Protein 3PDK (pdb70)

Structure (mmCIF, N/CA/C/O backbone):
data_3PDK
#
_entry.id   3PDK
#
_cell.length_a   86.064
_cell.length_b   86.064
_cell.length_c   266.844
_cell.angle_alpha   90.00
_cell.angle_beta   90.00
_cell.angle_gamma   120.00
#
_symmetry.space_group_name_H-M   'P 32 2 1'
#
loop_
_entity.id
_entity.type
_entity.pdbx_description
1 polymer 'Phosphoglucosamine mutase'
2 non-polymer 'PHOSPHATE ION'
3 water water
#
loop_
_atom_site.group_PDB
_atom_site.id
_atom_site.type_symbol
_atom_site.label_atom_id
_atom_site.label_alt_id
_atom_site.label_comp_id
_atom_site.label_asym_id
_atom_site.label_entity_id
_atom_site.label_seq_id
_atom_site.pdbx_PDB_ins_code
_atom_site.Cartn_x
_atom_site.Cartn_y
_atom_site.Cartn_z
_atom_site.occupancy
_atom_site.B_iso_or_equiv
_atom_site.auth_seq_id
_atom_site.auth_comp_id
_atom_site.auth_asym_id
_atom_site.auth_atom_id
_atom_site.pdbx_PDB_model_num
ATOM 1 N N . GLY A 1 23 ? 4.595 2.389 33.383 1.00 118.85 2 GLY A N 1
ATOM 2 C CA . GLY A 1 23 ? 5.324 1.091 33.469 1.00 113.54 2 GLY A CA 1
ATOM 3 C C . GLY A 1 23 ? 6.846 1.172 33.570 1.00 109.46 2 GLY A C 1
ATOM 4 O O . GLY A 1 23 ? 7.518 1.802 32.736 1.00 106.96 2 GLY A O 1
ATOM 5 N N . LYS A 1 24 ? 7.387 0.544 34.613 1.00 109.46 3 LYS A N 1
ATOM 6 C CA . LYS A 1 24 ? 8.800 0.214 34.689 1.00 104.94 3 LYS A CA 1
ATOM 7 C C . LYS A 1 24 ? 8.952 -1.097 33.871 1.00 100.32 3 LYS A C 1
ATOM 8 O O . LYS A 1 24 ? 7.948 -1.729 33.543 1.00 101.35 3 LYS A O 1
ATOM 10 N N . TYR A 1 25 ? 10.168 -1.502 33.501 1.00 95.94 4 TYR A N 1
ATOM 11 C CA . TYR A 1 25 ? 10.359 -2.726 32.704 1.00 91.70 4 TYR A CA 1
ATOM 12 C C . TYR A 1 25 ? 10.871 -3.900 33.535 1.00 91.65 4 TYR A C 1
ATOM 13 O O . TYR A 1 25 ? 10.498 -5.033 33.283 1.00 90.93 4 TYR A O 1
ATOM 22 N N . PHE A 1 26 ? 11.734 -3.648 34.517 1.00 93.12 5 PHE A N 1
ATOM 23 C CA . PHE A 1 26 ? 12.349 -4.745 35.254 1.00 92.92 5 PHE A CA 1
ATOM 24 C C . PHE A 1 26 ? 11.494 -5.043 36.426 1.00 98.06 5 PHE A C 1
ATOM 25 O O . PHE A 1 26 ? 11.382 -4.229 37.326 1.00 103.02 5 PHE A O 1
ATOM 33 N N . GLY A 1 27 ? 10.870 -6.207 36.439 1.00 98.43 6 GLY A N 1
ATOM 34 C CA . GLY A 1 27 ? 10.061 -6.591 37.586 1.00 102.94 6 GLY A CA 1
ATOM 35 C C . GLY A 1 27 ? 10.960 -7.208 38.625 1.00 104.88 6 GLY A C 1
ATOM 36 O O . GLY A 1 27 ? 12.170 -6.995 38.629 1.00 102.89 6 GLY A O 1
ATOM 37 N N . THR A 1 28 ? 10.370 -8.019 39.488 1.00 109.58 7 THR A N 1
ATOM 38 C CA . THR A 1 28 ? 11.080 -8.529 40.656 1.00 113.47 7 THR A CA 1
ATOM 39 C C . THR A 1 28 ? 12.233 -9.442 40.251 1.00 109.79 7 THR A C 1
ATOM 40 O O . THR A 1 28 ? 13.209 -9.562 41.013 1.00 112.36 7 THR A O 1
ATOM 44 N N . ASP A 1 29 ? 12.111 -10.096 39.087 1.00 103.87 8 ASP A N 1
ATOM 45 C CA . ASP A 1 29 ? 13.204 -10.909 38.572 1.00 100.04 8 ASP A CA 1
ATOM 46 C C . ASP A 1 29 ? 13.420 -10.834 37.059 1.00 93.06 8 ASP A C 1
ATOM 47 O O . ASP A 1 29 ? 13.457 -11.815 36.363 1.00 90.27 8 ASP A O 1
ATOM 52 N N . GLY A 1 30 ? 13.630 -9.629 36.578 1.00 90.42 9 GLY A N 1
ATOM 53 C CA . GLY A 1 30 ? 14.036 -9.417 35.195 1.00 84.62 9 GLY A CA 1
ATOM 54 C C . GLY A 1 30 ? 12.870 -8.829 34.452 1.00 82.92 9 GLY A C 1
ATOM 55 O O . GLY A 1 30 ? 11.916 -8.352 35.070 1.00 86.51 9 GLY A O 1
ATOM 56 N N . VAL A 1 31 ? 12.925 -8.841 33.132 1.00 78.20 10 VAL A N 1
ATOM 57 C CA . VAL A 1 31 ? 11.730 -8.473 32.407 1.00 77.14 10 VAL A CA 1
ATOM 58 C C . VAL A 1 31 ? 11.052 -9.727 31.913 1.00 76.32 10 VAL A C 1
ATOM 59 O O . VAL A 1 31 ? 11.663 -10.497 31.184 1.00 74.58 10 VAL A O 1
ATOM 63 N N . ARG A 1 32 ? 9.817 -9.933 32.365 1.00 78.20 11 ARG A N 1
ATOM 64 C CA . ARG A 1 32 ? 8.931 -10.975 31.877 1.00 78.70 11 ARG A CA 1
ATOM 65 C C . ARG A 1 32 ? 7.795 -10.412 31.003 1.00 78.56 11 ARG A C 1
ATOM 66 O O . ARG A 1 32 ? 7.674 -9.224 30.856 1.00 79.43 11 ARG A O 1
ATOM 74 N N . GLY A 1 33 ? 6.964 -11.258 30.417 1.00 78.94 12 GLY A N 1
ATOM 75 C CA . GLY A 1 33 ? 5.871 -10.793 29.559 1.00 79.60 12 GLY A CA 1
ATOM 76 C C . GLY A 1 33 ? 5.670 -11.715 28.380 1.00 77.58 12 GLY A C 1
ATOM 77 O O . GLY A 1 33 ? 6.506 -12.553 28.102 1.00 75.50 12 GLY A O 1
ATOM 78 N N . VAL A 1 34 ? 4.563 -11.599 27.669 1.00 79.62 13 VAL A N 1
ATOM 79 C CA . VAL A 1 34 ? 4.337 -12.605 26.633 1.00 78.52 13 VAL A CA 1
ATOM 80 C C . VAL A 1 34 ? 5.154 -12.420 25.367 1.00 75.00 13 VAL A C 1
ATOM 81 O O . VAL A 1 34 ? 5.216 -11.335 24.749 1.00 75.41 13 VAL A O 1
ATOM 85 N N . ALA A 1 35 ? 5.851 -13.473 25.000 1.00 72.83 14 ALA A N 1
ATOM 86 C CA . ALA A 1 35 ? 6.837 -13.288 23.966 1.00 69.73 14 ALA A CA 1
ATOM 87 C C . ALA A 1 35 ? 6.135 -12.822 22.678 1.00 70.10 14 ALA A C 1
ATOM 88 O O . ALA A 1 35 ? 5.085 -13.337 22.296 1.00 72.12 14 ALA A O 1
ATOM 90 N N . ASN A 1 36 ? 6.688 -11.778 22.075 1.00 69.44 15 ASN A N 1
ATOM 91 C CA . ASN A 1 36 ? 6.202 -11.207 20.809 1.00 70.14 15 ASN A CA 1
ATOM 92 C C . ASN A 1 36 ? 4.947 -10.377 20.938 1.00 73.80 15 ASN A C 1
ATOM 93 O O . ASN A 1 36 ? 4.454 -9.854 19.947 1.00 74.88 15 ASN A O 1
ATOM 98 N N . LYS A 1 37 ? 4.425 -10.255 22.155 1.00 76.61 16 LYS A N 1
ATOM 99 C CA . LYS A 1 37 ? 3.274 -9.384 22.394 1.00 81.36 16 LYS A CA 1
ATOM 100 C C . LYS A 1 37 ? 3.545 -8.304 23.442 1.00 82.89 16 LYS A C 1
ATOM 101 O O . LYS A 1 37 ? 3.085 -7.180 23.269 1.00 85.90 16 LYS A O 1
ATOM 107 N N . GLU A 1 38 ? 4.266 -8.615 24.523 1.00 81.80 17 GLU A N 1
ATOM 108 C CA . GLU A 1 38 ? 4.774 -7.535 25.403 1.00 82.83 17 GLU A CA 1
ATOM 109 C C . GLU A 1 38 ? 6.276 -7.536 25.328 1.00 78.73 17 GLU A C 1
ATOM 110 O O . GLU A 1 38 ? 6.899 -6.493 25.130 1.00 77.60 17 GLU A O 1
ATOM 116 N N . LEU A 1 39 ? 6.842 -8.725 25.545 1.00 76.54 18 LEU A N 1
ATOM 117 C CA . LEU A 1 39 ? 8.256 -8.961 25.368 1.00 73.15 18 LEU A CA 1
ATOM 118 C C . LEU A 1 39 ? 8.438 -9.202 23.899 1.00 71.67 18 LEU A C 1
ATOM 119 O O . LEU A 1 39 ? 8.358 -10.329 23.446 1.00 71.44 18 LEU A O 1
ATOM 124 N N . THR A 1 40 ? 8.643 -8.129 23.161 1.00 71.45 19 THR A N 1
ATOM 125 C CA . THR A 1 40 ? 8.890 -8.218 21.742 1.00 70.82 19 THR A CA 1
ATOM 126 C C . THR A 1 40 ? 10.387 -8.300 21.446 1.00 68.37 19 THR A C 1
ATOM 127 O O . THR A 1 40 ? 11.202 -7.798 22.231 1.00 68.12 19 THR A O 1
ATOM 131 N N . PRO A 1 41 ? 10.745 -8.915 20.306 1.00 67.39 20 PRO A N 1
ATOM 132 C CA . PRO A 1 41 ? 12.074 -8.860 19.722 1.00 65.96 20 PRO A CA 1
ATOM 133 C C . PRO A 1 41 ? 12.640 -7.433 19.740 1.00 65.99 20 PRO A C 1
ATOM 134 O O . PRO A 1 41 ? 13.786 -7.232 20.139 1.00 64.91 20 PRO A O 1
ATOM 138 N N . GLU A 1 42 ? 11.843 -6.457 19.316 1.00 67.29 21 GLU A N 1
ATOM 139 C CA . GLU A 1 42 ? 12.238 -5.051 19.413 1.00 68.28 21 GLU A CA 1
ATOM 140 C C . GLU A 1 42 ? 12.695 -4.722 20.808 1.00 68.42 21 GLU A C 1
ATOM 141 O O . GLU A 1 42 ? 13.839 -4.316 20.994 1.00 68.71 21 GLU A O 1
ATOM 147 N N . LEU A 1 43 ? 11.849 -4.938 21.809 1.00 69.49 22 LEU A N 1
ATOM 148 C CA . LEU A 1 43 ? 12.277 -4.672 23.192 1.00 69.47 22 LEU A CA 1
ATOM 149 C C . LEU A 1 43 ? 13.499 -5.532 23.560 1.00 67.04 22 LEU A C 1
ATOM 150 O O . LEU A 1 43 ? 14.384 -5.107 24.316 1.00 67.46 22 LEU A O 1
ATOM 155 N N . ALA A 1 44 ? 13.544 -6.763 23.072 1.00 65.04 23 ALA A N 1
ATOM 156 C CA . ALA A 1 44 ? 14.588 -7.650 23.577 1.00 63.81 23 ALA A CA 1
ATOM 157 C C . ALA A 1 44 ? 15.923 -7.130 23.109 1.00 62.81 23 ALA A C 1
ATOM 158 O O . ALA A 1 44 ? 16.893 -7.130 23.840 1.00 63.28 23 ALA A O 1
ATOM 160 N N . PHE A 1 45 ? 15.953 -6.657 21.880 1.00 62.81 24 PHE A N 1
ATOM 161 C CA . PHE A 1 45 ? 17.147 -6.040 21.328 1.00 62.82 24 PHE A CA 1
ATOM 162 C C . PHE A 1 45 ? 17.595 -4.908 22.205 1.00 63.55 24 PHE A C 1
ATOM 163 O O . PHE A 1 45 ? 18.752 -4.844 22.575 1.00 64.26 24 PHE A O 1
ATOM 171 N N . LYS A 1 46 ? 16.677 -4.009 22.525 1.00 64.32 25 LYS A N 1
ATOM 172 C CA . LYS A 1 46 ? 17.026 -2.827 23.327 1.00 66.09 25 LYS A CA 1
ATOM 173 C C . LYS A 1 46 ? 17.576 -3.198 24.688 1.00 66.26 25 LYS A C 1
ATOM 174 O O . LYS A 1 46 ? 18.491 -2.541 25.195 1.00 67.74 25 LYS A O 1
ATOM 180 N N . ILE A 1 47 ? 17.013 -4.237 25.301 1.00 66.01 26 ILE A N 1
ATOM 181 C CA . ILE A 1 47 ? 17.553 -4.678 26.568 1.00 66.11 26 ILE A CA 1
ATOM 182 C C . ILE A 1 47 ? 18.982 -5.131 26.312 1.00 65.26 26 ILE A C 1
ATOM 183 O O . ILE A 1 47 ? 19.861 -4.842 27.090 1.00 66.70 26 ILE A O 1
ATOM 188 N N . GLY A 1 48 ? 19.238 -5.781 25.194 1.00 63.84 27 GLY A N 1
ATOM 189 C CA . GLY A 1 48 ? 20.618 -6.214 24.928 1.00 65.10 27 GLY A CA 1
ATOM 190 C C . GLY A 1 48 ? 21.611 -5.051 24.793 1.00 65.83 27 GLY A C 1
ATOM 191 O O . GLY A 1 48 ? 22.718 -5.076 25.330 1.00 67.56 27 GLY A O 1
ATOM 192 N N . ARG A 1 49 ? 21.204 -4.032 24.064 1.00 64.45 28 ARG A N 1
ATOM 193 C CA . ARG A 1 49 ? 22.071 -2.957 23.771 1.00 65.19 28 ARG A CA 1
ATOM 194 C C . ARG A 1 49 ? 22.265 -2.070 25.035 1.00 66.69 28 ARG A C 1
ATOM 195 O O . ARG A 1 49 ? 23.397 -1.848 25.468 1.00 68.31 28 ARG A O 1
ATOM 203 N N . PHE A 1 50 ? 21.185 -1.586 25.638 1.00 65.83 29 PHE A N 1
ATOM 204 C CA . PHE A 1 50 ? 21.343 -0.771 26.797 1.00 68.05 29 PHE A CA 1
ATOM 205 C C . PHE A 1 50 ? 22.001 -1.552 27.912 1.00 68.92 29 PHE A C 1
ATOM 206 O O . PHE A 1 50 ? 22.890 -1.041 28.621 1.00 71.10 29 PHE A O 1
ATOM 214 N N . GLY A 1 51 ? 21.593 -2.814 28.026 1.00 67.39 30 GLY A N 1
ATOM 215 C CA . GLY A 1 51 ? 22.113 -3.722 29.008 1.00 67.85 30 GLY A CA 1
ATOM 216 C C . GLY A 1 51 ? 23.593 -3.864 28.850 1.00 69.17 30 GLY A C 1
ATOM 217 O O . GLY A 1 51 ? 24.342 -3.633 29.793 1.00 72.06 30 GLY A O 1
ATOM 218 N N . GLY A 1 52 ? 24.021 -4.220 27.641 1.00 68.49 31 GLY A N 1
ATOM 219 C CA . GLY A 1 52 ? 25.441 -4.378 27.322 1.00 69.20 31 GLY A CA 1
ATOM 220 C C . GLY A 1 52 ? 26.199 -3.100 27.598 1.00 70.75 31 GLY A C 1
ATOM 221 O O . GLY A 1 52 ? 27.271 -3.101 28.153 1.00 72.96 31 GLY A O 1
ATOM 222 N N . TYR A 1 53 ? 25.618 -1.984 27.233 1.00 70.47 32 TYR A N 1
ATOM 223 C CA . TYR A 1 53 ? 26.355 -0.756 27.323 1.00 72.98 32 TYR A CA 1
ATOM 224 C C . TYR A 1 53 ? 26.603 -0.391 28.779 1.00 75.63 32 TYR A C 1
ATOM 225 O O . TYR A 1 53 ? 27.669 0.164 29.124 1.00 78.07 32 TYR A O 1
ATOM 234 N N . VAL A 1 54 ? 25.618 -0.715 29.622 1.00 75.65 33 VAL A N 1
ATOM 235 C CA . VAL A 1 54 ? 25.662 -0.302 31.016 1.00 78.04 33 VAL A CA 1
ATOM 236 C C . VAL A 1 54 ? 26.727 -1.122 31.663 1.00 80.39 33 VAL A C 1
ATOM 237 O O . VAL A 1 54 ? 27.517 -0.596 32.447 1.00 83.44 33 VAL A O 1
ATOM 241 N N . LEU A 1 55 ? 26.787 -2.392 31.259 1.00 79.85 34 LEU A N 1
ATOM 242 C CA . LEU A 1 55 ? 27.549 -3.410 31.971 1.00 83.07 34 LEU A CA 1
ATOM 243 C C . LEU A 1 55 ? 28.951 -3.544 31.425 1.00 85.44 34 LEU A C 1
ATOM 244 O O . LEU A 1 55 ? 29.806 -4.235 31.991 1.00 88.94 34 LEU A O 1
ATOM 249 N N . THR A 1 56 ? 29.191 -2.798 30.365 1.00 85.19 35 THR A N 1
ATOM 250 C CA . THR A 1 56 ? 30.339 -2.955 29.521 1.00 87.65 35 THR A CA 1
ATOM 251 C C . THR A 1 56 ? 31.167 -1.717 29.557 1.00 89.91 35 THR A C 1
ATOM 252 O O . THR A 1 56 ? 32.388 -1.796 29.488 1.00 93.04 35 THR A O 1
ATOM 256 N N . LYS A 1 57 ? 30.464 -0.577 29.566 1.00 89.44 36 LYS A N 1
ATOM 257 C CA . LYS A 1 57 ? 30.962 0.704 30.077 1.00 91.70 36 LYS A CA 1
ATOM 258 C C . LYS A 1 57 ? 32.442 0.656 30.386 1.00 95.23 36 LYS A C 1
ATOM 259 O O . LYS A 1 57 ? 33.259 0.964 29.527 1.00 96.26 36 LYS A O 1
ATOM 265 N N . ASP A 1 58 ? 32.774 0.201 31.592 1.00 97.80 37 ASP A N 1
ATOM 266 C CA . ASP A 1 58 ? 34.092 0.425 32.166 1.00 102.69 37 ASP A CA 1
ATOM 267 C C . ASP A 1 58 ? 34.976 -0.794 32.107 1.00 104.21 37 ASP A C 1
ATOM 268 O O . ASP A 1 58 ? 35.694 -1.108 33.065 1.00 107.89 37 ASP A O 1
ATOM 273 N N . THR A 1 59 ? 34.900 -1.484 30.975 1.00 101.46 38 THR A N 1
ATOM 274 C CA . THR A 1 59 ? 35.866 -2.504 30.637 1.00 104.02 38 THR A CA 1
ATOM 275 C C . THR A 1 59 ? 36.379 -2.433 29.216 1.00 103.80 38 THR A C 1
ATOM 276 O O . THR A 1 59 ? 35.610 -2.412 28.244 1.00 99.56 38 THR A O 1
ATOM 280 N N . ASP A 1 60 ? 37.707 -2.381 29.136 1.00 108.75 39 ASP A N 1
ATOM 281 C CA . ASP A 1 60 ? 38.440 -2.792 27.950 1.00 110.94 39 ASP A CA 1
ATOM 282 C C . ASP A 1 60 ? 38.237 -4.306 27.783 1.00 111.01 39 ASP A C 1
ATOM 283 O O . ASP A 1 60 ? 38.479 -5.088 28.711 1.00 113.67 39 ASP A O 1
ATOM 285 N N . ARG A 1 61 ? 37.768 -4.704 26.604 1.00 108.56 40 ARG A N 1
ATOM 286 C CA . ARG A 1 61 ? 37.560 -6.130 26.228 1.00 108.74 40 ARG A CA 1
ATOM 287 C C . ARG A 1 61 ? 36.232 -6.737 26.763 1.00 104.12 40 ARG A C 1
ATOM 288 O O . ARG A 1 61 ? 36.217 -7.874 27.228 1.00 106.04 40 ARG A O 1
ATOM 290 N N . PRO A 1 62 ? 35.107 -5.993 26.650 1.00 98.87 41 PRO A N 1
ATOM 291 C CA . PRO A 1 62 ? 33.843 -6.378 27.329 1.00 94.97 41 PRO A CA 1
ATOM 292 C C . PRO A 1 62 ? 33.332 -7.737 26.910 1.00 93.79 41 PRO A C 1
ATOM 293 O O . PRO A 1 62 ? 33.424 -8.045 25.736 1.00 93.87 41 PRO A O 1
ATOM 297 N N . LYS A 1 63 ? 32.796 -8.540 27.842 1.00 74.53 42 LYS A N 1
ATOM 298 C CA . LYS A 1 63 ? 32.368 -9.913 27.513 1.00 72.52 42 LYS A CA 1
ATOM 299 C C . LYS A 1 63 ? 31.088 -10.422 28.176 1.00 69.45 42 LYS A C 1
ATOM 300 O O . LYS A 1 63 ? 31.008 -10.577 29.386 1.00 68.87 42 LYS A O 1
ATOM 306 N N . VAL A 1 64 ? 30.088 -10.739 27.366 1.00 67.23 43 VAL A N 1
ATOM 307 C CA . VAL A 1 64 ? 28.814 -11.207 27.915 1.00 64.62 43 VAL A CA 1
ATOM 308 C C . VAL A 1 64 ? 28.412 -12.619 27.461 1.00 63.30 43 VAL A C 1
ATOM 309 O O . VAL A 1 64 ? 28.450 -12.913 26.285 1.00 62.69 43 VAL A O 1
ATOM 313 N N . ILE A 1 65 ? 28.014 -13.478 28.400 1.00 62.73 44 ILE A N 1
ATOM 314 C CA . ILE A 1 65 ? 27.508 -14.837 28.060 1.00 62.26 44 ILE A CA 1
ATOM 315 C C . ILE A 1 65 ? 25.975 -14.918 28.127 1.00 60.71 44 ILE A C 1
ATOM 316 O O . ILE A 1 65 ? 25.392 -14.215 28.929 1.00 61.30 44 ILE A O 1
ATOM 321 N N . ILE A 1 66 ? 25.346 -15.734 27.274 1.00 60.13 45 ILE A N 1
ATOM 322 C CA . ILE A 1 66 ? 23.885 -15.830 27.176 1.00 59.21 45 ILE A CA 1
ATOM 323 C C . ILE A 1 66 ? 23.370 -17.260 27.014 1.00 60.04 45 ILE A C 1
ATOM 324 O O . ILE A 1 66 ? 23.821 -17.939 26.117 1.00 60.78 45 ILE A O 1
ATOM 329 N N . GLY A 1 67 ? 22.434 -17.702 27.874 1.00 59.28 46 GLY A N 1
ATOM 330 C CA . GLY A 1 67 ? 21.798 -18.992 27.738 1.00 59.56 46 GLY A CA 1
ATOM 331 C C . GLY A 1 67 ? 20.277 -18.918 27.843 1.00 60.81 46 GLY A C 1
ATOM 332 O O . GLY A 1 67 ? 19.719 -17.827 28.031 1.00 60.77 46 GLY A O 1
ATOM 333 N N . ARG A 1 68 ? 19.601 -20.070 27.762 1.00 60.80 47 ARG A N 1
ATOM 334 C CA . ARG A 1 68 ? 18.143 -20.066 27.796 1.00 61.83 47 ARG A CA 1
ATOM 335 C C . ARG A 1 68 ? 17.508 -21.432 28.074 1.00 62.82 47 ARG A C 1
ATOM 336 O O . ARG A 1 68 ? 18.154 -22.511 27.988 1.00 63.45 47 ARG A O 1
ATOM 344 N N . ASP A 1 69 ? 16.216 -21.403 28.347 1.00 62.23 48 ASP A N 1
ATOM 345 C CA . ASP A 1 69 ? 15.489 -22.651 28.464 1.00 62.75 48 ASP A CA 1
ATOM 346 C C . ASP A 1 69 ? 15.031 -23.089 27.085 1.00 63.49 48 ASP A C 1
ATOM 347 O O . ASP A 1 69 ? 15.533 -22.612 26.086 1.00 65.06 48 ASP A O 1
ATOM 352 N N . THR A 1 70 ? 14.073 -23.986 27.022 1.00 63.85 49 THR A N 1
ATOM 353 C CA . THR A 1 70 ? 13.799 -24.677 25.803 1.00 63.63 49 THR A CA 1
ATOM 354 C C . THR A 1 70 ? 12.671 -24.002 25.068 1.00 64.97 49 THR A C 1
ATOM 355 O O . THR A 1 70 ? 12.173 -24.550 24.068 1.00 66.57 49 THR A O 1
ATOM 359 N N . ARG A 1 71 ? 12.233 -22.843 25.547 1.00 63.95 50 ARG A N 1
ATOM 360 C CA . ARG A 1 71 ? 11.008 -22.243 25.025 1.00 65.62 50 ARG A CA 1
ATOM 361 C C . ARG A 1 71 ? 11.126 -21.947 23.550 1.00 66.89 50 ARG A C 1
ATOM 362 O O . ARG A 1 71 ? 12.169 -21.497 23.082 1.00 65.98 50 ARG A O 1
ATOM 370 N N . ILE A 1 72 ? 10.047 -22.173 22.806 1.00 70.28 51 ILE A N 1
ATOM 371 C CA . ILE A 1 72 ? 9.976 -21.746 21.391 1.00 72.56 51 ILE A CA 1
ATOM 372 C C . ILE A 1 72 ? 10.548 -20.319 21.112 1.00 71.75 51 ILE A C 1
ATOM 373 O O . ILE A 1 72 ? 11.365 -20.155 20.218 1.00 72.15 51 ILE A O 1
ATOM 378 N N . SER A 1 73 ? 10.119 -19.319 21.888 1.00 70.83 52 SER A N 1
ATOM 379 C CA . SER A 1 73 ? 10.461 -17.925 21.639 1.00 69.93 52 SER A CA 1
ATOM 380 C C . SER A 1 73 ? 11.890 -17.638 22.019 1.00 67.44 52 SER A C 1
ATOM 381 O O . SER A 1 73 ? 12.417 -16.555 21.743 1.00 67.37 52 SER A O 1
ATOM 384 N N . GLY A 1 74 ? 12.512 -18.605 22.666 1.00 65.90 53 GLY A N 1
ATOM 385 C CA . GLY A 1 74 ? 13.917 -18.527 22.965 1.00 64.24 53 GLY A CA 1
ATOM 386 C C . GLY A 1 74 ? 14.738 -18.039 21.775 1.00 65.23 53 GLY A C 1
ATOM 387 O O . GLY A 1 74 ? 15.530 -17.101 21.902 1.00 64.91 53 GLY A O 1
ATOM 388 N N . HIS A 1 75 ? 14.547 -18.630 20.603 1.00 66.09 54 HIS A N 1
ATOM 389 C CA . HIS A 1 75 ? 15.387 -18.248 19.505 1.00 66.64 54 HIS A CA 1
ATOM 390 C C . HIS A 1 75 ? 15.144 -16.853 19.010 1.00 67.06 54 HIS A C 1
ATOM 391 O O . HIS A 1 75 ? 16.089 -16.108 18.829 1.00 66.74 54 HIS A O 1
ATOM 398 N N . MET A 1 76 ? 13.891 -16.470 18.837 1.00 68.11 55 MET A N 1
ATOM 399 C CA . MET A 1 76 ? 13.599 -15.094 18.486 1.00 68.15 55 MET A CA 1
ATOM 400 C C . MET A 1 76 ? 14.279 -14.135 19.483 1.00 66.97 55 MET A C 1
ATOM 401 O O . MET A 1 76 ? 14.973 -13.223 19.072 1.00 66.86 55 MET A O 1
ATOM 406 N N . LEU A 1 77 ? 14.148 -14.345 20.789 1.00 65.49 56 LEU A N 1
ATOM 407 C CA . LEU A 1 77 ? 14.740 -13.361 21.669 1.00 64.33 56 LEU A CA 1
ATOM 408 C C . LEU A 1 77 ? 16.289 -13.443 21.745 1.00 64.33 56 LEU A C 1
ATOM 409 O O . LEU A 1 77 ? 16.979 -12.426 21.927 1.00 64.54 56 LEU A O 1
ATOM 414 N N . GLU A 1 78 ? 16.861 -14.627 21.590 1.00 64.54 57 GLU A N 1
ATOM 415 C CA . GLU A 1 78 ? 18.301 -14.714 21.614 1.00 64.32 57 GLU A CA 1
ATOM 416 C C . GLU A 1 78 ? 18.947 -13.970 20.463 1.00 65.72 57 GLU A C 1
ATOM 417 O O . GLU A 1 78 ? 20.069 -13.452 20.608 1.00 66.84 57 GLU A O 1
ATOM 423 N N . GLY A 1 79 ? 18.261 -13.915 19.321 1.00 66.78 58 GLY A N 1
ATOM 424 C CA . GLY A 1 79 ? 18.795 -13.247 18.124 1.00 67.31 58 GLY A CA 1
ATOM 425 C C . GLY A 1 79 ? 18.829 -11.751 18.317 1.00 67.71 58 GLY A C 1
ATOM 426 O O . GLY A 1 79 ? 19.734 -11.073 17.864 1.00 68.58 58 GLY A O 1
ATOM 427 N N . ALA A 1 80 ? 17.815 -11.232 18.988 1.00 67.56 59 ALA A N 1
ATOM 428 C CA . ALA A 1 80 ? 17.703 -9.804 19.217 1.00 67.86 59 ALA A CA 1
ATOM 429 C C . ALA A 1 80 ? 18.751 -9.368 20.213 1.00 66.15 59 ALA A C 1
ATOM 430 O O . ALA A 1 80 ? 19.448 -8.349 19.987 1.00 65.30 59 ALA A O 1
ATOM 432 N N . LEU A 1 81 ? 18.851 -10.155 21.297 1.00 64.78 60 LEU A N 1
ATOM 433 C CA . LEU A 1 81 ? 19.736 -9.853 22.422 1.00 63.71 60 LEU A CA 1
ATOM 434 C C . LEU A 1 81 ? 21.188 -9.920 21.999 1.00 63.92 60 LEU A C 1
ATOM 435 O O . LEU A 1 81 ? 21.971 -8.977 22.305 1.00 64.09 60 LEU A O 1
ATOM 440 N N . VAL A 1 82 ? 21.544 -10.983 21.260 1.00 63.19 61 VAL A N 1
ATOM 441 C CA . VAL A 1 82 ? 22.859 -11.003 20.635 1.00 63.46 61 VAL A CA 1
ATOM 442 C C . VAL A 1 82 ? 23.122 -9.755 19.744 1.00 65.41 61 VAL A C 1
ATOM 443 O O . VAL A 1 82 ? 24.161 -9.108 19.868 1.00 66.92 61 VAL A O 1
ATOM 447 N N . ALA A 1 83 ? 22.205 -9.418 18.853 1.00 65.46 62 ALA A N 1
ATOM 448 C CA . ALA A 1 83 ? 22.394 -8.284 18.006 1.00 66.04 62 ALA A CA 1
ATOM 449 C C . ALA A 1 83 ? 22.605 -7.007 18.843 1.00 66.28 62 ALA A C 1
ATOM 450 O O . ALA A 1 83 ? 23.553 -6.230 18.633 1.00 66.05 62 ALA A O 1
ATOM 452 N N . GLY A 1 84 ? 21.750 -6.811 19.841 1.00 65.90 63 GLY A N 1
ATOM 453 C CA . GLY A 1 84 ? 21.880 -5.622 20.676 1.00 65.58 63 GLY A CA 1
ATOM 454 C C . GLY A 1 84 ? 23.198 -5.607 21.425 1.00 64.75 63 GLY A C 1
ATOM 455 O O . GLY A 1 84 ? 23.868 -4.583 21.498 1.00 66.44 63 GLY A O 1
ATOM 456 N N . LEU A 1 85 ? 23.567 -6.736 22.003 1.00 62.94 64 LEU A N 1
ATOM 457 C CA . LEU A 1 85 ? 24.857 -6.795 22.680 1.00 62.58 64 LEU A CA 1
ATOM 458 C C . LEU A 1 85 ? 26.004 -6.436 21.737 1.00 64.59 64 LEU A C 1
ATOM 459 O O . LEU A 1 85 ? 26.842 -5.564 22.074 1.00 66.06 64 LEU A O 1
ATOM 464 N N . LEU A 1 86 ? 26.024 -7.078 20.560 1.00 65.11 65 LEU A N 1
ATOM 465 C CA . LEU A 1 86 ? 27.152 -6.963 19.633 1.00 66.78 65 LEU A CA 1
ATOM 466 C C . LEU A 1 86 ? 27.343 -5.502 19.241 1.00 67.86 65 LEU A C 1
ATOM 467 O O . LEU A 1 86 ? 28.476 -5.024 19.069 1.00 69.44 65 LEU A O 1
ATOM 472 N N . SER A 1 87 ? 26.220 -4.792 19.178 1.00 67.08 66 SER A N 1
ATOM 473 C CA . SER A 1 87 ? 26.158 -3.424 18.666 1.00 67.69 66 SER A CA 1
ATOM 474 C C . SER A 1 87 ? 26.864 -2.421 19.600 1.00 68.27 66 SER A C 1
ATOM 475 O O . SER A 1 87 ? 27.106 -1.258 19.251 1.00 69.32 66 SER A O 1
ATOM 478 N N . THR A 1 88 ? 27.187 -2.863 20.798 1.00 67.41 67 THR A N 1
ATOM 479 C CA . THR A 1 88 ? 27.821 -1.947 21.724 1.00 68.29 67 THR A CA 1
ATOM 480 C C . THR A 1 88 ? 29.307 -2.187 21.672 1.00 68.97 67 THR A C 1
ATOM 481 O O . THR A 1 88 ? 30.069 -1.432 22.205 1.00 70.09 67 THR A O 1
ATOM 485 N N . GLY A 1 89 ? 29.709 -3.276 21.052 1.00 69.20 68 GLY A N 1
ATOM 486 C CA . GLY A 1 89 ? 31.111 -3.641 21.025 1.00 70.48 68 GLY A CA 1
ATOM 487 C C . GLY A 1 89 ? 31.423 -4.849 21.881 1.00 69.87 68 GLY A C 1
ATOM 488 O O . GLY A 1 89 ? 32.570 -5.272 21.952 1.00 71.41 68 GLY A O 1
ATOM 489 N N . ALA A 1 90 ? 30.416 -5.431 22.520 1.00 67.71 69 ALA A N 1
ATOM 490 C CA . ALA A 1 90 ? 30.697 -6.491 23.466 1.00 67.40 69 ALA A CA 1
ATOM 491 C C . ALA A 1 90 ? 30.931 -7.830 22.758 1.00 67.95 69 ALA A C 1
ATOM 492 O O . ALA A 1 90 ? 30.459 -8.053 21.657 1.00 67.95 69 ALA A O 1
ATOM 494 N N . GLU A 1 91 ? 31.685 -8.708 23.396 1.00 69.32 70 GLU A N 1
ATOM 495 C CA . GLU A 1 91 ? 31.870 -10.049 22.921 1.00 70.65 70 GLU A CA 1
ATOM 496 C C . GLU A 1 91 ? 30.731 -10.884 23.481 1.00 68.48 70 GLU A C 1
ATOM 497 O O . GLU A 1 91 ? 30.429 -10.791 24.674 1.00 68.85 70 GLU A O 1
ATOM 503 N N . VAL A 1 92 ? 30.090 -11.700 22.649 1.00 67.65 71 VAL A N 1
ATOM 504 C CA . VAL A 1 92 ? 29.081 -12.641 23.141 1.00 65.10 71 VAL A CA 1
ATOM 505 C C . VAL A 1 92 ? 29.570 -14.060 23.029 1.00 66.61 71 VAL A C 1
ATOM 506 O O . VAL A 1 92 ? 30.195 -14.456 22.020 1.00 69.14 71 VAL A O 1
ATOM 510 N N . MET A 1 93 ? 29.276 -14.811 24.088 1.00 66.30 72 MET A N 1
ATOM 511 C CA . MET A 1 93 ? 29.392 -16.262 24.141 1.00 67.54 72 MET A CA 1
ATOM 512 C C . MET A 1 93 ? 28.031 -16.968 24.345 1.00 65.80 72 MET A C 1
ATOM 513 O O . MET A 1 93 ? 27.368 -16.829 25.370 1.00 63.44 72 MET A O 1
ATOM 518 N N . ARG A 1 94 ? 27.618 -17.713 23.332 1.00 66.95 73 ARG A N 1
ATOM 519 C CA . ARG A 1 94 ? 26.360 -18.411 23.360 1.00 65.95 73 ARG A CA 1
ATOM 520 C C . ARG A 1 94 ? 26.515 -19.675 24.164 1.00 66.52 73 ARG A C 1
ATOM 521 O O . ARG A 1 94 ? 27.491 -20.422 23.979 1.00 68.43 73 ARG A O 1
ATOM 529 N N . LEU A 1 95 ? 25.559 -19.912 25.069 1.00 65.12 74 LEU A N 1
ATOM 530 C CA . LEU A 1 95 ? 25.613 -21.023 26.003 1.00 63.53 74 LEU A CA 1
ATOM 531 C C . LEU A 1 95 ? 24.710 -22.142 25.638 1.00 63.15 74 LEU A C 1
ATOM 532 O O . LEU A 1 95 ? 24.956 -23.267 26.059 1.00 65.15 74 LEU A O 1
ATOM 537 N N . GLY A 1 96 ? 23.679 -21.878 24.854 1.00 61.32 75 GLY A N 1
ATOM 538 C CA . GLY A 1 96 ? 22.761 -22.944 24.480 1.00 59.97 75 GLY A CA 1
ATOM 539 C C . GLY A 1 96 ? 21.692 -23.038 25.539 1.00 58.44 75 GLY A C 1
ATOM 540 O O . GLY A 1 96 ? 21.466 -22.090 26.316 1.00 58.50 75 GLY A O 1
ATOM 541 N N . VAL A 1 97 ? 21.043 -24.174 25.611 1.00 57.88 76 VAL A N 1
ATOM 542 C CA . VAL A 1 97 ? 20.047 -24.373 26.621 1.00 58.17 76 VAL A CA 1
ATOM 543 C C . VAL A 1 97 ? 20.746 -24.854 27.882 1.00 58.88 76 VAL A C 1
ATOM 544 O O . VAL A 1 97 ? 21.422 -25.884 27.832 1.00 60.55 76 VAL A O 1
ATOM 548 N N . ILE A 1 98 ? 20.603 -24.108 28.987 1.00 58.13 77 ILE A N 1
ATOM 549 C CA . ILE A 1 98 ? 21.319 -24.355 30.245 1.00 58.52 77 ILE A CA 1
ATOM 550 C C . ILE A 1 98 ? 20.428 -23.838 31.360 1.00 59.10 77 ILE A C 1
ATOM 551 O O . ILE A 1 98 ? 19.556 -23.019 31.083 1.00 60.36 77 ILE A O 1
ATOM 556 N N . SER A 1 99 ? 20.612 -24.274 32.607 1.00 58.98 78 SER A N 1
ATOM 557 C CA . SER A 1 99 ? 19.762 -23.761 33.689 1.00 59.38 78 SER A CA 1
ATOM 558 C C . SER A 1 99 ? 20.127 -22.312 34.119 1.00 59.36 78 SER A C 1
ATOM 559 O O . SER A 1 99 ? 21.248 -21.850 33.878 1.00 58.68 78 SER A O 1
ATOM 562 N N . THR A 1 100 ? 19.243 -21.605 34.814 1.00 59.81 79 THR A N 1
ATOM 563 C CA . THR A 1 100 ? 19.654 -20.240 35.167 1.00 60.22 79 THR A CA 1
ATOM 564 C C . THR A 1 100 ? 20.922 -20.115 36.106 1.00 61.42 79 THR A C 1
ATOM 565 O O . THR A 1 100 ? 21.837 -19.316 35.825 1.00 60.31 79 THR A O 1
ATOM 569 N N . PRO A 1 101 ? 21.001 -20.960 37.167 1.00 63.21 80 PRO A N 1
ATOM 570 C CA . PRO A 1 101 ? 22.216 -21.228 37.986 1.00 63.24 80 PRO A CA 1
ATOM 571 C C . PRO A 1 101 ? 23.416 -21.488 37.096 1.00 62.50 80 PRO A C 1
ATOM 572 O O . PRO A 1 101 ? 24.485 -20.936 37.306 1.00 63.10 80 PRO A O 1
ATOM 576 N N . GLY A 1 102 ? 23.257 -22.330 36.091 1.00 60.81 81 GLY A N 1
ATOM 577 C CA . GLY A 1 102 ? 24.374 -22.469 35.151 1.00 60.31 81 GLY A CA 1
ATOM 578 C C . GLY A 1 102 ? 24.898 -21.137 34.625 1.00 59.26 81 GLY A C 1
ATOM 579 O O . GLY A 1 102 ? 26.078 -20.962 34.524 1.00 60.81 81 GLY A O 1
ATOM 580 N N . VAL A 1 103 ? 24.027 -20.194 34.284 1.00 57.50 82 VAL A N 1
ATOM 581 C CA . VAL A 1 103 ? 24.479 -18.972 33.688 1.00 56.95 82 VAL A CA 1
ATOM 582 C C . VAL A 1 103 ? 25.216 -18.225 34.796 1.00 58.87 82 VAL A C 1
ATOM 583 O O . VAL A 1 103 ? 26.316 -17.686 34.585 1.00 59.35 82 VAL A O 1
ATOM 587 N N . ALA A 1 104 ? 24.615 -18.218 35.991 1.00 59.42 83 ALA A N 1
ATOM 588 C CA . ALA A 1 104 ? 25.214 -17.560 37.163 1.00 60.62 83 ALA A CA 1
ATOM 589 C C . ALA A 1 104 ? 26.650 -18.068 37.395 1.00 62.81 83 ALA A C 1
ATOM 590 O O . ALA A 1 104 ? 27.630 -17.277 37.349 1.00 64.79 83 ALA A O 1
ATOM 592 N N . TYR A 1 105 ? 26.784 -19.383 37.559 1.00 62.78 84 TYR A N 1
ATOM 593 C CA . TYR A 1 105 ? 28.077 -20.005 37.756 1.00 64.43 84 TYR A CA 1
ATOM 594 C C . TYR A 1 105 ? 29.079 -19.579 36.694 1.00 65.45 84 TYR A C 1
ATOM 595 O O . TYR A 1 105 ? 30.138 -19.025 36.987 1.00 68.03 84 TYR A O 1
ATOM 604 N N . LEU A 1 106 ? 28.716 -19.826 35.453 1.00 63.97 85 LEU A N 1
ATOM 605 C CA . LEU A 1 106 ? 29.561 -19.530 34.340 1.00 64.07 85 LEU A CA 1
ATOM 606 C C . LEU A 1 106 ? 29.960 -18.060 34.257 1.00 65.28 85 LEU A C 1
ATOM 607 O O . LEU A 1 106 ? 31.070 -17.762 33.871 1.00 67.07 85 LEU A O 1
ATOM 612 N N . THR A 1 107 ? 29.090 -17.128 34.614 1.00 64.90 86 THR A N 1
ATOM 613 C CA . THR A 1 107 ? 29.485 -15.766 34.361 1.00 66.61 86 THR A CA 1
ATOM 614 C C . THR A 1 107 ? 30.599 -15.320 35.344 1.00 69.27 86 THR A C 1
ATOM 615 O O . THR A 1 107 ? 31.540 -14.578 34.978 1.00 70.02 86 THR A O 1
ATOM 619 N N . LYS A 1 108 ? 30.500 -15.810 36.579 1.00 70.31 87 LYS A N 1
ATOM 620 C CA . LYS A 1 108 ? 31.547 -15.593 37.558 1.00 72.39 87 LYS A CA 1
ATOM 621 C C . LYS A 1 108 ? 32.753 -16.389 37.163 1.00 74.78 87 LYS A C 1
ATOM 622 O O . LYS A 1 108 ? 33.812 -15.833 37.045 1.00 78.53 87 LYS A O 1
ATOM 628 N N . ALA A 1 109 ? 32.603 -17.672 36.894 1.00 74.47 88 ALA A N 1
ATOM 629 C CA . ALA A 1 109 ? 33.753 -18.481 36.520 1.00 76.93 88 ALA A CA 1
ATOM 630 C C . ALA A 1 109 ? 34.441 -18.082 35.224 1.00 78.31 88 ALA A C 1
ATOM 631 O O . ALA A 1 109 ? 35.632 -18.265 35.097 1.00 81.45 88 ALA A O 1
ATOM 633 N N . LEU A 1 110 ? 33.733 -17.569 34.240 1.00 76.58 89 LEU A N 1
ATOM 634 C CA . LEU A 1 110 ? 34.441 -17.254 33.032 1.00 78.48 89 LEU A CA 1
ATOM 635 C C . LEU A 1 110 ? 35.102 -15.880 33.096 1.00 81.33 89 LEU A C 1
ATOM 636 O O . LEU A 1 110 ? 35.898 -15.505 32.212 1.00 83.66 89 LEU A O 1
ATOM 641 N N . ASP A 1 111 ? 34.815 -15.125 34.144 1.00 82.07 90 ASP A N 1
ATOM 642 C CA . ASP A 1 111 ? 35.199 -13.707 34.136 1.00 84.26 90 ASP A CA 1
ATOM 643 C C . ASP A 1 111 ? 34.553 -12.933 32.970 1.00 82.01 90 ASP A C 1
ATOM 644 O O . ASP A 1 111 ? 35.185 -12.112 32.330 1.00 84.14 90 ASP A O 1
ATOM 649 N N . ALA A 1 112 ? 33.284 -13.217 32.698 1.00 79.05 91 ALA A N 1
ATOM 650 C CA . ALA A 1 112 ? 32.438 -12.345 31.880 1.00 76.09 91 ALA A CA 1
ATOM 651 C C . ALA A 1 112 ? 32.096 -11.097 32.700 1.00 75.34 91 ALA A C 1
ATOM 652 O O . ALA A 1 112 ? 32.140 -11.127 33.948 1.00 76.17 91 ALA A O 1
ATOM 654 N N . GLN A 1 113 ? 31.717 -10.011 32.040 1.00 73.79 92 GLN A N 1
ATOM 655 C CA . GLN A 1 113 ? 31.114 -8.926 32.807 1.00 73.28 92 GLN A CA 1
ATOM 656 C C . GLN A 1 113 ? 29.661 -9.142 33.185 1.00 70.77 92 GLN A C 1
ATOM 657 O O . GLN A 1 113 ? 29.240 -8.706 34.245 1.00 71.36 92 GLN A O 1
ATOM 663 N N . ALA A 1 114 ? 28.915 -9.852 32.352 1.00 67.73 93 ALA A N 1
ATOM 664 C CA . ALA A 1 114 ? 27.534 -10.091 32.628 1.00 65.90 93 ALA A CA 1
ATOM 665 C C . ALA A 1 114 ? 27.097 -11.397 31.973 1.00 65.18 93 ALA A C 1
ATOM 666 O O . ALA A 1 114 ? 27.724 -11.865 31.022 1.00 66.63 93 ALA A O 1
ATOM 668 N N . GLY A 1 115 ? 26.025 -11.990 32.468 1.00 63.92 94 GLY A N 1
ATOM 669 C CA . GLY A 1 115 ? 25.458 -13.133 31.818 1.00 62.89 94 GLY A CA 1
ATOM 670 C C . GLY A 1 115 ? 23.961 -12.933 31.754 1.00 62.45 94 GLY A C 1
ATOM 671 O O . GLY A 1 115 ? 23.376 -12.311 32.650 1.00 63.37 94 GLY A O 1
ATOM 672 N N . VAL A 1 116 ? 23.335 -13.473 30.714 1.00 61.02 95 VAL A N 1
ATOM 673 C CA . VAL A 1 116 ? 21.919 -13.267 30.453 1.00 60.29 95 VAL A CA 1
ATOM 674 C C . VAL A 1 116 ? 21.262 -14.639 30.322 1.00 60.97 95 VAL A C 1
ATOM 675 O O . VAL A 1 116 ? 21.827 -15.572 29.712 1.00 61.08 95 VAL A O 1
ATOM 679 N N . MET A 1 117 ? 20.052 -14.744 30.846 1.00 60.82 96 MET A N 1
ATOM 680 C CA . MET A 1 117 ? 19.334 -15.965 30.772 1.00 61.45 96 MET A CA 1
ATOM 681 C C . MET A 1 117 ? 17.969 -15.649 30.275 1.00 62.11 96 MET A C 1
ATOM 682 O O . MET A 1 117 ? 17.258 -14.858 30.896 1.00 64.91 96 MET A O 1
ATOM 687 N N . ILE A 1 118 ? 17.583 -16.278 29.186 1.00 61.61 97 ILE A N 1
ATOM 688 C CA . ILE A 1 118 ? 16.290 -16.045 28.606 1.00 61.80 97 ILE A CA 1
ATOM 689 C C . ILE A 1 118 ? 15.315 -17.081 29.128 1.00 62.83 97 ILE A C 1
ATOM 690 O O . ILE A 1 118 ? 15.354 -18.257 28.756 1.00 63.37 97 ILE A O 1
ATOM 695 N N . SER A 1 119 ? 14.401 -16.662 29.967 1.00 63.93 98 SER A N 1
ATOM 696 C CA . SER A 1 119 ? 13.444 -17.624 30.458 1.00 65.17 98 SER A CA 1
ATOM 697 C C . SER A 1 119 ? 12.406 -16.987 31.336 1.00 66.83 98 SER A C 1
ATOM 698 O O . SER A 1 119 ? 12.655 -15.916 31.883 1.00 67.22 98 SER A O 1
ATOM 701 N N . ALA A 1 120 ? 11.244 -17.643 31.468 1.00 68.60 99 ALA A N 1
ATOM 702 C CA . ALA A 1 120 ? 10.206 -17.251 32.458 1.00 69.93 99 ALA A CA 1
ATOM 703 C C . ALA A 1 120 ? 9.881 -18.425 33.381 1.00 70.70 99 ALA A C 1
ATOM 704 O O . ALA A 1 120 ? 8.748 -18.580 33.849 1.00 73.05 99 ALA A O 1
ATOM 706 N N . SER A 1 121 ? 10.884 -19.266 33.607 1.00 69.49 100 SER A N 1
ATOM 707 C CA . SER A 1 121 ? 10.918 -20.193 34.734 1.00 71.17 100 SER A CA 1
ATOM 708 C C . SER A 1 121 ? 9.733 -21.148 34.745 1.00 72.70 100 SER A C 1
ATOM 709 O O . SER A 1 121 ? 9.570 -21.902 33.812 1.00 73.67 100 SER A O 1
ATOM 712 N N . HIS A 1 122 ? 8.872 -21.107 35.743 1.00 74.31 101 HIS A N 1
ATOM 713 C CA . HIS A 1 122 ? 7.758 -22.057 35.741 1.00 76.50 101 HIS A CA 1
ATOM 714 C C . HIS A 1 122 ? 6.523 -21.622 34.945 1.00 78.34 101 HIS A C 1
ATOM 715 O O . HIS A 1 122 ? 5.584 -22.404 34.794 1.00 80.09 101 HIS A O 1
ATOM 722 N N . ASN A 1 123 ? 6.520 -20.397 34.432 1.00 77.99 102 ASN A N 1
ATOM 723 C CA . ASN A 1 123 ? 5.394 -19.921 33.652 1.00 79.46 102 ASN A CA 1
ATOM 724 C C . ASN A 1 123 ? 5.195 -20.691 32.368 1.00 79.53 102 ASN A C 1
ATOM 725 O O . ASN A 1 123 ? 6.139 -21.317 31.857 1.00 77.99 102 ASN A O 1
ATOM 730 N N . PRO A 1 124 ? 3.964 -20.648 31.827 1.00 81.62 103 PRO A N 1
ATOM 731 C CA . PRO A 1 124 ? 3.646 -21.363 30.589 1.00 81.92 103 PRO A CA 1
ATOM 732 C C . PRO A 1 124 ? 4.381 -20.799 29.341 1.00 80.03 103 PRO A C 1
ATOM 733 O O . PRO A 1 124 ? 4.818 -19.637 29.349 1.00 78.86 103 PRO A O 1
ATOM 737 N N . VAL A 1 125 ? 4.488 -21.620 28.283 1.00 79.55 104 VAL A N 1
ATOM 738 C CA . VAL A 1 125 ? 5.314 -21.308 27.090 1.00 77.45 104 VAL A CA 1
ATOM 739 C C . VAL A 1 125 ? 5.266 -19.889 26.505 1.00 77.46 104 VAL A C 1
ATOM 740 O O . VAL A 1 125 ? 6.268 -19.429 25.978 1.00 75.79 104 VAL A O 1
ATOM 744 N N . GLN A 1 126 ? 4.103 -19.244 26.518 1.00 79.18 105 GLN A N 1
ATOM 745 C CA . GLN A 1 126 ? 3.959 -18.006 25.806 1.00 79.92 105 GLN A CA 1
ATOM 746 C C . GLN A 1 126 ? 4.819 -16.972 26.430 1.00 77.87 105 GLN A C 1
ATOM 747 O O . GLN A 1 126 ? 5.104 -15.944 25.799 1.00 78.36 105 GLN A O 1
ATOM 753 N N . ASP A 1 127 ? 5.193 -17.195 27.685 1.00 76.14 106 ASP A N 1
ATOM 754 C CA . ASP A 1 127 ? 5.902 -16.170 28.418 1.00 74.48 106 ASP A CA 1
ATOM 755 C C . ASP A 1 127 ? 7.354 -16.328 28.155 1.00 71.38 106 ASP A C 1
ATOM 756 O O . ASP A 1 127 ? 7.850 -17.442 27.908 1.00 70.14 106 ASP A O 1
ATOM 761 N N . ASN A 1 128 ? 8.070 -15.228 28.218 1.00 69.82 107 ASN A N 1
ATOM 762 C CA . ASN A 1 128 ? 9.474 -15.386 28.367 1.00 67.18 107 ASN A CA 1
ATOM 763 C C . ASN A 1 128 ? 10.002 -14.296 29.287 1.00 66.69 107 ASN A C 1
ATOM 764 O O . ASN A 1 128 ? 9.210 -13.484 29.798 1.00 67.61 107 ASN A O 1
ATOM 769 N N . GLY A 1 129 ? 11.317 -14.308 29.546 1.00 64.61 108 GLY A N 1
ATOM 770 C CA . GLY A 1 129 ? 11.943 -13.248 30.327 1.00 64.18 108 GLY A CA 1
ATOM 771 C C . GLY A 1 129 ? 13.434 -13.154 30.166 1.00 62.39 108 GLY A C 1
ATOM 772 O O . GLY A 1 129 ? 14.085 -14.036 29.635 1.00 62.87 108 GLY A O 1
ATOM 773 N N . ILE A 1 130 ? 13.989 -12.072 30.640 1.00 62.24 109 ILE A N 1
ATOM 774 C CA . ILE A 1 130 ? 15.384 -11.804 30.439 1.00 61.18 109 ILE A CA 1
ATOM 775 C C . ILE A 1 130 ? 15.861 -11.355 31.766 1.00 61.46 109 ILE A C 1
ATOM 776 O O . ILE A 1 130 ? 15.314 -10.402 32.286 1.00 62.40 109 ILE A O 1
ATOM 781 N N . LYS A 1 131 ? 16.864 -12.055 32.292 1.00 61.41 110 LYS A N 1
ATOM 782 C CA . LYS A 1 131 ? 17.460 -11.809 33.610 1.00 62.62 110 LYS A CA 1
ATOM 783 C C . LYS A 1 131 ? 18.974 -11.672 33.383 1.00 62.99 110 LYS A C 1
ATOM 784 O O . LYS A 1 131 ? 19.568 -12.421 32.572 1.00 63.07 110 LYS A O 1
ATOM 786 N N . PHE A 1 132 ? 19.576 -10.683 34.041 1.00 64.03 111 PHE A N 1
ATOM 787 C CA . PHE A 1 132 ? 21.023 -10.453 34.021 1.00 64.03 111 PHE A CA 1
ATOM 788 C C . PHE A 1 132 ? 21.712 -10.857 35.342 1.00 65.85 111 PHE A C 1
ATOM 789 O O . PHE A 1 132 ? 21.191 -10.606 36.432 1.00 67.77 111 PHE A O 1
ATOM 797 N N . PHE A 1 133 ? 22.881 -11.485 35.257 1.00 66.00 112 PHE A N 1
ATOM 798 C CA . PHE A 1 133 ? 23.780 -11.566 36.388 1.00 66.49 112 PHE A CA 1
ATOM 799 C C . PHE A 1 133 ? 25.029 -10.757 36.032 1.00 67.39 112 PHE A C 1
ATOM 800 O O . PHE A 1 133 ? 25.556 -10.881 34.927 1.00 66.87 112 PHE A O 1
ATOM 808 N N . GLY A 1 134 ? 25.498 -9.926 36.956 1.00 68.55 113 GLY A N 1
ATOM 809 C CA . GLY A 1 134 ? 26.750 -9.209 36.734 1.00 69.46 113 GLY A CA 1
ATOM 810 C C . GLY A 1 134 ? 27.947 -10.097 37.055 1.00 70.32 113 GLY A C 1
ATOM 811 O O . GLY A 1 134 ? 27.807 -11.302 37.325 1.00 69.89 113 GLY A O 1
ATOM 812 N N . SER A 1 135 ? 29.124 -9.495 37.069 1.00 70.99 114 SER A N 1
ATOM 813 C CA . SER A 1 135 ? 30.326 -10.271 37.079 1.00 71.84 114 SER A CA 1
ATOM 814 C C . SER A 1 135 ? 30.574 -11.059 38.358 1.00 73.09 114 SER A C 1
ATOM 815 O O . SER A 1 135 ? 31.394 -11.962 38.352 1.00 74.84 114 SER A O 1
ATOM 818 N N . ASP A 1 136 ? 29.910 -10.743 39.461 1.00 72.94 115 ASP A N 1
ATOM 819 C CA . ASP A 1 136 ? 30.151 -11.501 40.679 1.00 73.80 115 ASP A CA 1
ATOM 820 C C . ASP A 1 136 ? 29.114 -12.605 40.778 1.00 71.64 115 ASP A C 1
ATOM 821 O O . ASP A 1 136 ? 28.972 -13.256 41.805 1.00 73.43 115 ASP A O 1
ATOM 826 N N . GLY A 1 137 ? 28.356 -12.795 39.723 1.00 68.72 116 GLY A N 1
ATOM 827 C CA . GLY A 1 137 ? 27.401 -13.860 39.713 1.00 67.72 116 GLY A CA 1
ATOM 828 C C . GLY A 1 137 ? 26.106 -13.506 40.392 1.00 68.02 116 GLY A C 1
ATOM 829 O O . GLY A 1 137 ? 25.220 -14.356 40.498 1.00 66.80 116 GLY A O 1
ATOM 830 N N . PHE A 1 138 ? 25.982 -12.244 40.814 1.00 70.05 117 PHE A N 1
ATOM 831 C CA . PHE A 1 138 ? 24.738 -11.745 41.408 1.00 70.86 117 PHE A CA 1
ATOM 832 C C . PHE A 1 138 ? 23.833 -10.951 40.474 1.00 70.68 117 PHE A C 1
ATOM 833 O O . PHE A 1 138 ? 24.124 -10.741 39.290 1.00 69.93 117 PHE A O 1
ATOM 841 N N . LYS A 1 139 ? 22.681 -10.580 41.006 1.00 72.58 118 LYS A N 1
ATOM 842 C CA . LYS A 1 139 ? 21.706 -9.776 40.280 1.00 73.25 118 LYS A CA 1
ATOM 843 C C . LYS A 1 139 ? 22.343 -8.429 40.155 1.00 74.90 118 LYS A C 1
ATOM 844 O O . LYS A 1 139 ? 23.260 -8.112 40.926 1.00 77.01 118 LYS A O 1
ATOM 846 N N . LEU A 1 140 ? 21.873 -7.631 39.203 1.00 74.82 119 LEU A N 1
ATOM 847 C CA . LEU A 1 140 ? 22.455 -6.306 38.974 1.00 75.99 119 LEU A CA 1
ATOM 848 C C . LEU A 1 140 ? 22.156 -5.368 40.137 1.00 78.52 119 LEU A C 1
ATOM 849 O O . LEU A 1 140 ? 21.119 -5.488 40.802 1.00 78.74 119 LEU A O 1
ATOM 854 N N . THR A 1 141 ? 23.046 -4.422 40.396 1.00 80.54 120 THR A N 1
ATOM 855 C CA . THR A 1 141 ? 22.657 -3.404 41.364 1.00 83.97 120 THR A CA 1
ATOM 856 C C . THR A 1 141 ? 21.463 -2.633 40.813 1.00 84.60 120 THR A C 1
ATOM 857 O O . THR A 1 141 ? 21.336 -2.400 39.566 1.00 82.58 120 THR A O 1
ATOM 861 N N . ASP A 1 142 ? 20.593 -2.270 41.760 1.00 86.78 121 ASP A N 1
ATOM 862 C CA . ASP A 1 142 ? 19.482 -1.355 41.526 1.00 87.98 121 ASP A CA 1
ATOM 863 C C . ASP A 1 142 ? 19.860 -0.203 40.656 1.00 87.59 121 ASP A C 1
ATOM 864 O O . ASP A 1 142 ? 19.183 0.118 39.701 1.00 86.24 121 ASP A O 1
ATOM 869 N N . GLU A 1 143 ? 20.993 0.374 40.973 1.00 88.54 122 GLU A N 1
ATOM 870 C CA . GLU A 1 143 ? 21.443 1.523 40.275 1.00 89.66 122 GLU A CA 1
ATOM 871 C C . GLU A 1 143 ? 21.755 1.168 38.795 1.00 86.62 122 GLU A C 1
ATOM 872 O O . GLU A 1 143 ? 21.549 1.977 37.912 1.00 86.38 122 GLU A O 1
ATOM 878 N N . GLN A 1 144 ? 22.179 -0.056 38.515 1.00 84.51 123 GLN A N 1
ATOM 879 C CA . GLN A 1 144 ? 22.469 -0.466 37.122 1.00 82.17 123 GLN A CA 1
ATOM 880 C C . GLN A 1 144 ? 21.214 -0.754 36.330 1.00 80.49 123 GLN A C 1
ATOM 881 O O . GLN A 1 144 ? 21.103 -0.387 35.169 1.00 79.58 123 GLN A O 1
ATOM 887 N N . GLU A 1 145 ? 20.315 -1.503 36.959 1.00 80.24 124 GLU A N 1
ATOM 888 C CA . GLU A 1 145 ? 18.977 -1.771 36.454 1.00 79.50 124 GLU A CA 1
ATOM 889 C C . GLU A 1 145 ? 18.324 -0.413 36.149 1.00 80.86 124 GLU A C 1
ATOM 890 O O . GLU A 1 145 ? 17.831 -0.166 35.069 1.00 80.73 124 GLU A O 1
ATOM 896 N N . ALA A 1 146 ? 18.380 0.490 37.107 1.00 82.69 125 ALA A N 1
ATOM 897 C CA . ALA A 1 146 ? 17.855 1.835 36.940 1.00 83.62 125 ALA A CA 1
ATOM 898 C C . ALA A 1 146 ? 18.443 2.522 35.710 1.00 82.59 125 ALA A C 1
ATOM 899 O O . ALA A 1 146 ? 17.721 3.100 34.905 1.00 82.93 125 ALA A O 1
ATOM 901 N N . GLU A 1 147 ? 19.753 2.433 35.546 1.00 81.59 126 GLU A N 1
ATOM 902 C CA . GLU A 1 147 ? 20.378 3.114 34.453 1.00 81.66 126 GLU A CA 1
ATOM 903 C C . GLU A 1 147 ? 19.910 2.523 33.125 1.00 79.66 126 GLU A C 1
ATOM 904 O O . GLU A 1 147 ? 19.753 3.255 32.122 1.00 79.67 126 GLU A O 1
ATOM 910 N N . ILE A 1 148 ? 19.671 1.205 33.122 1.00 77.83 127 ILE A N 1
ATOM 911 C CA . ILE A 1 148 ? 19.089 0.534 31.939 1.00 75.74 127 ILE A CA 1
ATOM 912 C C . ILE A 1 148 ? 17.691 1.092 31.635 1.00 77.52 127 ILE A C 1
ATOM 913 O O . ILE A 1 148 ? 17.416 1.528 30.517 1.00 78.42 127 ILE A O 1
ATOM 918 N N . GLU A 1 149 ? 16.827 1.094 32.641 1.00 78.55 128 GLU A N 1
ATOM 919 C CA . GLU A 1 149 ? 15.476 1.606 32.511 1.00 80.39 128 GLU A CA 1
ATOM 920 C C . GLU A 1 149 ? 15.425 3.051 31.979 1.00 81.22 128 GLU A C 1
ATOM 921 O O . GLU A 1 149 ? 14.601 3.376 31.135 1.00 82.13 128 GLU A O 1
ATOM 927 N N . ALA A 1 150 ? 16.325 3.909 32.430 1.00 81.06 129 ALA A N 1
ATOM 928 C CA . ALA A 1 150 ? 16.327 5.255 31.916 1.00 82.28 129 ALA A CA 1
ATOM 929 C C . ALA A 1 150 ? 16.716 5.218 30.430 1.00 81.16 129 ALA A C 1
ATOM 930 O O . ALA A 1 150 ? 16.222 6.009 29.630 1.00 82.88 129 ALA A O 1
ATOM 932 N N . LEU A 1 151 ? 17.578 4.283 30.032 1.00 78.73 130 LEU A N 1
ATOM 933 C CA . LEU A 1 151 ? 17.922 4.184 28.605 1.00 77.71 130 LEU A CA 1
ATOM 934 C C . LEU A 1 151 ? 16.713 3.778 27.778 1.00 78.09 130 LEU A C 1
ATOM 935 O O . LEU A 1 151 ? 16.492 4.308 26.703 1.00 79.04 130 LEU A O 1
ATOM 940 N N . LEU A 1 152 ? 15.942 2.838 28.307 1.00 77.77 131 LEU A N 1
ATOM 941 C CA . LEU A 1 152 ? 14.695 2.430 27.731 1.00 78.45 131 LEU A CA 1
ATOM 942 C C . LEU A 1 152 ? 13.680 3.545 27.753 1.00 82.29 131 LEU A C 1
ATOM 943 O O . LEU A 1 152 ? 12.650 3.462 27.097 1.00 84.06 131 LEU A O 1
ATOM 948 N N . ASP A 1 153 ? 13.961 4.598 28.499 1.00 84.47 132 ASP A N 1
ATOM 949 C CA . ASP A 1 153 ? 13.030 5.692 28.588 1.00 88.43 132 ASP A CA 1
ATOM 950 C C . ASP A 1 153 ? 13.267 6.791 27.544 1.00 90.00 132 ASP A C 1
ATOM 951 O O . ASP A 1 153 ? 12.351 7.498 27.190 1.00 92.53 132 ASP A O 1
ATOM 956 N N . LYS A 1 154 ? 14.497 6.954 27.071 1.00 89.04 133 LYS A N 1
ATOM 957 C CA . LYS A 1 154 ? 14.819 8.071 26.189 1.00 91.34 133 LYS A CA 1
ATOM 958 C C . LYS A 1 154 ? 14.111 7.893 24.844 1.00 92.43 133 LYS A C 1
ATOM 959 O O . LYS A 1 154 ? 13.746 6.781 24.508 1.00 91.29 133 LYS A O 1
ATOM 965 N N . GLU A 1 155 ? 13.880 8.980 24.101 1.00 95.52 134 GLU A N 1
ATOM 966 C CA . GLU A 1 155 ? 13.160 8.875 22.812 1.00 97.16 134 GLU A CA 1
ATOM 967 C C . GLU A 1 155 ? 14.103 8.310 21.742 1.00 94.98 134 GLU A C 1
ATOM 968 O O . GLU A 1 155 ? 13.752 7.379 21.011 1.00 94.19 134 GLU A O 1
ATOM 970 N N . VAL A 1 156 ? 15.311 8.868 21.704 1.00 94.28 135 VAL A N 1
ATOM 971 C CA . VAL A 1 156 ? 16.322 8.527 20.721 1.00 92.33 135 VAL A CA 1
ATOM 972 C C . VAL A 1 156 ? 17.452 7.764 21.440 1.00 89.02 135 VAL A C 1
ATOM 973 O O . VAL A 1 156 ? 17.776 8.061 22.596 1.00 88.83 135 VAL A O 1
ATOM 977 N N . ASP A 1 157 ? 18.008 6.759 20.757 1.00 86.49 136 ASP A N 1
ATOM 978 C CA . ASP A 1 157 ? 19.231 6.070 21.177 1.00 83.23 136 ASP A CA 1
ATOM 979 C C . ASP A 1 157 ? 20.409 6.945 20.688 1.00 83.38 136 ASP A C 1
ATOM 980 O O . ASP A 1 157 ? 20.537 7.219 19.507 1.00 83.92 136 ASP A O 1
ATOM 985 N N . GLU A 1 158 ? 21.232 7.395 21.624 1.00 82.84 137 GLU A N 1
ATOM 986 C CA . GLU A 1 158 ? 22.390 8.252 21.361 1.00 83.97 137 GLU A CA 1
ATOM 987 C C . GLU A 1 158 ? 23.706 7.666 21.908 1.00 81.88 137 GLU A C 1
ATOM 988 O O . GLU A 1 158 ? 24.715 8.368 22.016 1.00 82.84 137 GLU A O 1
ATOM 994 N N . LEU A 1 159 ? 23.672 6.387 22.281 1.00 79.12 138 LEU A N 1
ATOM 995 C CA . LEU A 1 159 ? 24.861 5.610 22.621 1.00 77.42 138 LEU A CA 1
ATOM 996 C C . LEU A 1 159 ? 25.803 5.306 21.419 1.00 77.42 138 LEU A C 1
ATOM 997 O O . LEU A 1 159 ? 25.405 5.347 20.248 1.00 77.48 138 LEU A O 1
ATOM 1002 N N . PRO A 1 160 ? 27.067 5.015 21.724 1.00 77.62 139 PRO A N 1
ATOM 1003 C CA . PRO A 1 160 ? 28.082 4.464 20.841 1.00 77.96 139 PRO A CA 1
ATOM 1004 C C . PRO A 1 160 ? 27.617 3.438 19.780 1.00 76.66 139 PRO A C 1
ATOM 1005 O O . PRO A 1 160 ? 26.753 2.576 20.011 1.00 73.70 139 PRO A O 1
ATOM 1009 N N . ARG A 1 161 ? 28.209 3.589 18.599 1.00 77.47 140 ARG A N 1
ATOM 1010 C CA . ARG A 1 161 ? 27.872 2.775 17.468 1.00 76.43 140 ARG A CA 1
ATOM 1011 C C . ARG A 1 161 ? 29.178 2.186 16.922 1.00 76.89 140 ARG A C 1
ATOM 1012 O O . ARG A 1 161 ? 29.547 2.451 15.770 1.00 79.33 140 ARG A O 1
ATOM 1020 N N . PRO A 1 162 ? 29.900 1.384 17.742 1.00 75.19 141 PRO A N 1
ATOM 1021 C CA . PRO A 1 162 ? 31.220 0.960 17.264 1.00 76.06 141 PRO A CA 1
ATOM 1022 C C . PRO A 1 162 ? 31.115 0.341 15.859 1.00 76.83 141 PRO A C 1
ATOM 1023 O O . PRO A 1 162 ? 30.121 -0.325 15.533 1.00 75.69 141 PRO A O 1
ATOM 1027 N N . THR A 1 163 ? 32.133 0.560 15.047 1.00 78.53 142 THR A N 1
ATOM 1028 C CA . THR A 1 163 ? 32.049 0.274 13.660 1.00 79.71 142 THR A CA 1
ATOM 1029 C C . THR A 1 163 ? 33.179 -0.616 13.203 1.00 81.72 142 THR A C 1
ATOM 1030 O O . THR A 1 163 ? 34.135 -0.878 13.942 1.00 81.68 142 THR A O 1
ATOM 1034 N N . GLY A 1 164 ? 33.055 -1.099 11.975 1.00 83.85 143 GLY A N 1
ATOM 1035 C CA . GLY A 1 164 ? 34.071 -1.960 11.376 1.00 86.94 143 GLY A CA 1
ATOM 1036 C C . GLY A 1 164 ? 34.606 -2.993 12.343 1.00 86.67 143 GLY A C 1
ATOM 1037 O O . GLY A 1 164 ? 33.832 -3.761 12.942 1.00 83.53 143 GLY A O 1
ATOM 1038 N N . THR A 1 165 ? 35.929 -2.978 12.504 1.00 89.48 144 THR A N 1
ATOM 1039 C CA . THR A 1 165 ? 36.644 -3.927 13.363 1.00 89.93 144 THR A CA 1
ATOM 1040 C C . THR A 1 165 ? 36.485 -3.684 14.862 1.00 87.64 144 THR A C 1
ATOM 1041 O O . THR A 1 165 ? 37.042 -4.413 15.659 1.00 87.25 144 THR A O 1
ATOM 1045 N N . ASN A 1 166 ? 35.754 -2.649 15.253 1.00 86.96 145 ASN A N 1
ATOM 1046 C CA . ASN A 1 166 ? 35.422 -2.465 16.677 1.00 85.70 145 ASN A CA 1
ATOM 1047 C C . ASN A 1 166 ? 34.106 -3.108 17.081 1.00 83.16 145 ASN A C 1
ATOM 1048 O O . ASN A 1 166 ? 33.643 -2.967 18.217 1.00 81.50 145 ASN A O 1
ATOM 1053 N N . LEU A 1 167 ? 33.505 -3.822 16.143 1.00 83.47 146 LEU A N 1
ATOM 1054 C CA . LEU A 1 167 ? 32.243 -4.466 16.407 1.00 81.53 146 LEU A CA 1
ATOM 1055 C C . LEU A 1 167 ? 32.484 -5.647 17.296 1.00 80.34 146 LEU A C 1
ATOM 1056 O O . LEU A 1 167 ? 33.549 -6.260 17.228 1.00 81.43 146 LEU A O 1
ATOM 1061 N N . GLY A 1 168 ? 31.486 -5.919 18.132 1.00 78.08 147 GLY A N 1
ATOM 1062 C CA . GLY A 1 168 ? 31.354 -7.176 18.849 1.00 78.25 147 GLY A CA 1
ATOM 1063 C C . GLY A 1 168 ? 31.462 -8.472 18.036 1.00 79.64 147 GLY A C 1
ATOM 1064 O O . GLY A 1 168 ? 30.962 -8.579 16.902 1.00 79.97 147 GLY A O 1
ATOM 1065 N N . GLN A 1 169 ? 32.152 -9.432 18.653 1.00 80.33 148 GLN A N 1
ATOM 1066 C CA . GLN A 1 169 ? 32.406 -10.772 18.162 1.00 81.95 148 GLN A CA 1
ATOM 1067 C C . GLN A 1 169 ? 31.523 -11.745 18.947 1.00 79.34 148 GLN A C 1
ATOM 1068 O O . GLN A 1 169 ? 31.295 -11.563 20.145 1.00 77.79 148 GLN A O 1
ATOM 1074 N N . VAL A 1 170 ? 31.049 -12.793 18.298 1.00 78.74 149 VAL A N 1
ATOM 1075 C CA . VAL A 1 170 ? 30.270 -13.811 19.005 1.00 76.37 149 VAL A CA 1
ATOM 1076 C C . VAL A 1 170 ? 30.897 -15.168 18.834 1.00 77.26 149 VAL A C 1
ATOM 1077 O O . VAL A 1 170 ? 31.593 -15.413 17.865 1.00 79.61 149 VAL A O 1
ATOM 1081 N N . SER A 1 171 ? 30.694 -16.047 19.792 1.00 75.54 150 SER A N 1
ATOM 1082 C CA . SER A 1 171 ? 31.148 -17.413 19.583 1.00 76.54 150 SER A CA 1
ATOM 1083 C C . SER A 1 171 ? 30.353 -18.328 20.468 1.00 74.58 150 SER A C 1
ATOM 1084 O O . SER A 1 171 ? 29.539 -17.870 21.321 1.00 71.83 150 SER A O 1
ATOM 1087 N N . ASP A 1 172 ? 30.584 -19.620 20.257 1.00 75.49 151 ASP A N 1
ATOM 1088 C CA . ASP A 1 172 ? 29.870 -20.608 21.007 1.00 74.61 151 ASP A CA 1
ATOM 1089 C C . ASP A 1 172 ? 30.713 -21.077 22.149 1.00 74.90 151 ASP A C 1
ATOM 1090 O O . ASP A 1 172 ? 31.903 -21.226 22.029 1.00 76.52 151 ASP A O 1
ATOM 1095 N N . TYR A 1 173 ? 30.079 -21.213 23.299 1.00 73.59 152 TYR A N 1
ATOM 1096 C CA . TYR A 1 173 ? 30.723 -21.796 24.447 1.00 74.40 152 TYR A CA 1
ATOM 1097 C C . TYR A 1 173 ? 29.856 -22.917 24.983 1.00 73.79 152 TYR A C 1
ATOM 1098 O O . TYR A 1 173 ? 29.305 -22.833 26.083 1.00 72.68 152 TYR A O 1
ATOM 1107 N N . PHE A 1 174 ? 29.712 -23.974 24.199 1.00 75.88 153 PHE A N 1
ATOM 1108 C CA . PHE A 1 174 ? 28.757 -25.013 24.576 1.00 74.95 153 PHE A CA 1
ATOM 1109 C C . PHE A 1 174 ? 29.334 -25.940 25.614 1.00 75.20 153 PHE A C 1
ATOM 1110 O O . PHE A 1 174 ? 28.601 -26.655 26.268 1.00 74.26 153 PHE A O 1
ATOM 1118 N N . GLU A 1 175 ? 30.655 -25.925 25.742 1.00 77.02 154 GLU A N 1
ATOM 1119 C CA . GLU A 1 175 ? 31.357 -26.535 26.871 1.00 78.32 154 GLU A CA 1
ATOM 1120 C C . GLU A 1 175 ? 30.802 -26.065 28.216 1.00 75.43 154 GLU A C 1
ATOM 1121 O O . GLU A 1 175 ? 30.922 -26.767 29.204 1.00 76.12 154 GLU A O 1
ATOM 1127 N N . GLY A 1 176 ? 30.187 -24.886 28.247 1.00 72.65 155 GLY A N 1
ATOM 1128 C CA . GLY A 1 176 ? 29.785 -24.250 29.493 1.00 70.34 155 GLY A CA 1
ATOM 1129 C C . GLY A 1 176 ? 28.943 -25.123 30.382 1.00 69.39 155 GLY A C 1
ATOM 1130 O O . GLY A 1 176 ? 29.229 -25.278 31.577 1.00 69.39 155 GLY A O 1
ATOM 1131 N N . GLY A 1 177 ? 27.918 -25.710 29.778 1.00 67.92 156 GLY A N 1
ATOM 1132 C CA . GLY A 1 177 ? 26.995 -26.553 30.482 1.00 68.17 156 GLY A CA 1
ATOM 1133 C C . GLY A 1 177 ? 27.694 -27.700 31.181 1.00 70.98 156 GLY A C 1
ATOM 1134 O O . GLY A 1 177 ? 27.387 -28.059 32.327 1.00 70.53 156 GLY A O 1
ATOM 1135 N N . GLN A 1 178 ? 28.662 -28.303 30.521 1.00 73.34 157 GLN A N 1
ATOM 1136 C CA . GLN A 1 178 ? 29.275 -29.421 31.217 1.00 75.42 157 GLN A CA 1
ATOM 1137 C C . GLN A 1 178 ? 30.338 -28.999 32.229 1.00 76.33 157 GLN A C 1
ATOM 1138 O O . GLN A 1 178 ? 30.602 -29.744 33.184 1.00 77.40 157 GLN A O 1
ATOM 1144 N N . LYS A 1 179 ? 30.936 -27.814 32.026 1.00 75.50 158 LYS A N 1
ATOM 1145 C CA . LYS A 1 179 ? 31.863 -27.266 33.017 1.00 76.25 158 LYS A CA 1
ATOM 1146 C C . LYS A 1 179 ? 31.032 -27.134 34.265 1.00 74.27 158 LYS A C 1
ATOM 1147 O O . LYS A 1 179 ? 31.405 -27.600 35.324 1.00 75.93 158 LYS A O 1
ATOM 1149 N N . TYR A 1 180 ? 29.858 -26.572 34.089 1.00 71.05 159 TYR A N 1
ATOM 1150 C CA . TYR A 1 180 ? 28.929 -26.381 35.155 1.00 70.00 159 TYR A CA 1
ATOM 1151 C C . TYR A 1 180 ? 28.576 -27.712 35.838 1.00 71.20 159 TYR A C 1
ATOM 1152 O O . TYR A 1 180 ? 28.533 -27.833 37.062 1.00 71.65 159 TYR A O 1
ATOM 1161 N N . LEU A 1 181 ? 28.348 -28.719 35.014 1.00 72.08 160 LEU A N 1
ATOM 1162 C CA . LEU A 1 181 ? 27.956 -30.015 35.473 1.00 72.84 160 LEU A CA 1
ATOM 1163 C C . LEU A 1 181 ? 29.068 -30.604 36.325 1.00 75.65 160 LEU A C 1
ATOM 1164 O O . LEU A 1 181 ? 28.832 -31.098 37.437 1.00 76.66 160 LEU A O 1
ATOM 1169 N N . GLN A 1 182 ? 30.289 -30.544 35.807 1.00 77.41 161 GLN A N 1
ATOM 1170 C CA . GLN A 1 182 ? 31.394 -31.116 36.515 1.00 80.44 161 GLN A CA 1
ATOM 1171 C C . GLN A 1 182 ? 31.492 -30.442 37.866 1.00 79.67 161 GLN A C 1
ATOM 1172 O O . GLN A 1 182 ? 31.733 -31.103 38.856 1.00 81.87 161 GLN A O 1
ATOM 1178 N N . TYR A 1 183 ? 31.276 -29.136 37.907 1.00 77.17 162 TYR A N 1
ATOM 1179 C CA . TYR A 1 183 ? 31.427 -28.379 39.123 1.00 77.14 162 TYR A CA 1
ATOM 1180 C C . TYR A 1 183 ? 30.411 -28.735 40.206 1.00 76.17 162 TYR A C 1
ATOM 1181 O O . TYR A 1 183 ? 30.777 -28.833 41.380 1.00 77.70 162 TYR A O 1
ATOM 1190 N N . ILE A 1 184 ? 29.140 -28.896 39.858 1.00 73.17 163 ILE A N 1
ATOM 1191 C CA . ILE A 1 184 ? 28.230 -29.244 40.918 1.00 73.11 163 ILE A CA 1
ATOM 1192 C C . ILE A 1 184 ? 28.387 -30.677 41.279 1.00 74.57 163 ILE A C 1
ATOM 1193 O O . ILE A 1 184 ? 28.278 -31.038 42.442 1.00 75.99 163 ILE A O 1
ATOM 1198 N N . LYS A 1 185 ? 28.680 -31.497 40.289 1.00 75.31 164 LYS A N 1
ATOM 1199 C CA . LYS A 1 185 ? 28.811 -32.930 40.531 1.00 77.50 164 LYS A CA 1
ATOM 1200 C C . LYS A 1 185 ? 29.780 -33.143 41.653 1.00 80.21 164 LYS A C 1
ATOM 1201 O O . LYS A 1 185 ? 29.471 -33.820 42.586 1.00 81.37 164 LYS A O 1
ATOM 1207 N N . GLN A 1 186 ? 30.929 -32.505 41.604 1.00 82.43 165 GLN A N 1
ATOM 1208 C CA . GLN A 1 186 ? 31.924 -32.751 42.630 1.00 86.91 165 GLN A CA 1
ATOM 1209 C C . GLN A 1 186 ? 31.603 -32.145 44.028 1.00 87.12 165 GLN A C 1
ATOM 1210 O O . GLN A 1 186 ? 32.424 -32.186 44.926 1.00 90.53 165 GLN A O 1
ATOM 1216 N N . THR A 1 187 ? 30.405 -31.626 44.245 1.00 84.76 166 THR A N 1
ATOM 1217 C CA . THR A 1 187 ? 30.054 -31.244 45.614 1.00 85.38 166 THR A CA 1
ATOM 1218 C C . THR A 1 187 ? 29.494 -32.434 46.383 1.00 86.99 166 THR A C 1
ATOM 1219 O O . THR A 1 187 ? 28.916 -32.269 47.441 1.00 88.33 166 THR A O 1
ATOM 1223 N N . VAL A 1 188 ? 29.668 -33.638 45.871 1.00 88.08 167 VAL A N 1
ATOM 1224 C CA . VAL A 1 188 ? 28.990 -34.792 46.432 1.00 89.09 167 VAL A CA 1
ATOM 1225 C C . VAL A 1 188 ? 29.991 -35.700 47.143 1.00 93.12 167 VAL A C 1
ATOM 1226 O O . VAL A 1 188 ? 31.176 -35.651 46.827 1.00 95.21 167 VAL A O 1
ATOM 1230 N N . GLU A 1 189 ? 29.529 -36.482 48.127 1.00 94.83 168 GLU A N 1
ATOM 1231 C CA . GLU A 1 189 ? 30.414 -37.332 48.936 1.00 99.11 168 GLU A CA 1
ATOM 1232 C C . GLU A 1 189 ? 30.818 -38.583 48.142 1.00 100.35 168 GLU A C 1
ATOM 1233 O O . GLU A 1 189 ? 31.746 -38.474 47.340 1.00 101.79 168 GLU A O 1
ATOM 1239 N N . GLU A 1 190 ? 30.161 -39.734 48.275 1.00 100.17 169 GLU A N 1
ATOM 1240 C CA . GLU A 1 190 ? 30.334 -40.697 47.193 1.00 100.15 169 GLU A CA 1
ATOM 1241 C C . GLU A 1 190 ? 29.155 -40.619 46.228 1.00 96.32 169 GLU A C 1
ATOM 1242 O O . GLU A 1 190 ? 28.288 -39.731 46.350 1.00 93.54 169 GLU A O 1
ATOM 1248 N N . ASP A 1 191 ? 29.136 -41.551 45.270 1.00 95.57 170 ASP A N 1
ATOM 1249 C CA . ASP A 1 191 ? 28.138 -41.571 44.214 1.00 91.87 170 ASP A CA 1
ATOM 1250 C C . ASP A 1 191 ? 26.785 -42.107 44.717 1.00 90.24 170 ASP A C 1
ATOM 1251 O O . ASP A 1 191 ? 26.628 -42.386 45.912 1.00 90.48 170 ASP A O 1
ATOM 1256 N N . PHE A 1 192 ? 25.825 -42.237 43.792 1.00 87.94 171 PHE A N 1
ATOM 1257 C CA . PHE A 1 192 ? 24.439 -42.585 44.125 1.00 86.79 171 PHE A CA 1
ATOM 1258 C C . PHE A 1 192 ? 24.046 -44.049 43.865 1.00 89.00 171 PHE A C 1
ATOM 1259 O O . PHE A 1 192 ? 22.851 -44.382 43.707 1.00 88.10 171 PHE A O 1
ATOM 1267 N N . SER A 1 193 ? 25.029 -44.935 43.839 1.00 91.53 172 SER A N 1
ATOM 1268 C CA . SER A 1 193 ? 24.701 -46.273 43.446 1.00 93.81 172 SER A CA 1
ATOM 1269 C C . SER A 1 193 ? 23.772 -46.900 44.480 1.00 94.42 172 SER A C 1
ATOM 1270 O O . SER A 1 193 ? 23.815 -46.559 45.666 1.00 94.68 172 SER A O 1
ATOM 1273 N N . GLY A 1 194 ? 22.918 -47.802 43.998 1.00 94.78 173 GLY A N 1
ATOM 1274 C CA . GLY A 1 194 ? 21.877 -48.426 44.813 1.00 95.23 173 GLY A CA 1
ATOM 1275 C C . GLY A 1 194 ? 20.562 -47.655 44.912 1.00 92.77 173 GLY A C 1
ATOM 1276 O O . GLY A 1 194 ? 19.557 -48.204 45.352 1.00 93.65 173 GLY A O 1
ATOM 1277 N N . LEU A 1 195 ? 20.554 -46.385 44.526 1.00 89.94 174 LEU A N 1
ATOM 1278 C CA . LEU A 1 195 ? 19.335 -45.625 44.580 1.00 87.97 174 LEU A CA 1
ATOM 1279 C C . LEU A 1 195 ? 18.626 -45.643 43.249 1.00 87.32 174 LEU A C 1
ATOM 1280 O O . LEU A 1 195 ? 19.285 -45.666 42.193 1.00 87.97 174 LEU A O 1
ATOM 1285 N N . HIS A 1 196 ? 17.293 -45.632 43.277 1.00 86.80 175 HIS A N 1
ATOM 1286 C CA . HIS A 1 196 ? 16.513 -45.376 42.063 1.00 85.63 175 HIS A CA 1
ATOM 1287 C C . HIS A 1 196 ? 15.939 -43.962 42.158 1.00 82.93 175 HIS A C 1
ATOM 1288 O O . HIS A 1 196 ? 15.195 -43.666 43.084 1.00 83.17 175 HIS A O 1
ATOM 1295 N N . ILE A 1 197 ? 16.274 -43.114 41.198 1.00 80.30 176 ILE A N 1
ATOM 1296 C CA . ILE A 1 197 ? 15.894 -41.712 41.227 1.00 78.59 176 ILE A CA 1
ATOM 1297 C C . ILE A 1 197 ? 15.010 -41.355 40.037 1.00 78.52 176 ILE A C 1
ATOM 1298 O O . ILE A 1 197 ? 15.421 -41.540 38.894 1.00 78.84 176 ILE A O 1
ATOM 1303 N N . ALA A 1 198 ? 13.796 -40.861 40.269 1.00 78.59 177 ALA A N 1
ATOM 1304 C CA . ALA A 1 198 ? 12.972 -40.479 39.119 1.00 78.24 177 A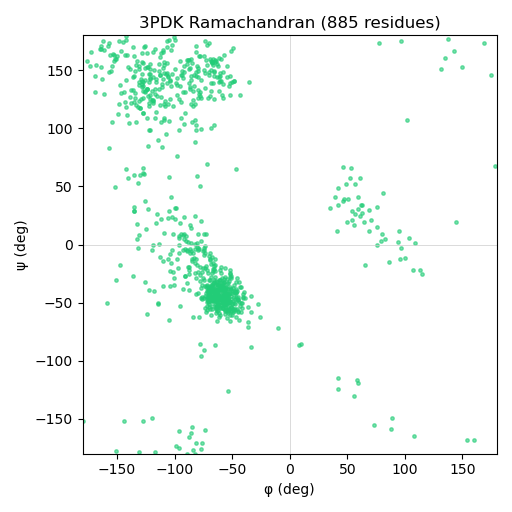LA A CA 1
ATOM 1305 C C . ALA A 1 198 ? 13.127 -38.997 38.950 1.00 76.94 177 ALA A C 1
ATOM 1306 O O . ALA A 1 198 ? 13.191 -38.277 39.963 1.00 77.45 177 ALA A O 1
ATOM 1308 N N . LEU A 1 199 ? 13.164 -38.514 37.705 1.00 75.76 178 LEU A N 1
ATOM 1309 C CA . LEU A 1 199 ? 13.272 -37.057 37.456 1.00 73.60 178 LEU A CA 1
ATOM 1310 C C . LEU A 1 199 ? 12.110 -36.514 36.632 1.00 73.80 178 LEU A C 1
ATOM 1311 O O . LEU A 1 199 ? 11.621 -37.195 35.686 1.00 75.79 178 LEU A O 1
ATOM 1316 N N . ASP A 1 200 ? 11.678 -35.299 36.962 1.00 71.90 179 ASP A N 1
ATOM 1317 C CA . ASP A 1 200 ? 10.789 -34.557 36.092 1.00 71.71 179 ASP A CA 1
ATOM 1318 C C . ASP A 1 200 ? 11.465 -33.215 35.799 1.00 70.06 179 ASP A C 1
ATOM 1319 O O . ASP A 1 200 ? 11.535 -32.353 36.674 1.00 70.34 179 ASP A O 1
ATOM 1324 N N . CYS A 1 201 ? 11.929 -33.037 34.567 1.00 68.58 180 CYS A N 1
ATOM 1325 C CA . CYS A 1 201 ? 12.681 -31.891 34.180 1.00 67.25 180 CYS A CA 1
ATOM 1326 C C . CYS A 1 201 ? 11.841 -30.788 33.539 1.00 67.03 180 CYS A C 1
ATOM 1327 O O . CYS A 1 201 ? 12.374 -29.881 32.879 1.00 66.14 180 CYS A O 1
ATOM 1330 N N . ALA A 1 202 ? 10.533 -30.844 33.755 1.00 67.77 181 ALA A N 1
ATOM 1331 C CA . ALA A 1 202 ? 9.613 -29.880 33.158 1.00 67.71 181 ALA A CA 1
ATOM 1332 C C . ALA A 1 202 ? 9.792 -29.670 31.649 1.00 67.38 181 ALA A C 1
ATOM 1333 O O . ALA A 1 202 ? 9.327 -28.655 31.127 1.00 67.51 181 ALA A O 1
ATOM 1335 N N . HIS A 1 203 ? 10.438 -30.585 30.936 1.00 66.36 182 HIS A N 1
ATOM 1336 C CA . HIS A 1 203 ? 10.720 -30.298 29.533 1.00 67.43 182 HIS A CA 1
ATOM 1337 C C . HIS A 1 203 ? 11.470 -28.946 29.376 1.00 65.81 182 HIS A C 1
ATOM 1338 O O . HIS A 1 203 ? 11.337 -28.260 28.360 1.00 66.00 182 HIS A O 1
ATOM 1345 N N . GLY A 1 204 ? 12.235 -28.553 30.373 1.00 63.47 183 GLY A N 1
ATOM 1346 C CA . GLY A 1 204 ? 12.875 -27.280 30.284 1.00 62.20 183 GLY A CA 1
ATOM 1347 C C . GLY A 1 204 ? 14.370 -27.430 30.335 1.00 61.32 183 GLY A C 1
ATOM 1348 O O . GLY A 1 204 ? 14.908 -28.435 29.926 1.00 60.58 183 GLY A O 1
ATOM 1349 N N . ALA A 1 205 ? 15.032 -26.418 30.877 1.00 60.63 184 ALA A N 1
ATOM 1350 C CA . ALA A 1 205 ? 16.465 -26.331 30.771 1.00 60.91 184 ALA A CA 1
ATOM 1351 C C . ALA A 1 205 ? 17.203 -27.584 31.274 1.00 62.08 184 ALA A C 1
ATOM 1352 O O . ALA A 1 205 ? 18.298 -27.899 30.786 1.00 61.79 184 ALA A O 1
ATOM 1354 N N . THR A 1 206 ? 16.629 -28.294 32.245 1.00 63.80 185 THR A N 1
ATOM 1355 C CA . THR A 1 206 ? 17.399 -29.405 32.847 1.00 66.04 185 THR A CA 1
ATOM 1356 C C . THR A 1 206 ? 17.138 -30.746 32.152 1.00 68.84 185 THR A C 1
ATOM 1357 O O . THR A 1 206 ? 17.633 -31.775 32.627 1.00 70.91 185 THR A O 1
ATOM 1361 N N . SER A 1 207 ? 16.426 -30.720 31.006 1.00 69.78 186 SER A N 1
ATOM 1362 C CA . SER A 1 207 ? 15.912 -31.919 30.302 1.00 71.52 186 SER A CA 1
ATOM 1363 C C . SER A 1 207 ? 16.949 -32.924 29.842 1.00 72.46 186 SER A C 1
ATOM 1364 O O . SER A 1 207 ? 16.631 -34.074 29.536 1.00 75.25 186 SER A O 1
ATOM 1367 N N . SER A 1 208 ? 18.179 -32.475 29.745 1.00 71.35 187 SER A N 1
ATOM 1368 C CA . SER A 1 208 ? 19.218 -33.289 29.252 1.00 71.87 187 SER A CA 1
ATOM 1369 C C . SER A 1 208 ? 20.356 -33.310 30.271 1.00 71.43 187 SER A C 1
ATOM 1370 O O . SER A 1 208 ? 21.022 -34.295 30.429 1.00 73.29 187 SER A O 1
ATOM 1373 N N . LEU A 1 209 ? 20.547 -32.215 30.985 1.00 70.29 188 LEU A N 1
ATOM 1374 C CA . LEU A 1 209 ? 21.568 -32.083 32.009 1.00 69.92 188 LEU A CA 1
ATOM 1375 C C . LEU A 1 209 ? 21.356 -32.912 33.256 1.00 70.32 188 LEU A C 1
ATOM 1376 O O . LEU A 1 209 ? 22.301 -33.507 33.804 1.00 71.85 188 LEU A O 1
ATOM 1381 N N . ALA A 1 210 ? 20.137 -32.890 33.763 1.00 68.87 189 ALA A N 1
ATOM 1382 C CA . ALA A 1 210 ? 19.869 -33.572 35.004 1.00 68.89 189 ALA A CA 1
ATOM 1383 C C . ALA A 1 210 ? 19.921 -35.111 34.835 1.00 70.67 189 ALA A C 1
ATOM 1384 O O . ALA A 1 210 ? 20.589 -35.795 35.617 1.00 71.92 189 ALA A O 1
ATOM 1386 N N . PRO A 1 211 ? 19.299 -35.662 33.771 1.00 71.18 190 PRO A N 1
ATOM 1387 C CA . PRO A 1 211 ? 19.476 -37.118 33.575 1.00 72.43 190 PRO A CA 1
ATOM 1388 C C . PRO A 1 211 ? 20.907 -37.497 33.373 1.00 73.21 190 PRO A C 1
ATOM 1389 O O . PRO A 1 211 ? 21.320 -38.516 33.927 1.00 74.55 190 PRO A O 1
ATOM 1393 N N . TYR A 1 212 ? 21.676 -36.692 32.644 1.00 72.61 191 TYR A N 1
ATOM 1394 C CA . TYR A 1 212 ? 23.123 -36.963 32.550 1.00 75.01 191 TYR A CA 1
ATOM 1395 C C . TYR A 1 212 ? 23.802 -37.052 33.918 1.00 75.17 191 TYR A C 1
ATOM 1396 O O . TYR A 1 212 ? 24.532 -38.021 34.230 1.00 77.21 191 TYR A O 1
ATOM 1405 N N . LEU A 1 213 ? 23.505 -36.055 34.737 1.00 72.67 192 LEU A N 1
ATOM 1406 C CA . LEU A 1 213 ? 24.224 -35.848 35.961 1.00 72.91 192 LEU A CA 1
ATOM 1407 C C . LEU A 1 213 ? 24.025 -36.951 36.953 1.00 74.17 192 LEU A C 1
ATOM 1408 O O . LEU A 1 213 ? 24.972 -37.421 37.543 1.00 76.38 192 LEU A O 1
ATOM 1413 N N . PHE A 1 214 ? 22.787 -37.376 37.107 1.00 73.47 193 PHE A N 1
ATOM 1414 C CA . PHE A 1 214 ? 22.442 -38.512 37.936 1.00 74.67 193 PHE A CA 1
ATOM 1415 C C . PHE A 1 214 ? 22.849 -39.902 37.447 1.00 77.42 193 PHE A C 1
ATOM 1416 O O . PHE A 1 214 ? 23.112 -40.822 38.228 1.00 79.61 193 PHE A O 1
ATOM 1424 N N . ALA A 1 215 ? 22.905 -40.067 36.138 1.00 78.60 194 ALA A N 1
ATOM 1425 C CA . ALA A 1 215 ? 23.403 -41.304 35.574 1.00 80.97 194 ALA A CA 1
ATOM 1426 C C . ALA A 1 215 ? 24.901 -41.354 35.829 1.00 82.59 194 ALA A C 1
ATOM 1427 O O . ALA A 1 215 ? 25.434 -42.375 36.242 1.00 84.57 194 ALA A O 1
ATOM 1429 N N . ASP A 1 216 ? 25.572 -40.229 35.611 1.00 81.75 195 ASP A N 1
ATOM 1430 C CA . ASP A 1 216 ? 26.991 -40.162 35.848 1.00 83.78 195 ASP A CA 1
ATOM 1431 C C . ASP A 1 216 ? 27.276 -40.534 37.274 1.00 84.64 195 ASP A C 1
ATOM 1432 O O . ASP A 1 216 ? 28.306 -41.126 37.573 1.00 87.49 195 ASP A O 1
ATOM 1437 N N . LEU A 1 217 ? 26.342 -40.199 38.154 1.00 82.24 196 LEU A N 1
ATOM 1438 C CA . LEU A 1 217 ? 26.480 -40.530 39.538 1.00 82.71 196 LEU A CA 1
ATOM 1439 C C . LEU A 1 217 ? 25.981 -41.904 39.928 1.00 84.69 196 LEU A C 1
ATOM 1440 O O . LEU A 1 217 ? 25.781 -42.190 41.115 1.00 85.95 196 LEU A O 1
ATOM 1445 N N . GLU A 1 218 ? 25.800 -42.777 38.942 1.00 85.98 197 GLU A N 1
ATOM 1446 C CA . GLU A 1 218 ? 25.601 -44.215 39.204 1.00 88.08 197 GLU A CA 1
ATOM 1447 C C . GLU A 1 218 ? 24.205 -44.592 39.730 1.00 86.99 197 GLU A C 1
ATOM 1448 O O . GLU A 1 218 ? 24.028 -45.682 40.221 1.00 89.02 197 GLU A O 1
ATOM 1454 N N . ALA A 1 219 ? 23.219 -43.700 39.626 1.00 84.27 198 ALA A N 1
ATOM 1455 C CA . ALA A 1 219 ? 21.845 -43.975 40.091 1.00 83.28 198 ALA A CA 1
ATOM 1456 C C . ALA A 1 219 ? 21.012 -44.672 39.022 1.00 83.53 198 ALA A C 1
ATOM 1457 O O . ALA A 1 219 ? 21.254 -44.467 37.844 1.00 83.24 198 ALA A O 1
ATOM 1459 N N . ASP A 1 220 ? 20.023 -45.478 39.394 1.00 84.44 199 ASP A N 1
ATOM 1460 C CA . ASP A 1 220 ? 19.057 -45.886 38.384 1.00 84.30 199 ASP A CA 1
ATOM 1461 C C . ASP A 1 220 ? 18.113 -44.727 38.153 1.00 81.30 199 ASP A C 1
ATOM 1462 O O . ASP A 1 220 ? 17.751 -44.056 39.118 1.00 80.13 199 ASP A O 1
ATOM 1467 N N . ILE A 1 221 ? 17.712 -44.499 36.898 1.00 79.91 200 ILE A N 1
ATOM 1468 C CA . ILE A 1 221 ? 16.755 -43.421 36.583 1.00 78.12 200 ILE A CA 1
ATOM 1469 C C . ILE A 1 221 ? 15.525 -43.823 35.734 1.00 79.58 200 ILE A C 1
ATOM 1470 O O . ILE A 1 221 ? 15.587 -44.688 34.855 1.00 81.39 200 ILE A O 1
ATOM 1475 N N . SER A 1 222 ? 14.416 -43.141 36.028 1.00 79.18 201 SER A N 1
ATOM 1476 C CA . SER A 1 222 ? 13.218 -43.088 35.208 1.00 79.39 201 SER A CA 1
ATOM 1477 C C . SER A 1 222 ? 13.003 -41.607 34.976 1.00 77.07 201 SER A C 1
ATOM 1478 O O . SER A 1 222 ? 13.126 -40.807 35.902 1.00 76.78 201 SER A O 1
ATOM 1481 N N . THR A 1 223 ? 12.728 -41.188 33.761 1.00 76.62 202 THR A N 1
ATOM 1482 C CA . THR A 1 223 ? 12.600 -39.753 33.558 1.00 75.13 202 THR A CA 1
ATOM 1483 C C . THR A 1 223 ? 11.239 -39.447 33.021 1.00 75.53 202 THR A C 1
ATOM 1484 O O . THR A 1 223 ? 10.646 -40.285 32.369 1.00 77.65 202 THR A O 1
ATOM 1488 N N . MET A 1 224 ? 10.730 -38.263 33.315 1.00 74.38 203 MET A N 1
ATOM 1489 C CA . MET A 1 224 ? 9.608 -37.721 32.561 1.00 75.17 203 MET A CA 1
ATOM 1490 C C . MET A 1 224 ? 9.929 -36.292 32.307 1.00 73.64 203 MET A C 1
ATOM 1491 O O . MET A 1 224 ? 10.880 -35.781 32.871 1.00 71.80 203 MET A O 1
ATOM 1496 N N . GLY A 1 225 ? 9.140 -35.651 31.459 1.00 74.73 204 GLY A N 1
ATOM 1497 C CA . GLY A 1 225 ? 9.356 -34.268 31.104 1.00 73.87 204 GLY A CA 1
ATOM 1498 C C . GLY A 1 225 ? 10.791 -33.963 30.720 1.00 73.68 204 GLY A C 1
ATOM 1499 O O . GLY A 1 225 ? 11.398 -33.025 31.268 1.00 73.92 204 GLY A O 1
ATOM 1500 N N . THR A 1 226 ? 11.345 -34.742 29.793 1.00 74.41 205 THR A N 1
ATOM 1501 C CA . THR A 1 226 ? 12.737 -34.599 29.362 1.00 73.16 205 THR A CA 1
ATOM 1502 C C . THR A 1 226 ? 12.739 -34.677 27.864 1.00 74.83 205 THR A C 1
ATOM 1503 O O . THR A 1 226 ? 13.709 -35.135 27.265 1.00 75.78 205 THR A O 1
ATOM 1507 N N . SER A 1 227 ? 11.629 -34.263 27.257 1.00 75.67 206 SER A N 1
ATOM 1508 C CA . SER A 1 227 ? 11.451 -34.332 25.818 1.00 75.86 206 SER A CA 1
ATOM 1509 C C . SER A 1 227 ? 10.974 -32.989 25.275 1.00 75.20 206 SER A C 1
ATOM 1510 O O . SER A 1 227 ? 9.929 -32.907 24.638 1.00 77.63 206 SER A O 1
ATOM 1513 N N . PRO A 1 228 ? 11.772 -31.937 25.475 1.00 72.55 207 PRO A N 1
ATOM 1514 C CA . PRO A 1 228 ? 11.323 -30.624 25.075 1.00 71.89 207 PRO A CA 1
ATOM 1515 C C . PRO A 1 228 ? 11.190 -30.553 23.574 1.00 73.39 207 PRO A C 1
ATOM 1516 O O . PRO A 1 228 ? 11.958 -31.206 22.868 1.00 73.95 207 PRO A O 1
ATOM 1520 N N . ASN A 1 229 ? 10.203 -29.804 23.091 1.00 74.59 208 ASN A N 1
ATOM 1521 C CA . ASN A 1 229 ? 10.037 -29.545 21.653 1.00 76.39 208 ASN A CA 1
ATOM 1522 C C . ASN A 1 229 ? 9.824 -28.051 21.360 1.00 76.57 208 ASN A C 1
ATOM 1523 O O . ASN A 1 229 ? 9.719 -27.648 20.223 1.00 78.27 208 ASN A O 1
ATOM 1528 N N . GLY A 1 230 ? 9.761 -27.243 22.407 1.00 75.68 209 GLY A N 1
ATOM 1529 C CA . GLY A 1 230 ? 9.621 -25.788 22.280 1.00 75.24 209 GLY A CA 1
ATOM 1530 C C . GLY A 1 230 ? 8.284 -25.285 22.806 1.00 76.26 209 GLY A C 1
ATOM 1531 O O . GLY A 1 230 ? 8.156 -24.106 23.166 1.00 75.37 209 GLY A O 1
ATOM 1532 N N . MET A 1 231 ? 7.307 -26.198 22.859 1.00 77.73 210 MET A N 1
ATOM 1533 C CA . MET A 1 231 ? 5.905 -25.851 23.022 1.00 79.55 210 MET A CA 1
ATOM 1534 C C . MET A 1 231 ? 5.401 -26.340 24.373 1.00 78.65 210 MET A C 1
ATOM 1535 O O . MET A 1 231 ? 4.330 -25.952 24.831 1.00 79.45 210 MET A O 1
ATOM 1540 N N . ASN A 1 232 ? 6.217 -27.154 25.034 1.00 76.53 211 ASN A N 1
ATOM 1541 C CA . ASN A 1 232 ? 5.737 -28.045 26.094 1.00 76.10 211 ASN A CA 1
ATOM 1542 C C . ASN A 1 232 ? 6.324 -27.827 27.459 1.00 73.33 211 ASN A C 1
ATOM 1543 O O . ASN A 1 232 ? 5.954 -28.520 28.418 1.00 73.38 211 ASN A O 1
ATOM 1548 N N . ILE A 1 233 ? 7.221 -26.849 27.548 1.00 70.33 212 ILE A N 1
ATOM 1549 C CA . ILE A 1 233 ? 7.831 -26.522 28.801 1.00 68.17 212 ILE A CA 1
ATOM 1550 C C . ILE A 1 233 ? 6.742 -26.382 29.873 1.00 69.93 212 ILE A C 1
ATOM 1551 O O . ILE A 1 233 ? 5.685 -25.865 29.607 1.00 71.33 212 ILE A O 1
ATOM 1556 N N . ASN A 1 234 ? 7.016 -26.870 31.077 1.00 70.54 213 ASN A N 1
ATOM 1557 C CA . ASN A 1 234 ? 6.144 -26.686 32.232 1.00 72.89 213 ASN A CA 1
ATOM 1558 C C . ASN A 1 234 ? 4.702 -27.128 32.019 1.00 76.80 213 ASN A C 1
ATOM 1559 O O . ASN A 1 234 ? 3.800 -26.691 32.734 1.00 79.56 213 ASN A O 1
ATOM 1564 N N . ASP A 1 235 ? 4.453 -27.986 31.046 1.00 77.93 214 ASP A N 1
ATOM 1565 C CA . ASP A 1 235 ? 3.076 -28.300 30.779 1.00 81.18 214 ASP A CA 1
ATOM 1566 C C . ASP A 1 235 ? 2.646 -29.571 31.480 1.00 82.36 214 ASP A C 1
ATOM 1567 O O . ASP A 1 235 ? 2.912 -30.669 30.974 1.00 82.21 214 ASP A O 1
ATOM 1572 N N . GLY A 1 236 ? 1.978 -29.400 32.630 1.00 83.66 215 GLY A N 1
ATOM 1573 C CA . GLY A 1 236 ? 1.510 -30.526 33.466 1.00 85.19 215 GLY A CA 1
ATOM 1574 C C . GLY A 1 236 ? 2.664 -31.366 34.001 1.00 83.15 215 GLY A C 1
ATOM 1575 O O . GLY A 1 236 ? 2.530 -32.566 34.240 1.00 83.73 215 GLY A O 1
ATOM 1576 N N . VAL A 1 237 ? 3.813 -30.713 34.147 1.00 80.42 216 VAL A N 1
ATOM 1577 C CA . VAL A 1 237 ? 5.074 -31.314 34.537 1.00 78.26 216 VAL A CA 1
ATOM 1578 C C . VAL A 1 237 ? 5.844 -30.196 35.285 1.00 77.27 216 VAL A C 1
ATOM 1579 O O . VAL A 1 237 ? 5.512 -28.989 35.131 1.00 78.01 216 VAL A O 1
ATOM 1583 N N . GLY A 1 238 ? 6.871 -30.575 36.058 1.00 75.56 217 GLY A N 1
ATOM 1584 C CA . GLY A 1 238 ? 7.732 -29.612 36.733 1.00 73.60 217 GLY A CA 1
ATOM 1585 C C . GLY A 1 238 ? 7.304 -29.395 38.169 1.00 75.72 217 GLY A C 1
ATOM 1586 O O . GLY A 1 238 ? 6.258 -29.916 38.619 1.00 78.20 217 GLY A O 1
ATOM 1587 N N . SER A 1 239 ? 8.097 -28.603 38.885 1.00 74.57 218 SER A N 1
ATOM 1588 C CA . SER A 1 239 ? 7.933 -28.400 40.328 1.00 75.09 218 SER A CA 1
ATOM 1589 C C . SER A 1 239 ? 6.570 -27.897 40.760 1.00 77.26 218 SER A C 1
ATOM 1590 O O . SER A 1 239 ? 6.146 -28.167 41.883 1.00 79.50 218 SER A O 1
ATOM 1593 N N . THR A 1 240 ? 5.874 -27.170 39.904 1.00 77.35 219 THR A N 1
ATOM 1594 C CA . THR A 1 240 ? 4.508 -26.796 40.280 1.00 80.33 219 THR A CA 1
ATOM 1595 C C . THR A 1 240 ? 3.410 -27.771 39.860 1.00 82.18 219 THR A C 1
ATOM 1596 O O . THR A 1 240 ? 2.237 -27.501 40.099 1.00 85.59 219 THR A O 1
ATOM 1600 N N . HIS A 1 241 ? 3.760 -28.899 39.247 1.00 80.99 220 HIS A N 1
ATOM 1601 C CA . HIS A 1 241 ? 2.762 -29.959 39.019 1.00 82.99 220 HIS A CA 1
ATOM 1602 C C . HIS A 1 241 ? 3.462 -31.290 39.227 1.00 81.60 220 HIS A C 1
ATOM 1603 O O . HIS A 1 241 ? 3.610 -32.069 38.301 1.00 81.51 220 HIS A O 1
ATOM 1610 N N . PRO A 1 242 ? 3.901 -31.553 40.473 1.00 81.52 221 PRO A N 1
ATOM 1611 C CA . PRO A 1 242 ? 4.721 -32.714 40.829 1.00 80.28 221 PRO A CA 1
ATOM 1612 C C . PRO A 1 242 ? 3.894 -34.009 40.988 1.00 82.76 221 PRO A C 1
ATOM 1613 O O . PRO A 1 242 ? 4.451 -35.092 41.219 1.00 82.51 221 PRO A O 1
ATOM 1617 N N . GLU A 1 243 ? 2.580 -33.903 40.883 1.00 85.15 222 GLU A N 1
ATOM 1618 C CA . GLU A 1 243 ? 1.739 -35.069 41.128 1.00 88.40 222 GLU A CA 1
ATOM 1619 C C . GLU A 1 243 ? 1.967 -36.172 40.111 1.00 87.15 222 GLU A C 1
ATOM 1620 O O . GLU A 1 243 ? 1.985 -37.337 40.481 1.00 88.37 222 GLU A O 1
ATOM 1626 N N . VAL A 1 244 ? 2.171 -35.822 38.846 1.00 85.81 223 VAL A N 1
ATOM 1627 C CA . VAL A 1 244 ? 2.454 -36.864 37.852 1.00 84.76 223 VAL A CA 1
ATOM 1628 C C . VAL A 1 244 ? 3.775 -37.548 38.223 1.00 83.20 223 VAL A C 1
ATOM 1629 O O . VAL A 1 244 ? 3.826 -38.761 38.288 1.00 84.94 223 VAL A O 1
ATOM 1633 N N . LEU A 1 245 ? 4.822 -36.787 38.528 1.00 80.55 224 LEU A N 1
ATOM 1634 C CA . LEU A 1 245 ? 6.022 -37.396 39.081 1.00 78.75 224 LEU A CA 1
ATOM 1635 C C . LEU A 1 245 ? 5.720 -38.309 40.300 1.00 80.59 224 LEU A C 1
ATOM 1636 O O . LEU A 1 245 ? 6.245 -39.401 40.421 1.00 80.47 224 LEU A O 1
ATOM 1641 N N . ALA A 1 246 ? 4.887 -37.858 41.214 1.00 82.33 225 ALA A N 1
ATOM 1642 C CA . ALA A 1 246 ? 4.590 -38.683 42.356 1.00 84.50 225 ALA A CA 1
ATOM 1643 C C . ALA A 1 246 ? 3.924 -40.002 41.930 1.00 87.33 225 ALA A C 1
ATOM 1644 O O . ALA A 1 246 ? 4.089 -41.034 42.606 1.00 88.51 225 ALA A O 1
ATOM 1646 N N . GLU A 1 247 ? 3.170 -39.971 40.827 1.00 88.40 226 GLU A N 1
ATOM 1647 C CA . GLU A 1 247 ? 2.592 -41.210 40.281 1.00 91.28 226 GLU A CA 1
ATOM 1648 C C . GLU A 1 247 ? 3.697 -42.115 39.762 1.00 89.56 226 GLU A C 1
ATOM 1649 O O . GLU A 1 247 ? 3.722 -43.308 40.096 1.00 91.47 226 GLU A O 1
ATOM 1655 N N . LEU A 1 248 ? 4.605 -41.545 38.973 1.00 86.04 227 LEU A N 1
ATOM 1656 C CA . LEU A 1 248 ? 5.770 -42.256 38.482 1.00 85.12 227 LEU A CA 1
ATOM 1657 C C . LEU A 1 248 ? 6.597 -42.894 39.601 1.00 86.09 227 LEU A C 1
ATOM 1658 O O . LEU A 1 248 ? 7.039 -44.045 39.452 1.00 87.61 227 LEU A O 1
ATOM 1663 N N . VAL A 1 249 ? 6.800 -42.161 40.710 1.00 85.84 228 VAL A N 1
ATOM 1664 C CA . VAL A 1 249 ? 7.674 -42.604 41.803 1.00 86.14 228 VAL A CA 1
ATOM 1665 C C . VAL A 1 249 ? 7.109 -43.889 42.395 1.00 90.01 228 VAL A C 1
ATOM 1666 O O . VAL A 1 249 ? 7.841 -44.871 42.637 1.00 90.74 228 VAL A O 1
ATOM 1670 N N . LYS A 1 250 ? 5.799 -43.869 42.619 1.00 92.37 229 LYS A N 1
ATOM 1671 C CA . LYS A 1 250 ? 5.114 -45.003 43.159 1.00 95.40 229 LYS A CA 1
ATOM 1672 C C . LYS A 1 250 ? 5.202 -46.178 42.180 1.00 97.02 229 LYS A C 1
ATOM 1673 O O . LYS A 1 250 ? 5.682 -47.247 42.557 1.00 98.24 229 LYS A O 1
ATOM 1679 N N . GLU A 1 251 ? 4.797 -45.976 40.928 1.00 97.40 230 GLU A N 1
ATOM 1680 C CA . GLU A 1 251 ? 4.866 -47.044 39.938 1.00 99.34 230 GLU A CA 1
ATOM 1681 C C . GLU A 1 251 ? 6.292 -47.563 39.682 1.00 97.81 230 GLU A C 1
ATOM 1682 O O . GLU A 1 251 ? 6.51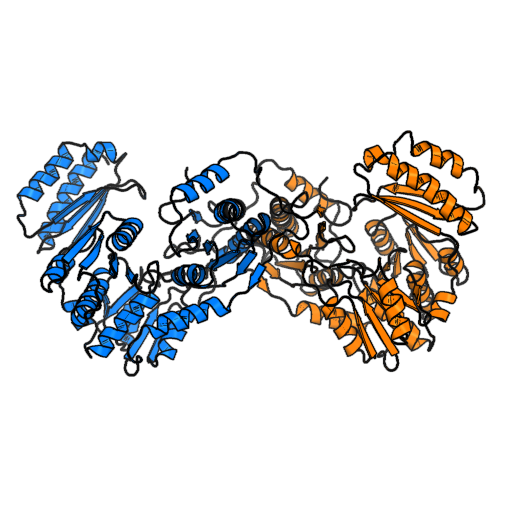2 -48.762 39.683 1.00 99.20 230 GLU A O 1
ATOM 1688 N N . LYS A 1 252 ? 7.264 -46.687 39.435 1.00 95.40 231 LYS A N 1
ATOM 1689 C CA . LYS A 1 252 ? 8.592 -47.210 39.058 1.00 94.48 231 LYS A CA 1
ATOM 1690 C C . LYS A 1 252 ? 9.269 -47.757 40.316 1.00 94.52 231 LYS A C 1
ATOM 1691 O O . LYS A 1 252 ? 10.325 -48.396 40.253 1.00 94.89 231 LYS A O 1
ATOM 1693 N N . GLY A 1 253 ? 8.602 -47.547 41.447 1.00 94.85 232 GLY A N 1
ATOM 1694 C CA . GLY A 1 253 ? 9.078 -48.002 42.760 1.00 95.33 232 GLY A CA 1
ATOM 1695 C C . GLY A 1 253 ? 10.406 -47.354 43.084 1.00 93.03 232 GLY A C 1
ATOM 1696 O O . GLY A 1 253 ? 11.391 -48.040 43.310 1.00 93.76 232 GLY A O 1
ATOM 1697 N N . ALA A 1 254 ? 10.432 -46.027 43.095 1.00 90.64 233 ALA A N 1
ATOM 1698 C CA . ALA A 1 254 ? 11.686 -45.301 43.172 1.00 88.50 233 ALA A CA 1
ATOM 1699 C C . ALA A 1 254 ? 11.909 -44.785 44.569 1.00 88.49 233 ALA A C 1
ATOM 1700 O O . ALA A 1 254 ? 11.025 -44.872 45.415 1.00 90.52 233 ALA A O 1
ATOM 1702 N N . ASP A 1 255 ? 13.094 -44.255 44.825 1.00 87.02 234 ASP A N 1
ATOM 1703 C CA . ASP A 1 255 ? 13.434 -43.831 46.174 1.00 87.17 234 ASP A CA 1
ATOM 1704 C C . ASP A 1 255 ? 13.076 -42.380 46.429 1.00 85.86 234 ASP A C 1
ATOM 1705 O O . ASP A 1 255 ? 12.819 -41.975 47.575 1.00 87.54 234 ASP A O 1
ATOM 1710 N N . ILE A 1 256 ? 13.073 -41.603 45.356 1.00 83.04 235 ILE A N 1
ATOM 1711 C CA . ILE A 1 256 ? 12.855 -40.190 45.419 1.00 80.83 235 ILE A CA 1
ATOM 1712 C C . ILE A 1 256 ? 12.507 -39.755 44.027 1.00 78.93 235 ILE A C 1
ATOM 1713 O O . ILE A 1 256 ? 13.037 -40.283 43.022 1.00 77.80 235 ILE A O 1
ATOM 1718 N N . GLY A 1 257 ? 11.586 -38.806 43.990 1.00 78.24 236 GLY A N 1
ATOM 1719 C CA . GLY A 1 257 ? 11.320 -38.043 42.807 1.00 76.90 236 GLY A CA 1
ATOM 1720 C C . GLY A 1 257 ? 11.867 -36.642 42.925 1.00 75.02 236 GLY A C 1
ATOM 1721 O O . GLY A 1 257 ? 11.813 -36.020 43.987 1.00 75.52 236 GLY A O 1
ATOM 1722 N N . LEU A 1 258 ? 12.348 -36.140 41.792 1.00 73.39 237 LEU A N 1
ATOM 1723 C CA . LEU A 1 258 ? 12.911 -34.810 41.675 1.00 71.23 237 LEU A CA 1
ATOM 1724 C C . LEU A 1 258 ? 12.261 -34.036 40.532 1.00 71.38 237 LEU A C 1
ATOM 1725 O O . LEU A 1 258 ? 12.449 -34.378 39.345 1.00 71.64 237 LEU A O 1
ATOM 1730 N N . ALA A 1 259 ? 11.517 -32.985 40.897 1.00 72.25 238 ALA A N 1
ATOM 1731 C CA . ALA A 1 259 ? 10.862 -32.054 39.960 1.00 71.71 238 ALA A CA 1
ATOM 1732 C C . ALA A 1 259 ? 11.514 -30.689 39.964 1.00 70.56 238 ALA A C 1
ATOM 1733 O O . ALA A 1 259 ? 11.357 -29.912 40.896 1.00 71.58 238 ALA A O 1
ATOM 1735 N N . PHE A 1 260 ? 12.240 -30.413 38.896 1.00 69.43 239 PHE A N 1
ATOM 1736 C CA . PHE A 1 260 ? 12.803 -29.117 38.593 1.00 67.95 239 PHE A CA 1
ATOM 1737 C C . PHE A 1 260 ? 11.795 -28.236 37.843 1.00 68.08 239 PHE A C 1
ATOM 1738 O O . PHE A 1 260 ? 10.853 -28.742 37.263 1.00 68.81 239 PHE A O 1
ATOM 1746 N N . ASP A 1 261 ? 11.979 -26.920 37.854 1.00 67.12 240 ASP A N 1
ATOM 1747 C CA . ASP A 1 261 ? 11.078 -26.093 37.092 1.00 67.60 240 ASP A CA 1
ATOM 1748 C C . ASP A 1 261 ? 11.706 -25.795 35.740 1.00 66.11 240 ASP A C 1
ATOM 1749 O O . ASP A 1 261 ? 12.757 -26.320 35.423 1.00 65.19 240 ASP A O 1
ATOM 1754 N N . GLY A 1 262 ? 11.063 -24.959 34.935 1.00 66.65 241 GLY A N 1
ATOM 1755 C CA . GLY A 1 262 ? 11.563 -24.610 33.578 1.00 65.14 241 GLY A CA 1
ATOM 1756 C C . GLY A 1 262 ? 13.038 -24.308 33.393 1.00 62.74 241 GLY A C 1
ATOM 1757 O O . GLY A 1 262 ? 13.635 -24.620 32.357 1.00 62.44 241 GLY A O 1
ATOM 1758 N N . ASP A 1 263 ? 13.643 -23.752 34.406 1.00 74.85 242 ASP A N 1
ATOM 1759 C CA . ASP A 1 263 ? 14.946 -23.198 34.242 1.00 74.79 242 ASP A CA 1
ATOM 1760 C C . ASP A 1 263 ? 15.897 -23.635 35.339 1.00 73.25 242 ASP A C 1
ATOM 1761 O O . ASP A 1 263 ? 17.042 -23.135 35.419 1.00 72.09 242 ASP A O 1
ATOM 1766 N N . GLY A 1 264 ? 15.397 -24.535 36.198 1.00 72.35 243 GLY A N 1
ATOM 1767 C CA . GLY A 1 264 ? 16.231 -25.315 37.071 1.00 70.68 243 GLY A CA 1
ATOM 1768 C C . GLY A 1 264 ? 16.773 -24.558 38.245 1.00 70.04 243 GLY A C 1
ATOM 1769 O O . GLY A 1 264 ? 17.863 -24.859 38.699 1.00 69.41 243 GLY A O 1
ATOM 1770 N N . ASP A 1 265 ? 16.018 -23.590 38.755 1.00 71.02 244 ASP A N 1
ATOM 1771 C CA . ASP A 1 265 ? 16.384 -22.946 40.030 1.00 71.10 244 ASP A CA 1
ATOM 1772 C C . ASP A 1 265 ? 15.584 -23.430 41.229 1.00 70.68 244 ASP A C 1
ATOM 1773 O O . ASP A 1 265 ? 16.044 -23.256 42.355 1.00 70.86 244 ASP A O 1
ATOM 1778 N N . ARG A 1 266 ? 14.386 -23.969 40.998 1.00 70.69 245 ARG A N 1
ATOM 1779 C CA . ARG A 1 266 ? 13.548 -24.574 42.040 1.00 70.84 245 ARG A CA 1
ATOM 1780 C C . ARG A 1 266 ? 13.687 -26.075 42.016 1.00 70.11 245 ARG A C 1
ATOM 1781 O O . ARG A 1 266 ? 13.883 -26.650 40.942 1.00 69.90 245 ARG A O 1
ATOM 1789 N N . LEU A 1 267 ? 13.512 -26.714 43.170 1.00 69.95 246 LEU A N 1
ATOM 1790 C CA . LEU A 1 267 ? 13.427 -28.193 43.262 1.00 69.96 246 LEU A CA 1
ATOM 1791 C C . LEU A 1 267 ? 12.282 -28.622 44.158 1.00 71.58 246 LEU A C 1
ATOM 1792 O O . LEU A 1 267 ? 12.185 -28.128 45.286 1.00 72.54 246 LEU A O 1
ATOM 1797 N N . ILE A 1 268 ? 11.435 -29.543 43.698 1.00 72.12 247 ILE A N 1
ATOM 1798 C CA . ILE A 1 268 ? 10.387 -30.066 44.561 1.00 73.13 247 ILE A CA 1
ATOM 1799 C C . ILE A 1 268 ? 10.521 -31.572 44.573 1.00 74.06 247 ILE A C 1
ATOM 1800 O O . ILE A 1 268 ? 10.674 -32.180 43.528 1.00 75.06 247 ILE A O 1
ATOM 1805 N N . ALA A 1 269 ? 10.489 -32.190 45.747 1.00 74.45 248 ALA A N 1
ATOM 1806 C CA . ALA A 1 269 ? 10.729 -33.624 45.817 1.00 74.38 248 ALA A CA 1
ATOM 1807 C C . ALA A 1 269 ? 9.506 -34.475 46.171 1.00 76.18 248 ALA A C 1
ATOM 1808 O O . ALA A 1 269 ? 8.439 -33.975 46.582 1.00 76.89 248 ALA A O 1
ATOM 1810 N N . VAL A 1 270 ? 9.675 -35.772 45.981 1.00 76.08 249 VAL A N 1
ATOM 1811 C CA . VAL A 1 270 ? 8.620 -36.684 46.210 1.00 78.24 249 VAL A CA 1
ATOM 1812 C C . VAL A 1 270 ? 9.314 -37.806 46.901 1.00 79.31 249 VAL A C 1
ATOM 1813 O O . VAL A 1 270 ? 10.255 -38.370 46.338 1.00 79.15 249 VAL A O 1
ATOM 1817 N N . ASP A 1 271 ? 8.866 -38.134 48.119 1.00 81.15 250 ASP A N 1
ATOM 1818 C CA . ASP A 1 271 ? 9.404 -39.277 48.877 1.00 81.65 250 ASP A CA 1
ATOM 1819 C C . ASP A 1 271 ? 8.977 -40.584 48.238 1.00 83.28 250 ASP A C 1
ATOM 1820 O O . ASP A 1 271 ? 8.150 -40.601 47.323 1.00 84.40 250 ASP A O 1
ATOM 1825 N N . GLU A 1 272 ? 9.511 -41.686 48.747 1.00 83.93 251 GLU A N 1
ATOM 1826 C CA . GLU A 1 272 ? 9.260 -42.997 48.153 1.00 84.90 251 GLU A CA 1
ATOM 1827 C C . GLU A 1 272 ? 7.817 -43.474 48.356 1.00 87.32 251 GLU A C 1
ATOM 1828 O O . GLU A 1 272 ? 7.409 -44.476 47.787 1.00 89.00 251 GLU A O 1
ATOM 1834 N N . LYS A 1 273 ? 7.050 -42.782 49.188 1.00 87.64 252 LYS A N 1
ATOM 1835 C CA . LYS A 1 273 ? 5.677 -43.188 49.438 1.00 89.76 252 LYS A CA 1
ATOM 1836 C C . LYS A 1 273 ? 4.738 -42.380 48.535 1.00 89.65 252 LYS A C 1
ATOM 1837 O O . LYS A 1 273 ? 3.538 -42.575 48.552 1.00 91.90 252 LYS A O 1
ATOM 1839 N N . GLY A 1 274 ? 5.300 -41.485 47.726 1.00 87.51 253 GLY A N 1
ATOM 1840 C CA . GLY A 1 274 ? 4.506 -40.633 46.829 1.00 87.67 253 GLY A CA 1
ATOM 1841 C C . GLY A 1 274 ? 4.183 -39.221 47.340 1.00 87.16 253 GLY A C 1
ATOM 1842 O O . GLY A 1 274 ? 3.565 -38.435 46.632 1.00 88.08 253 GLY A O 1
ATOM 1843 N N . ASN A 1 275 ? 4.566 -38.875 48.559 1.00 86.12 254 ASN A N 1
ATOM 1844 C CA . ASN A 1 275 ? 4.253 -37.531 49.071 1.00 85.92 254 ASN A CA 1
ATOM 1845 C C . ASN A 1 275 ? 5.201 -36.474 48.562 1.00 82.82 254 ASN A C 1
ATOM 1846 O O . ASN A 1 275 ? 6.406 -36.712 48.461 1.00 80.33 254 ASN A O 1
ATOM 1851 N N . ILE A 1 276 ? 4.642 -35.287 48.330 1.00 83.08 255 ILE A N 1
ATOM 1852 C CA . ILE A 1 276 ? 5.398 -34.096 47.942 1.00 80.37 255 ILE A CA 1
ATOM 1853 C C . ILE A 1 276 ? 6.194 -33.631 49.120 1.00 79.45 255 ILE A C 1
ATOM 1854 O O . ILE A 1 276 ? 5.650 -33.423 50.213 1.00 80.97 255 ILE A O 1
ATOM 1859 N N . VAL A 1 277 ? 7.488 -33.481 48.899 1.00 76.89 256 VAL A N 1
ATOM 1860 C CA . VAL A 1 277 ? 8.333 -32.920 49.901 1.00 75.89 256 VAL A CA 1
ATOM 1861 C C . VAL A 1 277 ? 8.732 -31.535 49.392 1.00 75.46 256 VAL A C 1
ATOM 1862 O O . VAL A 1 277 ? 9.489 -31.426 48.424 1.00 74.67 256 VAL A O 1
ATOM 1866 N N . ASP A 1 278 ? 8.211 -30.476 50.016 1.00 76.78 257 ASP A N 1
ATOM 1867 C CA . ASP A 1 278 ? 8.442 -29.079 49.556 1.00 75.86 257 ASP A CA 1
ATOM 1868 C C . ASP A 1 278 ? 9.730 -28.464 50.008 1.00 74.63 257 ASP A C 1
ATOM 1869 O O . ASP A 1 278 ? 10.495 -29.066 50.764 1.00 74.24 257 ASP A O 1
ATOM 1874 N N . GLY A 1 279 ? 9.911 -27.214 49.586 1.00 75.08 258 GLY A N 1
ATOM 1875 C CA . GLY A 1 279 ? 11.124 -26.443 49.837 1.00 74.63 258 GLY A CA 1
ATOM 1876 C C . GLY A 1 279 ? 11.466 -26.291 51.311 1.00 76.58 258 GLY A C 1
ATOM 1877 O O . GLY A 1 279 ? 12.665 -26.222 51.652 1.00 76.21 258 GLY A O 1
ATOM 1878 N N . ASP A 1 280 ? 10.448 -26.235 52.189 1.00 78.46 259 ASP A N 1
ATOM 1879 C CA . ASP A 1 280 ? 10.717 -26.169 53.645 1.00 80.63 259 ASP A CA 1
ATOM 1880 C C . ASP A 1 280 ? 11.341 -27.458 54.161 1.00 80.33 259 ASP A C 1
ATOM 1881 O O . ASP A 1 280 ? 12.343 -27.448 54.888 1.00 80.41 259 ASP A O 1
ATOM 1886 N N . GLN A 1 281 ? 10.719 -28.564 53.780 1.00 80.25 260 GLN A N 1
ATOM 1887 C CA . GLN A 1 281 ? 11.195 -29.872 54.143 1.00 80.32 260 GLN A CA 1
ATOM 1888 C C . GLN A 1 281 ? 12.610 -30.086 53.615 1.00 78.71 260 GLN A C 1
ATOM 1889 O O . GLN A 1 281 ? 13.497 -30.556 54.352 1.00 78.98 260 GLN A O 1
ATOM 1895 N N . ILE A 1 282 ? 12.842 -29.699 52.360 1.00 77.07 261 ILE A N 1
ATOM 1896 C CA . ILE A 1 282 ? 14.187 -29.851 51.785 1.00 75.62 261 ILE A CA 1
ATOM 1897 C C . ILE A 1 282 ? 15.194 -29.025 52.599 1.00 76.38 261 ILE A C 1
ATOM 1898 O O . ILE A 1 282 ? 16.166 -29.595 53.125 1.00 77.54 261 ILE A O 1
ATOM 1903 N N . MET A 1 283 ? 14.936 -27.726 52.764 1.00 75.51 262 MET A N 1
ATOM 1904 C CA . MET A 1 283 ? 15.840 -26.916 53.537 1.00 76.26 262 MET A CA 1
ATOM 1905 C C . MET A 1 283 ? 16.051 -27.557 54.927 1.00 77.96 262 MET A C 1
ATOM 1906 O O . MET A 1 283 ? 17.196 -27.645 55.443 1.00 78.72 262 MET A O 1
ATOM 1911 N N . PHE A 1 284 ? 14.966 -28.021 55.536 1.00 78.32 263 PHE A N 1
ATOM 1912 C CA . PHE A 1 284 ? 15.138 -28.618 56.827 1.00 79.63 263 PHE A CA 1
ATOM 1913 C C . PHE A 1 284 ? 16.092 -29.807 56.795 1.00 78.81 263 PHE A C 1
ATOM 1914 O O . PHE A 1 284 ? 16.956 -29.924 57.654 1.00 80.13 263 PHE A O 1
ATOM 1922 N N . ILE A 1 285 ? 15.932 -30.699 55.822 1.00 76.45 264 ILE A N 1
ATOM 1923 C CA . ILE A 1 285 ? 16.810 -31.857 55.768 1.00 75.88 264 ILE A CA 1
ATOM 1924 C C . ILE A 1 285 ? 18.282 -31.413 55.589 1.00 76.77 264 ILE A C 1
ATOM 1925 O O . ILE A 1 285 ? 19.183 -31.877 56.313 1.00 78.04 264 ILE A O 1
ATOM 1930 N N . CYS A 1 286 ? 18.513 -30.457 54.676 1.00 76.17 265 CYS A N 1
ATOM 1931 C CA . CYS A 1 286 ? 19.860 -29.907 54.447 1.00 76.24 265 CYS A CA 1
ATOM 1932 C C . CYS A 1 286 ? 20.537 -29.319 55.684 1.00 79.19 265 CYS A C 1
ATOM 1933 O O . CYS A 1 286 ? 21.695 -29.660 55.983 1.00 81.16 265 CYS A O 1
ATOM 1936 N N . ALA A 1 287 ? 19.816 -28.487 56.429 1.00 80.32 266 ALA A N 1
ATOM 1937 C CA . ALA A 1 287 ? 20.419 -27.837 57.594 1.00 82.98 266 ALA A CA 1
ATOM 1938 C C . ALA A 1 287 ? 20.693 -28.834 58.705 1.00 86.00 266 ALA A C 1
ATOM 1939 O O . ALA A 1 287 ? 21.707 -28.756 59.396 1.00 88.73 266 ALA A O 1
ATOM 1941 N N . LYS A 1 288 ? 19.781 -29.769 58.897 1.00 86.44 267 LYS A N 1
ATOM 1942 C CA . LYS A 1 288 ? 19.977 -30.768 59.929 1.00 89.18 267 LYS A CA 1
ATOM 1943 C C . LYS A 1 288 ? 21.337 -31.468 59.668 1.00 89.91 267 LYS A C 1
ATOM 1944 O O . LYS A 1 288 ? 22.256 -31.448 60.508 1.00 92.75 267 LYS A O 1
ATOM 1950 N N . TYR A 1 289 ? 21.478 -32.016 58.466 1.00 87.63 268 TYR A N 1
ATOM 1951 C CA . TYR A 1 289 ? 22.695 -32.709 58.073 1.00 87.93 268 TYR A CA 1
ATOM 1952 C C . TYR A 1 289 ? 23.925 -31.776 57.986 1.00 88.09 268 TYR A C 1
ATOM 1953 O O . TYR A 1 289 ? 25.018 -32.126 58.413 1.00 90.68 268 TYR A O 1
ATOM 1962 N N . MET A 1 290 ? 23.757 -30.584 57.451 1.00 85.34 269 MET A N 1
ATOM 1963 C CA . MET A 1 290 ? 24.871 -29.643 57.481 1.00 85.50 269 MET A CA 1
ATOM 1964 C C . MET A 1 290 ? 25.416 -29.266 58.882 1.00 88.50 269 MET A C 1
ATOM 1965 O O . MET A 1 290 ? 26.604 -28.977 59.016 1.00 89.61 269 MET A O 1
ATOM 1970 N N . LYS A 1 291 ? 24.568 -29.295 59.913 1.00 89.56 270 LYS A N 1
ATOM 1971 C CA . LYS A 1 291 ? 24.991 -28.859 61.237 1.00 93.24 270 LYS A CA 1
ATOM 1972 C C . LYS A 1 291 ? 25.723 -29.985 61.873 1.00 96.72 270 LYS A C 1
ATOM 1973 O O . LYS A 1 291 ? 26.749 -29.786 62.531 1.00 99.56 270 LYS A O 1
ATOM 1979 N N . GLU A 1 292 ? 25.150 -31.168 61.691 1.00 96.65 271 GLU A N 1
ATOM 1980 C CA . GLU A 1 292 ? 25.756 -32.388 62.138 1.00 99.76 271 GLU A CA 1
ATOM 1981 C C . GLU A 1 292 ? 27.144 -32.535 61.529 1.00 100.37 271 GLU A C 1
ATOM 1982 O O . GLU A 1 292 ? 28.083 -32.947 62.206 1.00 104.44 271 GLU A O 1
ATOM 1988 N N . THR A 1 293 ? 27.303 -32.168 60.272 1.00 96.88 272 THR A N 1
ATOM 1989 C CA . THR A 1 293 ? 28.620 -32.272 59.688 1.00 98.06 272 THR A CA 1
ATOM 1990 C C . THR A 1 293 ? 29.521 -31.005 59.835 1.00 99.68 272 THR A C 1
ATOM 1991 O O . THR A 1 293 ? 30.616 -30.953 59.278 1.00 101.13 272 THR A O 1
ATOM 1995 N N . GLY A 1 294 ? 29.087 -30.003 60.599 1.00 99.94 273 GLY A N 1
ATOM 1996 C CA . GLY A 1 294 ? 29.914 -28.822 60.835 1.00 101.60 273 GLY A CA 1
ATOM 1997 C C . GLY A 1 294 ? 30.072 -27.933 59.615 1.00 98.94 273 GLY A C 1
ATOM 1998 O O . GLY A 1 294 ? 30.995 -27.119 59.526 1.00 100.63 273 GLY A O 1
ATOM 1999 N N . GLN A 1 295 ? 29.147 -28.069 58.677 1.00 95.21 274 GLN A N 1
ATOM 2000 C CA . GLN A 1 295 ? 29.232 -27.359 57.423 1.00 92.41 274 GLN A CA 1
ATOM 2001 C C . GLN A 1 295 ? 28.305 -26.152 57.336 1.00 90.10 274 GLN A C 1
ATOM 2002 O O . GLN A 1 295 ? 28.482 -25.324 56.460 1.00 89.04 274 GLN A O 1
ATOM 2008 N N . LEU A 1 296 ? 27.321 -26.059 58.223 1.00 89.95 275 LEU A N 1
ATOM 2009 C CA . LEU A 1 296 ? 26.350 -24.978 58.197 1.00 87.93 275 LEU A CA 1
ATOM 2010 C C . LEU A 1 296 ? 26.883 -23.701 58.847 1.00 90.74 275 LEU A C 1
ATOM 2011 O O . LEU A 1 296 ? 26.826 -23.584 60.071 1.00 94.05 275 LEU A O 1
ATOM 2016 N N . LYS A 1 297 ? 27.377 -22.733 58.059 1.00 90.38 276 LYS A N 1
ATOM 2017 C CA . LYS A 1 297 ? 28.006 -21.503 58.634 1.00 93.15 276 LYS A CA 1
ATOM 2018 C C . LYS A 1 297 ? 27.149 -20.838 59.740 1.00 94.45 276 LYS A C 1
ATOM 2019 O O . LYS A 1 297 ? 25.919 -20.797 59.630 1.00 92.97 276 LYS A O 1
ATOM 2025 N N . HIS A 1 298 ? 27.789 -20.347 60.803 1.00 97.72 277 HIS A N 1
ATOM 2026 C CA . HIS A 1 298 ? 27.073 -19.798 61.967 1.00 99.74 277 HIS A CA 1
ATOM 2027 C C . HIS A 1 298 ? 25.778 -20.516 62.268 1.00 98.93 277 HIS A C 1
ATOM 2028 O O . HIS A 1 298 ? 24.845 -19.871 62.711 1.00 99.68 277 HIS A O 1
ATOM 2035 N N . ASN A 1 299 ? 25.693 -21.818 61.990 1.00 97.91 278 ASN A N 1
ATOM 2036 C CA . ASN A 1 299 ? 24.528 -22.652 62.376 1.00 97.34 278 ASN A CA 1
ATOM 2037 C C . ASN A 1 299 ? 23.111 -22.078 62.198 1.00 95.59 278 ASN A C 1
ATOM 2038 O O . ASN A 1 299 ? 22.219 -22.369 63.011 1.00 97.02 278 ASN A O 1
ATOM 2043 N N . THR A 1 300 ? 22.915 -21.262 61.156 1.00 92.49 279 THR A N 1
ATOM 2044 C CA . THR A 1 300 ? 21.624 -20.610 60.934 1.00 90.95 279 THR A CA 1
ATOM 2045 C C . THR A 1 300 ? 21.095 -20.852 59.515 1.00 87.29 279 THR A C 1
ATOM 2046 O O . THR A 1 300 ? 21.864 -21.128 58.571 1.00 84.36 279 THR A O 1
ATOM 2050 N N . VAL A 1 301 ? 19.775 -20.738 59.373 1.00 86.83 280 VAL A N 1
ATOM 2051 C CA . VAL A 1 301 ? 19.143 -20.915 58.063 1.00 84.26 280 VAL A CA 1
ATOM 2052 C C . VAL A 1 301 ? 18.241 -19.738 57.728 1.00 84.23 280 VAL A C 1
ATOM 2053 O O . VAL A 1 301 ? 17.448 -19.272 58.599 1.00 86.62 280 VAL A O 1
ATOM 2057 N N . VAL A 1 302 ? 18.343 -19.258 56.487 1.00 81.16 281 VAL A N 1
ATOM 2058 C CA . VAL A 1 302 ? 17.578 -18.078 56.130 1.00 81.31 281 VAL A CA 1
ATOM 2059 C C . VAL A 1 302 ? 16.373 -18.424 55.278 1.00 80.25 281 VAL A C 1
ATOM 2060 O O . VAL A 1 302 ? 16.496 -19.079 54.226 1.00 77.94 281 VAL A O 1
ATOM 2064 N N . SER A 1 303 ? 15.202 -17.992 55.746 1.00 81.65 282 SER A N 1
ATOM 2065 C CA . SER A 1 303 ? 13.952 -18.228 55.020 1.00 81.52 282 SER A CA 1
ATOM 2066 C C . SER A 1 303 ? 13.161 -16.946 55.023 1.00 82.83 282 SER A C 1
ATOM 2067 O O . SER A 1 303 ? 13.453 -16.063 55.816 1.00 84.55 282 SER A O 1
ATOM 2070 N N . THR A 1 304 ? 12.183 -16.823 54.123 1.00 82.35 283 THR A N 1
ATOM 2071 C CA . THR A 1 304 ? 11.275 -15.695 54.215 1.00 84.51 283 THR A CA 1
ATOM 2072 C C . THR A 1 304 ? 10.411 -15.978 55.414 1.00 86.91 283 THR A C 1
ATOM 2073 O O . THR A 1 304 ? 10.453 -17.061 55.995 1.00 86.66 283 THR A O 1
ATOM 2077 N N . VAL A 1 305 ? 9.625 -14.995 55.784 1.00 89.23 284 VAL A N 1
ATOM 2078 C CA . VAL A 1 305 ? 8.704 -15.147 56.884 1.00 91.91 284 VAL A CA 1
ATOM 2079 C C . VAL A 1 305 ? 7.576 -16.127 56.458 1.00 92.27 284 VAL A C 1
ATOM 2080 O O . VAL A 1 305 ? 6.764 -16.572 57.259 1.00 93.28 284 VAL A O 1
ATOM 2084 N N . MET A 1 306 ? 7.584 -16.494 55.179 1.00 90.98 285 MET A N 1
ATOM 2085 C CA . MET A 1 306 ? 6.467 -17.239 54.596 1.00 92.65 285 MET A CA 1
ATOM 2086 C C . MET A 1 306 ? 6.532 -18.733 54.772 1.00 90.70 285 MET A C 1
ATOM 2087 O O . MET A 1 306 ? 5.658 -19.443 54.305 1.00 90.92 285 MET A O 1
ATOM 2092 N N . SER A 1 307 ? 7.553 -19.235 55.437 1.00 89.30 286 SER A N 1
ATOM 2093 C CA . SER A 1 307 ? 7.637 -20.673 55.538 1.00 88.55 286 SER A CA 1
ATOM 2094 C C . SER A 1 307 ? 7.028 -21.152 56.844 1.00 91.17 286 SER A C 1
ATOM 2095 O O . SER A 1 307 ? 6.892 -20.379 57.807 1.00 93.91 286 SER A O 1
ATOM 2098 N N . ASN A 1 308 ? 6.638 -22.425 56.844 1.00 90.89 287 ASN A N 1
ATOM 2099 C CA . ASN A 1 308 ? 5.769 -23.007 57.859 1.00 93.30 287 ASN A CA 1
ATOM 2100 C C . ASN A 1 308 ? 6.341 -22.947 59.290 1.00 94.69 287 ASN A C 1
ATOM 2101 O O . ASN A 1 308 ? 7.555 -23.061 59.510 1.00 92.52 287 ASN A O 1
ATOM 2106 N N . LEU A 1 309 ? 5.458 -22.765 60.267 1.00 98.39 288 LEU A N 1
ATOM 2107 C CA . LEU A 1 309 ? 5.869 -22.732 61.672 1.00 100.43 288 LEU A CA 1
ATOM 2108 C C . LEU A 1 309 ? 6.606 -24.007 62.114 1.00 99.64 288 LEU A C 1
ATOM 2109 O O . LEU A 1 309 ? 7.663 -23.946 62.739 1.00 99.41 288 LEU A O 1
ATOM 2114 N N . GLY A 1 310 ? 6.054 -25.164 61.775 1.00 99.52 289 GLY A N 1
ATOM 2115 C CA . GLY A 1 310 ? 6.726 -26.432 62.056 1.00 99.15 289 GLY A CA 1
ATOM 2116 C C . GLY A 1 310 ? 8.164 -26.499 61.564 1.00 95.68 289 GLY A C 1
ATOM 2117 O O . GLY A 1 310 ? 8.966 -27.304 62.042 1.00 95.75 289 GLY A O 1
ATOM 2118 N N . PHE A 1 311 ? 8.486 -25.651 60.597 1.00 93.18 290 PHE A N 1
ATOM 2119 C CA . PHE A 1 311 ? 9.819 -25.627 60.038 1.00 89.89 290 PHE A CA 1
ATOM 2120 C C . PHE A 1 311 ? 10.632 -24.850 61.024 1.00 90.95 290 PHE A C 1
ATOM 2121 O O . PHE A 1 311 ? 11.726 -25.270 61.392 1.00 90.44 290 PHE A O 1
ATOM 2129 N N . TYR A 1 312 ? 10.048 -23.770 61.530 1.00 92.99 291 TYR A N 1
ATOM 2130 C CA . TYR A 1 312 ? 10.716 -22.972 62.570 1.00 95.03 291 TYR A CA 1
ATOM 2131 C C . TYR A 1 312 ? 10.958 -23.772 63.830 1.00 97.78 291 TYR A C 1
ATOM 2132 O O . TYR A 1 312 ? 12.095 -23.854 64.294 1.00 98.25 291 TYR A O 1
ATOM 2141 N N . LYS A 1 313 ? 9.919 -24.427 64.341 1.00 100.05 292 LYS A N 1
ATOM 2142 C CA . LYS A 1 313 ? 10.068 -25.181 65.578 1.00 102.83 292 LYS A CA 1
ATOM 2143 C C . LYS A 1 313 ? 11.044 -26.347 65.362 1.00 100.80 292 LYS A C 1
ATOM 2144 O O . LYS A 1 313 ? 11.954 -26.532 66.148 1.00 101.91 292 LYS A O 1
ATOM 2146 N N . ALA A 1 314 ? 10.903 -27.081 64.263 1.00 98.41 293 ALA A N 1
ATOM 2147 C CA . ALA A 1 314 ? 11.889 -28.137 63.900 1.00 97.07 293 ALA A CA 1
ATOM 2148 C C . ALA A 1 314 ? 13.324 -27.591 63.883 1.00 96.32 293 ALA A C 1
ATOM 2149 O O . ALA A 1 314 ? 14.264 -28.135 64.489 1.00 97.43 293 ALA A O 1
ATOM 2151 N N . LEU A 1 315 ? 13.478 -26.482 63.190 1.00 94.23 294 LEU A N 1
ATOM 2152 C CA . LEU A 1 315 ? 14.770 -25.897 63.073 1.00 93.47 294 LEU A CA 1
ATOM 2153 C C . LEU A 1 315 ? 15.380 -25.529 64.404 1.00 96.67 294 LEU A C 1
ATOM 2154 O O . LEU A 1 315 ? 16.587 -25.417 64.483 1.00 96.85 294 LEU A O 1
ATOM 2159 N N . GLU A 1 316 ? 14.564 -25.294 65.428 1.00 99.63 295 GLU A N 1
ATOM 2160 C CA . GLU A 1 316 ? 15.101 -24.898 66.743 1.00 103.41 295 GLU A CA 1
ATOM 2161 C C . GLU A 1 316 ? 15.336 -26.126 67.653 1.00 106.13 295 GLU A C 1
ATOM 2162 O O . GLU A 1 316 ? 16.329 -26.204 68.395 1.00 108.18 295 GLU A O 1
ATOM 2164 N N . ALA A 1 317 ? 14.413 -27.088 67.564 1.00 105.64 296 ALA A N 1
ATOM 2165 C CA . ALA A 1 317 ? 14.564 -28.381 68.186 1.00 106.99 296 ALA A CA 1
ATOM 2166 C C . ALA A 1 317 ? 15.962 -28.935 67.921 1.00 106.37 296 ALA A C 1
ATOM 2167 O O . ALA A 1 317 ? 16.569 -29.516 68.802 1.00 109.44 296 ALA A O 1
ATOM 2169 N N . ASN A 1 318 ? 16.486 -28.751 66.711 1.00 103.08 297 ASN A N 1
ATOM 2170 C CA . ASN A 1 318 ? 17.913 -28.942 66.487 1.00 102.74 297 ASN A CA 1
ATOM 2171 C C . ASN A 1 318 ? 18.485 -27.557 66.630 1.00 103.66 297 ASN A C 1
ATOM 2172 O O . ASN A 1 318 ? 18.003 -26.663 65.955 1.00 102.64 297 ASN A O 1
ATOM 2177 N N . GLY A 1 319 ? 19.437 -27.334 67.539 1.00 106.80 298 GLY A N 1
ATOM 2178 C CA . GLY A 1 319 ? 19.990 -25.988 67.769 1.00 108.03 298 GLY A CA 1
ATOM 2179 C C . GLY A 1 319 ? 20.368 -25.187 66.518 1.00 105.01 298 GLY A C 1
ATOM 2180 O O . GLY A 1 319 ? 21.540 -24.890 66.286 1.00 105.13 298 GLY A O 1
ATOM 2181 N N . ILE A 1 320 ? 19.379 -24.840 65.701 1.00 102.37 299 ILE A N 1
ATOM 2182 C CA . ILE A 1 320 ? 19.630 -24.150 64.450 1.00 99.99 299 ILE A CA 1
ATOM 2183 C C . ILE A 1 320 ? 18.850 -22.861 64.517 1.00 101.19 299 ILE A C 1
ATOM 2184 O O . ILE A 1 320 ? 17.620 -22.898 64.635 1.00 102.05 299 ILE A O 1
ATOM 2189 N N . THR A 1 321 ? 19.546 -21.722 64.441 1.00 101.79 300 THR A N 1
ATOM 2190 C CA . THR A 1 321 ? 18.865 -20.452 64.628 1.00 102.43 300 THR A CA 1
ATOM 2191 C C . THR A 1 321 ? 18.216 -20.012 63.320 1.00 99.27 300 THR A C 1
ATOM 2192 O O . THR A 1 321 ? 18.740 -20.265 62.225 1.00 96.44 300 THR A O 1
ATOM 2196 N N . SER A 1 322 ? 17.070 -19.353 63.439 1.00 100.16 301 SER A N 1
ATOM 2197 C CA . SER A 1 322 ? 16.315 -18.961 62.255 1.00 97.64 301 SER A CA 1
ATOM 2198 C C . SER A 1 322 ? 16.481 -17.468 61.929 1.00 97.52 301 SER A C 1
ATOM 2199 O O . SER A 1 322 ? 16.424 -16.622 62.826 1.00 101.34 301 SER A O 1
ATOM 2202 N N . ASP A 1 323 ? 16.676 -17.153 60.646 1.00 94.15 302 ASP A N 1
ATOM 2203 C CA . ASP A 1 323 ? 16.889 -15.792 60.183 1.00 92.92 302 ASP A CA 1
ATOM 2204 C C . ASP A 1 323 ? 15.790 -15.534 59.167 1.00 91.37 302 ASP A C 1
ATOM 2205 O O . ASP A 1 323 ? 15.902 -15.969 58.033 1.00 89.76 302 ASP A O 1
ATOM 2210 N N . LYS A 1 324 ? 14.716 -14.862 59.576 1.00 93.14 303 LYS A N 1
ATOM 2211 C CA . LYS A 1 324 ? 13.539 -14.661 58.718 1.00 92.63 303 LYS A CA 1
ATOM 2212 C C . LYS A 1 324 ? 13.505 -13.304 58.029 1.00 93.07 303 LYS A C 1
ATOM 2213 O O . LYS A 1 324 ? 13.824 -12.287 58.634 1.00 95.45 303 LYS A O 1
ATOM 2219 N N . THR A 1 325 ? 13.098 -13.289 56.762 1.00 91.24 304 THR A N 1
ATOM 2220 C CA . THR A 1 325 ? 13.158 -12.076 55.952 1.00 91.29 304 THR A CA 1
ATOM 2221 C C . THR A 1 325 ? 11.794 -11.793 55.373 1.00 92.08 304 THR A C 1
ATOM 2222 O O . THR A 1 325 ? 10.893 -12.630 55.449 1.00 92.08 304 THR A O 1
ATOM 2226 N N . ALA A 1 326 ? 11.661 -10.615 54.777 1.00 92.66 305 ALA A N 1
ATOM 2227 C CA . ALA A 1 326 ? 10.517 -10.299 53.955 1.00 93.69 305 ALA A CA 1
ATOM 2228 C C . ALA A 1 326 ? 10.414 -11.322 52.829 1.00 91.12 305 ALA A C 1
ATOM 2229 O O . ALA A 1 326 ? 11.378 -11.999 52.514 1.00 87.91 305 ALA A O 1
ATOM 2231 N N . VAL A 1 327 ? 9.250 -11.392 52.205 1.00 92.77 306 VAL A N 1
ATOM 2232 C CA . VAL A 1 327 ? 8.987 -12.311 51.121 1.00 91.42 306 VAL A CA 1
ATOM 2233 C C . VAL A 1 327 ? 9.479 -11.737 49.807 1.00 91.16 306 VAL A C 1
ATOM 2234 O O . VAL A 1 327 ? 9.222 -10.587 49.507 1.00 93.54 306 VAL A O 1
ATOM 2238 N N . GLY A 1 328 ? 10.128 -12.587 49.012 1.00 89.18 307 GLY A N 1
ATOM 2239 C CA . GLY A 1 328 ? 11.019 -12.226 47.906 1.00 88.43 307 GLY A CA 1
ATOM 2240 C C . GLY A 1 328 ? 12.224 -13.160 48.102 1.00 86.57 307 GLY A C 1
ATOM 2241 O O . GLY A 1 328 ? 12.433 -13.709 49.175 1.00 86.25 307 GLY A O 1
ATOM 2242 N N . ASP A 1 329 ? 13.032 -13.390 47.087 1.00 85.67 308 ASP A N 1
ATOM 2243 C CA . ASP A 1 329 ? 14.240 -14.172 47.338 1.00 83.79 308 ASP A CA 1
ATOM 2244 C C . ASP A 1 329 ? 15.479 -13.268 47.225 1.00 82.31 308 ASP A C 1
ATOM 2245 O O . ASP A 1 329 ? 16.583 -13.673 47.653 1.00 81.32 308 ASP A O 1
ATOM 2250 N N . ARG A 1 330 ? 15.274 -12.067 46.650 1.00 81.22 309 ARG A N 1
ATOM 2251 C CA . ARG A 1 330 ? 16.234 -10.991 46.748 1.00 79.72 309 ARG A CA 1
ATOM 2252 C C . ARG A 1 330 ? 16.537 -10.806 48.239 1.00 79.71 309 ARG A C 1
ATOM 2253 O O . ARG A 1 330 ? 17.701 -10.684 48.637 1.00 78.95 309 ARG A O 1
ATOM 2255 N N . TYR A 1 331 ? 15.491 -10.848 49.067 1.00 80.16 310 TYR A N 1
ATOM 2256 C CA . TYR A 1 331 ? 15.640 -10.718 50.525 1.00 80.57 310 TYR A CA 1
ATOM 2257 C C . TYR A 1 331 ? 16.421 -11.848 51.133 1.00 78.85 310 TYR A C 1
ATOM 2258 O O . TYR A 1 331 ? 17.369 -11.597 51.889 1.00 78.31 310 TYR A O 1
ATOM 2267 N N . VAL A 1 332 ? 16.016 -13.088 50.818 1.00 76.57 311 VAL A N 1
ATOM 2268 C CA . VAL A 1 332 ? 16.712 -14.203 51.407 1.00 75.59 311 VAL A CA 1
ATOM 2269 C C . VAL A 1 332 ? 18.185 -14.045 51.007 1.00 75.23 311 VAL A C 1
ATOM 2270 O O . VAL A 1 332 ? 19.093 -14.201 51.835 1.00 76.05 311 VAL A O 1
ATOM 2274 N N . MET A 1 333 ? 18.407 -13.701 49.744 1.00 74.43 312 MET A N 1
ATOM 2275 C CA . MET A 1 333 ? 19.735 -13.647 49.209 1.00 74.08 312 MET A CA 1
ATOM 2276 C C . MET A 1 333 ? 20.530 -12.521 49.855 1.00 75.80 312 MET A C 1
ATOM 2277 O O . MET A 1 333 ? 21.581 -12.769 50.435 1.00 76.39 312 MET A O 1
ATOM 2282 N N . GLU A 1 334 ? 20.033 -11.292 49.812 1.00 77.44 313 GLU A N 1
ATOM 2283 C CA . GLU A 1 334 ? 20.744 -10.210 50.509 1.00 79.97 313 GLU A CA 1
ATOM 2284 C C . GLU A 1 334 ? 21.028 -10.545 51.970 1.00 80.64 313 GLU A C 1
ATOM 2285 O O . GLU A 1 334 ? 22.022 -10.099 52.522 1.00 82.46 313 GLU A O 1
ATOM 2291 N N . GLU A 1 335 ? 20.164 -11.312 52.613 1.00 79.82 314 GLU A N 1
ATOM 2292 C CA . GLU A 1 335 ? 20.408 -11.583 54.002 1.00 81.41 314 GLU A CA 1
ATOM 2293 C C . GLU A 1 335 ? 21.574 -12.550 54.158 1.00 80.88 314 GLU A C 1
ATOM 2294 O O . GLU A 1 335 ? 22.425 -12.361 55.023 1.00 83.02 314 GLU A O 1
ATOM 2300 N N . MET A 1 336 ? 21.616 -13.568 53.306 1.00 78.49 315 MET A N 1
ATOM 2301 C CA . MET A 1 336 ? 22.717 -14.522 53.290 1.00 77.90 315 MET A CA 1
ATOM 2302 C C . MET A 1 336 ? 24.043 -13.809 53.091 1.00 78.92 315 MET A C 1
ATOM 2303 O O . MET A 1 336 ? 24.966 -14.021 53.863 1.00 80.43 315 MET A O 1
ATOM 2308 N N . LYS A 1 337 ? 24.125 -12.961 52.066 1.00 78.46 316 LYS A N 1
ATOM 2309 C CA . LYS A 1 337 ? 25.345 -12.187 51.802 1.00 79.99 316 LYS A CA 1
ATOM 2310 C C . LYS A 1 337 ? 25.869 -11.410 53.025 1.00 82.89 316 LYS A C 1
ATOM 2311 O O . LYS A 1 337 ? 27.030 -11.503 53.410 1.00 84.18 316 LYS A O 1
ATOM 2317 N N . ARG A 1 338 ? 24.998 -10.676 53.670 1.00 84.24 317 ARG A N 1
ATOM 2318 C CA . ARG A 1 338 ? 25.454 -9.847 54.713 1.00 87.77 317 ARG A CA 1
ATOM 2319 C C . ARG A 1 338 ? 25.779 -10.646 55.946 1.00 89.29 317 ARG A C 1
ATOM 2320 O O . ARG A 1 338 ? 26.633 -10.266 56.728 1.00 92.04 317 ARG A O 1
ATOM 2328 N N . GLY A 1 339 ? 25.099 -11.767 56.125 1.00 88.29 318 GLY A N 1
ATOM 2329 C CA . GLY A 1 339 ? 25.260 -12.547 57.339 1.00 89.24 318 GLY A CA 1
ATOM 2330 C C . GLY A 1 339 ? 26.430 -13.496 57.268 1.00 89.28 318 GLY A C 1
ATOM 2331 O O . GLY A 1 339 ? 26.859 -14.025 58.297 1.00 91.59 318 GLY A O 1
ATOM 2332 N N . GLY A 1 340 ? 26.967 -13.711 56.070 1.00 87.00 319 GLY A N 1
ATOM 2333 C CA . GLY A 1 340 ? 27.941 -14.799 55.877 1.00 87.81 319 GLY A CA 1
ATOM 2334 C C . GLY A 1 340 ? 27.373 -16.238 55.979 1.00 86.59 319 GLY A C 1
ATOM 2335 O O . GLY A 1 340 ? 28.095 -17.193 56.350 1.00 87.29 319 GLY A O 1
ATOM 2336 N N . TYR A 1 341 ? 26.089 -16.371 55.619 1.00 84.44 320 TYR A N 1
ATOM 2337 C CA . TYR A 1 341 ? 25.336 -17.616 55.647 1.00 83.40 320 TYR A CA 1
ATOM 2338 C C . TYR A 1 341 ? 25.459 -18.368 54.338 1.00 81.22 320 TYR A C 1
ATOM 2339 O O . TYR A 1 341 ? 26.032 -17.884 53.377 1.00 82.24 320 TYR A O 1
ATOM 2348 N N . ASN A 1 342 ? 24.816 -19.502 54.258 1.00 79.65 321 ASN A N 1
ATOM 2349 C CA . ASN A 1 342 ? 25.414 -20.650 53.676 1.00 77.92 321 ASN A CA 1
ATOM 2350 C C . ASN A 1 342 ? 24.299 -21.496 53.081 1.00 75.64 321 ASN A C 1
ATOM 2351 O O . ASN A 1 342 ? 24.479 -22.207 52.089 1.00 75.20 321 ASN A O 1
ATOM 2356 N N . LEU A 1 343 ? 23.137 -21.409 53.705 1.00 74.79 322 LEU A N 1
ATOM 2357 C CA . LEU A 1 343 ? 21.964 -22.098 53.273 1.00 73.59 322 LEU A CA 1
ATOM 2358 C C . LEU A 1 343 ? 20.783 -21.215 53.521 1.00 73.81 322 LEU A C 1
ATOM 2359 O O . LEU A 1 343 ? 20.658 -20.686 54.620 1.00 75.90 322 LEU A O 1
ATOM 2364 N N . GLY A 1 344 ? 19.922 -21.060 52.514 1.00 72.61 323 GLY A N 1
ATOM 2365 C CA . GLY A 1 344 ? 18.633 -20.377 52.665 1.00 73.68 323 GLY A CA 1
ATOM 2366 C C . GLY A 1 344 ? 17.656 -20.675 51.542 1.00 73.08 323 GLY A C 1
ATOM 2367 O O . GLY A 1 344 ? 18.005 -21.351 50.569 1.00 71.96 323 GLY A O 1
ATOM 2368 N N . GLY A 1 345 ? 16.435 -20.163 51.664 1.00 74.17 324 GLY A N 1
ATOM 2369 C CA . GLY A 1 345 ? 15.442 -20.308 50.604 1.00 73.91 324 GLY A CA 1
ATOM 2370 C C . GLY A 1 345 ? 13.953 -20.272 50.933 1.00 75.76 324 GLY A C 1
ATOM 2371 O O . GLY A 1 345 ? 13.519 -19.918 52.041 1.00 77.86 324 GLY A O 1
ATOM 2372 N N . GLU A 1 346 ? 13.153 -20.647 49.955 1.00 75.61 325 GLU A N 1
ATOM 2373 C CA . GLU A 1 346 ? 11.737 -20.586 50.145 1.00 78.17 325 GLU A CA 1
ATOM 2374 C C . GLU A 1 346 ? 11.021 -21.940 50.044 1.00 78.07 325 GLU A C 1
ATOM 2375 O O . GLU A 1 346 ? 11.565 -22.973 49.564 1.00 75.28 325 GLU A O 1
ATOM 2381 N N . GLN A 1 347 ? 9.785 -21.891 50.526 1.00 80.23 326 GLN A N 1
ATOM 2382 C CA . GLN A 1 347 ? 8.828 -22.985 50.495 1.00 81.89 326 GLN A CA 1
ATOM 2383 C C . GLN A 1 347 ? 8.678 -23.583 49.086 1.00 80.90 326 GLN A C 1
ATOM 2384 O O . GLN A 1 347 ? 8.371 -24.786 48.952 1.00 81.24 326 GLN A O 1
ATOM 2390 N N . SER A 1 348 ? 8.926 -22.766 48.052 1.00 79.69 327 SER A N 1
ATOM 2391 C CA . SER A 1 348 ? 8.759 -23.189 46.668 1.00 78.94 327 SER A CA 1
ATOM 2392 C C . SER A 1 348 ? 9.907 -24.044 46.053 1.00 76.99 327 SER A C 1
ATOM 2393 O O . SER A 1 348 ? 9.809 -24.477 44.915 1.00 77.03 327 SER A O 1
ATOM 2396 N N . GLY A 1 349 ? 10.993 -24.300 46.771 1.00 76.02 328 GLY A N 1
ATOM 2397 C CA . GLY A 1 349 ? 12.082 -25.132 46.194 1.00 73.67 328 GLY A CA 1
ATOM 2398 C C . GLY A 1 349 ? 13.260 -24.321 45.658 1.00 72.00 328 GLY A C 1
ATOM 2399 O O . GLY A 1 349 ? 14.308 -24.861 45.338 1.00 70.42 328 GLY A O 1
ATOM 2400 N N . HIS A 1 350 ? 13.067 -23.012 45.548 1.00 72.25 329 HIS A N 1
ATOM 2401 C CA . HIS A 1 350 ? 14.183 -22.091 45.368 1.00 71.54 329 HIS A CA 1
ATOM 2402 C C . HIS A 1 350 ? 15.099 -22.067 46.612 1.00 70.70 329 HIS A C 1
ATOM 2403 O O . HIS A 1 350 ? 14.748 -21.490 47.646 1.00 72.10 329 HIS A O 1
ATOM 2410 N N . ILE A 1 351 ? 16.243 -22.736 46.520 1.00 68.64 330 ILE A N 1
ATOM 2411 C CA . ILE A 1 351 ? 17.117 -22.917 47.672 1.00 68.07 330 ILE A CA 1
ATOM 2412 C C . ILE A 1 351 ? 18.557 -22.500 47.309 1.00 68.05 330 ILE A C 1
ATOM 2413 O O . ILE A 1 351 ? 19.011 -22.705 46.171 1.00 67.98 330 ILE A O 1
ATOM 2418 N N . ILE A 1 352 ? 19.269 -21.879 48.250 1.00 68.36 331 ILE A N 1
ATOM 2419 C CA . ILE A 1 352 ? 20.568 -21.308 47.924 1.00 67.73 331 ILE A CA 1
ATOM 2420 C C . ILE A 1 352 ? 21.620 -21.902 48.800 1.00 68.23 331 ILE A C 1
ATOM 2421 O O . ILE A 1 352 ? 21.559 -21.814 50.032 1.00 69.94 331 ILE A O 1
ATOM 2426 N N . LEU A 1 353 ? 22.585 -22.504 48.137 1.00 67.24 332 LEU A N 1
ATOM 2427 C CA . LEU A 1 353 ? 23.697 -23.118 48.769 1.00 67.89 332 LEU A CA 1
ATOM 2428 C C . LEU A 1 353 ? 24.844 -22.228 48.379 1.00 69.13 332 LEU A C 1
ATOM 2429 O O . LEU A 1 353 ? 25.562 -22.471 47.392 1.00 68.54 332 LEU A O 1
ATOM 2434 N N . LEU A 1 354 ? 24.996 -21.151 49.151 1.00 70.21 333 LEU A N 1
ATOM 2435 C CA . LEU A 1 354 ? 25.851 -20.046 48.729 1.00 70.21 333 LEU A CA 1
ATOM 2436 C C . LEU A 1 354 ? 27.327 -20.399 48.724 1.00 72.21 333 LEU A C 1
ATOM 2437 O O . LEU A 1 354 ? 28.138 -19.704 48.155 1.00 73.10 333 LEU A O 1
ATOM 2442 N N . ASP A 1 355 ? 27.692 -21.503 49.337 1.00 74.34 334 ASP A N 1
ATOM 2443 C CA . ASP A 1 355 ? 29.059 -21.901 49.228 1.00 76.91 334 ASP A CA 1
ATOM 2444 C C . ASP A 1 355 ? 29.478 -22.266 47.794 1.00 76.83 334 ASP A C 1
ATOM 2445 O O . ASP A 1 355 ? 30.657 -22.240 47.483 1.00 78.51 334 ASP A O 1
ATOM 2450 N N . TYR A 1 356 ? 28.510 -22.534 46.912 1.00 75.29 335 TYR A N 1
ATOM 2451 C CA . TYR A 1 356 ? 28.794 -23.150 45.600 1.00 75.52 335 TYR A CA 1
ATOM 2452 C C . TYR A 1 356 ? 28.274 -22.334 44.421 1.00 74.22 335 TYR A C 1
ATOM 2453 O O . TYR A 1 356 ? 29.044 -21.968 43.537 1.00 75.41 335 TYR A O 1
ATOM 2462 N N . ILE A 1 357 ? 26.957 -22.122 44.398 1.00 72.71 336 ILE A N 1
ATOM 2463 C CA . ILE A 1 357 ? 26.280 -21.299 43.419 1.00 72.33 336 ILE A CA 1
ATOM 2464 C C . ILE A 1 357 ? 25.639 -20.015 44.033 1.00 71.38 336 ILE A C 1
ATOM 2465 O O . ILE A 1 357 ? 25.251 -19.995 45.197 1.00 71.65 336 ILE A O 1
ATOM 2470 N N . THR A 1 358 ? 25.579 -18.950 43.235 1.00 70.80 337 THR A N 1
ATOM 2471 C CA . THR A 1 358 ? 25.228 -17.604 43.718 1.00 70.16 337 THR A CA 1
ATOM 2472 C C . THR A 1 358 ? 23.758 -17.272 43.431 1.00 69.64 337 THR A C 1
ATOM 2473 O O . THR A 1 358 ? 23.417 -16.129 43.193 1.00 70.23 337 THR A O 1
ATOM 2477 N N . THR A 1 359 ? 22.895 -18.283 43.432 1.00 68.67 338 THR A N 1
ATOM 2478 C CA . THR A 1 359 ? 21.513 -18.128 43.013 1.00 68.80 338 THR A CA 1
ATOM 2479 C C . THR A 1 359 ? 20.952 -19.453 43.368 1.00 67.89 338 THR A C 1
ATOM 2480 O O . THR A 1 359 ? 21.716 -20.355 43.636 1.00 68.76 338 THR A O 1
ATOM 2484 N N . GLY A 1 360 ? 19.651 -19.617 43.407 1.00 67.60 339 GLY A N 1
ATOM 2485 C CA . GLY A 1 360 ? 19.142 -20.947 43.698 1.00 67.35 339 GLY A CA 1
ATOM 2486 C C . GLY A 1 360 ? 19.366 -21.933 42.583 1.00 67.55 339 GLY A C 1
ATOM 2487 O O . GLY A 1 360 ? 19.332 -21.579 41.408 1.00 69.49 339 GLY A O 1
ATOM 2488 N N . ASP A 1 361 ? 19.548 -23.193 42.930 1.00 67.49 340 ASP A N 1
ATOM 2489 C CA . ASP A 1 361 ? 19.849 -24.218 41.924 1.00 67.34 340 ASP A CA 1
ATOM 2490 C C . ASP A 1 361 ? 19.131 -25.532 42.249 1.00 67.21 340 ASP A C 1
ATOM 2491 O O . ASP A 1 361 ? 19.457 -26.188 43.235 1.00 68.58 340 ASP A O 1
ATOM 2496 N N . GLY A 1 362 ? 18.154 -25.904 41.431 1.00 66.80 341 GLY A N 1
ATOM 2497 C CA . GLY A 1 362 ? 17.378 -27.068 41.679 1.00 66.78 341 GLY A CA 1
ATOM 2498 C C . GLY A 1 362 ? 18.265 -28.305 41.700 1.00 67.42 341 GLY A C 1
ATOM 2499 O O . GLY A 1 362 ? 18.160 -29.172 42.598 1.00 67.12 341 GLY A O 1
ATOM 2500 N N . MET A 1 363 ? 19.144 -28.402 40.702 1.00 67.67 342 MET A N 1
ATOM 2501 C CA . MET A 1 363 ? 19.923 -29.610 40.519 1.00 67.33 342 MET A CA 1
ATOM 2502 C C . MET A 1 363 ? 20.957 -29.685 41.595 1.00 68.13 342 MET A C 1
ATOM 2503 O O . MET A 1 363 ? 21.232 -30.793 42.092 1.00 68.65 342 MET A O 1
ATOM 2508 N N . LEU A 1 364 ? 21.508 -28.520 41.979 1.00 67.41 343 LEU A N 1
ATOM 2509 C CA . LEU A 1 364 ? 22.471 -28.521 43.064 1.00 68.11 343 LEU A CA 1
ATOM 2510 C C . LEU A 1 364 ? 21.788 -28.938 44.345 1.00 68.73 343 LEU A C 1
ATOM 2511 O O . LEU A 1 364 ? 22.291 -29.814 45.073 1.00 70.32 343 LEU A O 1
ATOM 2516 N N . SER A 1 365 ? 20.634 -28.342 44.635 1.00 68.29 344 SER A N 1
ATOM 2517 C CA . SER A 1 365 ? 19.990 -28.704 45.906 1.00 68.81 344 SER A CA 1
ATOM 2518 C C . SER A 1 365 ? 19.529 -30.192 45.857 1.00 68.14 344 SER A C 1
ATOM 2519 O O . SER A 1 365 ? 19.753 -30.929 46.789 1.00 68.94 344 SER A O 1
ATOM 2522 N N . ALA A 1 366 ? 18.964 -30.641 44.748 1.00 67.30 345 ALA A N 1
ATOM 2523 C CA . ALA A 1 366 ? 18.706 -32.079 44.572 1.00 67.86 345 ALA A CA 1
ATOM 2524 C C . ALA A 1 366 ? 19.952 -32.960 44.823 1.00 68.51 345 ALA A C 1
ATOM 2525 O O . ALA A 1 366 ? 19.846 -34.022 45.425 1.00 68.51 345 ALA A O 1
ATOM 2527 N N . LEU A 1 367 ? 21.137 -32.514 44.409 1.00 68.78 346 LEU A N 1
ATOM 2528 C CA . LEU A 1 367 ? 22.313 -33.326 44.695 1.00 70.26 346 LEU A CA 1
ATOM 2529 C C . LEU A 1 367 ? 22.483 -33.426 46.211 1.00 71.53 346 LEU A C 1
ATOM 2530 O O . LEU A 1 367 ? 22.473 -34.539 46.792 1.00 73.52 346 LEU A O 1
ATOM 2535 N N . GLN A 1 368 ? 22.600 -32.274 46.868 1.00 70.46 347 GLN A N 1
ATOM 2536 C CA . GLN A 1 368 ? 22.740 -32.307 48.300 1.00 71.46 347 GLN A CA 1
ATOM 2537 C C . GLN A 1 368 ? 21.670 -33.170 48.976 1.00 72.06 347 GLN A C 1
ATOM 2538 O O . GLN A 1 368 ? 22.007 -33.929 49.898 1.00 74.58 347 GLN A O 1
ATOM 2544 N N . LEU A 1 369 ? 20.420 -33.109 48.495 1.00 70.16 348 LEU A N 1
ATOM 2545 C CA . LEU A 1 369 ? 19.338 -33.964 49.022 1.00 70.78 348 LEU A CA 1
ATOM 2546 C C . LEU A 1 369 ? 19.661 -35.465 48.910 1.00 71.60 348 LEU A C 1
ATOM 2547 O O . LEU A 1 369 ? 19.642 -36.169 49.900 1.00 72.44 348 LEU A O 1
ATOM 2552 N N . VAL A 1 370 ? 19.985 -35.922 47.702 1.00 70.93 349 VAL A N 1
ATOM 2553 C CA . VAL A 1 370 ? 20.214 -37.324 47.483 1.00 72.16 349 VAL A CA 1
ATOM 2554 C C . VAL A 1 370 ? 21.470 -37.788 48.243 1.00 74.46 349 VAL A C 1
ATOM 2555 O O . VAL A 1 370 ? 21.524 -38.939 48.752 1.00 75.75 349 VAL A O 1
ATOM 2559 N N . ASN A 1 371 ? 22.458 -36.896 48.349 1.00 73.94 350 ASN A N 1
ATOM 2560 C CA . ASN A 1 371 ? 23.663 -37.209 49.126 1.00 76.33 350 ASN A CA 1
ATOM 2561 C C . ASN A 1 371 ? 23.328 -37.569 50.615 1.00 79.28 350 ASN A C 1
ATOM 2562 O O . ASN A 1 371 ? 23.910 -38.526 51.192 1.00 82.30 350 ASN A O 1
ATOM 2567 N N . ILE A 1 372 ? 22.367 -36.850 51.215 1.00 78.62 351 ILE A N 1
ATOM 2568 C CA . ILE A 1 372 ? 21.999 -37.068 52.609 1.00 79.98 351 ILE A CA 1
ATOM 2569 C C . ILE A 1 372 ? 21.279 -38.399 52.742 1.00 82.13 351 ILE A C 1
ATOM 2570 O O . ILE A 1 372 ? 21.583 -39.191 53.644 1.00 84.80 351 ILE A O 1
ATOM 2575 N N . MET A 1 373 ? 20.364 -38.693 51.821 1.00 81.69 352 MET A N 1
ATOM 2576 C CA . MET A 1 373 ? 19.740 -40.029 51.802 1.00 83.59 352 MET A CA 1
ATOM 2577 C C . MET A 1 373 ? 20.841 -41.055 51.757 1.00 85.53 352 MET A C 1
ATOM 2578 O O . MET A 1 373 ? 20.784 -42.065 52.442 1.00 88.27 352 MET A O 1
ATOM 2583 N N . LYS A 1 374 ? 21.865 -40.780 50.952 1.00 85.02 353 LYS A N 1
ATOM 2584 C CA . LYS A 1 374 ? 22.944 -41.748 50.785 1.00 86.92 353 LYS A CA 1
ATOM 2585 C C . LYS A 1 374 ? 23.851 -41.895 52.001 1.00 89.09 353 LYS A C 1
ATOM 2586 O O . LYS A 1 374 ? 24.110 -43.011 52.417 1.00 91.76 353 LYS A O 1
ATOM 2592 N N . MET A 1 375 ? 24.310 -40.779 52.560 1.00 87.87 354 MET A N 1
ATOM 2593 C CA . MET A 1 375 ? 25.230 -40.784 53.689 1.00 89.96 354 MET A CA 1
ATOM 2594 C C . MET A 1 375 ? 24.600 -41.233 54.988 1.00 91.61 354 MET A C 1
ATOM 2595 O O . MET A 1 375 ? 25.302 -41.705 55.886 1.00 95.18 354 MET A O 1
ATOM 2600 N N . THR A 1 376 ? 23.284 -41.094 55.105 1.00 89.91 355 THR A N 1
ATOM 2601 C CA . THR A 1 376 ? 22.590 -41.469 56.351 1.00 91.86 355 THR A CA 1
ATOM 2602 C C . THR A 1 376 ? 21.863 -42.787 56.202 1.00 92.78 355 THR A C 1
ATOM 2603 O O . THR A 1 376 ? 21.327 -43.304 57.168 1.00 94.77 355 THR A O 1
ATOM 2607 N N . LYS A 1 377 ? 21.810 -43.293 54.970 1.00 92.01 356 LYS A N 1
ATOM 2608 C CA . LYS A 1 377 ? 21.153 -44.574 54.621 1.00 93.50 356 LYS A CA 1
ATOM 2609 C C . LYS A 1 377 ? 19.668 -44.607 55.044 1.00 93.17 356 LYS A C 1
ATOM 2610 O O . LYS A 1 377 ? 19.117 -45.690 55.269 1.00 95.33 356 LYS A O 1
ATOM 2612 N N . LYS A 1 378 ? 19.038 -43.430 55.132 1.00 90.84 357 LYS A N 1
ATOM 2613 C CA . LYS A 1 378 ? 17.611 -43.282 55.519 1.00 91.31 357 LYS A CA 1
ATOM 2614 C C . LYS A 1 378 ? 16.722 -42.908 54.301 1.00 88.88 357 LYS A C 1
ATOM 2615 O O . LYS A 1 378 ? 17.209 -42.232 53.396 1.00 88.06 357 LYS A O 1
ATOM 2617 N N . PRO A 1 379 ? 15.434 -43.348 54.257 1.00 89.31 358 PRO A N 1
ATOM 2618 C CA . PRO A 1 379 ? 14.547 -42.998 53.119 1.00 87.32 358 PRO A CA 1
ATOM 2619 C C . PRO A 1 379 ? 13.944 -41.603 53.248 1.00 86.32 358 PRO A C 1
ATOM 2620 O O . PRO A 1 379 ? 13.663 -41.162 54.368 1.00 88.40 358 PRO A O 1
ATOM 2624 N N . LEU A 1 380 ? 13.706 -40.929 52.127 1.00 83.95 359 LEU A N 1
ATOM 2625 C CA . LEU A 1 380 ? 13.187 -39.543 52.143 1.00 82.14 359 LEU A CA 1
ATOM 2626 C C . LEU A 1 380 ? 12.029 -39.248 53.110 1.00 83.55 359 LEU A C 1
ATOM 2627 O O . LEU A 1 380 ? 12.053 -38.241 53.828 1.00 83.09 359 LEU A O 1
ATOM 2632 N N . SER A 1 381 ? 11.032 -40.134 53.143 1.00 85.61 360 SER A N 1
ATOM 2633 C CA . SER A 1 381 ? 9.876 -39.952 54.024 1.00 87.71 360 SER A CA 1
ATOM 2634 C C . SER A 1 381 ? 10.318 -39.784 55.460 1.00 88.95 360 SER A C 1
ATOM 2635 O O . SER A 1 381 ? 9.730 -39.019 56.228 1.00 90.21 360 SER A O 1
ATOM 2638 N N . GLU A 1 382 ? 11.365 -40.516 55.803 1.00 89.24 361 GLU A N 1
ATOM 2639 C CA . GLU A 1 382 ? 11.949 -40.472 57.122 1.00 91.02 361 GLU A CA 1
ATOM 2640 C C . GLU A 1 382 ? 12.657 -39.145 57.377 1.00 89.89 361 GLU A C 1
ATOM 2641 O O . GLU A 1 382 ? 12.355 -38.475 58.363 1.00 91.08 361 GLU A O 1
ATOM 2647 N N . LEU A 1 383 ? 13.583 -38.763 56.491 1.00 87.70 362 LEU A N 1
ATOM 2648 C CA . LEU A 1 383 ? 14.350 -37.532 56.671 1.00 87.24 362 LEU A CA 1
ATOM 2649 C C . LEU A 1 383 ? 13.423 -36.322 56.826 1.00 87.25 362 LEU A C 1
ATOM 2650 O O . LEU A 1 383 ? 13.617 -35.482 57.730 1.00 87.40 362 LEU A O 1
ATOM 2655 N N . ALA A 1 384 ? 12.419 -36.291 55.934 1.00 86.86 363 ALA A N 1
ATOM 2656 C CA . ALA A 1 384 ? 11.424 -35.231 55.819 1.00 87.24 363 ALA A CA 1
ATOM 2657 C C . ALA A 1 384 ? 10.503 -35.204 57.014 1.00 90.54 363 ALA A C 1
ATOM 2658 O O . ALA A 1 384 ? 10.091 -34.124 57.467 1.00 91.49 363 ALA A O 1
ATOM 2660 N N . GLY A 1 385 ? 10.174 -36.393 57.523 1.00 92.60 364 GLY A N 1
ATOM 2661 C CA . GLY A 1 385 ? 9.263 -36.523 58.641 1.00 95.27 364 GLY A CA 1
ATOM 2662 C C . GLY A 1 385 ? 9.897 -36.190 59.969 1.00 97.42 364 GLY A C 1
ATOM 2663 O O . GLY A 1 385 ? 9.233 -36.312 61.015 1.00 101.18 364 GLY A O 1
ATOM 2664 N N . GLU A 1 386 ? 11.164 -35.765 59.943 1.00 95.84 365 GLU A N 1
ATOM 2665 C CA . GLU A 1 386 ? 11.865 -35.281 61.156 1.00 97.62 365 GLU A CA 1
ATOM 2666 C C . GLU A 1 386 ? 11.595 -33.810 61.535 1.00 97.45 365 GLU A C 1
ATOM 2667 O O . GLU A 1 386 ? 12.157 -33.294 62.501 1.00 98.44 365 GLU A O 1
ATOM 2673 N N . MET A 1 387 ? 10.763 -33.147 60.736 1.00 95.83 366 MET A N 1
ATOM 2674 C CA . MET A 1 387 ? 10.002 -31.966 61.160 1.00 96.77 366 MET A CA 1
ATOM 2675 C C . MET A 1 387 ? 8.539 -32.288 60.902 1.00 97.89 366 MET A C 1
ATOM 2676 O O . MET A 1 387 ? 8.230 -33.236 60.189 1.00 97.52 366 MET A O 1
ATOM 2681 N N . THR A 1 388 ? 7.629 -31.523 61.477 1.00 99.83 367 THR A N 1
ATOM 2682 C CA . THR A 1 388 ? 6.226 -31.715 61.150 1.00 100.91 367 THR A CA 1
ATOM 2683 C C . THR A 1 388 ? 5.676 -30.325 60.853 1.00 100.64 367 THR A C 1
ATOM 2684 O O . THR A 1 388 ? 5.749 -29.421 61.694 1.00 101.71 367 THR A O 1
ATOM 2688 N N . LYS A 1 389 ? 5.202 -30.158 59.614 1.00 98.46 368 LYS A N 1
ATOM 2689 C CA . LYS A 1 389 ? 4.630 -28.894 59.151 1.00 97.89 368 LYS A CA 1
ATOM 2690 C C . LYS A 1 389 ? 3.299 -28.647 59.899 1.00 101.74 368 LYS A C 1
ATOM 2691 O O . LYS A 1 389 ? 2.545 -29.593 60.136 1.00 104.34 368 LYS A O 1
ATOM 2693 N N . PHE A 1 390 ? 3.042 -27.405 60.307 1.00 101.84 369 PHE A N 1
ATOM 2694 C CA . PHE A 1 390 ? 1.766 -27.001 60.854 1.00 104.68 369 PHE A CA 1
ATOM 2695 C C . PHE A 1 390 ? 0.636 -26.925 59.823 1.00 104.64 369 PHE A C 1
ATOM 2696 O O . PHE A 1 390 ? 0.883 -26.779 58.639 1.00 102.17 369 PHE A O 1
ATOM 2704 N N . PRO A 1 391 ? -0.617 -27.078 60.264 1.00 110.09 370 PRO A N 1
ATOM 2705 C CA . PRO A 1 391 ? -1.722 -26.891 59.341 1.00 108.08 370 PRO A CA 1
ATOM 2706 C C . PRO A 1 391 ? -1.820 -25.442 58.939 1.00 105.25 370 PRO A C 1
ATOM 2707 O O . PRO A 1 391 ? -1.795 -24.566 59.789 1.00 101.96 370 PRO A O 1
ATOM 2711 N N . GLN A 1 392 ? -1.937 -25.216 57.638 1.00 107.23 371 GLN A N 1
ATOM 2712 C CA . GLN A 1 392 ? -1.849 -23.882 57.049 1.00 106.18 371 GLN A CA 1
ATOM 2713 C C . GLN A 1 392 ? -3.138 -23.460 56.365 1.00 104.40 371 GLN A C 1
ATOM 2714 O O . GLN A 1 392 ? -4.043 -24.262 56.160 1.00 104.89 371 GLN A O 1
ATOM 2720 N N . LEU A 1 393 ? -3.221 -22.187 56.019 1.00 103.13 372 LEU A N 1
ATOM 2721 C CA . LEU A 1 393 ? -4.237 -21.719 55.086 1.00 103.15 372 LEU A CA 1
ATOM 2722 C C . LEU A 1 393 ? -3.923 -20.315 54.701 1.00 103.43 372 LEU A C 1
ATOM 2723 O O . LEU A 1 393 ? -3.676 -19.501 55.554 1.00 101.02 372 LEU A O 1
ATOM 2728 N N . LEU A 1 394 ? -3.939 -20.056 53.398 1.00 108.39 373 LEU A N 1
ATOM 2729 C CA . LEU A 1 394 ? -3.548 -18.786 52.792 1.00 110.38 373 LEU A CA 1
ATOM 2730 C C . LEU A 1 394 ? -4.596 -18.398 51.775 1.00 113.16 373 LEU A C 1
ATOM 2731 O O . LEU A 1 394 ? -4.831 -19.137 50.814 1.00 117.40 373 LEU A O 1
ATOM 2736 N N . VAL A 1 395 ? -5.227 -17.247 51.982 1.00 111.94 374 VAL A N 1
ATOM 2737 C CA . VAL A 1 395 ? -6.066 -16.653 50.937 1.00 116.29 374 VAL A CA 1
ATOM 2738 C C . VAL A 1 395 ? -5.573 -15.251 50.572 1.00 118.56 374 VAL A C 1
ATOM 2739 O O . VAL A 1 395 ? -5.403 -14.384 51.443 1.00 115.45 374 VAL A O 1
ATOM 2743 N N . ASN A 1 396 ? -5.320 -15.046 49.283 1.00 125.28 375 ASN A N 1
ATOM 2744 C CA . ASN A 1 396 ? -5.047 -13.716 48.738 1.00 128.51 375 ASN A CA 1
ATOM 2745 C C . ASN A 1 396 ? -6.410 -13.068 48.473 1.00 129.73 375 ASN A C 1
ATOM 2746 O O . ASN A 1 396 ? -7.241 -13.648 47.774 1.00 133.17 375 ASN A O 1
ATOM 2751 N N . VAL A 1 397 ? -6.673 -11.893 49.025 1.00 127.87 376 VAL A N 1
ATOM 2752 C CA . VAL A 1 397 ? -7.921 -11.214 48.660 1.00 130.72 376 VAL A CA 1
ATOM 2753 C C . VAL A 1 397 ? -7.637 -9.946 47.820 1.00 136.52 376 VAL A C 1
ATOM 2754 O O . VAL A 1 397 ? -6.714 -9.180 48.141 1.00 135.61 376 VAL A O 1
ATOM 2758 N N . ARG A 1 398 ? -8.412 -9.751 46.742 1.00 142.90 377 ARG A N 1
ATOM 2759 C CA . ARG A 1 398 ? -8.256 -8.582 45.856 1.00 149.73 377 ARG A CA 1
ATOM 2760 C C . ARG A 1 398 ? -8.661 -7.259 46.530 1.00 148.22 377 ARG A C 1
ATOM 2761 O O . ARG A 1 398 ? -9.848 -6.915 46.645 1.00 148.96 377 ARG A O 1
ATOM 2763 N N . VAL A 1 399 ? -7.639 -6.533 46.977 1.00 146.92 378 VAL A N 1
ATOM 2764 C CA . VAL A 1 399 ? -7.785 -5.221 47.593 1.00 146.34 378 VAL A CA 1
ATOM 2765 C C . VAL A 1 399 ? -8.116 -4.165 46.540 1.00 154.11 378 VAL A C 1
ATOM 2766 O O . VAL A 1 399 ? -8.601 -4.498 45.459 1.00 159.67 378 VAL A O 1
ATOM 2768 N N . THR A 1 400 ? -7.866 -2.897 46.871 1.00 155.12 379 THR A N 1
ATOM 2769 C CA . THR A 1 400 ? -8.053 -1.767 45.956 1.00 162.90 379 THR A CA 1
ATOM 2770 C C . THR A 1 400 ? -7.081 -0.637 46.335 1.00 163.34 379 THR A C 1
ATOM 2771 O O . THR A 1 400 ? -7.481 0.534 46.459 1.00 166.38 379 THR A O 1
ATOM 2775 N N . ASP A 1 401 ? -5.806 -1.004 46.492 1.00 160.82 380 ASP A N 1
ATOM 2776 C CA . ASP A 1 401 ? -4.754 -0.148 47.066 1.00 159.59 380 ASP A CA 1
ATOM 2777 C C . ASP A 1 401 ? -4.492 -0.561 48.530 1.00 151.22 380 ASP A C 1
ATOM 2778 O O . ASP A 1 401 ? -5.294 -0.321 49.429 1.00 147.75 380 ASP A O 1
ATOM 2783 N N . LYS A 1 402 ? -3.344 -1.200 48.713 1.00 148.48 381 LYS A N 1
ATOM 2784 C CA . LYS A 1 402 ? -2.900 -1.791 49.952 1.00 141.92 381 LYS A CA 1
ATOM 2785 C C . LYS A 1 402 ? -2.611 -0.772 51.064 1.00 140.87 381 LYS A C 1
ATOM 2786 O O . LYS A 1 402 ? -3.031 -0.962 52.206 1.00 136.57 381 LYS A O 1
ATOM 2788 N N . LYS A 1 403 ? -1.893 0.296 50.723 1.00 145.50 382 LYS A N 1
ATOM 2789 C CA . LYS A 1 403 ? -1.510 1.381 51.655 1.00 146.46 382 LYS A CA 1
ATOM 2790 C C . LYS A 1 403 ? -2.653 1.931 52.521 1.00 145.44 382 LYS A C 1
ATOM 2791 O O . LYS A 1 403 ? -2.430 2.337 53.670 1.00 144.45 382 LYS A O 1
ATOM 2793 N N . LEU A 1 404 ? -3.863 1.979 51.966 1.00 146.73 383 LEU A N 1
ATOM 2794 C CA . LEU A 1 404 ? -5.032 2.317 52.769 1.00 145.27 383 LEU A CA 1
ATOM 2795 C C . LEU A 1 404 ? -5.395 1.149 53.712 1.00 138.94 383 LEU A C 1
ATOM 2796 O O . LEU A 1 404 ? -5.556 1.382 54.907 1.00 137.08 383 LEU A O 1
ATOM 2798 N N . ALA A 1 405 ? -5.493 -0.088 53.190 1.00 136.18 384 ALA A N 1
ATOM 2799 C CA . ALA A 1 405 ? -5.914 -1.266 53.996 1.00 130.69 384 ALA A CA 1
ATOM 2800 C C . ALA A 1 405 ? -4.914 -1.597 55.121 1.00 126.94 384 ALA A C 1
ATOM 2801 O O . ALA A 1 405 ? -5.299 -1.936 56.243 1.00 122.84 384 ALA A O 1
ATOM 2803 N N . LEU A 1 406 ? -3.633 -1.449 54.783 1.00 128.53 385 LEU A N 1
ATOM 2804 C CA . LEU A 1 406 ? -2.518 -1.390 55.732 1.00 127.17 385 LEU A CA 1
ATOM 2805 C C . LEU A 1 406 ? -2.747 -0.354 56.844 1.00 127.93 385 LEU A C 1
ATOM 2806 O O . LEU A 1 406 ? -2.188 -0.477 57.927 1.00 126.91 385 LEU A O 1
ATOM 2808 N N . GLU A 1 407 ? -3.556 0.666 56.571 1.00 130.38 386 GLU A N 1
ATOM 2809 C CA . GLU A 1 407 ? -3.930 1.631 57.586 1.00 131.30 386 GLU A CA 1
ATOM 2810 C C . GLU A 1 407 ? -5.418 1.482 58.001 1.00 129.59 386 GLU A C 1
ATOM 2811 O O . GLU A 1 407 ? -5.938 2.334 58.723 1.00 132.18 386 GLU A O 1
ATOM 2813 N N . ASN A 1 408 ? -6.101 0.414 57.572 1.00 125.57 387 ASN A N 1
ATOM 2814 C CA . ASN A 1 408 ? -7.564 0.305 57.786 1.00 124.45 387 ASN A CA 1
ATOM 2815 C C . ASN A 1 408 ? -7.982 -0.263 59.127 1.00 121.00 387 ASN A C 1
ATOM 2816 O O . ASN A 1 408 ? -7.918 -1.469 59.346 1.00 116.52 387 ASN A O 1
ATOM 2818 N N . GLU A 1 409 ? -8.458 0.620 59.997 1.00 123.52 388 GLU A N 1
ATOM 2819 C CA . GLU A 1 409 ? -8.732 0.311 61.411 1.00 122.23 388 GLU A CA 1
ATOM 2820 C C . GLU A 1 409 ? -9.512 -0.993 61.707 1.00 118.18 388 GLU A C 1
ATOM 2821 O O . GLU A 1 409 ? -9.173 -1.706 62.652 1.00 115.44 388 GLU A O 1
ATOM 2823 N N . LYS A 1 410 ? -10.535 -1.309 60.908 1.00 118.32 389 LYS A N 1
ATOM 2824 C CA . LYS A 1 410 ? -11.378 -2.476 61.179 1.00 115.38 389 LYS A CA 1
ATOM 2825 C C . LYS A 1 410 ? -10.590 -3.789 60.919 1.00 112.27 389 LYS A C 1
ATOM 2826 O O . LYS A 1 410 ? -10.626 -4.705 61.753 1.00 109.84 389 LYS A O 1
ATOM 2828 N N . ILE A 1 411 ? -9.869 -3.867 59.783 1.00 113.48 390 ILE A N 1
ATOM 2829 C CA . ILE A 1 411 ? -8.946 -4.986 59.490 1.00 110.77 390 ILE A CA 1
ATOM 2830 C C . ILE A 1 411 ? -7.937 -5.098 60.625 1.00 109.66 390 ILE A C 1
ATOM 2831 O O . ILE A 1 411 ? -7.841 -6.154 61.245 1.00 107.18 390 ILE A O 1
ATOM 2836 N N . LYS A 1 412 ? -7.211 -4.002 60.891 1.00 112.45 391 LYS A N 1
ATOM 2837 C CA . LYS A 1 412 ? -6.135 -3.955 61.887 1.00 112.87 391 LYS A CA 1
ATOM 2838 C C . LYS A 1 412 ? -6.573 -4.578 63.237 1.00 111.76 391 LYS A C 1
ATOM 2839 O O . LYS A 1 412 ? -5.808 -5.333 63.867 1.00 111.17 391 LYS A O 1
ATOM 2841 N N . GLU A 1 413 ? -7.814 -4.310 63.644 1.00 111.71 392 GLU A N 1
ATOM 2842 C CA . GLU A 1 413 ? -8.374 -4.898 64.849 1.00 110.38 392 GLU A CA 1
ATOM 2843 C C . GLU A 1 413 ? -8.925 -6.332 64.689 1.00 105.84 392 GLU A C 1
ATOM 2844 O O . GLU A 1 413 ? -8.902 -7.071 65.659 1.00 104.82 392 GLU A O 1
ATOM 2850 N N . ILE A 1 414 ? -9.400 -6.738 63.507 1.00 103.49 393 ILE A N 1
ATOM 2851 C CA . ILE A 1 414 ? -9.850 -8.145 63.296 1.00 100.68 393 ILE A CA 1
ATOM 2852 C C . ILE A 1 414 ? -8.726 -9.152 63.518 1.00 98.65 393 ILE A C 1
ATOM 2853 O O . ILE A 1 414 ? -8.956 -10.253 63.987 1.00 96.39 393 ILE A O 1
ATOM 2855 N N . ILE A 1 415 ? -7.523 -8.724 63.144 1.00 100.26 394 ILE A N 1
ATOM 2856 C CA . ILE A 1 415 ? -6.230 -9.341 63.454 1.00 99.94 394 ILE A CA 1
ATOM 2857 C C . ILE A 1 415 ? -6.005 -9.376 64.960 1.00 100.60 394 ILE A C 1
ATOM 2858 O O . ILE A 1 415 ? -5.822 -10.443 65.520 1.00 100.06 394 ILE A O 1
ATOM 2863 N N . ARG A 1 416 ? -6.020 -8.208 65.600 1.00 103.12 395 ARG A N 1
ATOM 2864 C CA . ARG A 1 416 ? -5.830 -8.073 67.055 1.00 105.20 395 ARG A CA 1
ATOM 2865 C C . ARG A 1 416 ? -6.692 -9.083 67.843 1.00 103.88 395 ARG A C 1
ATOM 2866 O O . ARG A 1 416 ? -6.243 -9.664 68.845 1.00 104.93 395 ARG A O 1
ATOM 2868 N N . VAL A 1 417 ? -7.913 -9.315 67.360 1.00 101.83 396 VAL A N 1
ATOM 2869 C CA . VAL A 1 417 ? -8.859 -10.221 68.020 1.00 100.79 396 VAL A CA 1
ATOM 2870 C C . VAL A 1 417 ? -8.434 -11.682 67.908 1.00 98.15 396 VAL A C 1
ATOM 2871 O O . VAL A 1 417 ? -8.494 -12.420 68.924 1.00 98.60 396 VAL A O 1
ATOM 2875 N N . VAL A 1 418 ? -8.016 -12.104 66.702 1.00 95.39 397 VAL A N 1
ATOM 2876 C CA . VAL A 1 418 ? -7.525 -13.484 66.553 1.00 93.87 397 VAL A CA 1
ATOM 2877 C C . VAL A 1 418 ? -6.131 -13.632 67.181 1.00 95.23 397 VAL A C 1
ATOM 2878 O O . VAL A 1 418 ? -5.828 -14.650 67.825 1.00 95.45 397 VAL A O 1
ATOM 2882 N N . GLU A 1 419 ? -5.321 -12.585 67.058 1.00 96.44 398 GLU A N 1
ATOM 2883 C CA . GLU A 1 419 ? -4.046 -12.564 67.733 1.00 98.70 398 GLU A CA 1
ATOM 2884 C C . GLU A 1 419 ? -4.311 -12.858 69.189 1.00 100.72 398 GLU A C 1
ATOM 2885 O O . GLU A 1 419 ? -3.691 -13.761 69.732 1.00 102.15 398 GLU A O 1
ATOM 2887 N N . GLU A 1 420 ? -5.287 -12.176 69.797 1.00 101.56 399 GLU A N 1
ATOM 2888 C CA . GLU A 1 420 ? -5.636 -12.442 71.217 1.00 104.58 399 GLU A CA 1
ATOM 2889 C C . GLU A 1 420 ? -6.138 -13.842 71.455 1.00 102.71 399 GLU A C 1
ATOM 2890 O O . GLU A 1 420 ? -5.868 -14.416 72.511 1.00 105.97 399 GLU A O 1
ATOM 2892 N N . GLU A 1 421 ? -6.866 -14.404 70.496 1.00 98.79 400 GLU A N 1
ATOM 2893 C CA . GLU A 1 421 ? -7.351 -15.773 70.686 1.00 97.88 400 GLU A CA 1
ATOM 2894 C C . GLU A 1 421 ? -6.235 -16.804 70.840 1.00 99.99 400 GLU A C 1
ATOM 2895 O O . GLU A 1 421 ? -6.117 -17.390 71.902 1.00 102.75 400 GLU A O 1
ATOM 2901 N N . MET A 1 422 ? -5.389 -16.992 69.827 1.00 100.37 401 MET A N 1
ATOM 2902 C CA . MET A 1 422 ? -4.214 -17.870 69.992 1.00 104.08 401 MET A CA 1
ATOM 2903 C C . MET A 1 422 ? -3.206 -17.260 70.972 1.00 108.94 401 MET A C 1
ATOM 2904 O O . MET A 1 422 ? -3.226 -16.047 71.216 1.00 110.30 401 MET A O 1
ATOM 2909 N N . ASN A 1 423 ? -2.355 -18.093 71.569 1.00 112.51 402 ASN A N 1
ATOM 2910 C CA . ASN A 1 423 ? -1.256 -17.566 72.378 1.00 117.92 402 ASN A CA 1
ATOM 2911 C C . ASN A 1 423 ? -0.163 -17.076 71.427 1.00 118.32 402 ASN A C 1
ATOM 2912 O O . ASN A 1 423 ? -0.220 -15.925 71.021 1.00 117.73 402 ASN A O 1
ATOM 2914 N N . GLY A 1 424 ? 0.759 -17.916 70.949 1.00 119.82 403 GLY A N 1
ATOM 2915 C CA . GLY A 1 424 ? 0.747 -19.373 71.045 1.00 120.81 403 GLY A CA 1
ATOM 2916 C C . GLY A 1 424 ? 1.976 -20.008 70.386 1.00 123.23 403 GLY A C 1
ATOM 2917 O O . GLY A 1 424 ? 3.030 -19.360 70.287 1.00 125.93 403 GLY A O 1
ATOM 2918 N N . ASP A 1 425 ? 1.862 -21.248 69.880 1.00 122.73 404 ASP A N 1
ATOM 2919 C CA . ASP A 1 425 ? 0.590 -21.964 69.650 1.00 118.57 404 ASP A CA 1
ATOM 2920 C C . ASP A 1 425 ? -0.304 -21.209 68.602 1.00 112.82 404 ASP A C 1
ATOM 2921 O O . ASP A 1 425 ? -1.541 -21.195 68.726 1.00 110.01 404 ASP A O 1
ATOM 2926 N N . GLY A 1 426 ? 0.359 -20.577 67.613 1.00 110.86 405 GLY A N 1
ATOM 2927 C CA . GLY A 1 426 ? -0.258 -20.049 66.393 1.00 105.94 405 GLY A CA 1
ATOM 2928 C C . GLY A 1 426 ? 0.393 -18.808 65.764 1.00 105.70 405 GLY A C 1
ATOM 2929 O O . GLY A 1 426 ? 1.007 -18.013 66.456 1.00 108.24 405 GLY A O 1
ATOM 2930 N N . ARG A 1 427 ? 0.256 -18.618 64.454 1.00 102.94 406 ARG A N 1
ATOM 2931 C CA . ARG A 1 427 ? 0.700 -17.373 63.801 1.00 102.38 406 ARG A CA 1
ATOM 2932 C C . ARG A 1 427 ? -0.343 -16.885 62.792 1.00 98.87 406 ARG A C 1
ATOM 2933 O O . ARG A 1 427 ? -1.025 -17.671 62.145 1.00 97.80 406 ARG A O 1
ATOM 2941 N N . ILE A 1 428 ? -0.495 -15.581 62.689 1.00 97.35 407 ILE A N 1
ATOM 2942 C CA . ILE A 1 428 ? -1.336 -15.032 61.666 1.00 95.52 407 ILE A CA 1
ATOM 2943 C C . ILE A 1 428 ? -0.344 -14.212 60.834 1.00 97.70 407 ILE A C 1
ATOM 2944 O O . ILE A 1 428 ? 0.676 -13.789 61.353 1.00 99.75 407 ILE A O 1
ATOM 2946 N N . LEU A 1 429 ? -0.575 -14.060 59.538 1.00 97.98 408 LEU A N 1
ATOM 2947 C CA . LEU A 1 429 ? 0.325 -13.276 58.693 1.00 100.45 408 LEU A CA 1
ATOM 2948 C C . LEU A 1 429 ? -0.545 -12.696 57.621 1.00 100.45 408 LEU A C 1
ATOM 2949 O O . LEU A 1 429 ? -1.112 -13.433 56.808 1.00 100.46 408 LEU A O 1
ATOM 2954 N N . VAL A 1 430 ? -0.697 -11.379 57.655 1.00 101.04 409 VAL A N 1
ATOM 2955 C CA . VAL A 1 430 ? -1.472 -10.690 56.634 1.00 102.58 409 VAL A CA 1
ATOM 2956 C C . VAL A 1 430 ? -0.632 -9.565 56.048 1.00 106.34 409 VAL A C 1
ATOM 2957 O O . VAL A 1 430 ? -0.011 -8.806 56.790 1.00 106.96 409 VAL A O 1
ATOM 2961 N N . ARG A 1 431 ? -0.592 -9.472 54.718 1.00 109.86 410 ARG A N 1
ATOM 2962 C CA . ARG A 1 431 ? 0.242 -8.476 54.032 1.00 114.21 410 ARG A CA 1
ATOM 2963 C C . ARG A 1 431 ? 0.219 -8.645 52.490 1.00 119.22 410 ARG A C 1
ATOM 2964 O O . ARG A 1 431 ? 0.160 -9.794 52.003 1.00 119.92 410 ARG A O 1
ATOM 2972 N N . PRO A 1 432 ? 0.302 -7.517 51.724 1.00 123.21 411 PRO A N 1
ATOM 2973 C CA . PRO A 1 432 ? 0.211 -7.564 50.278 1.00 128.57 411 PRO A CA 1
ATOM 2974 C C . PRO A 1 432 ? 1.607 -7.577 49.670 1.00 133.07 411 PRO A C 1
ATOM 2975 O O . PRO A 1 432 ? 2.571 -7.886 50.353 1.00 131.62 411 PRO A O 1
ATOM 2979 N N . SER A 1 433 ? 1.699 -7.219 48.401 1.00 139.44 412 SER A N 1
ATOM 2980 C CA . SER A 1 433 ? 2.969 -6.912 47.777 1.00 145.27 412 SER A CA 1
ATOM 2981 C C . SER A 1 433 ? 2.812 -5.777 46.777 1.00 151.34 412 SER A C 1
ATOM 2982 O O . SER A 1 433 ? 1.931 -4.901 46.921 1.00 150.02 412 SER A O 1
ATOM 2985 N N . GLY A 1 434 ? 3.690 -5.797 45.774 1.00 158.15 413 GLY A N 1
ATOM 2986 C CA . GLY A 1 434 ? 3.612 -4.878 44.646 1.00 165.92 413 GLY A CA 1
ATOM 2987 C C . GLY A 1 434 ? 3.436 -5.680 43.378 1.00 172.62 413 GLY A C 1
ATOM 2988 O O . GLY A 1 434 ? 3.257 -5.111 42.300 1.00 179.74 413 GLY A O 1
ATOM 2989 N N . THR A 1 435 ? 3.481 -7.009 43.519 1.00 171.25 414 THR A N 1
ATOM 2990 C CA . THR A 1 435 ? 3.476 -7.933 42.371 1.00 178.28 414 THR A CA 1
ATOM 2991 C C . THR A 1 435 ? 2.074 -7.993 41.767 1.00 180.44 414 THR A C 1
ATOM 2992 O O . THR A 1 435 ? 1.743 -7.217 40.862 1.00 186.77 414 THR A O 1
ATOM 2994 N N . GLU A 1 436 ? 1.269 -8.932 42.256 1.00 175.80 415 GLU A N 1
ATOM 2995 C CA . GLU A 1 436 ? -0.170 -8.825 42.162 1.00 175.04 415 GLU A CA 1
ATOM 2996 C C . GLU A 1 436 ? -0.528 -7.903 43.341 1.00 167.86 415 GLU A C 1
ATOM 2997 O O . GLU A 1 436 ? 0.138 -7.973 44.382 1.00 162.29 415 GLU A O 1
ATOM 2999 N N . PRO A 1 437 ? -1.560 -7.035 43.189 1.00 168.71 416 PRO A N 1
ATOM 3000 C CA . PRO A 1 437 ? -1.803 -5.912 44.122 1.00 164.05 416 PRO A CA 1
ATOM 3001 C C . PRO A 1 437 ? -2.393 -6.283 45.485 1.00 155.80 416 PRO A C 1
ATOM 3002 O O . PRO A 1 437 ? -2.509 -5.407 46.358 1.00 152.74 416 PRO A O 1
ATOM 3006 N N . LEU A 1 438 ? -2.719 -7.573 45.655 1.00 152.87 417 LEU A N 1
ATOM 3007 C CA . LEU A 1 438 ? -3.669 -8.083 46.643 1.00 145.99 417 LEU A CA 1
ATOM 3008 C C . LEU A 1 438 ? -3.074 -8.343 48.051 1.00 138.93 417 LEU A C 1
ATOM 3009 O O . LEU A 1 438 ? -1.863 -8.538 48.171 1.00 139.11 417 LEU A O 1
ATOM 3011 N N . ILE A 1 439 ? -3.924 -8.333 49.094 1.00 133.15 418 ILE A N 1
ATOM 3012 C CA . ILE A 1 439 ? -3.511 -8.626 50.487 1.00 127.03 418 ILE A CA 1
ATOM 3013 C C . ILE A 1 439 ? -3.638 -10.123 50.852 1.00 123.72 418 ILE A C 1
ATOM 3014 O O . ILE A 1 439 ? -4.669 -10.763 50.601 1.00 123.43 418 ILE A O 1
ATOM 3016 N N . ARG A 1 440 ? -2.577 -10.670 51.441 1.00 121.35 419 ARG A N 1
ATOM 3017 C CA . ARG A 1 440 ? -2.447 -12.108 51.614 1.00 119.56 419 ARG A CA 1
ATOM 3018 C C . ARG A 1 440 ? -2.641 -12.540 53.075 1.00 114.37 419 ARG A C 1
ATOM 3019 O O . ARG A 1 440 ? -1.689 -12.524 53.858 1.00 113.15 419 ARG A O 1
ATOM 3027 N N . VAL A 1 441 ? -3.863 -12.939 53.431 1.00 111.80 420 VAL A N 1
ATOM 3028 C CA . VAL A 1 441 ? -4.138 -13.458 54.775 1.00 107.94 420 VAL A CA 1
ATOM 3029 C C . VAL A 1 441 ? -3.804 -14.959 54.877 1.00 107.44 420 VAL A C 1
ATOM 3030 O O . VAL A 1 441 ? -4.176 -15.768 54.014 1.00 109.21 420 VAL A O 1
ATOM 3032 N N . MET A 1 442 ? -3.081 -15.307 55.934 1.00 105.42 421 MET A N 1
ATOM 3033 C CA . MET A 1 442 ? -2.537 -16.638 56.099 1.00 106.11 421 MET A CA 1
ATOM 3034 C C . MET A 1 442 ? -2.526 -16.959 57.580 1.00 103.42 421 MET A C 1
ATOM 3035 O O . MET A 1 442 ? -2.048 -16.157 58.366 1.00 102.89 421 MET A O 1
ATOM 3040 N N . ALA A 1 443 ? -3.044 -18.122 57.969 1.00 102.51 422 ALA A N 1
ATOM 3041 C CA . ALA A 1 443 ? -2.975 -18.538 59.362 1.00 100.96 422 ALA A CA 1
ATOM 3042 C C . ALA A 1 443 ? -2.348 -19.902 59.515 1.00 103.01 422 ALA A C 1
ATOM 3043 O O . ALA A 1 443 ? -2.400 -20.745 58.617 1.00 105.04 422 ALA A O 1
ATOM 3045 N N . GLU A 1 444 ? -1.731 -20.102 60.667 1.00 103.50 423 GLU A N 1
ATOM 3046 C CA . GLU A 1 444 ? -1.259 -21.408 61.046 1.00 106.42 423 GLU A CA 1
ATOM 3047 C C . GLU A 1 444 ? -1.605 -21.693 62.527 1.00 105.72 423 GLU A C 1
ATOM 3048 O O . GLU A 1 444 ? -1.401 -20.833 63.403 1.00 105.61 423 GLU A O 1
ATOM 3054 N N . ALA A 1 445 ? -2.153 -22.884 62.789 1.00 105.58 424 ALA A N 1
ATOM 3055 C CA . ALA A 1 445 ? -2.472 -23.330 64.154 1.00 105.12 424 ALA A CA 1
ATOM 3056 C C . ALA A 1 445 ? -2.363 -24.854 64.190 1.00 107.22 424 ALA A C 1
ATOM 3057 O O . ALA A 1 445 ? -2.405 -25.501 63.137 1.00 108.88 424 ALA A O 1
ATOM 3059 N N . PRO A 1 446 ? -2.191 -25.445 65.388 1.00 108.34 425 PRO A N 1
ATOM 3060 C CA . PRO A 1 446 ? -2.084 -26.924 65.438 1.00 109.94 425 PRO A CA 1
ATOM 3061 C C . PRO A 1 446 ? -3.267 -27.682 64.815 1.00 107.30 425 PRO A C 1
ATOM 3062 O O . PRO A 1 446 ? -3.114 -28.859 64.454 1.00 109.59 425 PRO A O 1
ATOM 3066 N N . THR A 1 447 ? -4.415 -27.003 64.681 1.00 102.46 426 THR A N 1
ATOM 3067 C CA . THR A 1 447 ? -5.614 -27.599 64.083 1.00 100.36 426 THR A CA 1
ATOM 3068 C C . THR A 1 447 ? -5.986 -26.887 62.806 1.00 98.27 426 THR A C 1
ATOM 3069 O O . THR A 1 447 ? -5.918 -25.671 62.741 1.00 96.16 426 THR A O 1
ATOM 3073 N N . GLN A 1 448 ? -6.403 -27.656 61.806 1.00 99.46 427 GLN A N 1
ATOM 3074 C CA . GLN A 1 448 ? -6.886 -27.099 60.562 1.00 99.27 427 GLN A CA 1
ATOM 3075 C C . GLN A 1 448 ? -8.096 -26.203 60.788 1.00 96.44 427 GLN A C 1
ATOM 3076 O O . GLN A 1 448 ? -8.149 -25.088 60.257 1.00 95.73 427 GLN A O 1
ATOM 3082 N N . GLU A 1 449 ? -9.048 -26.688 61.586 1.00 95.29 428 GLU A N 1
ATOM 3083 C CA . GLU A 1 449 ? -10.313 -25.981 61.842 1.00 93.01 428 GLU A CA 1
ATOM 3084 C C . GLU A 1 449 ? -10.129 -24.560 62.339 1.00 90.81 428 GLU A C 1
ATOM 3085 O O . GLU A 1 449 ? -10.809 -23.631 61.854 1.00 89.73 428 GLU A O 1
ATOM 3091 N N . VAL A 1 450 ? -9.234 -24.417 63.317 1.00 90.35 429 VAL A N 1
ATOM 3092 C CA . VAL A 1 450 ? -8.973 -23.134 63.908 1.00 89.22 429 VAL A CA 1
ATOM 3093 C C . VAL A 1 450 ? -8.457 -22.218 62.816 1.00 89.75 429 VAL A C 1
ATOM 3094 O O . VAL A 1 450 ? -8.997 -21.145 62.582 1.00 88.54 429 VAL A O 1
ATOM 3098 N N . CYS A 1 451 ? -7.427 -22.668 62.128 1.00 91.54 430 CYS A N 1
ATOM 3099 C CA . CYS A 1 451 ? -6.761 -21.782 61.243 1.00 93.36 430 CYS A CA 1
ATOM 3100 C C . CYS A 1 451 ? -7.569 -21.487 59.964 1.00 94.51 430 CYS A C 1
ATOM 3101 O O . CYS A 1 451 ? -7.343 -20.466 59.304 1.00 95.60 430 CYS A O 1
ATOM 3104 N N . ASP A 1 452 ? -8.524 -22.353 59.627 1.00 95.47 431 ASP A N 1
ATOM 3105 C CA . ASP A 1 452 ? -9.462 -22.058 58.545 1.00 96.71 431 ASP A CA 1
ATOM 3106 C C . ASP A 1 452 ? -10.318 -20.947 59.075 1.00 94.70 431 ASP A C 1
ATOM 3107 O O . ASP A 1 452 ? -10.637 -19.999 58.368 1.00 95.97 431 ASP A O 1
ATOM 3112 N N . ALA A 1 453 ? -10.660 -21.057 60.357 1.00 92.28 432 ALA A N 1
ATOM 3113 C CA . ALA A 1 453 ? -11.627 -20.172 60.967 1.00 90.22 432 ALA A CA 1
ATOM 3114 C C . ALA A 1 453 ? -11.098 -18.761 61.171 1.00 89.81 432 ALA A C 1
ATOM 3115 O O . ALA A 1 453 ? -11.867 -17.803 61.096 1.00 90.31 432 ALA A O 1
ATOM 3117 N N . TYR A 1 454 ? -9.813 -18.617 61.475 1.00 89.70 433 TYR A N 1
ATOM 3118 C CA . TYR A 1 454 ? -9.262 -17.287 61.644 1.00 89.68 433 TYR A CA 1
ATOM 3119 C C . TYR A 1 454 ? -9.208 -16.654 60.273 1.00 91.61 433 TYR A C 1
ATOM 3120 O O . TYR A 1 454 ? -9.524 -15.474 60.088 1.00 91.65 433 TYR A O 1
ATOM 3129 N N . VAL A 1 455 ? -8.836 -17.462 59.294 1.00 93.28 434 VAL A N 1
ATOM 3130 C CA . VAL A 1 455 ? -8.762 -16.930 57.956 1.00 96.28 434 VAL A CA 1
ATOM 3131 C C . VAL A 1 455 ? -10.149 -16.484 57.445 1.00 96.83 434 VAL A C 1
ATOM 3132 O O . VAL A 1 455 ? -10.332 -15.299 57.146 1.00 97.71 434 VAL A O 1
ATOM 3136 N N . HIS A 1 456 ? -11.117 -17.412 57.387 1.00 96.41 435 HIS A N 1
ATOM 3137 C CA . HIS A 1 456 ? -12.442 -17.072 56.860 1.00 97.56 435 HIS A CA 1
ATOM 3138 C C . HIS A 1 456 ? -12.874 -15.748 57.508 1.00 96.00 435 HIS A C 1
ATOM 3139 O O . HIS A 1 456 ? -13.264 -14.813 56.800 1.00 98.31 435 HIS A O 1
ATOM 3146 N N . ARG A 1 457 ? -12.679 -15.625 58.818 1.00 92.03 436 ARG A N 1
ATOM 3147 C CA . ARG A 1 457 ? -12.894 -14.353 59.501 1.00 91.57 436 ARG A CA 1
ATOM 3148 C C . ARG A 1 457 ? -12.139 -13.125 58.953 1.00 93.56 436 ARG A C 1
ATOM 3149 O O . ARG A 1 457 ? -12.754 -12.136 58.523 1.00 95.67 436 ARG A O 1
ATOM 3157 N N . ILE A 1 458 ? -10.816 -13.170 59.009 1.00 93.42 437 ILE A N 1
ATOM 3158 C CA . ILE A 1 458 ? -9.994 -12.036 58.607 1.00 95.08 437 ILE A CA 1
ATOM 3159 C C . ILE A 1 458 ? -10.341 -11.700 57.159 1.00 98.80 437 ILE A C 1
ATOM 3160 O O . ILE A 1 458 ? -10.356 -10.528 56.766 1.00 101.14 437 ILE A O 1
ATOM 3165 N N . VAL A 1 459 ? -10.648 -12.743 56.377 1.00 99.82 438 VAL A N 1
ATOM 3166 C CA . VAL A 1 459 ? -11.073 -12.602 54.973 1.00 103.15 438 VAL A CA 1
ATOM 3167 C C . VAL A 1 459 ? -12.452 -11.925 54.770 1.00 105.34 438 VAL A C 1
ATOM 3168 O O . VAL A 1 459 ? -12.584 -11.086 53.871 1.00 109.47 438 VAL A O 1
ATOM 3172 N N . GLU A 1 460 ? -13.462 -12.269 55.586 1.00 102.87 439 GLU A N 1
ATOM 3173 C CA . GLU A 1 460 ? -14.753 -11.574 55.509 1.00 104.55 439 GLU A CA 1
ATOM 3174 C C . GLU A 1 460 ? -14.523 -10.081 55.676 1.00 106.08 439 GLU A C 1
ATOM 3175 O O . GLU A 1 460 ? -14.972 -9.311 54.824 1.00 111.07 439 GLU A O 1
ATOM 3177 N N . VAL A 1 461 ? -13.790 -9.677 56.717 1.00 103.18 440 VAL A N 1
ATOM 3178 C CA . VAL A 1 461 ? -13.502 -8.246 56.967 1.00 105.02 440 VAL A CA 1
ATOM 3179 C C . VAL A 1 461 ? -12.813 -7.538 55.775 1.00 109.19 440 VAL A C 1
ATOM 3180 O O . VAL A 1 461 ? -13.326 -6.510 55.244 1.00 113.36 440 VAL A O 1
ATOM 3184 N N . VAL A 1 462 ? -11.677 -8.077 55.339 1.00 108.01 441 VAL A N 1
ATOM 3185 C CA . VAL A 1 462 ? -11.013 -7.512 54.167 1.00 111.96 441 VAL A CA 1
ATOM 3186 C C . VAL A 1 462 ? -12.017 -7.354 53.029 1.00 116.48 441 VAL A C 1
ATOM 3187 O O . VAL A 1 462 ? -12.274 -6.236 52.612 1.00 120.52 441 VAL A O 1
ATOM 3191 N N . LYS A 1 463 ? -12.609 -8.463 52.576 1.00 116.59 442 LYS A N 1
ATOM 3192 C CA . LYS A 1 463 ? -13.589 -8.450 51.486 1.00 122.06 442 LYS A CA 1
ATOM 3193 C C . LYS A 1 463 ? -14.600 -7.282 51.574 1.00 125.60 442 LYS A C 1
ATOM 3194 O O . LYS A 1 463 ? -14.717 -6.480 50.626 1.00 131.04 442 LYS A O 1
ATOM 3196 N N . ALA A 1 464 ? -15.287 -7.165 52.715 1.00 123.00 443 ALA A N 1
ATOM 3197 C CA . ALA A 1 464 ? -16.372 -6.175 52.876 1.00 126.82 443 ALA A CA 1
ATOM 3198 C C . ALA A 1 464 ? -15.879 -4.714 52.970 1.00 129.61 443 ALA A C 1
ATOM 3199 O O . ALA A 1 464 ? -16.627 -3.769 52.697 1.00 134.29 443 ALA A O 1
ATOM 3201 N N . GLU A 1 465 ? -14.609 -4.567 53.343 1.00 127.28 444 GLU A N 1
ATOM 3202 C CA . GLU A 1 465 ? -13.958 -3.286 53.617 1.00 129.12 444 GLU A CA 1
ATOM 3203 C C . GLU A 1 465 ? -13.149 -2.721 52.426 1.00 133.57 444 GLU A C 1
ATOM 3204 O O . GLU A 1 465 ? -12.854 -1.531 52.377 1.00 136.64 444 GLU A O 1
ATOM 3210 N N . VAL A 1 466 ? -12.779 -3.571 51.473 1.00 134.50 445 VAL A N 1
ATOM 3211 C CA . VAL A 1 466 ? -11.886 -3.146 50.393 1.00 139.00 445 VAL A CA 1
ATOM 3212 C C . VAL A 1 466 ? -12.171 -3.860 49.045 1.00 143.67 445 VAL A C 1
ATOM 3213 O O . VAL A 1 466 ? -11.765 -3.375 47.985 1.00 149.31 445 VAL A O 1
ATOM 3217 N N . GLY A 1 467 ? -12.890 -4.989 49.095 1.00 141.77 446 GLY A N 1
ATOM 3218 C CA . GLY A 1 467 ? -13.272 -5.740 47.886 1.00 146.45 446 GLY A CA 1
ATOM 3219 C C . GLY A 1 467 ? -14.405 -5.118 47.082 1.00 153.33 446 GLY A C 1
ATOM 3220 O O . GLY A 1 467 ? -14.378 -5.124 45.851 1.00 159.96 446 GLY A O 1
ATOM 3221 N N . LYS B 1 24 ? 15.332 5.243 -1.630 1.00 135.37 3 LYS B N 1
ATOM 3222 C CA . LYS B 1 24 ? 15.534 5.193 -0.155 1.00 130.90 3 LYS B CA 1
ATOM 3223 C C . LYS B 1 24 ? 16.373 3.952 0.261 1.00 124.51 3 LYS B C 1
ATOM 3224 O O . LYS B 1 24 ? 17.461 3.741 -0.291 1.00 124.87 3 LYS B O 1
ATOM 3226 N N . TYR B 1 25 ? 15.884 3.144 1.205 1.00 119.38 4 TYR B N 1
ATOM 3227 C CA . TYR B 1 25 ? 16.636 1.972 1.709 1.00 113.63 4 TYR B CA 1
ATOM 3228 C C . TYR B 1 25 ? 17.177 1.029 0.624 1.00 113.60 4 TYR B C 1
ATOM 3229 O O . TYR B 1 25 ? 18.341 0.617 0.684 1.00 111.50 4 TYR B O 1
ATOM 3238 N N . PHE B 1 26 ? 16.337 0.668 -0.350 1.00 116.34 5 PHE B N 1
ATOM 3239 C CA . PHE B 1 26 ? 16.732 -0.338 -1.330 1.00 116.51 5 PHE B CA 1
ATOM 3240 C C . PHE B 1 26 ? 17.575 0.238 -2.415 1.00 120.64 5 PHE B C 1
ATOM 3241 O O . PHE B 1 26 ? 17.058 0.904 -3.295 1.00 126.33 5 PHE B O 1
ATOM 3249 N N . GLY B 1 27 ? 18.883 -0.015 -2.315 1.00 118.29 6 GLY B N 1
ATOM 3250 C CA . GLY B 1 27 ? 19.857 0.336 -3.347 1.00 121.80 6 GLY B CA 1
ATOM 3251 C C . GLY B 1 27 ? 19.454 -0.224 -4.692 1.00 126.32 6 GLY B C 1
ATOM 3252 O O . GLY B 1 27 ? 18.347 0.012 -5.171 1.00 130.07 6 GLY B O 1
ATOM 3253 N N . THR B 1 28 ? 20.350 -0.961 -5.321 1.00 126.65 7 THR B N 1
ATOM 3254 C CA . THR B 1 28 ? 20.010 -1.586 -6.591 1.00 131.59 7 THR B CA 1
ATOM 3255 C C . THR B 1 28 ? 20.443 -3.038 -6.534 1.00 128.34 7 THR B C 1
ATOM 3256 O O . THR B 1 28 ? 20.512 -3.740 -7.547 1.00 132.18 7 THR B O 1
ATOM 3260 N N . ASP B 1 29 ? 20.662 -3.483 -5.303 1.00 121.42 8 ASP B N 1
ATOM 3261 C CA . ASP B 1 29 ? 21.391 -4.690 -5.008 1.00 117.86 8 ASP B CA 1
ATOM 3262 C C . ASP B 1 29 ? 21.374 -4.700 -3.511 1.00 110.84 8 ASP B C 1
ATOM 3263 O O . ASP B 1 29 ? 22.413 -4.469 -2.895 1.00 108.47 8 ASP B O 1
ATOM 3268 N N . GLY B 1 30 ? 20.183 -4.889 -2.931 1.00 108.23 9 GLY B N 1
ATOM 3269 C CA . GLY B 1 30 ? 19.994 -5.073 -1.479 1.00 100.78 9 GLY B CA 1
ATOM 3270 C C . GLY B 1 30 ? 19.804 -3.796 -0.696 1.00 98.67 9 GLY B C 1
ATOM 3271 O O . GLY B 1 30 ? 19.250 -2.840 -1.181 1.00 102.72 9 GLY B O 1
ATOM 3272 N N . VAL B 1 31 ? 20.237 -3.767 0.542 1.00 93.48 10 VAL B N 1
ATOM 3273 C CA . VAL B 1 31 ? 20.396 -2.490 1.176 1.00 92.76 10 VAL B CA 1
ATOM 3274 C C . VAL B 1 31 ? 21.803 -2.552 1.725 1.00 90.79 10 VAL B C 1
ATOM 3275 O O . VAL B 1 31 ? 22.137 -3.506 2.409 1.00 87.91 10 VAL B O 1
ATOM 3279 N N . ARG B 1 32 ? 22.631 -1.571 1.354 1.00 93.33 11 ARG B N 1
ATOM 3280 C CA . ARG B 1 32 ? 24.042 -1.468 1.756 1.00 91.83 11 ARG B CA 1
ATOM 3281 C C . ARG B 1 32 ? 24.277 -0.330 2.737 1.00 91.10 11 ARG B C 1
ATOM 3282 O O . ARG B 1 32 ? 23.532 0.634 2.784 1.00 94.07 11 ARG B O 1
ATOM 3290 N N . GLY B 1 33 ? 25.344 -0.425 3.502 1.00 88.13 12 GLY B N 1
ATOM 3291 C CA . GLY B 1 33 ? 25.748 0.649 4.357 1.00 87.44 12 GLY B CA 1
ATOM 3292 C C . GLY B 1 33 ? 26.805 0.065 5.239 1.00 84.72 12 GLY B C 1
ATOM 3293 O O . GLY B 1 33 ? 27.073 -1.157 5.207 1.00 82.19 12 GLY B O 1
ATOM 3294 N N . VAL B 1 34 ? 27.410 0.938 6.028 1.00 85.53 13 VAL B N 1
ATOM 3295 C CA . VAL B 1 34 ? 28.397 0.533 6.988 1.00 83.18 13 VAL B CA 1
ATOM 3296 C C . VAL B 1 34 ? 27.629 -0.011 8.171 1.00 81.44 13 VAL B C 1
ATOM 3297 O O . VAL B 1 34 ? 26.722 0.649 8.725 1.00 82.74 13 VAL B O 1
ATOM 3301 N N . ALA B 1 35 ? 27.974 -1.236 8.547 1.00 78.82 14 ALA B N 1
ATOM 3302 C CA . ALA B 1 35 ? 27.253 -1.911 9.606 1.00 76.60 14 ALA B CA 1
ATOM 3303 C C . ALA B 1 35 ? 27.230 -1.078 10.847 1.00 77.76 14 ALA B C 1
ATOM 3304 O O . ALA B 1 35 ? 28.188 -0.368 11.162 1.00 78.67 14 ALA B O 1
ATOM 3306 N N . ASN B 1 36 ? 26.100 -1.169 11.536 1.00 77.64 15 ASN B N 1
ATOM 3307 C CA . ASN B 1 36 ? 25.884 -0.453 12.767 1.00 79.49 15 ASN B CA 1
ATOM 3308 C C . ASN B 1 36 ? 25.837 1.064 12.645 1.00 83.44 15 ASN B C 1
ATOM 3309 O O . ASN B 1 36 ? 25.338 1.686 13.544 1.00 86.39 15 ASN B O 1
ATOM 3314 N N . LYS B 1 37 ? 26.324 1.686 11.579 1.00 86.01 16 LYS B N 1
ATOM 3315 C CA . LYS B 1 37 ? 26.107 3.156 11.437 1.00 91.13 16 LYS B CA 1
ATOM 3316 C C . LYS B 1 37 ? 24.888 3.468 10.572 1.00 93.01 16 LYS B C 1
ATOM 3317 O O . LYS B 1 37 ? 24.020 4.202 11.005 1.00 96.22 16 LYS B O 1
ATOM 3319 N N . GLU B 1 38 ? 24.813 2.920 9.364 1.00 92.26 17 GLU B N 1
ATOM 3320 C CA . GLU B 1 38 ? 23.661 3.153 8.498 1.00 94.36 17 GLU B CA 1
ATOM 3321 C C . GLU B 1 38 ? 22.847 1.889 8.369 1.00 91.23 17 GLU B C 1
ATOM 3322 O O . GLU B 1 38 ? 21.632 1.936 8.259 1.00 92.48 17 GLU B O 1
ATOM 3328 N N . LEU B 1 39 ? 23.515 0.745 8.343 1.00 87.86 18 LEU B N 1
ATOM 3329 C CA . LEU B 1 39 ? 22.801 -0.507 8.342 1.00 84.51 18 LEU B CA 1
ATOM 3330 C C . LEU B 1 39 ? 22.798 -0.969 9.783 1.00 81.75 18 LEU B C 1
ATOM 3331 O O . LEU B 1 39 ? 23.578 -1.814 10.161 1.00 79.95 18 LEU B O 1
ATOM 3336 N N . THR B 1 40 ? 21.953 -0.350 10.596 1.00 82.69 19 THR B N 1
ATOM 3337 C CA . THR B 1 40 ? 21.754 -0.730 11.993 1.00 81.02 19 THR B CA 1
ATOM 3338 C C . THR B 1 40 ? 21.193 -2.162 12.148 1.00 78.26 19 THR B C 1
ATOM 3339 O O . THR B 1 40 ? 20.533 -2.680 11.249 1.00 77.41 19 THR B O 1
ATOM 3343 N N . PRO B 1 41 ? 21.454 -2.834 13.292 1.00 77.30 20 PRO B N 1
ATOM 3344 C CA . PRO B 1 41 ? 20.679 -4.064 13.475 1.00 74.78 20 PRO B CA 1
ATOM 3345 C C . PRO B 1 41 ? 19.189 -3.751 13.641 1.00 75.48 20 PRO B C 1
ATOM 3346 O O . PRO B 1 41 ? 18.386 -4.533 13.199 1.00 74.68 20 PRO B O 1
ATOM 3350 N N . GLU B 1 42 ? 18.821 -2.618 14.239 1.00 77.59 21 GLU B N 1
ATOM 3351 C CA . GLU B 1 42 ? 17.439 -2.192 14.179 1.00 79.63 21 GLU B CA 1
ATOM 3352 C C . GLU B 1 42 ? 16.851 -2.240 12.738 1.00 80.95 21 GLU B C 1
ATOM 3353 O O . GLU B 1 42 ? 15.870 -2.967 12.495 1.00 80.76 21 GLU B O 1
ATOM 3359 N N . LEU B 1 43 ? 17.462 -1.544 11.772 1.00 82.57 22 LEU B N 1
ATOM 3360 C CA . LEU B 1 43 ? 16.989 -1.581 10.378 1.00 83.65 22 LEU B CA 1
ATOM 3361 C C . LEU B 1 43 ? 16.839 -3.017 9.877 1.00 82.01 22 LEU B C 1
ATOM 3362 O O . LEU B 1 43 ? 15.872 -3.347 9.183 1.00 83.85 22 LEU B O 1
ATOM 3367 N N . ALA B 1 44 ? 17.811 -3.866 10.225 1.00 79.30 23 ALA B N 1
ATOM 3368 C CA . ALA B 1 44 ? 17.918 -5.211 9.710 1.00 76.67 23 ALA B CA 1
ATOM 3369 C C . ALA B 1 44 ? 16.807 -6.069 10.271 1.00 76.18 23 ALA B C 1
ATOM 3370 O O . ALA B 1 44 ? 16.243 -6.907 9.548 1.00 76.94 23 ALA B O 1
ATOM 3372 N N . PHE B 1 45 ? 16.503 -5.875 11.558 1.00 75.23 24 PHE B N 1
ATOM 3373 C CA . PHE B 1 45 ? 15.367 -6.532 12.170 1.00 74.49 24 PHE B CA 1
ATOM 3374 C C . PHE B 1 45 ? 14.139 -6.254 11.302 1.00 77.04 24 PHE B C 1
ATOM 3375 O O . PHE B 1 45 ? 13.574 -7.186 10.732 1.00 78.70 24 PHE B O 1
ATOM 3383 N N . LYS B 1 46 ? 13.771 -4.989 11.136 1.00 78.61 25 LYS B N 1
ATOM 3384 C CA . LYS B 1 46 ? 12.671 -4.603 10.244 1.00 80.79 25 LYS B CA 1
ATOM 3385 C C . LYS B 1 46 ? 12.678 -5.262 8.868 1.00 80.87 25 LYS B C 1
ATOM 3386 O O . LYS B 1 46 ? 11.668 -5.790 8.414 1.00 81.61 25 LYS B O 1
ATOM 3392 N N . ILE B 1 47 ? 13.829 -5.253 8.220 1.00 80.40 26 ILE B N 1
ATOM 3393 C CA . ILE B 1 47 ? 13.926 -5.830 6.897 1.00 81.69 26 ILE B CA 1
ATOM 3394 C C . ILE B 1 47 ? 13.602 -7.306 7.008 1.00 80.57 26 ILE B C 1
ATOM 3395 O O . ILE B 1 47 ? 12.932 -7.871 6.142 1.00 82.56 26 ILE B O 1
ATOM 3400 N N . GLY B 1 48 ? 14.032 -7.919 8.103 1.00 77.72 27 GLY B N 1
ATOM 3401 C CA . GLY B 1 48 ? 13.668 -9.308 8.387 1.00 76.61 27 GLY B CA 1
ATOM 3402 C C . GLY B 1 48 ? 12.188 -9.512 8.600 1.00 77.70 27 GLY B C 1
ATOM 3403 O O . GLY B 1 48 ? 11.587 -10.373 7.999 1.00 79.30 27 GLY B O 1
ATOM 3404 N N . ARG B 1 49 ? 11.574 -8.693 9.423 1.00 77.69 28 ARG B N 1
ATOM 3405 C CA . ARG B 1 49 ? 10.162 -8.876 9.697 1.00 79.32 28 ARG B CA 1
ATOM 3406 C C . ARG B 1 49 ? 9.319 -8.456 8.503 1.00 82.32 28 ARG B C 1
ATOM 3407 O O . ARG B 1 49 ? 8.571 -9.237 7.944 1.00 83.60 28 ARG B O 1
ATOM 3415 N N . PHE B 1 50 ? 9.460 -7.214 8.093 1.00 84.09 29 PHE B N 1
ATOM 3416 C CA . PHE B 1 50 ? 8.661 -6.729 6.984 1.00 87.89 29 PHE B CA 1
ATOM 3417 C C . PHE B 1 50 ? 8.827 -7.557 5.710 1.00 89.17 29 PHE B C 1
ATOM 3418 O O . PHE B 1 50 ? 7.842 -7.996 5.138 1.00 92.21 29 PHE B O 1
ATOM 3426 N N . GLY B 1 51 ? 10.063 -7.776 5.275 1.00 87.79 30 GLY B N 1
ATOM 3427 C CA . GLY B 1 51 ? 10.339 -8.654 4.136 1.00 89.65 30 GLY B CA 1
ATOM 3428 C C . GLY B 1 51 ? 9.725 -10.041 4.304 1.00 89.92 30 GLY B C 1
ATOM 3429 O O . GLY B 1 51 ? 8.896 -10.478 3.485 1.00 93.73 30 GLY B O 1
ATOM 3430 N N . GLY B 1 52 ? 10.121 -10.728 5.373 1.00 86.30 31 GLY B N 1
ATOM 3431 C CA . GLY B 1 52 ? 9.478 -11.972 5.795 1.00 86.13 31 GLY B CA 1
ATOM 3432 C C . GLY B 1 52 ? 7.992 -11.951 5.556 1.00 89.39 31 GLY B C 1
ATOM 3433 O O . GLY B 1 52 ? 7.486 -12.655 4.704 1.00 93.07 31 GLY B O 1
ATOM 3434 N N . TYR B 1 53 ? 7.297 -11.089 6.274 1.00 89.32 32 TYR B N 1
ATOM 3435 C CA . TYR B 1 53 ? 5.883 -10.867 6.031 1.00 92.59 32 TYR B CA 1
ATOM 3436 C C . TYR B 1 53 ? 5.490 -10.711 4.563 1.00 96.98 32 TYR B C 1
ATOM 3437 O O . TYR B 1 53 ? 4.632 -11.423 4.081 1.00 99.90 32 TYR B O 1
ATOM 3446 N N . VAL B 1 54 ? 6.080 -9.763 3.861 1.00 98.18 33 VAL B N 1
ATOM 3447 C CA . VAL B 1 54 ? 5.641 -9.532 2.497 1.00 104.10 33 VAL B CA 1
ATOM 3448 C C . VAL B 1 54 ? 5.815 -10.808 1.702 1.00 106.69 33 VAL B C 1
ATOM 3449 O O . VAL B 1 54 ? 4.985 -11.112 0.869 1.00 111.33 33 VAL B O 1
ATOM 3453 N N . LEU B 1 55 ? 6.872 -11.568 1.995 1.00 104.62 34 LEU B N 1
ATOM 3454 C CA . LEU B 1 55 ? 7.226 -12.777 1.215 1.00 107.72 34 LEU B CA 1
ATOM 3455 C C . LEU B 1 55 ? 6.499 -14.033 1.708 1.00 108.36 34 LEU B C 1
ATOM 3456 O O . LEU B 1 55 ? 6.626 -15.093 1.117 1.00 111.03 34 LEU B O 1
ATOM 3461 N N . THR B 1 56 ? 5.743 -13.887 2.790 1.00 106.71 35 THR B N 1
ATOM 3462 C CA . THR B 1 56 ? 5.205 -14.995 3.564 1.00 106.99 35 THR B CA 1
ATOM 3463 C C . THR B 1 56 ? 3.698 -15.051 3.489 1.00 110.24 35 THR B C 1
ATOM 3464 O O . THR B 1 56 ? 3.154 -16.108 3.220 1.00 113.60 35 THR B O 1
ATOM 3468 N N . LYS B 1 57 ? 3.043 -13.918 3.744 1.00 109.94 36 LYS B N 1
ATOM 3469 C CA . LYS B 1 57 ? 1.621 -13.736 3.488 1.00 113.94 36 LYS B CA 1
ATOM 3470 C C . LYS B 1 57 ? 1.005 -14.876 2.668 1.00 119.21 36 LYS B C 1
ATOM 3471 O O . LYS B 1 57 ? 0.283 -15.683 3.226 1.00 120.35 36 LYS B O 1
ATOM 3473 N N . ASP B 1 58 ? 1.306 -14.985 1.374 1.00 123.09 37 ASP B N 1
ATOM 3474 C CA . ASP B 1 58 ? 0.580 -15.938 0.515 1.00 128.94 37 ASP B CA 1
ATOM 3475 C C . ASP B 1 58 ? 1.061 -17.421 0.545 1.00 129.46 37 ASP B C 1
ATOM 3476 O O . ASP B 1 58 ? 0.837 -18.156 -0.427 1.00 134.71 37 ASP B O 1
ATOM 3478 N N . THR B 1 59 ? 1.713 -17.852 1.640 1.00 124.24 38 THR B N 1
ATOM 3479 C CA . THR B 1 59 ? 1.981 -19.305 1.891 1.00 125.42 38 THR B CA 1
ATOM 3480 C C . THR B 1 59 ? 1.806 -19.833 3.327 1.00 121.93 38 THR B C 1
ATOM 3481 O O . THR B 1 59 ? 2.001 -19.123 4.301 1.00 117.38 38 THR B O 1
ATOM 3485 N N . ASP B 1 60 ? 1.459 -21.115 3.423 1.00 125.62 39 ASP B N 1
ATOM 3486 C CA . ASP B 1 60 ? 1.295 -21.836 4.690 1.00 123.67 39 ASP B CA 1
ATOM 3487 C C . ASP B 1 60 ? 2.606 -22.545 5.043 1.00 121.41 39 ASP B C 1
ATOM 3488 O O . ASP B 1 60 ? 3.352 -22.967 4.157 1.00 123.56 39 ASP B O 1
ATOM 3490 N N . ARG B 1 61 ? 2.877 -22.693 6.332 1.00 117.43 40 ARG B N 1
ATOM 3491 C CA . ARG B 1 61 ? 4.132 -23.304 6.762 1.00 115.98 40 ARG B CA 1
ATOM 3492 C C . ARG B 1 61 ? 5.341 -22.595 6.088 1.00 113.52 40 ARG B C 1
ATOM 3493 O O . ARG B 1 61 ? 6.139 -23.247 5.400 1.00 116.42 40 ARG B O 1
ATOM 3495 N N . PRO B 1 62 ? 5.480 -21.269 6.282 1.00 108.83 41 PRO B N 1
ATOM 3496 C CA . PRO B 1 62 ? 6.418 -20.505 5.468 1.00 107.32 41 PRO B CA 1
ATOM 3497 C C . PRO B 1 62 ? 7.852 -20.654 5.935 1.00 103.93 41 PRO B C 1
ATOM 3498 O O . PRO B 1 62 ? 8.120 -20.821 7.122 1.00 100.75 41 PRO B O 1
ATOM 3502 N N . LYS B 1 63 ? 8.768 -20.564 4.985 1.00 86.51 42 LYS B N 1
ATOM 3503 C CA . LYS B 1 63 ? 10.148 -20.964 5.205 1.00 84.43 42 LYS B CA 1
ATOM 3504 C C . LYS B 1 63 ? 11.174 -20.061 4.481 1.00 81.62 42 LYS B C 1
ATOM 3505 O O . LYS B 1 63 ? 11.123 -19.899 3.254 1.00 82.65 42 LYS B O 1
ATOM 3511 N N . VAL B 1 64 ? 12.086 -19.476 5.259 1.00 78.32 43 VAL B N 1
ATOM 3512 C CA . VAL B 1 64 ? 13.133 -18.585 4.754 1.00 75.49 43 VAL B CA 1
ATOM 3513 C C . VAL B 1 64 ? 14.532 -19.064 5.146 1.00 73.42 43 VAL B C 1
ATOM 3514 O O . VAL B 1 64 ? 14.766 -19.377 6.304 1.00 72.55 43 VAL B O 1
ATOM 3518 N N . ILE B 1 65 ? 15.465 -19.076 4.200 1.00 72.36 44 ILE B N 1
ATOM 3519 C CA . ILE B 1 65 ? 16.837 -19.461 4.505 1.00 71.02 44 ILE B CA 1
ATOM 3520 C C . ILE B 1 65 ? 17.736 -18.250 4.430 1.00 69.92 44 ILE B C 1
ATOM 3521 O O . ILE B 1 65 ? 17.341 -17.211 3.936 1.00 70.40 44 ILE B O 1
ATOM 3526 N N . ILE B 1 66 ? 18.943 -18.369 4.960 1.00 69.92 45 ILE B N 1
ATOM 3527 C CA . ILE B 1 66 ? 19.720 -17.176 5.276 1.00 69.30 45 ILE B CA 1
ATOM 3528 C C . ILE B 1 66 ? 21.200 -17.532 5.430 1.00 69.52 45 ILE B C 1
ATOM 3529 O O . ILE B 1 66 ? 21.541 -18.482 6.173 1.00 70.86 45 ILE B O 1
ATOM 3534 N N . GLY B 1 67 ? 22.064 -16.783 4.737 1.00 67.78 46 GLY B N 1
ATOM 3535 C CA . GLY B 1 67 ? 23.453 -17.127 4.683 1.00 67.47 46 GLY B CA 1
ATOM 3536 C C . GLY B 1 67 ? 24.259 -15.872 4.742 1.00 68.15 46 GLY B C 1
ATOM 3537 O O . GLY B 1 67 ? 23.756 -14.752 4.504 1.00 68.09 46 GLY B O 1
ATOM 3538 N N . ARG B 1 68 ? 25.533 -16.017 5.043 1.00 68.38 47 ARG B N 1
ATOM 3539 C CA . ARG B 1 68 ? 26.300 -14.802 5.095 1.00 69.10 47 ARG B CA 1
ATOM 3540 C C . ARG B 1 68 ? 27.747 -15.013 4.636 1.00 69.68 47 ARG B C 1
ATOM 3541 O O . ARG B 1 68 ? 28.205 -16.179 4.511 1.00 70.02 47 ARG B O 1
ATOM 3549 N N . ASP B 1 69 ? 28.444 -13.893 4.393 1.00 68.56 48 ASP B N 1
ATOM 3550 C CA . ASP B 1 69 ? 29.880 -13.938 4.169 1.00 69.00 48 ASP B CA 1
ATOM 3551 C C . ASP B 1 69 ? 30.520 -13.843 5.511 1.00 69.63 48 ASP B C 1
ATOM 3552 O O . ASP B 1 69 ? 29.836 -13.953 6.545 1.00 70.30 48 ASP B O 1
ATOM 3557 N N . THR B 1 70 ? 31.817 -13.577 5.511 1.00 70.24 49 THR B N 1
ATOM 3558 C CA . THR B 1 70 ? 32.626 -13.752 6.724 1.00 70.76 49 THR B CA 1
ATOM 3559 C C . THR B 1 70 ? 32.833 -12.492 7.548 1.00 71.27 49 THR B C 1
ATOM 3560 O O . THR B 1 70 ? 33.565 -12.525 8.548 1.00 72.56 49 THR B O 1
ATOM 3564 N N . ARG B 1 71 ? 32.176 -11.392 7.159 1.00 70.68 50 ARG B N 1
ATOM 3565 C CA . ARG B 1 71 ? 32.346 -10.110 7.884 1.00 71.87 50 ARG B CA 1
ATOM 3566 C C . ARG B 1 71 ? 31.972 -10.277 9.345 1.00 72.34 50 ARG B C 1
ATOM 3567 O O . ARG B 1 71 ? 30.972 -10.915 9.676 1.00 72.14 50 ARG B O 1
ATOM 3575 N N . ILE B 1 72 ? 32.751 -9.685 10.230 1.00 74.19 51 ILE B N 1
ATOM 3576 C CA . ILE B 1 72 ? 32.374 -9.655 11.647 1.00 74.88 51 ILE B CA 1
ATOM 3577 C C . ILE B 1 72 ? 30.905 -9.243 11.897 1.00 73.60 51 ILE B C 1
ATOM 3578 O O . ILE B 1 72 ? 30.239 -9.877 12.703 1.00 73.63 51 ILE B O 1
ATOM 3583 N N . SER B 1 73 ? 30.405 -8.229 11.172 1.00 72.56 52 SER B N 1
ATOM 3584 C CA . SER B 1 73 ? 29.067 -7.673 11.411 1.00 71.09 52 SER B CA 1
ATOM 3585 C C . SER B 1 73 ? 27.957 -8.586 10.949 1.00 68.73 52 SER B C 1
ATOM 3586 O O . SER B 1 73 ? 26.802 -8.461 11.390 1.00 67.66 52 SER B O 1
ATOM 3589 N N . GLY B 1 74 ? 28.323 -9.522 10.085 1.00 67.62 53 GLY B N 1
ATOM 3590 C CA . GLY B 1 74 ? 27.443 -10.680 9.755 1.00 67.04 53 GLY B CA 1
ATOM 3591 C C . GLY B 1 74 ? 26.656 -11.325 10.918 1.00 66.66 53 GLY B C 1
ATOM 3592 O O . GLY B 1 74 ? 25.502 -11.657 10.783 1.00 65.77 53 GLY B O 1
ATOM 3593 N N . HIS B 1 75 ? 27.269 -11.484 12.075 1.00 67.57 54 HIS B N 1
ATOM 3594 C CA . HIS B 1 75 ? 26.574 -12.128 13.144 1.00 67.84 54 HIS B CA 1
ATOM 3595 C C . HIS B 1 75 ? 25.548 -11.224 13.746 1.00 68.06 54 HIS B C 1
ATOM 3596 O O . HIS B 1 75 ? 24.443 -11.657 13.958 1.00 69.17 54 HIS B O 1
ATOM 3603 N N . MET B 1 76 ? 25.888 -9.976 14.028 1.00 68.63 55 MET B N 1
ATOM 3604 C CA . MET B 1 76 ? 24.920 -9.063 14.595 1.00 68.22 55 MET B CA 1
ATOM 3605 C C . MET B 1 76 ? 23.759 -8.962 13.651 1.00 67.69 55 MET B C 1
ATOM 3606 O O . MET B 1 76 ? 22.601 -9.083 14.066 1.00 67.68 55 MET B O 1
ATOM 3611 N N . LEU B 1 77 ? 24.051 -8.815 12.364 1.00 67.37 56 LEU B N 1
ATOM 3612 C CA . LEU B 1 77 ? 22.975 -8.603 11.413 1.00 66.91 56 LEU B CA 1
ATOM 3613 C C . LEU B 1 77 ? 22.111 -9.864 11.276 1.00 67.16 56 LEU B C 1
ATOM 3614 O O . LEU B 1 77 ? 20.869 -9.778 11.160 1.00 68.21 56 LEU B O 1
ATOM 3619 N N . GLU B 1 78 ? 22.735 -11.037 11.345 1.00 66.73 57 GLU B N 1
ATOM 3620 C CA . GLU B 1 78 ? 21.985 -12.275 11.283 1.00 65.67 57 GLU B CA 1
ATOM 3621 C C . GLU B 1 78 ? 21.034 -12.362 12.450 1.00 66.05 57 GLU B C 1
ATOM 3622 O O . GLU B 1 78 ? 19.880 -12.766 12.280 1.00 65.95 57 GLU B O 1
ATOM 3628 N N . GLY B 1 79 ? 21.515 -11.977 13.631 1.00 66.60 58 GLY B N 1
ATOM 3629 C CA . GLY B 1 79 ? 20.738 -12.087 14.860 1.00 67.68 58 GLY B CA 1
ATOM 3630 C C . GLY B 1 79 ? 19.436 -11.325 14.691 1.00 68.89 58 GLY B C 1
ATOM 3631 O O . GLY B 1 79 ? 18.347 -11.870 14.934 1.00 68.77 58 GLY B O 1
ATOM 3632 N N . ALA B 1 80 ? 19.561 -10.068 14.229 1.00 69.77 59 ALA B N 1
ATOM 3633 C CA . ALA B 1 80 ? 18.411 -9.157 14.052 1.00 70.30 59 ALA B CA 1
ATOM 3634 C C . ALA B 1 80 ? 17.451 -9.627 12.973 1.00 69.79 59 ALA B C 1
ATOM 3635 O O . ALA B 1 80 ? 16.231 -9.540 13.148 1.00 70.14 59 ALA B O 1
ATOM 3637 N N . LEU B 1 81 ? 18.011 -10.149 11.877 1.00 69.40 60 LEU B N 1
ATOM 3638 C CA . LEU B 1 81 ? 17.215 -10.657 10.751 1.00 69.06 60 LEU B CA 1
ATOM 3639 C C . LEU B 1 81 ? 16.410 -11.843 11.139 1.00 68.18 60 LEU B C 1
ATOM 3640 O O . LEU B 1 81 ? 15.236 -11.904 10.843 1.00 68.57 60 LEU B O 1
ATOM 3645 N N . VAL B 1 82 ? 17.048 -12.772 11.837 1.00 67.10 61 VAL B N 1
ATOM 3646 C CA . VAL B 1 82 ? 16.386 -13.981 12.264 1.00 67.06 61 VAL B CA 1
ATOM 3647 C C . VAL B 1 82 ? 15.248 -13.667 13.240 1.00 68.32 61 VAL B C 1
ATOM 3648 O O . VAL B 1 82 ? 14.145 -14.222 13.099 1.00 69.52 61 VAL B O 1
ATOM 3652 N N . ALA B 1 83 ? 15.523 -12.793 14.217 1.00 68.20 62 ALA B N 1
ATOM 3653 C CA . ALA B 1 83 ? 14.484 -12.232 15.110 1.00 69.38 62 ALA B CA 1
ATOM 3654 C C . ALA B 1 83 ? 13.291 -11.738 14.295 1.00 69.84 62 ALA B C 1
ATOM 3655 O O . ALA B 1 83 ? 12.151 -12.155 14.491 1.00 70.99 62 ALA B O 1
ATOM 3657 N N . GLY B 1 84 ? 13.586 -10.857 13.361 1.00 69.71 63 GLY B N 1
ATOM 3658 C CA . GLY B 1 84 ? 12.575 -10.313 12.478 1.00 71.18 63 GLY B CA 1
ATOM 3659 C C . GLY B 1 84 ? 11.778 -11.379 11.761 1.00 71.33 63 GLY B C 1
ATOM 3660 O O . GLY B 1 84 ? 10.571 -11.396 11.914 1.00 74.15 63 GLY B O 1
ATOM 3661 N N . LEU B 1 85 ? 12.431 -12.270 11.015 1.00 68.92 64 LEU B N 1
ATOM 3662 C CA . LEU B 1 85 ? 11.724 -13.341 10.366 1.00 69.21 64 LEU B CA 1
ATOM 3663 C C . LEU B 1 85 ? 10.921 -14.232 11.319 1.00 70.36 64 LEU B C 1
ATOM 3664 O O . LEU B 1 85 ? 9.797 -14.602 11.018 1.00 72.31 64 LEU B O 1
ATOM 3669 N N . LEU B 1 86 ? 11.481 -14.592 12.465 1.00 69.59 65 LEU B N 1
ATOM 3670 C CA . LEU B 1 86 ? 10.788 -15.535 13.341 1.00 70.65 65 LEU B CA 1
ATOM 3671 C C . LEU B 1 86 ? 9.515 -14.929 13.858 1.00 71.85 65 LEU B C 1
ATOM 3672 O O . LEU B 1 86 ? 8.589 -15.654 14.246 1.00 72.95 65 LEU B O 1
ATOM 3677 N N . SER B 1 87 ? 9.466 -13.595 13.865 1.00 71.27 66 SER B N 1
ATOM 3678 C CA . SER B 1 87 ? 8.382 -12.911 14.555 1.00 71.82 66 SER B CA 1
ATOM 3679 C C . SER B 1 87 ? 7.093 -12.842 13.722 1.00 73.33 66 SER B C 1
ATOM 3680 O O . SER B 1 87 ? 6.040 -12.513 14.253 1.00 74.62 66 SER B O 1
ATOM 3683 N N . THR B 1 88 ? 7.208 -13.170 12.436 1.00 73.10 67 THR B N 1
ATOM 3684 C CA . THR B 1 88 ? 6.092 -13.264 11.506 1.00 75.73 67 THR B CA 1
ATOM 3685 C C . THR B 1 88 ? 5.542 -14.689 11.494 1.00 77.80 67 THR B C 1
ATOM 3686 O O . THR B 1 88 ? 4.549 -14.963 10.806 1.00 80.67 67 THR B O 1
ATOM 3690 N N . GLY B 1 89 ? 6.188 -15.600 12.230 1.00 76.84 68 GLY B N 1
ATOM 3691 C CA . GLY B 1 89 ? 5.823 -17.000 12.227 1.00 77.75 68 GLY B CA 1
ATOM 3692 C C . GLY B 1 89 ? 6.658 -17.821 11.260 1.00 77.86 68 GLY B C 1
ATOM 3693 O O . GLY B 1 89 ? 6.624 -19.036 11.314 1.00 79.62 68 GLY B O 1
ATOM 3694 N N . ALA B 1 90 ? 7.421 -17.196 10.368 1.00 76.43 69 ALA B N 1
ATOM 3695 C CA . ALA B 1 90 ? 8.227 -17.976 9.407 1.00 76.44 69 ALA B CA 1
ATOM 3696 C C . ALA B 1 90 ? 9.235 -18.961 10.053 1.00 75.53 69 ALA B C 1
ATOM 3697 O O . ALA B 1 90 ? 9.705 -18.719 11.122 1.00 75.23 69 ALA B O 1
ATOM 3699 N N . GLU B 1 91 ? 9.524 -20.081 9.407 1.00 77.26 70 GLU B N 1
ATOM 3700 C CA . GLU B 1 91 ? 10.582 -21.003 9.818 1.00 77.25 70 GLU B CA 1
ATOM 3701 C C . GLU B 1 91 ? 11.861 -20.473 9.192 1.00 75.07 70 GLU B C 1
ATOM 3702 O O . GLU B 1 91 ? 11.834 -19.919 8.081 1.00 74.40 70 GLU B O 1
ATOM 3708 N N . VAL B 1 92 ? 12.983 -20.615 9.884 1.00 73.36 71 VAL B N 1
ATOM 3709 C CA . VAL B 1 92 ? 14.232 -20.078 9.342 1.00 71.47 71 VAL B CA 1
ATOM 3710 C C . VAL B 1 92 ? 15.282 -21.173 9.250 1.00 72.41 71 VAL B C 1
ATOM 3711 O O . VAL B 1 92 ? 15.464 -21.929 10.172 1.00 74.30 71 VAL B O 1
ATOM 3715 N N . MET B 1 93 ? 15.973 -21.282 8.143 1.00 73.10 72 MET B N 1
ATOM 3716 C CA . MET B 1 93 ? 17.122 -22.162 8.113 1.00 75.34 72 MET B CA 1
ATOM 3717 C C . MET B 1 93 ? 18.444 -21.395 7.963 1.00 73.95 72 MET B C 1
ATOM 3718 O O . MET B 1 93 ? 18.673 -20.677 6.967 1.00 72.78 72 MET B O 1
ATOM 3723 N N . ARG B 1 94 ? 19.309 -21.567 8.965 1.00 73.98 73 ARG B N 1
ATOM 3724 C CA . ARG B 1 94 ? 20.581 -20.905 9.024 1.00 72.69 73 ARG B CA 1
ATOM 3725 C C . ARG B 1 94 ? 21.631 -21.671 8.204 1.00 73.07 73 ARG B C 1
ATOM 3726 O O . ARG B 1 94 ? 21.914 -22.830 8.479 1.00 75.95 73 ARG B O 1
ATOM 3734 N N . LEU B 1 95 ? 22.193 -21.039 7.180 1.00 71.88 74 LEU B N 1
ATOM 3735 C CA . LEU B 1 95 ? 23.232 -21.658 6.299 1.00 71.73 74 LEU B CA 1
ATOM 3736 C C . LEU B 1 95 ? 24.713 -21.495 6.754 1.00 70.88 74 LEU B C 1
ATOM 3737 O O . LEU B 1 95 ? 25.605 -22.215 6.323 1.00 71.62 74 LEU B O 1
ATOM 3742 N N . GLY B 1 96 ? 24.973 -20.530 7.622 1.00 69.75 75 GLY B N 1
ATOM 3743 C CA . GLY B 1 96 ? 26.339 -20.212 7.985 1.00 69.11 75 GLY B CA 1
ATOM 3744 C C . GLY B 1 96 ? 26.959 -19.500 6.814 1.00 67.74 75 GLY B C 1
ATOM 3745 O O . GLY B 1 96 ? 26.249 -18.895 5.996 1.00 66.42 75 GLY B O 1
ATOM 3746 N N . VAL B 1 97 ? 28.280 -19.579 6.725 1.00 68.06 76 VAL B N 1
ATOM 3747 C CA . VAL B 1 97 ? 29.006 -18.844 5.709 1.00 67.38 76 VAL B CA 1
ATOM 3748 C C . VAL B 1 97 ? 28.863 -19.609 4.436 1.00 67.68 76 VAL B C 1
ATOM 3749 O O . VAL B 1 97 ? 29.078 -20.813 4.447 1.00 69.74 76 VAL B O 1
ATOM 3753 N N . ILE B 1 98 ? 28.461 -18.922 3.370 1.00 66.30 77 ILE B N 1
ATOM 3754 C CA . ILE B 1 98 ? 28.115 -19.521 2.095 1.00 67.32 77 ILE B CA 1
ATOM 3755 C C . ILE B 1 98 ? 28.111 -18.402 1.042 1.00 67.67 77 ILE B C 1
ATOM 3756 O O . ILE B 1 98 ? 27.856 -17.228 1.366 1.00 67.89 77 ILE B O 1
ATOM 3761 N N . SER B 1 99 ? 28.374 -18.714 -0.215 1.00 68.25 78 SER B N 1
ATOM 3762 C CA . SER B 1 99 ? 28.451 -17.618 -1.176 1.00 68.56 78 SER B CA 1
ATOM 3763 C C . SER B 1 99 ? 27.051 -17.204 -1.554 1.00 68.32 78 SER B C 1
ATOM 3764 O O . SER B 1 99 ? 26.091 -17.995 -1.351 1.00 68.00 78 SER B O 1
ATOM 3767 N N . THR B 1 100 ? 26.929 -15.995 -2.131 1.00 67.55 79 THR B N 1
ATOM 3768 C CA . THR B 1 100 ? 25.605 -15.552 -2.453 1.00 67.50 79 THR B CA 1
ATOM 3769 C C . THR B 1 100 ? 24.927 -16.417 -3.519 1.00 68.57 79 THR B C 1
ATOM 3770 O O . THR B 1 100 ? 23.849 -16.916 -3.284 1.00 69.17 79 THR B O 1
ATOM 3774 N N . PRO B 1 101 ? 25.570 -16.664 -4.666 1.00 69.53 80 PRO B N 1
ATOM 3775 C CA . PRO B 1 101 ? 24.897 -17.632 -5.550 1.00 70.44 80 PRO B CA 1
ATOM 3776 C C . PRO B 1 101 ? 24.387 -18.925 -4.835 1.00 70.94 80 PRO B C 1
ATOM 3777 O O . PRO B 1 101 ? 23.333 -19.489 -5.201 1.00 71.79 80 PRO B O 1
ATOM 3781 N N . GLY B 1 102 ? 25.098 -19.364 -3.797 1.00 69.99 81 GLY B N 1
ATOM 3782 C CA . GLY B 1 102 ? 24.665 -20.538 -3.027 1.00 70.20 81 GLY B CA 1
ATOM 3783 C C . GLY B 1 102 ? 23.322 -20.269 -2.354 1.00 69.78 81 GLY B C 1
ATOM 3784 O O . GLY B 1 102 ? 22.403 -21.115 -2.349 1.00 70.24 81 GLY B O 1
ATOM 3785 N N . VAL B 1 103 ? 23.186 -19.064 -1.806 1.00 68.11 82 VAL B N 1
ATOM 3786 C CA . VAL B 1 103 ? 21.908 -18.718 -1.199 1.00 67.51 82 VAL B CA 1
ATOM 3787 C C . VAL B 1 103 ? 20.837 -18.820 -2.255 1.00 69.76 82 VAL B C 1
ATOM 3788 O O . VAL B 1 103 ? 19.835 -19.510 -2.041 1.00 72.53 82 VAL B O 1
ATOM 3792 N N . ALA B 1 104 ? 21.081 -18.224 -3.415 1.00 69.81 83 ALA B N 1
ATOM 3793 C CA . ALA B 1 104 ? 20.142 -18.325 -4.520 1.00 72.32 83 ALA B CA 1
ATOM 3794 C C . ALA B 1 104 ? 19.882 -19.746 -5.035 1.00 74.85 83 ALA B C 1
ATOM 3795 O O . ALA B 1 104 ? 18.758 -20.037 -5.481 1.00 77.13 83 ALA B O 1
ATOM 3797 N N . TYR B 1 105 ? 20.891 -20.622 -5.014 1.00 74.70 84 TYR B N 1
ATOM 3798 C CA . TYR B 1 105 ? 20.655 -21.965 -5.550 1.00 77.23 84 TYR B CA 1
ATOM 3799 C C . TYR B 1 105 ? 19.716 -22.755 -4.639 1.00 78.48 84 TYR B C 1
ATOM 3800 O O . TYR B 1 105 ? 18.814 -23.452 -5.106 1.00 80.73 84 TYR B O 1
ATOM 3809 N N . LEU B 1 106 ? 19.929 -22.585 -3.339 1.00 76.75 85 LEU B N 1
ATOM 3810 C CA . LEU B 1 106 ? 19.269 -23.343 -2.333 1.00 77.06 85 LEU B CA 1
ATOM 3811 C C . LEU B 1 106 ? 17.893 -22.844 -2.157 1.00 78.64 85 LEU B C 1
ATOM 3812 O O . LEU B 1 106 ? 16.988 -23.643 -1.932 1.00 81.42 85 LEU B O 1
ATOM 3817 N N . THR B 1 107 ? 17.691 -21.537 -2.255 1.00 77.82 86 THR B N 1
ATOM 3818 C CA . THR B 1 107 ? 16.318 -21.087 -2.135 1.00 79.88 86 THR B CA 1
ATOM 3819 C C . THR B 1 107 ? 15.419 -21.487 -3.309 1.00 83.70 86 THR B C 1
ATOM 3820 O O . THR B 1 107 ? 14.237 -21.728 -3.076 1.00 87.12 86 THR B O 1
ATOM 3824 N N . LYS B 1 108 ? 15.949 -21.624 -4.532 1.00 84.44 87 LYS B N 1
ATOM 3825 C CA . LYS B 1 108 ? 15.191 -22.355 -5.565 1.00 88.40 87 LYS B CA 1
ATOM 3826 C C . LYS B 1 108 ? 15.015 -23.821 -5.148 1.00 90.12 87 LYS B C 1
ATOM 3827 O O . LYS B 1 108 ? 13.887 -24.280 -5.039 1.00 92.59 87 LYS B O 1
ATOM 3829 N N . ALA B 1 109 ? 16.131 -24.506 -4.856 1.00 89.18 88 ALA B N 1
ATOM 3830 C CA . ALA B 1 109 ? 16.174 -25.969 -4.604 1.00 91.29 88 ALA B CA 1
ATOM 3831 C C . ALA B 1 109 ? 15.401 -26.465 -3.365 1.00 92.78 88 ALA B C 1
ATOM 3832 O O . ALA B 1 109 ? 14.547 -27.339 -3.484 1.00 96.08 88 ALA B O 1
ATOM 3834 N N . LEU B 1 110 ? 15.662 -25.914 -2.187 1.00 90.53 89 LEU B N 1
ATOM 3835 C CA . LEU B 1 110 ? 14.933 -26.372 -1.004 1.00 91.77 89 LEU B CA 1
ATOM 3836 C C . LEU B 1 110 ? 13.497 -25.898 -0.921 1.00 93.99 89 LEU B C 1
ATOM 3837 O O . LEU B 1 110 ? 12.858 -26.100 0.131 1.00 95.06 89 LEU B O 1
ATOM 3842 N N . ASP B 1 111 ? 12.969 -25.276 -1.982 1.00 95.50 90 ASP B N 1
ATOM 3843 C CA . ASP B 1 111 ? 11.554 -24.844 -1.955 1.00 97.89 90 ASP B CA 1
ATOM 3844 C C . ASP B 1 111 ? 11.294 -24.137 -0.599 1.00 95.57 90 ASP B C 1
ATOM 3845 O O . ASP B 1 111 ? 10.597 -24.650 0.290 1.00 96.86 90 ASP B O 1
ATOM 3847 N N . ALA B 1 112 ? 11.952 -22.988 -0.444 1.00 92.28 91 ALA B N 1
ATOM 3848 C CA . ALA B 1 112 ? 11.615 -21.996 0.544 1.00 89.61 91 ALA B CA 1
ATOM 3849 C C . ALA B 1 112 ? 10.977 -20.849 -0.226 1.00 89.53 91 ALA B C 1
ATOM 3850 O O . ALA B 1 112 ? 11.033 -20.826 -1.446 1.00 90.62 91 ALA B O 1
ATOM 3852 N N . GLN B 1 113 ? 10.381 -19.888 0.462 1.00 88.46 92 GLN B N 1
ATOM 3853 C CA . GLN B 1 113 ? 9.749 -18.795 -0.262 1.00 89.16 92 GLN B CA 1
ATOM 3854 C C . GLN B 1 113 ? 10.741 -17.663 -0.563 1.00 86.45 92 GLN B C 1
ATOM 3855 O O . GLN B 1 113 ? 10.524 -16.897 -1.533 1.00 87.48 92 GLN B O 1
ATOM 3861 N N . ALA B 1 114 ? 11.829 -17.606 0.233 1.00 82.25 93 ALA B N 1
ATOM 3862 C CA . ALA B 1 114 ? 12.867 -16.583 0.122 1.00 79.36 93 ALA B CA 1
ATOM 3863 C C . ALA B 1 114 ? 14.231 -17.044 0.649 1.00 77.53 93 ALA B C 1
ATOM 3864 O O . ALA B 1 114 ? 14.329 -17.934 1.497 1.00 77.56 93 ALA B O 1
ATOM 3866 N N . GLY B 1 115 ? 15.291 -16.450 0.124 1.00 76.18 94 GLY B N 1
ATOM 3867 C CA . GLY B 1 115 ? 16.611 -16.655 0.670 1.00 74.88 94 GLY B CA 1
ATOM 3868 C C . GLY B 1 115 ? 17.167 -15.280 0.900 1.00 74.59 94 GLY B C 1
ATOM 3869 O O . GLY B 1 115 ? 16.971 -14.370 0.064 1.00 76.81 94 GLY B O 1
ATOM 3870 N N . VAL B 1 116 ? 17.832 -15.090 2.035 1.00 73.15 95 VAL B N 1
ATOM 3871 C CA . VAL B 1 116 ? 18.483 -13.814 2.342 1.00 71.35 95 VAL B CA 1
ATOM 3872 C C . VAL B 1 116 ? 19.994 -14.014 2.345 1.00 70.62 95 VAL B C 1
ATOM 3873 O O . VAL B 1 116 ? 20.494 -15.065 2.764 1.00 70.35 95 VAL B O 1
ATOM 3877 N N . MET B 1 117 ? 20.733 -13.006 1.911 1.00 70.24 96 MET B N 1
ATOM 3878 C CA . MET B 1 117 ? 22.166 -13.096 2.020 1.00 69.89 96 MET B CA 1
ATOM 3879 C C . MET B 1 117 ? 22.709 -11.843 2.635 1.00 70.21 96 MET B C 1
ATOM 3880 O O . MET B 1 117 ? 22.288 -10.732 2.296 1.00 71.61 96 MET B O 1
ATOM 3885 N N . ILE B 1 118 ? 23.653 -12.019 3.553 1.00 70.34 97 ILE B N 1
ATOM 3886 C CA . ILE B 1 118 ? 24.173 -10.908 4.353 1.00 69.44 97 ILE B CA 1
ATOM 3887 C C . ILE B 1 118 ? 25.589 -10.710 3.909 1.00 70.05 97 ILE B C 1
ATOM 3888 O O . ILE B 1 118 ? 26.482 -11.488 4.232 1.00 70.58 97 ILE B O 1
ATOM 3893 N N . SER B 1 119 ? 25.794 -9.657 3.150 1.00 71.62 98 SER B N 1
ATOM 3894 C CA . SER B 1 119 ? 27.072 -9.453 2.500 1.00 72.54 98 SER B CA 1
ATOM 3895 C C . SER B 1 119 ? 27.155 -8.112 1.808 1.00 73.29 98 SER B C 1
ATOM 3896 O O . SER B 1 119 ? 26.135 -7.592 1.369 1.00 73.61 98 SER B O 1
ATOM 3899 N N . ALA B 1 120 ? 28.373 -7.585 1.666 1.00 73.86 99 ALA B N 1
ATOM 3900 C CA . ALA B 1 120 ? 28.585 -6.403 0.842 1.00 75.48 99 ALA B CA 1
ATOM 3901 C C . ALA B 1 120 ? 29.670 -6.691 -0.185 1.00 76.46 99 ALA B C 1
ATOM 3902 O O . ALA B 1 120 ? 30.518 -5.835 -0.467 1.00 77.55 99 ALA B O 1
ATOM 3904 N N . SER B 1 121 ? 29.666 -7.915 -0.707 1.00 76.37 100 SER B N 1
ATOM 3905 C CA . SER B 1 121 ? 30.441 -8.267 -1.898 1.00 78.37 100 SER B CA 1
ATOM 3906 C C . SER B 1 121 ? 31.970 -8.051 -1.781 1.00 79.29 100 SER B C 1
ATOM 3907 O O . SER B 1 121 ? 32.620 -8.638 -0.923 1.00 80.37 100 SER B O 1
ATOM 3910 N N . HIS B 1 122 ? 32.531 -7.194 -2.621 1.00 80.09 101 HIS B N 1
ATOM 3911 C CA . HIS B 1 122 ? 33.945 -6.856 -2.562 1.00 81.01 101 HIS B CA 1
ATOM 3912 C C . HIS B 1 122 ? 34.283 -5.666 -1.623 1.00 81.90 101 HIS B C 1
ATOM 3913 O O . HIS B 1 122 ? 35.431 -5.253 -1.532 1.00 83.04 101 HIS B O 1
ATOM 3920 N N . ASN B 1 123 ? 33.292 -5.105 -0.943 1.00 81.35 102 ASN B N 1
ATOM 3921 C CA . ASN B 1 123 ? 33.498 -3.925 -0.106 1.00 81.95 102 ASN B CA 1
ATOM 3922 C C . ASN B 1 123 ? 34.378 -4.194 1.092 1.00 81.69 102 ASN B C 1
ATOM 3923 O O . ASN B 1 123 ? 34.439 -5.314 1.600 1.00 80.79 102 ASN B O 1
ATOM 3928 N N . PRO B 1 124 ? 35.035 -3.151 1.600 1.00 83.15 103 PRO B N 1
ATOM 3929 C CA . PRO B 1 124 ? 35.796 -3.303 2.857 1.00 82.92 103 PRO B CA 1
ATOM 3930 C C . PRO B 1 124 ? 34.903 -3.695 4.053 1.00 80.84 103 PRO B C 1
ATOM 3931 O O . PRO B 1 124 ? 33.694 -3.467 3.984 1.00 79.93 103 PRO B O 1
ATOM 3935 N N . VAL B 1 125 ? 35.511 -4.236 5.127 1.00 80.45 104 VAL B N 1
ATOM 3936 C CA . VAL B 1 125 ? 34.823 -4.715 6.362 1.00 78.59 104 VAL B CA 1
ATOM 3937 C C . VAL B 1 125 ? 33.670 -3.931 6.984 1.00 78.14 104 VAL B C 1
ATOM 3938 O O . VAL B 1 125 ? 32.668 -4.540 7.300 1.00 77.15 104 VAL B O 1
ATOM 3942 N N . GLN B 1 126 ? 33.817 -2.632 7.219 1.00 78.99 105 GLN B N 1
ATOM 3943 C CA . GLN B 1 126 ? 32.755 -1.829 7.828 1.00 79.92 105 GLN B CA 1
ATOM 3944 C C . GLN B 1 126 ? 31.361 -2.066 7.220 1.00 77.79 105 GLN B C 1
ATOM 3945 O O . GLN B 1 126 ? 30.329 -1.851 7.882 1.00 76.64 105 GLN B O 1
ATOM 3951 N N . ASP B 1 127 ? 31.366 -2.432 5.933 1.00 76.72 106 ASP B N 1
ATOM 3952 C CA . ASP B 1 127 ? 30.194 -2.425 5.082 1.00 75.67 106 ASP B CA 1
ATOM 3953 C C . ASP B 1 127 ? 29.595 -3.798 5.165 1.00 73.57 106 ASP B C 1
ATOM 3954 O O . ASP B 1 127 ? 30.328 -4.812 5.210 1.00 72.96 106 ASP B O 1
ATOM 3959 N N . ASN B 1 128 ? 28.272 -3.842 5.153 1.00 72.43 107 ASN B N 1
ATOM 3960 C CA . ASN B 1 128 ? 27.562 -5.079 4.954 1.00 70.21 107 ASN B CA 1
ATOM 3961 C C . ASN B 1 128 ? 26.329 -4.730 4.160 1.00 70.43 107 ASN B C 1
ATOM 3962 O O . ASN B 1 128 ? 26.057 -3.537 3.891 1.00 72.18 107 ASN B O 1
ATOM 3967 N N . GLY B 1 129 ? 25.586 -5.752 3.762 1.00 68.68 108 GLY B N 1
ATOM 3968 C CA . GLY B 1 129 ? 24.426 -5.526 2.921 1.00 69.13 108 GLY B CA 1
ATOM 3969 C C . GLY B 1 129 ? 23.459 -6.656 3.080 1.00 68.26 108 GLY B C 1
ATOM 3970 O O . GLY B 1 129 ? 23.841 -7.725 3.586 1.00 67.83 108 GLY B O 1
ATOM 3971 N N . ILE B 1 130 ? 22.217 -6.446 2.656 1.00 68.42 109 ILE B N 1
ATOM 3972 C CA . ILE B 1 130 ? 21.225 -7.510 2.756 1.00 67.90 109 ILE B CA 1
ATOM 3973 C C . ILE B 1 130 ? 20.544 -7.664 1.412 1.00 68.99 109 ILE B C 1
ATOM 3974 O O . ILE B 1 130 ? 19.934 -6.729 0.952 1.00 70.32 109 ILE B O 1
ATOM 3979 N N . LYS B 1 131 ? 20.675 -8.816 0.772 1.00 68.81 110 LYS B N 1
ATOM 3980 C CA . LYS B 1 131 ? 20.032 -9.033 -0.530 1.00 70.75 110 LYS B CA 1
ATOM 3981 C C . LYS B 1 131 ? 18.996 -10.161 -0.372 1.00 71.46 110 LYS B C 1
ATOM 3982 O O . LYS B 1 131 ? 19.232 -11.087 0.417 1.00 71.90 110 LYS B O 1
ATOM 3984 N N . PHE B 1 132 ? 17.841 -10.059 -1.044 1.00 73.02 111 PHE B N 1
ATOM 3985 C CA . PHE B 1 132 ? 16.810 -11.113 -1.012 1.00 74.10 111 PHE B CA 1
ATOM 3986 C C . PHE B 1 132 ? 16.706 -11.909 -2.310 1.00 76.15 111 PHE B C 1
ATOM 3987 O O . PHE B 1 132 ? 16.859 -11.354 -3.431 1.00 77.02 111 PHE B O 1
ATOM 3995 N N . PHE B 1 133 ? 16.371 -13.192 -2.178 1.00 76.08 112 PHE B N 1
ATOM 3996 C CA . PHE B 1 133 ? 16.002 -13.964 -3.362 1.00 78.04 112 PHE B CA 1
ATOM 3997 C C . PHE B 1 133 ? 14.623 -14.555 -3.248 1.00 79.46 112 PHE B C 1
ATOM 3998 O O . PHE B 1 133 ? 14.254 -15.013 -2.195 1.00 79.26 112 PHE B O 1
ATOM 4006 N N . GLY B 1 134 ? 13.866 -14.538 -4.327 1.00 81.91 113 GLY B N 1
ATOM 4007 C CA . GLY B 1 134 ? 12.509 -15.125 -4.317 1.00 85.22 113 GLY B CA 1
ATOM 4008 C C . GLY B 1 134 ? 12.425 -16.632 -4.560 1.00 86.27 113 GLY B C 1
ATOM 4009 O O . GLY B 1 134 ? 13.451 -17.322 -4.700 1.00 85.34 113 GLY B O 1
ATOM 4010 N N . SER B 1 135 ? 11.209 -17.162 -4.616 1.00 88.78 114 SER B N 1
ATOM 4011 C CA . SER B 1 135 ? 11.037 -18.631 -4.718 1.00 89.96 114 SER B CA 1
ATOM 4012 C C . SER B 1 135 ? 11.833 -19.182 -5.896 1.00 90.34 114 SER B C 1
ATOM 4013 O O . SER B 1 135 ? 12.442 -20.253 -5.795 1.00 89.96 114 SER B O 1
ATOM 4016 N N . ASP B 1 136 ? 11.834 -18.413 -6.989 1.00 91.15 115 ASP B N 1
ATOM 4017 C CA . ASP B 1 136 ? 12.504 -18.753 -8.240 1.00 91.39 115 ASP B CA 1
ATOM 4018 C C . ASP B 1 136 ? 13.994 -18.461 -8.243 1.00 88.25 115 ASP B C 1
ATOM 4019 O O . ASP B 1 136 ? 14.651 -18.659 -9.238 1.00 88.90 115 ASP B O 1
ATOM 4024 N N . GLY B 1 137 ? 14.526 -17.968 -7.136 1.00 85.52 116 GLY B N 1
ATOM 4025 C CA . GLY B 1 137 ? 15.963 -17.765 -7.030 1.00 83.46 116 GLY B CA 1
ATOM 4026 C C . GLY B 1 137 ? 16.437 -16.492 -7.710 1.00 83.88 116 GLY B C 1
ATOM 4027 O O . GLY B 1 137 ? 17.639 -16.289 -7.857 1.00 81.95 116 GLY B O 1
ATOM 4028 N N . PHE B 1 138 ? 15.482 -15.653 -8.133 1.00 86.41 117 PHE B N 1
ATOM 4029 C CA . PHE B 1 138 ? 15.752 -14.313 -8.645 1.00 87.10 117 PHE B CA 1
ATOM 4030 C C . PHE B 1 138 ? 15.415 -13.257 -7.607 1.00 87.11 117 PHE B C 1
ATOM 4031 O O . PHE B 1 138 ? 14.783 -13.542 -6.577 1.00 86.47 117 PHE B O 1
ATOM 4039 N N . LYS B 1 139 ? 15.868 -12.033 -7.885 1.00 88.42 118 LYS B N 1
ATOM 4040 C CA . LYS B 1 139 ? 15.781 -10.940 -6.921 1.00 88.33 118 LYS B CA 1
ATOM 4041 C C . LYS B 1 139 ? 14.353 -10.468 -7.033 1.00 91.44 118 LYS B C 1
ATOM 4042 O O . LYS B 1 139 ? 13.732 -10.649 -8.060 1.00 94.20 118 LYS B O 1
ATOM 4044 N N . LEU B 1 140 ? 13.823 -9.913 -5.957 1.00 91.85 119 LEU B N 1
ATOM 4045 C CA . LEU B 1 140 ? 12.384 -9.718 -5.843 1.00 95.00 119 LEU B CA 1
ATOM 4046 C C . LEU B 1 140 ? 11.854 -8.732 -6.867 1.00 98.59 119 LEU B C 1
ATOM 4047 O O . LEU B 1 140 ? 12.607 -7.900 -7.395 1.00 98.92 119 LEU B O 1
ATOM 4052 N N . THR B 1 141 ? 10.555 -8.819 -7.134 1.00 101.93 120 THR B N 1
ATOM 4053 C CA . THR B 1 141 ? 9.910 -7.886 -8.054 1.00 106.35 120 THR B CA 1
ATOM 4054 C C . THR B 1 141 ? 10.062 -6.464 -7.502 1.00 106.50 120 THR B C 1
ATOM 4055 O O . THR B 1 141 ? 10.118 -6.261 -6.266 1.00 104.22 120 THR B O 1
ATOM 4059 N N . ASP B 1 142 ? 10.164 -5.492 -8.406 1.00 109.25 121 ASP B N 1
ATOM 4060 C CA . ASP B 1 142 ? 10.092 -4.079 -8.023 1.00 110.69 121 ASP B CA 1
ATOM 4061 C C . ASP B 1 142 ? 8.823 -3.852 -7.185 1.00 112.29 121 ASP B C 1
ATOM 4062 O O . ASP B 1 142 ? 8.848 -3.072 -6.222 1.00 111.86 121 ASP B O 1
ATOM 4067 N N . GLU B 1 143 ? 7.743 -4.558 -7.541 1.00 114.14 122 GLU B N 1
ATOM 4068 C CA . GLU B 1 143 ? 6.492 -4.589 -6.757 1.00 115.68 122 GLU B CA 1
ATOM 4069 C C . GLU B 1 143 ? 6.624 -5.175 -5.327 1.00 111.80 122 GLU B C 1
ATOM 4070 O O . GLU B 1 143 ? 6.000 -4.677 -4.374 1.00 112.27 122 GLU B O 1
ATOM 4076 N N . GLN B 1 144 ? 7.427 -6.225 -5.171 1.00 108.32 123 GLN B N 1
ATOM 4077 C CA . GLN B 1 144 ? 7.709 -6.783 -3.833 1.00 104.40 123 GLN B CA 1
ATOM 4078 C C . GLN B 1 144 ? 8.609 -5.832 -3.013 1.00 101.92 123 GLN B C 1
ATOM 4079 O O . GLN B 1 144 ? 8.306 -5.524 -1.828 1.00 100.49 123 GLN B O 1
ATOM 4085 N N . GLU B 1 145 ? 9.692 -5.383 -3.669 1.00 100.59 124 GLU B N 1
ATOM 4086 C CA . GLU B 1 145 ? 10.651 -4.442 -3.112 1.00 98.74 124 GLU B CA 1
ATOM 4087 C C . GLU B 1 145 ? 9.953 -3.139 -2.695 1.00 100.91 124 GLU B C 1
ATOM 4088 O O . GLU B 1 145 ? 10.156 -2.633 -1.589 1.00 99.71 124 GLU B O 1
ATOM 4094 N N . ALA B 1 146 ? 9.102 -2.615 -3.563 1.00 104.13 125 ALA B N 1
ATOM 4095 C CA . ALA B 1 146 ? 8.304 -1.445 -3.211 1.00 106.84 125 ALA B CA 1
ATOM 4096 C C . ALA B 1 146 ? 7.434 -1.642 -1.948 1.00 105.99 125 ALA B C 1
ATOM 4097 O O . ALA B 1 146 ? 7.149 -0.684 -1.238 1.00 107.30 125 ALA B O 1
ATOM 4099 N N . GLU B 1 147 ? 7.003 -2.861 -1.661 1.00 104.04 126 GLU B N 1
ATOM 4100 C CA . GLU B 1 147 ? 6.043 -3.012 -0.589 1.00 104.25 126 GLU B CA 1
ATOM 4101 C C . GLU B 1 147 ? 6.679 -3.202 0.765 1.00 100.46 126 GLU B C 1
ATOM 4102 O O . GLU B 1 147 ? 6.107 -2.809 1.793 1.00 100.64 126 GLU B O 1
ATOM 4108 N N . ILE B 1 148 ? 7.830 -3.872 0.772 1.00 97.13 127 ILE B N 1
ATOM 4109 C CA . ILE B 1 148 ? 8.684 -3.897 1.945 1.00 93.46 127 ILE B CA 1
ATOM 4110 C C . ILE B 1 148 ? 8.984 -2.436 2.273 1.00 95.20 127 ILE B C 1
ATOM 4111 O O . ILE B 1 148 ? 8.721 -1.986 3.405 1.00 95.83 127 ILE B O 1
ATOM 4116 N N . GLU B 1 149 ? 9.489 -1.699 1.272 1.00 96.73 128 GLU B N 1
ATOM 4117 C CA . GLU B 1 149 ? 9.746 -0.234 1.369 1.00 98.48 128 GLU B CA 1
ATOM 4118 C C . GLU B 1 149 ? 8.572 0.529 1.952 1.00 100.12 128 GLU B C 1
ATOM 4119 O O . GLU B 1 149 ? 8.749 1.414 2.788 1.00 100.18 128 GLU B O 1
ATOM 4125 N N . ALA B 1 150 ? 7.377 0.151 1.510 1.00 101.53 129 ALA B N 1
ATOM 4126 C CA . ALA B 1 150 ? 6.162 0.836 1.904 1.00 104.69 129 ALA B CA 1
ATOM 4127 C C . ALA B 1 150 ? 5.776 0.465 3.333 1.00 102.59 129 ALA B C 1
ATOM 4128 O O . ALA B 1 150 ? 5.050 1.196 3.991 1.00 104.95 129 ALA B O 1
ATOM 4130 N N . LEU B 1 151 ? 6.288 -0.655 3.822 1.00 98.60 130 LEU B N 1
ATOM 4131 C CA . LEU B 1 151 ? 6.068 -1.012 5.202 1.00 96.73 130 LEU B CA 1
ATOM 4132 C C . LEU B 1 151 ? 7.135 -0.379 6.058 1.00 94.97 130 LEU B C 1
ATOM 4133 O O . LEU B 1 151 ? 6.870 0.081 7.167 1.00 95.22 130 LEU B O 1
ATOM 4138 N N . LEU B 1 152 ? 8.347 -0.370 5.529 1.00 93.27 131 LEU B N 1
ATOM 4139 C CA . LEU B 1 152 ? 9.447 0.309 6.144 1.00 92.69 131 LEU B CA 1
ATOM 4140 C C . LEU B 1 152 ? 9.160 1.761 6.498 1.00 96.62 131 LEU B C 1
ATOM 4141 O O . LEU B 1 152 ? 9.756 2.291 7.439 1.00 96.70 131 LEU B O 1
ATOM 4146 N N . ASP B 1 153 ? 8.265 2.409 5.758 1.00 100.37 132 ASP B N 1
ATOM 4147 C CA . ASP B 1 153 ? 7.877 3.771 6.081 1.00 104.34 132 ASP B CA 1
ATOM 4148 C C . ASP B 1 153 ? 6.739 3.866 7.061 1.00 105.71 132 ASP B C 1
ATOM 4149 O O . ASP B 1 153 ? 6.590 4.892 7.716 1.00 108.29 132 ASP B O 1
ATOM 4154 N N . LYS B 1 154 ? 5.895 2.846 7.138 1.00 104.63 133 LYS B N 1
ATOM 4155 C CA . LYS B 1 154 ? 4.680 2.998 7.934 1.00 106.92 133 LYS B CA 1
ATOM 4156 C C . LYS B 1 154 ? 4.965 3.446 9.390 1.00 106.51 133 LYS B C 1
ATOM 4157 O O . LYS B 1 154 ? 6.059 3.226 9.933 1.00 103.69 133 LYS B O 1
ATOM 4163 N N . GLU B 1 155 ? 3.981 4.107 9.997 1.00 110.01 134 GLU B N 1
ATOM 4164 C CA . GLU B 1 155 ? 4.160 4.763 11.296 1.00 110.58 134 GLU B CA 1
ATOM 4165 C C . GLU B 1 155 ? 4.445 3.737 12.417 1.00 107.05 134 GLU B C 1
ATOM 4166 O O . GLU B 1 155 ? 5.618 3.470 12.707 1.00 104.36 134 GLU B O 1
ATOM 4168 N N . VAL B 1 156 ? 3.393 3.174 13.028 1.00 107.20 135 VAL B N 1
ATOM 4169 C CA . VAL B 1 156 ? 3.515 1.953 13.856 1.00 103.94 135 VAL B CA 1
ATOM 4170 C C . VAL B 1 156 ? 3.366 0.709 12.957 1.00 101.90 135 VAL B C 1
ATOM 4171 O O . VAL B 1 156 ? 2.836 0.822 11.842 1.00 103.44 135 VAL B O 1
ATOM 4173 N N . ASP B 1 157 ? 3.861 -0.455 13.407 1.00 98.32 136 ASP B N 1
ATOM 4174 C CA . ASP B 1 157 ? 3.596 -1.682 12.651 1.00 96.77 136 ASP B CA 1
ATOM 4175 C C . ASP B 1 157 ? 2.435 -2.421 13.252 1.00 97.20 136 ASP B C 1
ATOM 4176 O O . ASP B 1 157 ? 2.346 -2.616 14.459 1.00 96.48 136 ASP B O 1
ATOM 4181 N N . GLU B 1 158 ? 1.484 -2.753 12.401 1.00 98.90 137 GLU B N 1
ATOM 4182 C CA . GLU B 1 158 ? 0.327 -3.481 12.861 1.00 99.57 137 GLU B CA 1
ATOM 4183 C C . GLU B 1 158 ? 0.396 -4.816 12.164 1.00 97.53 137 GLU B C 1
ATOM 4184 O O . GLU B 1 158 ? -0.612 -5.462 11.947 1.00 99.21 137 GLU B O 1
ATOM 4190 N N . LEU B 1 159 ? 1.603 -5.231 11.807 1.00 94.14 138 LEU B N 1
ATOM 4191 C CA . LEU B 1 159 ? 1.766 -6.578 11.301 1.00 92.27 138 LEU B CA 1
ATOM 4192 C C . LEU B 1 159 ? 1.383 -7.609 12.393 1.00 91.13 138 LEU B C 1
ATOM 4193 O O . LEU B 1 159 ? 1.410 -7.298 13.593 1.00 90.34 138 LEU B O 1
ATOM 4198 N N . PRO B 1 160 ? 0.990 -8.826 11.974 1.00 91.09 139 PRO B N 1
ATOM 4199 C CA . PRO B 1 160 ? 0.606 -9.856 12.925 1.00 90.52 139 PRO B CA 1
ATOM 4200 C C . PRO B 1 160 ? 1.780 -10.189 13.824 1.00 87.21 139 PRO B C 1
ATOM 4201 O O . PRO B 1 160 ? 2.936 -10.169 13.372 1.00 85.27 139 PRO B O 1
ATOM 4205 N N . ARG B 1 161 ? 1.489 -10.481 15.088 1.00 85.93 140 ARG B N 1
ATOM 4206 C CA . ARG B 1 161 ? 2.508 -10.949 15.995 1.00 82.63 140 ARG B CA 1
ATOM 4207 C C . ARG B 1 161 ? 2.033 -12.316 16.533 1.00 82.84 140 ARG B C 1
ATOM 4208 O O . ARG B 1 161 ? 1.377 -12.394 17.581 1.00 84.62 140 ARG B O 1
ATOM 4216 N N . PRO B 1 162 ? 2.301 -13.401 15.786 1.00 81.66 141 PRO B N 1
ATOM 4217 C CA . PRO B 1 162 ? 2.025 -14.722 16.321 1.00 81.77 141 PRO B CA 1
ATOM 4218 C C . PRO B 1 162 ? 2.668 -14.895 17.694 1.00 80.80 141 PRO B C 1
ATOM 4219 O O . PRO B 1 162 ? 3.816 -14.452 17.924 1.00 77.96 141 PRO B O 1
ATOM 4223 N N . THR B 1 163 ? 1.933 -15.525 18.606 1.00 82.14 142 THR B N 1
ATOM 4224 C CA . THR B 1 163 ? 2.486 -15.860 19.921 1.00 81.68 142 THR B CA 1
ATOM 4225 C C . THR B 1 163 ? 2.532 -17.384 20.168 1.00 83.16 142 THR B C 1
ATOM 4226 O O . THR B 1 163 ? 2.190 -18.170 19.277 1.00 84.07 142 THR B O 1
ATOM 4230 N N . GLY B 1 164 ? 2.997 -17.786 21.357 1.00 83.79 143 GLY B N 1
ATOM 4231 C CA . GLY B 1 164 ? 3.063 -19.200 21.749 1.00 85.88 143 GLY B CA 1
ATOM 4232 C C . GLY B 1 164 ? 3.543 -20.171 20.682 1.00 86.07 143 GLY B C 1
ATOM 4233 O O . GLY B 1 164 ? 4.668 -20.098 20.249 1.00 84.14 143 GLY B O 1
ATOM 4234 N N . THR B 1 165 ? 2.681 -21.074 20.250 1.00 88.93 144 THR B N 1
ATOM 4235 C CA . THR B 1 165 ? 3.111 -22.140 19.377 1.00 90.61 144 THR B CA 1
ATOM 4236 C C . THR B 1 165 ? 3.082 -21.759 17.912 1.00 90.46 144 THR B C 1
ATOM 4237 O O . THR B 1 165 ? 3.585 -22.517 17.084 1.00 91.43 144 THR B O 1
ATOM 4241 N N . ASN B 1 166 ? 2.547 -20.582 17.581 1.00 90.48 145 ASN B N 1
ATOM 4242 C CA . ASN B 1 166 ? 2.609 -20.076 16.166 1.00 91.01 145 ASN B CA 1
ATOM 4243 C C . ASN B 1 166 ? 3.914 -19.391 15.770 1.00 88.38 145 ASN B C 1
ATOM 4244 O O . ASN B 1 166 ? 4.078 -18.956 14.620 1.00 88.21 145 ASN B O 1
ATOM 4249 N N . LEU B 1 167 ? 4.821 -19.245 16.722 1.00 87.31 146 LEU B N 1
ATOM 4250 C CA . LEU B 1 167 ? 6.105 -18.628 16.444 1.00 85.29 146 LEU B CA 1
ATOM 4251 C C . LEU B 1 167 ? 6.934 -19.556 15.590 1.00 85.11 146 LEU B C 1
ATOM 4252 O O . LEU B 1 167 ? 6.837 -20.793 15.743 1.00 85.88 146 LEU B O 1
ATOM 4257 N N . GLY B 1 168 ? 7.736 -18.947 14.705 1.00 83.73 147 GLY B N 1
ATOM 4258 C CA . GLY B 1 168 ? 8.708 -19.670 13.871 1.00 83.85 147 GLY B CA 1
ATOM 4259 C C . GLY B 1 168 ? 9.789 -20.404 14.674 1.00 84.07 147 GLY B C 1
ATOM 4260 O O . GLY B 1 168 ? 10.295 -19.888 15.708 1.00 82.78 147 GLY B O 1
ATOM 4261 N N . GLN B 1 169 ? 10.114 -21.617 14.211 1.00 85.29 148 GLN B N 1
ATOM 4262 C CA . GLN B 1 169 ? 11.246 -22.402 14.722 1.00 85.24 148 GLN B CA 1
ATOM 4263 C C . GLN B 1 169 ? 12.451 -22.064 13.846 1.00 83.30 148 GLN B C 1
ATOM 4264 O O . GLN B 1 169 ? 12.294 -21.744 12.658 1.00 83.22 148 GLN B O 1
ATOM 4266 N N . VAL B 1 170 ? 13.641 -22.093 14.440 1.00 82.02 149 VAL B N 1
ATOM 4267 C CA . VAL B 1 170 ? 14.873 -21.975 13.694 1.00 80.37 149 VAL B CA 1
ATOM 4268 C C . VAL B 1 170 ? 15.641 -23.283 13.791 1.00 82.25 149 VAL B C 1
ATOM 4269 O O . VAL B 1 170 ? 15.453 -24.059 14.726 1.00 83.98 149 VAL B O 1
ATOM 4273 N N . SER B 1 171 ? 16.487 -23.533 12.798 1.00 82.44 150 SER B N 1
ATOM 4274 C CA . SER B 1 171 ? 17.365 -24.708 12.758 1.00 84.17 150 SER B CA 1
ATOM 4275 C C . SER B 1 171 ? 18.542 -24.403 11.832 1.00 83.38 150 SER B C 1
ATOM 4276 O O . SER B 1 171 ? 18.524 -23.394 11.103 1.00 81.65 150 SER B O 1
ATOM 4279 N N . ASP B 1 172 ? 19.539 -25.292 11.834 1.00 84.87 151 ASP B N 1
ATOM 4280 C CA . ASP B 1 172 ? 20.696 -25.151 10.961 1.00 84.49 151 ASP B CA 1
ATOM 4281 C C . ASP B 1 172 ? 20.664 -26.082 9.791 1.00 86.29 151 ASP B C 1
ATOM 4282 O O . ASP B 1 172 ? 20.296 -27.272 9.904 1.00 89.22 151 ASP B O 1
ATOM 4287 N N . TYR B 1 173 ? 21.101 -25.541 8.667 1.00 85.03 152 TYR B N 1
ATOM 4288 C CA . TYR B 1 173 ? 21.237 -26.336 7.479 1.00 86.38 152 TYR B CA 1
ATOM 4289 C C . TYR B 1 173 ? 22.643 -26.191 6.919 1.00 86.36 152 TYR B C 1
ATOM 4290 O O . TYR B 1 173 ? 22.840 -25.736 5.774 1.00 85.66 152 TYR B O 1
ATOM 4299 N N . PHE B 1 174 ? 23.632 -26.591 7.727 1.00 87.73 153 PHE B N 1
ATOM 4300 C CA . PHE B 1 174 ? 25.014 -26.248 7.383 1.00 87.33 153 PHE B CA 1
ATOM 4301 C C . PHE B 1 174 ? 25.631 -27.178 6.333 1.00 89.08 153 PHE B C 1
ATOM 4302 O O . PHE B 1 174 ? 26.775 -26.937 5.918 1.00 89.29 153 PHE B O 1
ATOM 4310 N N . GLU B 1 175 ? 24.892 -28.202 5.885 1.00 90.14 154 GLU B N 1
ATOM 4311 C CA . GLU B 1 175 ? 25.334 -28.997 4.728 1.00 91.65 154 GLU B CA 1
ATOM 4312 C C . GLU B 1 175 ? 24.979 -28.333 3.364 1.00 89.73 154 GLU B C 1
ATOM 4313 O O . GLU B 1 175 ? 25.557 -28.678 2.324 1.00 89.95 154 GLU B O 1
ATOM 4319 N N . GLY B 1 176 ? 24.071 -27.346 3.400 1.00 87.62 155 GLY B N 1
ATOM 4320 C CA . GLY B 1 176 ? 23.669 -26.561 2.217 1.00 85.41 155 GLY B CA 1
ATOM 4321 C C . GLY B 1 176 ? 24.799 -26.225 1.256 1.00 84.52 155 GLY B C 1
ATOM 4322 O O . GLY B 1 176 ? 24.656 -26.358 0.026 1.00 85.13 155 GLY B O 1
ATOM 4323 N N . GLY B 1 177 ? 25.923 -25.770 1.812 1.00 83.20 156 GLY B N 1
ATOM 4324 C CA . GLY B 1 177 ? 27.142 -25.575 1.026 1.00 82.40 156 GLY B CA 1
ATOM 4325 C C . GLY B 1 177 ? 27.524 -26.783 0.162 1.00 84.71 156 GLY B C 1
ATOM 4326 O O . GLY B 1 177 ? 27.811 -26.626 -1.039 1.00 84.76 156 GLY B O 1
ATOM 4327 N N . GLN B 1 178 ? 27.529 -27.988 0.748 1.00 86.70 157 GLN B N 1
ATOM 4328 C CA . GLN B 1 178 ? 27.937 -29.168 -0.006 1.00 89.11 157 GLN B CA 1
ATOM 4329 C C . GLN B 1 178 ? 26.947 -29.452 -1.102 1.00 89.37 157 GLN B C 1
ATOM 4330 O O . GLN B 1 178 ? 27.352 -29.912 -2.184 1.00 90.40 157 GLN B O 1
ATOM 4336 N N . LYS B 1 179 ? 25.662 -29.193 -0.829 1.00 87.92 158 LYS B N 1
ATOM 4337 C CA . LYS B 1 179 ? 24.634 -29.467 -1.829 1.00 89.28 158 LYS B CA 1
ATOM 4338 C C . LYS B 1 179 ? 24.926 -28.511 -2.997 1.00 87.77 158 LYS B C 1
ATOM 4339 O O . LYS B 1 179 ? 25.030 -28.929 -4.177 1.00 89.11 158 LYS B O 1
ATOM 4341 N N . TYR B 1 180 ? 25.142 -27.238 -2.659 1.00 84.64 159 TYR B N 1
ATOM 4342 C CA . TYR B 1 180 ? 25.516 -26.274 -3.673 1.00 82.92 159 TYR B CA 1
ATOM 4343 C C . TYR B 1 180 ? 26.758 -26.724 -4.462 1.00 83.68 159 TYR B C 1
ATOM 4344 O O . TYR B 1 180 ? 26.760 -26.711 -5.687 1.00 83.72 159 TYR B O 1
ATOM 4353 N N . LEU B 1 181 ? 27.808 -27.140 -3.767 1.00 84.22 160 LEU B N 1
ATOM 4354 C CA . LEU B 1 181 ? 29.000 -27.620 -4.474 1.00 85.55 160 LEU B CA 1
ATOM 4355 C C . LEU B 1 181 ? 28.729 -28.809 -5.368 1.00 88.85 160 LEU B C 1
ATOM 4356 O O . LEU B 1 181 ? 29.350 -28.897 -6.432 1.00 90.39 160 LEU B O 1
ATOM 4361 N N . GLN B 1 182 ? 27.830 -29.717 -4.957 1.00 90.45 161 GLN B N 1
ATOM 4362 C CA . GLN B 1 182 ? 27.509 -30.906 -5.768 1.00 93.60 161 GLN B CA 1
ATOM 4363 C C . GLN B 1 182 ? 26.950 -30.524 -7.109 1.00 92.84 161 GLN B C 1
ATOM 4364 O O . GLN B 1 182 ? 27.289 -31.091 -8.133 1.00 95.02 161 GLN B O 1
ATOM 4370 N N . TYR B 1 183 ? 26.081 -29.537 -7.067 1.00 90.12 162 TYR B N 1
ATOM 4371 C CA . TYR B 1 183 ? 25.400 -29.049 -8.216 1.00 89.70 162 TYR B CA 1
ATOM 4372 C C . TYR B 1 183 ? 26.349 -28.433 -9.228 1.00 88.65 162 TYR B C 1
ATOM 4373 O O . TYR B 1 183 ? 26.379 -28.815 -10.403 1.00 90.38 162 TYR B O 1
ATOM 4382 N N . ILE B 1 184 ? 27.123 -27.469 -8.747 1.00 85.75 163 ILE B N 1
ATOM 4383 C CA . ILE B 1 184 ? 27.965 -26.656 -9.588 1.00 84.69 163 ILE B CA 1
ATOM 4384 C C . ILE B 1 184 ? 29.058 -27.534 -10.157 1.00 86.78 163 ILE B C 1
ATOM 4385 O O . ILE B 1 184 ? 29.537 -27.303 -11.248 1.00 87.57 163 ILE B O 1
ATOM 4390 N N . LYS B 1 185 ? 29.356 -28.618 -9.452 1.00 88.77 164 LYS B N 1
ATOM 4391 C CA . LYS B 1 185 ? 30.357 -29.597 -9.889 1.00 90.53 164 LYS B CA 1
ATOM 4392 C C . LYS B 1 185 ? 30.017 -30.191 -11.233 1.00 93.06 164 LYS B C 1
ATOM 4393 O O . LYS B 1 185 ? 30.815 -30.131 -12.139 1.00 93.49 164 LYS B O 1
ATOM 4399 N N . GLN B 1 186 ? 28.830 -30.753 -11.375 1.00 95.51 165 GLN B N 1
ATOM 4400 C CA . GLN B 1 186 ? 28.551 -31.585 -12.539 1.00 99.88 165 GLN B CA 1
ATOM 4401 C C . GLN B 1 186 ? 28.340 -30.803 -13.836 1.00 99.56 165 GLN B C 1
ATOM 4402 O O . GLN B 1 186 ? 28.215 -31.394 -14.918 1.00 103.56 165 GLN B O 1
ATOM 4408 N N . THR B 1 187 ? 28.367 -29.480 -13.727 1.00 96.01 166 THR B N 1
ATOM 4409 C CA . THR B 1 187 ? 28.203 -28.593 -14.861 1.00 95.32 166 THR B CA 1
ATOM 4410 C C . THR B 1 187 ? 29.481 -28.511 -15.705 1.00 96.01 166 THR B C 1
ATOM 4411 O O . THR B 1 187 ? 29.671 -27.556 -16.454 1.00 95.29 166 THR B O 1
ATOM 4415 N N . VAL B 1 188 ? 30.359 -29.494 -15.571 1.00 97.37 167 VAL B N 1
ATOM 4416 C CA . VAL B 1 188 ? 31.644 -29.446 -16.223 1.00 97.82 167 VAL B CA 1
ATOM 4417 C C . VAL B 1 188 ? 31.782 -30.707 -17.071 1.00 102.51 167 VAL B C 1
ATOM 4418 O O . VAL B 1 188 ? 31.143 -31.719 -16.756 1.00 105.22 167 VAL B O 1
ATOM 4422 N N . GLU B 1 189 ? 32.581 -30.628 -18.147 1.00 103.63 168 GLU B N 1
ATOM 4423 C CA . GLU B 1 189 ? 32.736 -31.707 -19.122 1.00 108.37 168 GLU B CA 1
ATOM 4424 C C . GLU B 1 189 ? 33.548 -32.922 -18.597 1.00 110.73 168 GLU B C 1
ATOM 4425 O O . GLU B 1 189 ? 33.141 -34.084 -18.773 1.00 114.37 168 GLU B O 1
ATOM 4427 N N . GLU B 1 190 ? 34.688 -32.643 -17.962 1.00 108.70 169 GLU B N 1
ATOM 4428 C CA . GLU B 1 190 ? 35.565 -33.679 -17.397 1.00 110.41 169 GLU B CA 1
ATOM 4429 C C . GLU B 1 190 ? 36.348 -33.091 -16.219 1.00 107.09 169 GLU B C 1
ATOM 4430 O O . GLU B 1 190 ? 36.434 -31.867 -16.066 1.00 103.45 169 GLU B O 1
ATOM 4432 N N . ASP B 1 191 ? 36.920 -33.960 -15.393 1.00 107.93 170 ASP B N 1
ATOM 4433 C CA . ASP B 1 191 ? 37.796 -33.522 -14.318 1.00 105.35 170 ASP B CA 1
ATOM 4434 C C . ASP B 1 191 ? 38.901 -32.555 -14.807 1.00 103.11 170 ASP B C 1
ATOM 4435 O O . ASP B 1 191 ? 39.166 -32.444 -16.022 1.00 103.77 170 ASP B O 1
ATOM 4440 N N . PHE B 1 192 ? 39.548 -31.905 -13.836 1.00 100.20 171 PHE B N 1
ATOM 4441 C CA . PHE B 1 192 ? 40.667 -30.982 -14.035 1.00 98.63 171 PHE B CA 1
ATOM 4442 C C . PHE B 1 192 ? 42.114 -31.524 -13.811 1.00 100.91 171 PHE B C 1
ATOM 4443 O O . PHE B 1 192 ? 42.995 -30.750 -13.406 1.00 99.72 171 PHE B O 1
ATOM 4451 N N . SER B 1 193 ? 42.393 -32.802 -14.064 1.00 104.37 172 SER B N 1
ATOM 4452 C CA . SER B 1 193 ? 43.672 -33.344 -13.599 1.00 106.68 172 SER B CA 1
ATOM 4453 C C . SER B 1 193 ? 44.866 -32.873 -14.430 1.00 106.73 172 SER B C 1
ATOM 4454 O O . SER B 1 193 ? 44.730 -32.562 -15.611 1.00 106.45 172 SER B O 1
ATOM 4457 N N . GLY B 1 194 ? 46.027 -32.787 -13.791 1.00 107.09 173 GLY B N 1
ATOM 4458 C CA . GLY B 1 194 ? 47.220 -32.288 -14.453 1.00 107.39 173 GLY B CA 1
ATOM 4459 C C . GLY B 1 194 ? 47.270 -30.773 -14.552 1.00 103.96 173 GLY B C 1
ATOM 4460 O O . GLY B 1 194 ? 48.197 -30.219 -15.147 1.00 103.70 173 GLY B O 1
ATOM 4461 N N . LEU B 1 195 ? 46.266 -30.103 -13.983 1.00 101.42 174 LEU B N 1
ATOM 4462 C CA . LEU B 1 195 ? 46.252 -28.641 -13.872 1.00 98.43 174 LEU B CA 1
ATOM 4463 C C . LEU B 1 195 ? 46.583 -28.207 -12.461 1.00 97.55 174 LEU B C 1
ATOM 4464 O O . LEU B 1 195 ? 46.168 -28.842 -11.499 1.00 98.64 174 LEU B O 1
ATOM 4469 N N . HIS B 1 196 ? 47.341 -27.131 -12.332 1.00 96.64 175 HIS B N 1
ATOM 4470 C CA . HIS B 1 196 ? 47.639 -26.561 -11.024 1.00 96.05 175 HIS B CA 1
ATOM 4471 C C . HIS B 1 196 ? 46.869 -25.259 -10.911 1.00 92.46 175 HIS B C 1
ATOM 4472 O O . HIS B 1 196 ? 47.031 -24.361 -11.738 1.00 91.68 175 HIS B O 1
ATOM 4479 N N . ILE B 1 197 ? 46.041 -25.153 -9.881 1.00 90.76 176 ILE B N 1
ATOM 4480 C CA . ILE B 1 197 ? 45.119 -24.025 -9.737 1.00 87.49 176 ILE B CA 1
ATOM 4481 C C . ILE B 1 197 ? 45.437 -23.265 -8.462 1.00 86.86 176 ILE B C 1
ATOM 4482 O O . ILE B 1 197 ? 45.476 -23.849 -7.403 1.00 87.64 176 ILE B O 1
ATOM 4487 N N . ALA B 1 198 ? 45.698 -21.966 -8.575 1.00 86.36 177 ALA B N 1
ATOM 4488 C CA . ALA B 1 198 ? 45.825 -21.103 -7.399 1.00 85.93 177 ALA B CA 1
ATOM 4489 C C . ALA B 1 198 ? 44.496 -20.414 -7.099 1.00 83.98 177 ALA B C 1
ATOM 4490 O O . ALA B 1 198 ? 43.837 -19.908 -8.010 1.00 83.30 177 ALA B O 1
ATOM 4492 N N . LEU B 1 199 ? 44.111 -20.371 -5.823 1.00 84.03 178 LEU B N 1
ATOM 4493 C CA . LEU B 1 199 ? 42.876 -19.685 -5.392 1.00 81.52 178 LEU B CA 1
ATOM 4494 C C . LEU B 1 199 ? 43.156 -18.597 -4.394 1.00 80.94 178 LEU B C 1
ATOM 4495 O O . LEU B 1 199 ? 44.007 -18.750 -3.524 1.00 82.25 178 LEU B O 1
ATOM 4500 N N . ASP B 1 200 ? 42.405 -17.510 -4.522 1.00 79.49 179 ASP B N 1
ATOM 4501 C CA . ASP B 1 200 ? 42.372 -16.427 -3.540 1.00 79.31 179 ASP B CA 1
ATOM 4502 C C . ASP B 1 200 ? 40.901 -16.227 -3.207 1.00 76.93 179 ASP B C 1
ATOM 4503 O O . ASP B 1 200 ? 40.115 -15.797 -4.051 1.00 76.15 179 ASP B O 1
ATOM 4508 N N . CYS B 1 201 ? 40.540 -16.535 -1.965 1.00 77.04 180 CYS B N 1
ATOM 4509 C CA . CYS B 1 201 ? 39.128 -16.656 -1.572 1.00 75.39 180 CYS B CA 1
ATOM 4510 C C . CYS B 1 201 ? 38.648 -15.443 -0.839 1.00 73.41 180 CYS B C 1
ATOM 4511 O O . CYS B 1 201 ? 37.528 -15.373 -0.335 1.00 71.76 180 CYS B O 1
ATOM 4514 N N . ALA B 1 202 ? 39.525 -14.462 -0.861 1.00 74.26 181 ALA B N 1
ATOM 4515 C CA . ALA B 1 202 ? 39.243 -13.111 -0.416 1.00 74.15 181 ALA B CA 1
ATOM 4516 C C . ALA B 1 202 ? 38.945 -13.084 1.078 1.00 73.74 181 ALA B C 1
ATOM 4517 O O . ALA B 1 202 ? 38.425 -12.106 1.593 1.00 73.81 181 ALA B O 1
ATOM 4519 N N . HIS B 1 203 ? 39.369 -14.145 1.762 1.00 74.32 182 HIS B N 1
ATOM 4520 C CA . HIS B 1 203 ? 39.055 -14.370 3.142 1.00 74.56 182 HIS B CA 1
ATOM 4521 C C . HIS B 1 203 ? 37.551 -14.230 3.341 1.00 72.96 182 HIS B C 1
ATOM 4522 O O . HIS B 1 203 ? 37.118 -13.655 4.337 1.00 72.73 182 HIS B O 1
ATOM 4529 N N . GLY B 1 204 ? 36.776 -14.725 2.374 1.00 71.36 183 GLY B N 1
ATOM 4530 C CA . GLY B 1 204 ? 35.354 -14.449 2.284 1.00 70.14 183 GLY B CA 1
ATOM 4531 C C . GLY B 1 204 ? 34.528 -15.715 2.177 1.00 70.39 183 GLY B C 1
ATOM 4532 O O . GLY B 1 204 ? 34.935 -16.777 2.643 1.00 71.61 183 GLY B O 1
ATOM 4533 N N . ALA B 1 205 ? 33.372 -15.628 1.538 1.00 69.42 184 ALA B N 1
ATOM 4534 C CA . ALA B 1 205 ? 32.419 -16.729 1.609 1.00 69.92 184 ALA B CA 1
ATOM 4535 C C . ALA B 1 205 ? 32.870 -18.041 0.937 1.00 71.88 184 ALA B C 1
ATOM 4536 O O . ALA B 1 205 ? 32.369 -19.109 1.292 1.00 73.65 184 ALA B O 1
ATOM 4538 N N . THR B 1 206 ? 33.804 -17.983 -0.010 1.00 72.92 185 THR B N 1
ATOM 4539 C CA . THR B 1 206 ? 34.211 -19.180 -0.764 1.00 74.65 185 THR B CA 1
ATOM 4540 C C . THR B 1 206 ? 35.359 -19.951 -0.089 1.00 76.37 185 THR B C 1
ATOM 4541 O O . THR B 1 206 ? 35.740 -21.042 -0.543 1.00 76.85 185 THR B O 1
ATOM 4545 N N . SER B 1 207 ? 35.885 -19.368 1.000 1.00 76.83 186 SER B N 1
ATOM 4546 C CA . SER B 1 207 ? 37.068 -19.871 1.711 1.00 78.82 186 SER B CA 1
ATOM 4547 C C . SER B 1 207 ? 37.124 -21.345 1.868 1.00 80.28 186 SER B C 1
ATOM 4548 O O . SER B 1 207 ? 38.166 -21.922 1.669 1.00 82.76 186 SER B O 1
ATOM 4551 N N . SER B 1 208 ? 36.034 -21.980 2.248 1.00 79.88 187 SER B N 1
ATOM 4552 C CA . SER B 1 208 ? 36.124 -23.418 2.354 1.00 82.23 187 SER B CA 1
ATOM 4553 C C . SER B 1 208 ? 35.517 -24.094 1.154 1.00 81.68 187 SER B C 1
ATOM 4554 O O . SER B 1 208 ? 36.021 -25.151 0.702 1.00 84.35 187 SER B O 1
ATOM 4557 N N . LEU B 1 209 ? 34.454 -23.490 0.632 1.00 78.91 188 LEU B N 1
ATOM 4558 C CA . LEU B 1 209 ? 33.851 -23.957 -0.602 1.00 78.50 188 LEU B CA 1
ATOM 4559 C C . LEU B 1 209 ? 34.834 -24.187 -1.744 1.00 79.34 188 LEU B C 1
ATOM 4560 O O . LEU B 1 209 ? 34.913 -25.308 -2.273 1.00 81.52 188 LEU B O 1
ATOM 4565 N N . ALA B 1 210 ? 35.580 -23.142 -2.129 1.00 77.96 189 ALA B N 1
ATOM 4566 C CA . ALA B 1 210 ? 36.330 -23.189 -3.402 1.00 77.78 189 ALA B CA 1
ATOM 4567 C C . ALA B 1 210 ? 37.357 -24.306 -3.364 1.00 80.10 189 ALA B C 1
ATOM 4568 O O . ALA B 1 210 ? 37.336 -25.173 -4.245 1.00 81.67 189 ALA B O 1
ATOM 4570 N N . PRO B 1 211 ? 38.190 -24.350 -2.301 1.00 80.63 190 PRO B N 1
ATOM 4571 C CA . PRO B 1 211 ? 39.289 -25.304 -2.210 1.00 83.04 190 PRO B CA 1
ATOM 4572 C C . PRO B 1 211 ? 38.821 -26.734 -2.236 1.00 85.27 190 PRO B C 1
ATOM 4573 O O . PRO B 1 211 ? 39.548 -27.599 -2.714 1.00 87.68 190 PRO B O 1
ATOM 4577 N N . TYR B 1 212 ? 37.624 -26.989 -1.717 1.00 85.37 191 TYR B N 1
ATOM 4578 C CA . TYR B 1 212 ? 37.093 -28.334 -1.756 1.00 88.24 191 TYR B CA 1
ATOM 4579 C C . TYR B 1 212 ? 36.746 -28.569 -3.192 1.00 87.58 191 TYR B C 1
ATOM 4580 O O . TYR B 1 212 ? 37.175 -29.551 -3.810 1.00 89.95 191 TYR B O 1
ATOM 4589 N N . LEU B 1 213 ? 35.973 -27.634 -3.715 1.00 84.82 192 LEU B N 1
ATOM 4590 C CA . LEU B 1 213 ? 35.390 -27.784 -5.017 1.00 85.27 192 LEU B CA 1
ATOM 4591 C C . LEU B 1 213 ? 36.442 -28.208 -6.031 1.00 87.39 192 LEU B C 1
ATOM 4592 O O . LEU B 1 213 ? 36.299 -29.264 -6.669 1.00 90.56 192 LEU B O 1
ATOM 4597 N N . PHE B 1 214 ? 37.516 -27.434 -6.160 1.00 86.21 193 PHE B N 1
ATOM 4598 C CA . PHE B 1 214 ? 38.487 -27.761 -7.197 1.00 88.01 193 PHE B CA 1
ATOM 4599 C C . PHE B 1 214 ? 39.291 -29.009 -6.874 1.00 91.37 193 PHE B C 1
ATOM 4600 O O . PHE B 1 214 ? 39.538 -29.859 -7.745 1.00 94.10 193 PHE B O 1
ATOM 4608 N N . ALA B 1 215 ? 39.668 -29.137 -5.610 1.00 92.06 194 ALA B N 1
ATOM 4609 C CA . ALA B 1 215 ? 40.378 -30.317 -5.142 1.00 94.73 194 ALA B CA 1
ATOM 4610 C C . ALA B 1 215 ? 39.583 -31.567 -5.516 1.00 96.87 194 ALA B C 1
ATOM 4611 O O . ALA B 1 215 ? 40.151 -32.500 -6.112 1.00 99.97 194 ALA B O 1
ATOM 4613 N N . ASP B 1 216 ? 38.279 -31.557 -5.209 1.00 95.03 195 ASP B N 1
ATOM 4614 C CA . ASP B 1 216 ? 37.376 -32.655 -5.552 1.00 97.24 195 ASP B CA 1
ATOM 4615 C C . ASP B 1 216 ? 37.267 -32.939 -7.075 1.00 98.39 195 ASP B C 1
ATOM 4616 O O . ASP B 1 216 ? 36.889 -34.036 -7.486 1.00 101.34 195 ASP B O 1
ATOM 4621 N N . LEU B 1 217 ? 37.601 -31.954 -7.908 1.00 96.34 196 LEU B N 1
ATOM 4622 C CA . LEU B 1 217 ? 37.733 -32.176 -9.350 1.00 97.26 196 LEU B CA 1
ATOM 4623 C C . LEU B 1 217 ? 39.165 -32.542 -9.730 1.00 99.51 196 LEU B C 1
ATOM 4624 O O . LEU B 1 217 ? 39.573 -32.388 -10.884 1.00 99.91 196 LEU B O 1
ATOM 4629 N N . GLU B 1 218 ? 39.915 -33.068 -8.761 1.00 101.39 197 GLU B N 1
ATOM 4630 C CA . GLU B 1 218 ? 41.278 -33.601 -9.013 1.00 104.08 197 GLU B CA 1
ATOM 4631 C C . GLU B 1 218 ? 42.177 -32.569 -9.721 1.00 101.82 197 GLU B C 1
ATOM 4632 O O . GLU B 1 218 ? 42.556 -32.744 -10.876 1.00 102.79 197 GLU B O 1
ATOM 4634 N N . ALA B 1 219 ? 42.481 -31.479 -9.013 1.00 98.90 198 ALA B N 1
ATOM 4635 C CA . ALA B 1 219 ? 43.420 -30.488 -9.507 1.00 97.04 198 ALA B CA 1
ATOM 4636 C C . ALA B 1 219 ? 44.424 -30.175 -8.421 1.00 97.09 198 ALA B C 1
ATOM 4637 O O . ALA B 1 219 ? 44.128 -30.334 -7.242 1.00 96.55 198 ALA B O 1
ATOM 4639 N N . ASP B 1 220 ? 45.619 -29.753 -8.821 1.00 97.76 199 ASP B N 1
ATOM 4640 C CA . ASP B 1 220 ? 46.587 -29.281 -7.853 1.00 98.73 199 ASP B CA 1
ATOM 4641 C C . ASP B 1 220 ? 46.195 -27.922 -7.339 1.00 95.16 199 ASP B C 1
ATOM 4642 O O . ASP B 1 220 ? 45.811 -27.055 -8.103 1.00 93.31 199 ASP B O 1
ATOM 4647 N N . ILE B 1 221 ? 46.283 -27.743 -6.032 1.00 95.07 200 ILE B N 1
ATOM 4648 C CA . ILE B 1 221 ? 45.656 -26.603 -5.359 1.00 91.88 200 ILE B CA 1
ATOM 4649 C C . ILE B 1 221 ? 46.675 -25.875 -4.491 1.00 92.28 200 ILE B C 1
ATOM 4650 O O . ILE B 1 221 ? 47.353 -26.506 -3.666 1.00 95.17 200 ILE B O 1
ATOM 4655 N N . SER B 1 222 ? 46.805 -24.569 -4.713 1.00 89.94 201 SER B N 1
ATOM 4656 C CA . SER B 1 222 ? 47.481 -23.646 -3.784 1.00 90.30 201 SER B CA 1
ATOM 4657 C C . SER B 1 222 ? 46.492 -22.536 -3.376 1.00 87.82 201 SER B C 1
ATOM 4658 O O . SER B 1 222 ? 45.621 -22.113 -4.163 1.00 85.39 201 SER B O 1
ATOM 4661 N N . THR B 1 223 ? 46.591 -22.046 -2.149 1.00 88.55 202 THR B N 1
ATOM 4662 C CA . THR B 1 223 ? 45.538 -21.131 -1.701 1.00 85.72 202 THR B CA 1
ATOM 4663 C C . THR B 1 223 ? 46.115 -19.920 -1.067 1.00 85.44 202 THR B C 1
ATOM 4664 O O . THR B 1 223 ? 47.247 -19.925 -0.620 1.00 87.14 202 THR B O 1
ATOM 4668 N N . MET B 1 224 ? 45.313 -18.873 -1.061 1.00 83.86 203 MET B N 1
ATOM 4669 C CA . MET B 1 224 ? 45.546 -17.703 -0.228 1.00 84.75 203 MET B CA 1
ATOM 4670 C C . MET B 1 224 ? 44.190 -17.075 0.017 1.00 82.56 203 MET B C 1
ATOM 4671 O O . MET B 1 224 ? 43.210 -17.386 -0.670 1.00 81.12 203 MET B O 1
ATOM 4676 N N . GLY B 1 225 ? 44.118 -16.207 1.006 1.00 83.19 204 GLY B N 1
ATOM 4677 C CA . GLY B 1 225 ? 42.837 -15.629 1.398 1.00 81.78 204 GLY B CA 1
ATOM 4678 C C . GLY B 1 225 ? 41.778 -16.651 1.781 1.00 80.87 204 GLY B C 1
ATOM 4679 O O . GLY B 1 225 ? 40.672 -16.626 1.230 1.00 78.44 204 GLY B O 1
ATOM 4680 N N . THR B 1 226 ? 42.146 -17.558 2.698 1.00 82.72 205 THR B N 1
ATOM 4681 C CA . THR B 1 226 ? 41.267 -18.650 3.156 1.00 82.37 205 THR B CA 1
ATOM 4682 C C . THR B 1 226 ? 41.342 -18.760 4.677 1.00 84.19 205 THR B C 1
ATOM 4683 O O . THR B 1 226 ? 41.215 -19.847 5.266 1.00 86.34 205 THR B O 1
ATOM 4687 N N . SER B 1 227 ? 41.540 -17.628 5.323 1.00 84.14 206 SER B N 1
ATOM 4688 C CA . SER B 1 227 ? 41.606 -17.632 6.746 1.00 85.27 206 SER B CA 1
ATOM 4689 C C . SER B 1 227 ? 40.787 -16.470 7.323 1.00 84.01 206 SER B C 1
ATOM 4690 O O . SER B 1 227 ? 41.324 -15.623 8.051 1.00 85.96 206 SER B O 1
ATOM 4693 N N . PRO B 1 228 ? 39.466 -16.438 7.034 1.00 81.29 207 PRO B N 1
ATOM 4694 C CA . PRO B 1 228 ? 38.676 -15.317 7.582 1.00 80.21 207 PRO B CA 1
ATOM 4695 C C . PRO B 1 228 ? 38.815 -15.338 9.081 1.00 81.82 207 PRO B C 1
ATOM 4696 O O . PRO B 1 228 ? 38.626 -16.396 9.682 1.00 82.90 207 PRO B O 1
ATOM 4700 N N . ASN B 1 229 ? 39.222 -14.212 9.665 1.00 82.91 208 ASN B N 1
ATOM 4701 C CA . ASN B 1 229 ? 39.164 -14.020 11.123 1.00 83.65 208 ASN B CA 1
ATOM 4702 C C . ASN B 1 229 ? 37.963 -13.136 11.461 1.00 82.36 208 ASN B C 1
ATOM 4703 O O . ASN B 1 229 ? 37.646 -12.925 12.622 1.00 83.58 208 ASN B O 1
ATOM 4708 N N . GLY B 1 230 ? 37.290 -12.643 10.424 1.00 80.44 209 GLY B N 1
ATOM 4709 C CA . GLY B 1 230 ? 36.099 -11.837 10.581 1.00 79.20 209 GLY B CA 1
ATOM 4710 C C . GLY B 1 230 ? 36.381 -10.384 10.256 1.00 80.51 209 GLY B C 1
ATOM 4711 O O . GLY B 1 230 ? 35.472 -9.619 9.894 1.00 79.69 209 GLY B O 1
ATOM 4712 N N . MET B 1 231 ? 37.654 -10.014 10.342 1.00 82.52 210 MET B N 1
ATOM 4713 C CA . MET B 1 231 ? 38.091 -8.639 10.142 1.00 83.39 210 MET B CA 1
ATOM 4714 C C . MET B 1 231 ? 38.786 -8.445 8.811 1.00 82.53 210 MET B C 1
ATOM 4715 O O . MET B 1 231 ? 39.031 -7.301 8.396 1.00 83.08 210 MET B O 1
ATOM 4720 N N . ASN B 1 232 ? 39.131 -9.549 8.148 1.00 81.24 211 ASN B N 1
ATOM 4721 C CA . ASN B 1 232 ? 40.060 -9.492 7.019 1.00 81.43 211 ASN B CA 1
ATOM 4722 C C . ASN B 1 232 ? 39.494 -9.790 5.658 1.00 79.17 211 ASN B C 1
ATOM 4723 O O . ASN B 1 232 ? 40.263 -10.141 4.769 1.00 80.97 211 ASN B O 1
ATOM 4728 N N . ILE B 1 233 ? 38.184 -9.656 5.461 1.00 77.14 212 ILE B N 1
ATOM 4729 C CA . ILE B 1 233 ? 37.567 -9.890 4.103 1.00 74.55 212 ILE B CA 1
ATOM 4730 C C . ILE B 1 233 ? 38.034 -8.845 3.091 1.00 75.38 212 ILE B C 1
ATOM 4731 O O . ILE B 1 233 ? 38.284 -7.708 3.460 1.00 76.16 212 ILE B O 1
ATOM 4736 N N . ASN B 1 234 ? 38.134 -9.235 1.821 1.00 75.81 213 ASN B N 1
ATOM 4737 C CA . ASN B 1 234 ? 38.655 -8.345 0.760 1.00 77.56 213 ASN B CA 1
ATOM 4738 C C . ASN B 1 234 ? 39.881 -7.477 1.110 1.00 80.47 213 ASN B C 1
ATOM 4739 O O . ASN B 1 234 ? 40.227 -6.602 0.336 1.00 83.17 213 ASN B O 1
ATOM 4744 N N . ASP B 1 235 ? 40.564 -7.696 2.225 1.00 81.57 214 ASP B N 1
ATOM 4745 C CA . ASP B 1 235 ? 41.589 -6.745 2.589 1.00 84.46 214 ASP B CA 1
ATOM 4746 C C . ASP B 1 235 ? 42.986 -7.102 2.065 1.00 86.36 214 ASP B C 1
ATOM 4747 O O . ASP B 1 235 ? 43.659 -7.978 2.613 1.00 87.47 214 ASP B O 1
ATOM 4752 N N . GLY B 1 236 ? 43.429 -6.406 1.019 1.00 86.95 215 GLY B N 1
ATOM 4753 C CA . GLY B 1 236 ? 44.649 -6.778 0.325 1.00 88.25 215 GLY B CA 1
ATOM 4754 C C . GLY B 1 236 ? 44.557 -8.088 -0.461 1.00 87.18 215 GLY B C 1
ATOM 4755 O O . GLY B 1 236 ? 45.584 -8.600 -0.941 1.00 88.98 215 GLY B O 1
ATOM 4756 N N . VAL B 1 237 ? 43.343 -8.629 -0.637 1.00 84.34 216 VAL B N 1
ATOM 4757 C CA . VAL B 1 237 ? 43.140 -9.944 -1.294 1.00 82.21 216 VAL B CA 1
ATOM 4758 C C . VAL B 1 237 ? 41.808 -9.995 -2.060 1.00 80.05 216 VAL B C 1
ATOM 4759 O O . VAL B 1 237 ? 41.011 -9.057 -1.995 1.00 80.59 216 VAL B O 1
ATOM 4763 N N . GLY B 1 238 ? 41.550 -11.078 -2.780 1.00 78.11 217 GLY B N 1
ATOM 4764 C CA . GLY B 1 238 ? 40.310 -11.174 -3.532 1.00 75.77 217 GLY B CA 1
ATOM 4765 C C . GLY B 1 238 ? 40.278 -10.383 -4.813 1.00 76.01 217 GLY B C 1
ATOM 4766 O O . GLY B 1 238 ? 41.179 -9.612 -5.074 1.00 78.33 217 GLY B O 1
ATOM 4767 N N . SER B 1 239 ? 39.223 -10.543 -5.600 1.00 74.53 218 SER B N 1
ATOM 4768 C CA . SER B 1 239 ? 39.253 -10.112 -6.986 1.00 75.47 218 SER B CA 1
ATOM 4769 C C . SER B 1 239 ? 39.625 -8.670 -7.283 1.00 77.15 218 SER B C 1
ATOM 4770 O O . SER B 1 239 ? 40.231 -8.417 -8.317 1.00 78.85 218 SER B O 1
ATOM 4773 N N . THR B 1 240 ? 39.273 -7.712 -6.441 1.00 77.13 219 THR B N 1
ATOM 4774 C CA . THR B 1 240 ? 39.710 -6.335 -6.762 1.00 79.35 219 THR B CA 1
ATOM 4775 C C . THR B 1 240 ? 41.180 -6.073 -6.402 1.00 80.50 219 THR B C 1
ATOM 4776 O O . THR B 1 240 ? 41.690 -4.989 -6.626 1.00 82.15 219 THR B O 1
ATOM 4780 N N . HIS B 1 241 ? 41.839 -7.049 -5.790 1.00 80.06 220 HIS B N 1
ATOM 4781 C CA . HIS B 1 241 ? 43.250 -6.912 -5.427 1.00 81.80 220 HIS B CA 1
ATOM 4782 C C . HIS B 1 241 ? 44.062 -8.142 -5.876 1.00 81.45 220 HIS B C 1
ATOM 4783 O O . HIS B 1 241 ? 44.778 -8.721 -5.074 1.00 82.88 220 HIS B O 1
ATOM 4790 N N . PRO B 1 242 ? 43.980 -8.529 -7.163 1.00 80.51 221 PRO B N 1
ATOM 4791 C CA . PRO B 1 242 ? 44.488 -9.857 -7.537 1.00 80.17 221 PRO B CA 1
ATOM 4792 C C . PRO B 1 242 ? 46.021 -10.012 -7.567 1.00 82.59 221 PRO B C 1
ATOM 4793 O O . PRO B 1 242 ? 46.506 -11.112 -7.734 1.00 82.62 221 PRO B O 1
ATOM 4797 N N . GLU B 1 243 ? 46.771 -8.931 -7.399 1.00 84.97 222 GLU B N 1
ATOM 4798 C CA . GLU B 1 243 ? 48.236 -8.991 -7.516 1.00 88.01 222 GLU B CA 1
ATOM 4799 C C . GLU B 1 243 ? 48.942 -9.970 -6.587 1.00 87.98 222 GLU B C 1
ATOM 4800 O O . GLU B 1 243 ? 49.758 -10.757 -7.048 1.00 89.09 222 GLU B O 1
ATOM 4806 N N . VAL B 1 244 ? 48.683 -9.919 -5.285 1.00 87.09 223 VAL B N 1
ATOM 4807 C CA . VAL B 1 244 ? 49.353 -10.904 -4.428 1.00 87.48 223 VAL B CA 1
ATOM 4808 C C . VAL B 1 244 ? 49.128 -12.309 -5.035 1.00 86.75 223 VAL B C 1
ATOM 4809 O O . VAL B 1 244 ? 50.056 -13.144 -5.069 1.00 88.84 223 VAL B O 1
ATOM 4813 N N . LEU B 1 245 ? 47.925 -12.539 -5.569 1.00 83.86 224 LEU B N 1
ATOM 4814 C CA . LEU B 1 245 ? 47.634 -13.798 -6.245 1.00 82.46 224 LEU B CA 1
ATOM 4815 C C . LEU B 1 245 ? 48.497 -13.948 -7.483 1.00 83.39 224 LEU B C 1
ATOM 4816 O O . LEU B 1 245 ? 49.052 -15.007 -7.734 1.00 84.22 224 LEU B O 1
ATOM 4821 N N . ALA B 1 246 ? 48.625 -12.873 -8.240 1.00 84.23 225 ALA B N 1
ATOM 4822 C CA . ALA B 1 246 ? 49.400 -12.895 -9.468 1.00 85.82 225 ALA B CA 1
ATOM 4823 C C . ALA B 1 246 ? 50.802 -13.407 -9.146 1.00 89.10 225 ALA B C 1
ATOM 4824 O O . ALA B 1 246 ? 51.305 -14.309 -9.798 1.00 90.42 225 ALA B O 1
ATOM 4826 N N . GLU B 1 247 ? 51.414 -12.854 -8.107 1.00 91.70 226 GLU B N 1
ATOM 4827 C CA . GLU B 1 247 ? 52.716 -13.317 -7.605 1.00 95.23 226 GLU B CA 1
ATOM 4828 C C . GLU B 1 247 ? 52.727 -14.817 -7.231 1.00 94.81 226 GLU B C 1
ATOM 4829 O O . GLU B 1 247 ? 53.610 -15.561 -7.655 1.00 96.10 226 GLU B O 1
ATOM 4835 N N . LEU B 1 248 ? 51.732 -15.237 -6.443 1.00 93.01 227 LEU B N 1
ATOM 4836 C CA . LEU B 1 248 ? 51.529 -16.642 -6.067 1.00 92.82 227 LEU B CA 1
ATOM 4837 C C . LEU B 1 248 ? 51.551 -17.564 -7.290 1.00 92.81 227 LEU B C 1
ATOM 4838 O O . LEU B 1 248 ? 52.332 -18.512 -7.325 1.00 95.14 227 LEU B O 1
ATOM 4843 N N . VAL B 1 249 ? 50.705 -17.282 -8.285 1.00 90.60 228 VAL B N 1
ATOM 4844 C CA . VAL B 1 249 ? 50.667 -18.078 -9.503 1.00 90.53 228 VAL B CA 1
ATOM 4845 C C . VAL B 1 249 ? 52.063 -18.271 -10.092 1.00 93.89 228 VAL B C 1
ATOM 4846 O O . VAL B 1 249 ? 52.452 -19.394 -10.360 1.00 95.47 228 VAL B O 1
ATOM 4850 N N . LYS B 1 250 ? 52.799 -17.170 -10.275 1.00 95.63 229 LYS B N 1
ATOM 4851 C CA . LYS B 1 250 ? 54.171 -17.171 -10.804 1.00 98.87 229 LYS B CA 1
ATOM 4852 C C . LYS B 1 250 ? 55.107 -17.876 -9.864 1.00 101.85 229 LYS B C 1
ATOM 4853 O O . LYS B 1 250 ? 56.006 -18.567 -10.298 1.00 104.21 229 LYS B O 1
ATOM 4859 N N . GLU B 1 251 ? 54.906 -17.693 -8.569 1.00 102.46 230 GLU B N 1
ATOM 4860 C CA . GLU B 1 251 ? 55.830 -18.247 -7.598 1.00 106.26 230 GLU B CA 1
ATOM 4861 C C . GLU B 1 251 ? 55.719 -19.750 -7.545 1.00 106.55 230 GLU B C 1
ATOM 4862 O O . GLU B 1 251 ? 56.720 -20.434 -7.438 1.00 109.78 230 GLU B O 1
ATOM 4868 N N . LYS B 1 252 ? 54.489 -20.250 -7.595 1.00 103.84 231 LYS B N 1
ATOM 4869 C CA . LYS B 1 252 ? 54.229 -21.666 -7.439 1.00 104.24 231 LYS B CA 1
ATOM 4870 C C . LYS B 1 252 ? 53.915 -22.223 -8.819 1.00 103.25 231 LYS B C 1
ATOM 4871 O O . LYS B 1 252 ? 53.185 -23.195 -8.970 1.00 103.42 231 LYS B O 1
ATOM 4877 N N . GLY B 1 253 ? 54.494 -21.592 -9.828 1.00 103.20 232 GLY B N 1
ATOM 4878 C CA . GLY B 1 253 ? 54.347 -22.014 -11.221 1.00 102.49 232 GLY B CA 1
ATOM 4879 C C . GLY B 1 253 ? 52.963 -22.494 -11.637 1.00 99.87 232 GLY B C 1
ATOM 4880 O O . GLY B 1 253 ? 52.853 -23.438 -12.391 1.00 101.05 232 GLY B O 1
ATOM 4881 N N . ALA B 1 254 ? 51.902 -21.832 -11.185 1.00 96.89 233 ALA B N 1
ATOM 4882 C CA . ALA B 1 254 ? 50.533 -22.268 -11.478 1.00 94.32 233 ALA B CA 1
ATOM 4883 C C . ALA B 1 254 ? 50.031 -22.176 -12.951 1.00 93.24 233 ALA B C 1
ATOM 4884 O O . ALA B 1 254 ? 50.547 -21.415 -13.772 1.00 93.46 233 ALA B O 1
ATOM 4886 N N . ASP B 1 255 ? 49.025 -22.979 -13.279 1.00 92.36 234 ASP B N 1
ATOM 4887 C CA . ASP B 1 255 ? 48.416 -22.935 -14.604 1.00 91.60 234 ASP B CA 1
ATOM 4888 C C . ASP B 1 255 ? 47.443 -21.802 -14.741 1.00 88.94 234 ASP B C 1
ATOM 4889 O O . ASP B 1 255 ? 47.152 -21.389 -15.855 1.00 88.98 234 ASP B O 1
ATOM 4894 N N . ILE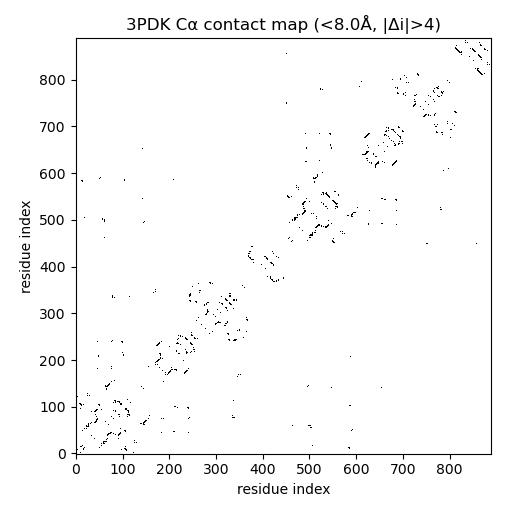 B 1 256 ? 46.915 -21.354 -13.598 1.00 86.93 235 ILE B N 1
ATOM 4895 C CA . ILE B 1 256 ? 45.855 -20.353 -13.504 1.00 84.47 235 ILE B CA 1
ATOM 4896 C C . ILE B 1 256 ? 45.696 -19.887 -12.070 1.00 83.29 235 ILE B C 1
ATOM 4897 O O . ILE B 1 256 ? 45.876 -20.657 -11.130 1.00 84.52 235 ILE B O 1
ATOM 4902 N N . GLY B 1 257 ? 45.384 -18.613 -11.904 1.00 82.09 236 GLY B N 1
ATOM 4903 C CA . GLY B 1 257 ? 44.943 -18.094 -10.614 1.00 81.18 236 GLY B CA 1
ATOM 4904 C C . GLY B 1 257 ? 43.486 -17.670 -10.678 1.00 79.24 236 GLY B C 1
ATOM 4905 O O . GLY B 1 257 ? 43.003 -17.188 -11.705 1.00 79.23 236 GLY B O 1
ATOM 4906 N N . LEU B 1 258 ? 42.783 -17.856 -9.579 1.00 78.29 237 LEU B N 1
ATOM 4907 C CA . LEU B 1 258 ? 41.372 -17.509 -9.505 1.00 76.83 237 LEU B CA 1
ATOM 4908 C C . LEU B 1 258 ? 41.113 -16.736 -8.224 1.00 76.56 237 LEU B C 1
ATOM 4909 O O . LEU B 1 258 ? 41.124 -17.354 -7.136 1.00 77.52 237 LEU B O 1
ATOM 4914 N N . ALA B 1 259 ? 40.919 -15.413 -8.330 1.00 75.94 238 ALA B N 1
ATOM 4915 C CA . ALA B 1 259 ? 40.574 -14.578 -7.165 1.00 75.36 238 ALA B CA 1
ATOM 4916 C C . ALA B 1 259 ? 39.073 -14.410 -7.149 1.00 74.46 238 ALA B C 1
ATOM 4917 O O . ALA B 1 259 ? 38.502 -13.979 -8.176 1.00 75.09 238 ALA B O 1
ATOM 4919 N N . PHE B 1 260 ? 38.411 -14.751 -6.040 1.00 73.23 239 PHE B N 1
ATOM 4920 C CA . PHE B 1 260 ? 36.962 -14.479 -5.959 1.00 72.51 239 PHE B CA 1
ATOM 4921 C C . PHE B 1 260 ? 36.762 -13.234 -5.151 1.00 72.76 239 PHE B C 1
ATOM 4922 O O . PHE B 1 260 ? 37.750 -12.691 -4.719 1.00 74.97 239 PHE B O 1
ATOM 4930 N N . ASP B 1 261 ? 35.534 -12.750 -4.947 1.00 71.98 240 ASP B N 1
ATOM 4931 C CA . ASP B 1 261 ? 35.342 -11.579 -4.073 1.00 71.21 240 ASP B CA 1
ATOM 4932 C C . ASP B 1 261 ? 34.775 -12.048 -2.760 1.00 70.63 240 ASP B C 1
ATOM 4933 O O . ASP B 1 261 ? 34.497 -13.226 -2.612 1.00 70.75 240 ASP B O 1
ATOM 4938 N N . GLY B 1 262 ? 34.611 -11.129 -1.806 1.00 70.62 241 GLY B N 1
ATOM 4939 C CA . GLY B 1 262 ? 34.087 -11.430 -0.488 1.00 68.71 241 GLY B CA 1
ATOM 4940 C C . GLY B 1 262 ? 32.935 -12.395 -0.439 1.00 67.89 241 GLY B C 1
ATOM 4941 O O . GLY B 1 262 ? 32.908 -13.285 0.400 1.00 67.70 241 GLY B O 1
ATOM 4942 N N . ASP B 1 263 ? 31.983 -12.262 -1.347 1.00 68.16 242 ASP B N 1
ATOM 4943 C CA . ASP B 1 263 ? 30.864 -13.194 -1.349 1.00 68.87 242 ASP B CA 1
ATOM 4944 C C . ASP B 1 263 ? 30.757 -14.049 -2.585 1.00 69.14 242 ASP B C 1
ATOM 4945 O O . ASP B 1 263 ? 29.699 -14.629 -2.854 1.00 69.59 242 ASP B O 1
ATOM 4950 N N . GLY B 1 264 ? 31.851 -14.141 -3.329 1.00 76.02 243 GLY B N 1
ATOM 4951 C CA . GLY B 1 264 ? 31.949 -15.069 -4.448 1.00 74.52 243 GLY B CA 1
ATOM 4952 C C . GLY B 1 264 ? 30.945 -14.809 -5.540 1.00 74.19 243 GLY B C 1
ATOM 4953 O O . GLY B 1 264 ? 30.457 -15.747 -6.171 1.00 74.15 243 GLY B O 1
ATOM 4954 N N . ASP B 1 265 ? 30.593 -13.556 -5.780 1.00 74.37 244 ASP B N 1
ATOM 4955 C CA . ASP B 1 265 ? 29.755 -13.355 -6.925 1.00 75.29 244 ASP B CA 1
ATOM 4956 C C . ASP B 1 265 ? 30.603 -12.964 -8.115 1.00 74.65 244 ASP B C 1
ATOM 4957 O O . ASP B 1 265 ? 30.097 -12.900 -9.222 1.00 75.54 244 ASP B O 1
ATOM 4962 N N . ARG B 1 266 ? 31.892 -12.722 -7.881 1.00 73.76 245 ARG B N 1
ATOM 4963 C CA . ARG B 1 266 ? 32.799 -12.254 -8.901 1.00 72.32 245 ARG B CA 1
ATOM 4964 C C . ARG B 1 266 ? 33.943 -13.197 -9.080 1.00 72.38 245 ARG B C 1
ATOM 4965 O O . ARG B 1 266 ? 34.451 -13.761 -8.110 1.00 72.85 245 ARG B O 1
ATOM 4973 N N . LEU B 1 267 ? 34.418 -13.288 -10.317 1.00 71.83 246 LEU B N 1
ATOM 4974 C CA . LEU B 1 267 ? 35.711 -13.884 -10.563 1.00 71.89 246 LEU B CA 1
ATOM 4975 C C . LEU B 1 267 ? 36.626 -12.992 -11.387 1.00 72.50 246 LEU B C 1
ATOM 4976 O O . LEU B 1 267 ? 36.211 -12.331 -12.372 1.00 72.71 246 LEU B O 1
ATOM 4981 N N . ILE B 1 268 ? 37.889 -12.986 -10.981 1.00 72.58 247 ILE B N 1
ATOM 4982 C CA . ILE B 1 268 ? 38.926 -12.406 -11.807 1.00 72.78 247 ILE B CA 1
ATOM 4983 C C . ILE B 1 268 ? 40.132 -13.321 -11.755 1.00 73.74 247 ILE B C 1
ATOM 4984 O O . ILE B 1 268 ? 40.505 -13.780 -10.672 1.00 73.96 247 ILE B O 1
ATOM 4989 N N . ALA B 1 269 ? 40.707 -13.615 -12.934 1.00 74.58 248 ALA B N 1
ATOM 4990 C CA . ALA B 1 269 ? 41.763 -14.635 -13.069 1.00 75.16 248 ALA B CA 1
ATOM 4991 C C . ALA B 1 269 ? 43.148 -14.100 -13.443 1.00 76.16 248 ALA B C 1
ATOM 4992 O O . ALA B 1 269 ? 43.280 -12.978 -13.928 1.00 75.78 248 ALA B O 1
ATOM 4994 N N . VAL B 1 270 ? 44.155 -14.944 -13.191 1.00 77.41 249 VAL B N 1
ATOM 4995 C CA . VAL B 1 270 ? 45.553 -14.761 -13.623 1.00 79.12 249 VAL B CA 1
ATOM 4996 C C . VAL B 1 270 ? 46.077 -15.899 -14.576 1.00 80.86 249 VAL B C 1
ATOM 4997 O O . VAL B 1 270 ? 46.027 -17.095 -14.245 1.00 80.43 249 VAL B O 1
ATOM 5001 N N . ASP B 1 271 ? 46.574 -15.529 -15.758 1.00 81.99 250 ASP B N 1
ATOM 5002 C CA . ASP B 1 271 ? 47.134 -16.541 -16.630 1.00 83.56 250 ASP B CA 1
ATOM 5003 C C . ASP B 1 271 ? 48.489 -16.998 -16.077 1.00 85.34 250 ASP B C 1
ATOM 5004 O O . ASP B 1 271 ? 48.977 -16.467 -15.050 1.00 86.08 250 ASP B O 1
ATOM 5009 N N . GLU B 1 272 ? 49.064 -18.002 -16.731 1.00 86.13 251 GLU B N 1
ATOM 5010 C CA . GLU B 1 272 ? 50.227 -18.684 -16.231 1.00 87.36 251 GLU B CA 1
ATOM 5011 C C . GLU B 1 272 ? 51.424 -17.743 -16.217 1.00 88.51 251 GLU B C 1
ATOM 5012 O O . GLU B 1 272 ? 52.385 -17.992 -15.515 1.00 89.94 251 GLU B O 1
ATOM 5018 N N . LYS B 1 273 ? 51.377 -16.674 -17.006 1.00 88.15 252 LYS B N 1
ATOM 5019 C CA . LYS B 1 273 ? 52.501 -15.733 -17.053 1.00 89.41 252 LYS B CA 1
ATOM 5020 C C . LYS B 1 273 ? 52.315 -14.639 -15.986 1.00 87.55 252 LYS B C 1
ATOM 5021 O O . LYS B 1 273 ? 53.208 -13.839 -15.766 1.00 88.19 252 LYS B O 1
ATOM 5023 N N . GLY B 1 274 ? 51.172 -14.660 -15.291 1.00 85.00 253 GLY B N 1
ATOM 5024 C CA . GLY B 1 274 ? 50.886 -13.706 -14.215 1.00 83.37 253 GLY B CA 1
ATOM 5025 C C . GLY B 1 274 ? 50.087 -12.464 -14.606 1.00 82.28 253 GLY B C 1
ATOM 5026 O O . GLY B 1 274 ? 49.995 -11.530 -13.840 1.00 82.23 253 GLY B O 1
ATOM 5027 N N . ASN B 1 275 ? 49.509 -12.435 -15.799 1.00 82.29 254 ASN B N 1
ATOM 5028 C CA . ASN B 1 275 ? 48.690 -11.304 -16.242 1.00 81.31 254 ASN B CA 1
ATOM 5029 C C . ASN B 1 275 ? 47.275 -11.446 -15.779 1.00 79.82 254 ASN B C 1
ATOM 5030 O O . ASN B 1 275 ? 46.691 -12.560 -15.819 1.00 79.17 254 ASN B O 1
ATOM 5035 N N . ILE B 1 276 ? 46.695 -10.316 -15.393 1.00 78.67 255 ILE B N 1
ATOM 5036 C CA . ILE B 1 276 ? 45.303 -10.319 -14.981 1.00 76.44 255 ILE B CA 1
ATOM 5037 C C . ILE B 1 276 ? 44.357 -10.639 -16.172 1.00 75.71 255 ILE B C 1
ATOM 5038 O O . ILE B 1 276 ? 44.583 -10.186 -17.275 1.00 76.50 255 ILE B O 1
ATOM 5043 N N . VAL B 1 277 ? 43.325 -11.452 -15.949 1.00 74.88 256 VAL B N 1
ATOM 5044 C CA . VAL B 1 277 ? 42.318 -11.743 -16.963 1.00 74.11 256 VAL B CA 1
ATOM 5045 C C . VAL B 1 277 ? 40.996 -11.325 -16.378 1.00 73.07 256 VAL B C 1
ATOM 5046 O O . VAL B 1 277 ? 40.437 -12.045 -15.596 1.00 73.16 256 VAL B O 1
ATOM 5050 N N . ASP B 1 278 ? 40.524 -10.136 -16.741 1.00 73.46 257 ASP B N 1
ATOM 5051 C CA . ASP B 1 278 ? 39.273 -9.533 -16.222 1.00 71.88 257 ASP B CA 1
ATOM 5052 C C . ASP B 1 278 ? 37.953 -10.104 -16.785 1.00 71.11 257 ASP B C 1
ATOM 5053 O O . ASP B 1 278 ? 37.942 -11.102 -17.518 1.00 70.28 257 ASP B O 1
ATOM 5058 N N . GLY B 1 279 ? 36.854 -9.431 -16.458 1.00 70.20 258 GLY B N 1
ATOM 5059 C CA . GLY B 1 279 ? 35.536 -9.950 -16.747 1.00 70.45 258 GLY B CA 1
ATOM 5060 C C . GLY B 1 279 ? 35.235 -10.006 -18.217 1.00 71.87 258 GLY B C 1
ATOM 5061 O O . GLY B 1 279 ? 34.564 -10.936 -18.688 1.00 71.22 258 GLY B O 1
ATOM 5062 N N . ASP B 1 280 ? 35.716 -8.990 -18.935 1.00 73.18 259 ASP B N 1
ATOM 5063 C CA . ASP B 1 280 ? 35.593 -8.939 -20.374 1.00 75.00 259 ASP B CA 1
ATOM 5064 C C . ASP B 1 280 ? 36.313 -10.159 -20.974 1.00 76.72 259 ASP B C 1
ATOM 5065 O O . ASP B 1 280 ? 35.764 -10.876 -21.842 1.00 77.26 259 ASP B O 1
ATOM 5070 N N . GLN B 1 281 ? 37.532 -10.420 -20.492 1.00 77.47 260 GLN B N 1
ATOM 5071 C CA . GLN B 1 281 ? 38.345 -11.526 -21.039 1.00 78.64 260 GLN B CA 1
ATOM 5072 C C . GLN B 1 281 ? 37.724 -12.903 -20.774 1.00 78.11 260 GLN B C 1
ATOM 5073 O O . GLN B 1 281 ? 37.677 -13.734 -21.656 1.00 79.98 260 GLN B O 1
ATOM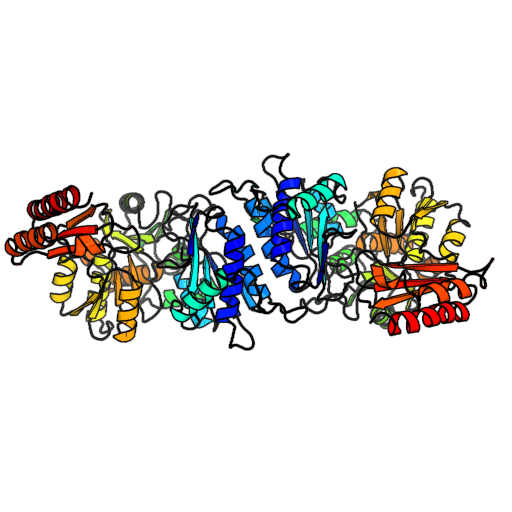 5079 N N . ILE B 1 282 ? 37.215 -13.116 -19.574 1.00 76.76 261 ILE B N 1
ATOM 5080 C CA . ILE B 1 282 ? 36.461 -14.322 -19.211 1.00 75.97 261 ILE B CA 1
ATOM 5081 C C . ILE B 1 282 ? 35.197 -14.512 -20.113 1.00 76.83 261 ILE B C 1
ATOM 5082 O O . ILE B 1 282 ? 34.998 -15.589 -20.726 1.00 76.99 261 ILE B O 1
ATOM 5087 N N . MET B 1 283 ? 34.365 -13.464 -20.215 1.00 76.39 262 MET B N 1
ATOM 5088 C CA . MET B 1 283 ? 33.115 -13.548 -21.005 1.00 76.41 262 MET B CA 1
ATOM 5089 C C . MET B 1 283 ? 33.399 -13.963 -22.427 1.00 77.82 262 MET B C 1
ATOM 5090 O O . MET B 1 283 ? 32.625 -14.728 -23.027 1.00 79.04 262 MET B O 1
ATOM 5095 N N . PHE B 1 284 ? 34.510 -13.464 -22.962 1.00 77.75 263 PHE B N 1
ATOM 5096 C CA . PHE B 1 284 ? 34.945 -13.846 -24.302 1.00 79.45 263 PHE B CA 1
ATOM 5097 C C . PHE B 1 284 ? 35.413 -15.313 -24.352 1.00 80.55 263 PHE B C 1
ATOM 5098 O O . PHE B 1 284 ? 34.893 -16.099 -25.136 1.00 82.08 263 PHE B O 1
ATOM 5106 N N . ILE B 1 285 ? 36.378 -15.686 -23.506 1.00 79.76 264 ILE B N 1
ATOM 5107 C CA . ILE B 1 285 ? 36.899 -17.047 -23.509 1.00 79.40 264 ILE B CA 1
ATOM 5108 C C . ILE B 1 285 ? 35.713 -17.993 -23.499 1.00 80.30 264 ILE B C 1
ATOM 5109 O O . ILE B 1 285 ? 35.620 -18.836 -24.378 1.00 83.88 264 ILE B O 1
ATOM 5114 N N . CYS B 1 286 ? 34.770 -17.790 -22.583 1.00 79.40 265 CYS B N 1
ATOM 5115 C CA . CYS B 1 286 ? 33.512 -18.557 -22.533 1.00 80.53 265 CYS B CA 1
ATOM 5116 C C . CYS B 1 286 ? 32.638 -18.343 -23.736 1.00 82.24 265 CYS B C 1
ATOM 5117 O O . CYS B 1 286 ? 32.146 -19.314 -24.309 1.00 84.71 265 CYS B O 1
ATOM 5120 N N . ALA B 1 287 ? 32.425 -17.087 -24.128 1.00 81.68 266 ALA B N 1
ATOM 5121 C CA . ALA B 1 287 ? 31.570 -16.820 -25.293 1.00 83.14 266 ALA B CA 1
ATOM 5122 C C . ALA B 1 287 ? 31.989 -17.595 -26.547 1.00 86.06 266 ALA B C 1
ATOM 5123 O O . ALA B 1 287 ? 31.147 -18.257 -27.163 1.00 88.89 266 ALA B O 1
ATOM 5125 N N . LYS B 1 288 ? 33.277 -17.539 -26.896 1.00 86.50 267 LYS B N 1
ATOM 5126 C CA . LYS B 1 288 ? 33.825 -18.180 -28.093 1.00 89.38 267 LYS B CA 1
ATOM 5127 C C . LYS B 1 288 ? 33.636 -19.705 -28.047 1.00 91.52 267 LYS B C 1
ATOM 5128 O O . LYS B 1 288 ? 33.268 -20.336 -29.044 1.00 93.81 267 LYS B O 1
ATOM 5134 N N . TYR B 1 289 ? 33.900 -20.282 -26.875 1.00 90.12 268 TYR B N 1
ATOM 5135 C CA . TYR B 1 289 ? 33.814 -21.716 -26.700 1.00 91.46 268 TYR B CA 1
ATOM 5136 C C . TYR B 1 289 ? 32.376 -22.174 -26.712 1.00 91.74 268 TYR B C 1
ATOM 5137 O O . TYR B 1 289 ? 32.052 -23.173 -27.355 1.00 94.65 268 TYR B O 1
ATOM 5146 N N . MET B 1 290 ? 31.515 -21.465 -25.991 1.00 88.46 269 MET B N 1
ATOM 5147 C CA . MET B 1 290 ? 30.110 -21.795 -26.042 1.00 89.03 269 MET B CA 1
ATOM 5148 C C . MET B 1 290 ? 29.635 -21.792 -27.475 1.00 91.61 269 MET B C 1
ATOM 5149 O O . MET B 1 290 ? 29.020 -22.743 -27.922 1.00 93.49 269 MET B O 1
ATOM 5154 N N . LYS B 1 291 ? 29.974 -20.739 -28.211 1.00 91.82 270 LYS B N 1
ATOM 5155 C CA . LYS B 1 291 ? 29.613 -20.653 -29.619 1.00 94.65 270 LYS B CA 1
ATOM 5156 C C . LYS B 1 291 ? 30.186 -21.808 -30.442 1.00 98.11 270 LYS B C 1
ATOM 5157 O O . LYS B 1 291 ? 29.461 -22.428 -31.246 1.00 101.60 270 LYS B O 1
ATOM 5163 N N . GLU B 1 292 ? 31.471 -22.109 -30.231 1.00 97.91 271 GLU B N 1
ATOM 5164 C CA . GLU B 1 292 ? 32.130 -23.243 -30.899 1.00 101.21 271 GLU B CA 1
ATOM 5165 C C . GLU B 1 292 ? 31.381 -24.552 -30.706 1.00 102.52 271 GLU B C 1
ATOM 5166 O O . GLU B 1 292 ? 31.375 -25.390 -31.565 1.00 105.82 271 GLU B O 1
ATOM 5172 N N . THR B 1 293 ? 30.751 -24.703 -29.552 1.00 100.60 272 THR B N 1
ATOM 5173 C CA . THR B 1 293 ? 30.057 -25.926 -29.180 1.00 102.04 272 THR B CA 1
ATOM 5174 C C . THR B 1 293 ? 28.532 -25.763 -29.268 1.00 102.23 272 THR B C 1
ATOM 5175 O O . THR B 1 293 ? 27.781 -26.490 -28.638 1.00 102.41 272 THR B O 1
ATOM 5179 N N . GLY B 1 294 ? 28.105 -24.793 -30.076 1.00 102.70 273 GLY B N 1
ATOM 5180 C CA . GLY B 1 294 ? 26.698 -24.524 -30.360 1.00 103.92 273 GLY B CA 1
ATOM 5181 C C . GLY B 1 294 ? 25.785 -24.463 -29.161 1.00 101.99 273 GLY B C 1
ATOM 5182 O O . GLY B 1 294 ? 24.658 -24.930 -29.202 1.00 103.91 273 GLY B O 1
ATOM 5183 N N . GLN B 1 295 ? 26.263 -23.880 -28.083 1.00 99.04 274 GLN B N 1
ATOM 5184 C CA . GLN B 1 295 ? 25.478 -23.859 -26.858 1.00 98.03 274 GLN B CA 1
ATOM 5185 C C . GLN B 1 295 ? 25.466 -22.497 -26.180 1.00 93.99 274 GLN B C 1
ATOM 5186 O O . GLN B 1 295 ? 25.320 -22.418 -24.978 1.00 92.24 274 GLN B O 1
ATOM 5192 N N . LEU B 1 296 ? 25.606 -21.435 -26.968 1.00 93.23 275 LEU B N 1
ATOM 5193 C CA . LEU B 1 296 ? 25.549 -20.067 -26.494 1.00 89.82 275 LEU B CA 1
ATOM 5194 C C . LEU B 1 296 ? 24.345 -19.433 -27.189 1.00 91.00 275 LEU B C 1
ATOM 5195 O O . LEU B 1 296 ? 24.384 -19.191 -28.387 1.00 92.87 275 LEU B O 1
ATOM 5200 N N . LYS B 1 297 ? 23.273 -19.178 -26.437 1.00 90.62 276 LYS B N 1
ATOM 5201 C CA . LYS B 1 297 ? 21.963 -18.824 -27.009 1.00 92.25 276 LYS B CA 1
ATOM 5202 C C . LYS B 1 297 ? 21.977 -17.590 -27.872 1.00 91.91 276 LYS B C 1
ATOM 5203 O O . LYS B 1 297 ? 22.480 -16.562 -27.448 1.00 90.21 276 LYS B O 1
ATOM 5209 N N . HIS B 1 298 ? 21.431 -17.718 -29.087 1.00 94.49 277 HIS B N 1
ATOM 5210 C CA . HIS B 1 298 ? 21.285 -16.622 -30.029 1.00 95.16 277 HIS B CA 1
ATOM 5211 C C . HIS B 1 298 ? 22.638 -15.963 -30.312 1.00 94.59 277 HIS B C 1
ATOM 5212 O O . HIS B 1 298 ? 22.705 -14.840 -30.832 1.00 95.00 277 HIS B O 1
ATOM 5219 N N . ASN B 1 299 ? 23.724 -16.656 -29.974 1.00 93.98 278 ASN B N 1
ATOM 5220 C CA . ASN B 1 299 ? 25.063 -16.150 -30.236 1.00 92.88 278 ASN B CA 1
ATOM 5221 C C . ASN B 1 299 ? 25.245 -14.688 -29.826 1.00 90.89 278 ASN B C 1
ATOM 5222 O O . ASN B 1 299 ? 25.935 -13.896 -30.496 1.00 90.83 278 ASN B O 1
ATOM 5227 N N . THR B 1 300 ? 24.612 -14.338 -28.720 1.00 88.50 279 THR B N 1
ATOM 5228 C CA . THR B 1 300 ? 24.830 -13.040 -28.169 1.00 87.11 279 THR B CA 1
ATOM 5229 C C . THR B 1 300 ? 25.364 -13.135 -26.717 1.00 84.91 279 THR B C 1
ATOM 5230 O O . THR B 1 300 ? 25.149 -14.120 -26.037 1.00 84.45 279 THR B O 1
ATOM 5234 N N . VAL B 1 301 ? 26.070 -12.101 -26.269 1.00 83.72 280 VAL B N 1
ATOM 5235 C CA . VAL B 1 301 ? 26.574 -11.994 -24.900 1.00 81.30 280 VAL B CA 1
ATOM 5236 C C . VAL B 1 301 ? 26.017 -10.705 -24.358 1.00 80.11 280 VAL B C 1
ATOM 5237 O O . VAL B 1 301 ? 26.182 -9.671 -25.001 1.00 81.00 280 VAL B O 1
ATOM 5241 N N . VAL B 1 302 ? 25.366 -10.724 -23.204 1.00 78.20 281 VAL B N 1
ATOM 5242 C CA . VAL B 1 302 ? 24.915 -9.454 -22.673 1.00 77.63 281 VAL B CA 1
ATOM 5243 C C . VAL B 1 302 ? 26.052 -8.815 -21.848 1.00 76.41 281 VAL B C 1
ATOM 5244 O O . VAL B 1 302 ? 26.724 -9.511 -21.119 1.00 76.16 281 VAL B O 1
ATOM 5248 N N . SER B 1 303 ? 26.307 -7.518 -22.002 1.00 76.39 282 SER B N 1
ATOM 5249 C CA . SER B 1 303 ? 27.253 -6.813 -21.134 1.00 75.79 282 SER B CA 1
ATOM 5250 C C . SER B 1 303 ? 26.772 -5.404 -20.849 1.00 75.82 282 SER B C 1
ATOM 5251 O O . SER B 1 303 ? 25.894 -4.872 -21.538 1.00 76.65 282 SER B O 1
ATOM 5254 N N . THR B 1 304 ? 27.325 -4.780 -19.827 1.00 74.97 283 THR B N 1
ATOM 5255 C CA . THR B 1 304 ? 27.073 -3.353 -19.725 1.00 76.05 283 THR B CA 1
ATOM 5256 C C . THR B 1 304 ? 28.006 -2.553 -20.651 1.00 77.33 283 THR B C 1
ATOM 5257 O O . THR B 1 304 ? 29.024 -3.040 -21.198 1.00 77.06 283 THR B O 1
ATOM 5261 N N . VAL B 1 305 ? 27.688 -1.279 -20.739 1.00 78.22 284 VAL B N 1
ATOM 5262 C CA . VAL B 1 305 ? 28.249 -0.466 -21.742 1.00 79.02 284 VAL B CA 1
ATOM 5263 C C . VAL B 1 305 ? 29.652 -0.073 -21.264 1.00 79.94 284 VAL B C 1
ATOM 5264 O O . VAL B 1 305 ? 30.360 0.716 -21.895 1.00 82.03 284 VAL B O 1
ATOM 5268 N N . MET B 1 306 ? 30.066 -0.709 -20.170 1.00 79.16 285 MET B N 1
ATOM 5269 C CA . MET B 1 306 ? 31.332 -0.454 -19.491 1.00 79.29 285 MET B CA 1
ATOM 5270 C C . MET B 1 306 ? 32.486 -1.266 -20.053 1.00 78.47 285 MET B C 1
ATOM 5271 O O . MET B 1 306 ? 33.629 -0.921 -19.799 1.00 78.90 285 MET B O 1
ATOM 5276 N N . SER B 1 307 ? 32.197 -2.360 -20.780 1.00 77.53 286 SER B N 1
ATOM 5277 C CA . SER B 1 307 ? 33.248 -3.219 -21.357 1.00 76.97 286 SER B CA 1
ATOM 5278 C C . SER B 1 307 ? 34.096 -2.514 -22.423 1.00 78.70 286 SER B C 1
ATOM 5279 O O . SER B 1 307 ? 33.660 -1.511 -23.008 1.00 80.00 286 SER B O 1
ATOM 5282 N N . ASN B 1 308 ? 35.311 -2.992 -22.664 1.00 78.01 287 ASN B N 1
ATOM 5283 C CA . ASN B 1 308 ? 36.129 -2.189 -23.507 1.00 80.21 287 ASN B CA 1
ATOM 5284 C C . ASN B 1 308 ? 35.991 -2.483 -25.012 1.00 81.78 287 ASN B C 1
ATOM 5285 O O . ASN B 1 308 ? 35.504 -3.553 -25.415 1.00 81.61 287 ASN B O 1
ATOM 5290 N N . LEU B 1 309 ? 36.371 -1.519 -25.843 1.00 83.30 288 LEU B N 1
ATOM 5291 C CA . LEU B 1 309 ? 36.286 -1.718 -27.274 1.00 84.83 288 LEU B CA 1
ATOM 5292 C C . LEU B 1 309 ? 36.831 -3.049 -27.692 1.00 84.90 288 LEU B C 1
ATOM 5293 O O . LEU B 1 309 ? 36.127 -3.790 -28.346 1.00 85.95 288 LEU B O 1
ATOM 5298 N N . GLY B 1 310 ? 38.076 -3.352 -27.338 1.00 85.03 289 GLY B N 1
ATOM 5299 C CA . GLY B 1 310 ? 38.707 -4.600 -27.776 1.00 85.18 289 GLY B CA 1
ATOM 5300 C C . GLY B 1 310 ? 37.834 -5.824 -27.546 1.00 83.84 289 GLY B C 1
ATOM 5301 O O . GLY B 1 310 ? 37.811 -6.724 -28.384 1.00 85.18 289 GLY B O 1
ATOM 5302 N N . PHE B 1 311 ? 37.100 -5.832 -26.420 1.00 81.95 290 PHE B N 1
ATOM 5303 C CA . PHE B 1 311 ? 36.127 -6.864 -26.072 1.00 79.96 290 PHE B CA 1
ATOM 5304 C C . PHE B 1 311 ? 35.095 -6.999 -27.185 1.00 81.25 290 PHE B C 1
ATOM 5305 O O . PHE B 1 311 ? 34.949 -8.039 -27.815 1.00 82.10 290 PHE B O 1
ATOM 5313 N N . TYR B 1 312 ? 34.404 -5.910 -27.451 1.00 81.71 291 TYR B N 1
ATOM 5314 C CA . TYR B 1 312 ? 33.346 -5.898 -28.434 1.00 82.93 291 TYR B CA 1
ATOM 5315 C C . TYR B 1 312 ? 33.837 -6.323 -29.785 1.00 85.23 291 TYR B C 1
ATOM 5316 O O . TYR B 1 312 ? 33.223 -7.160 -30.465 1.00 86.88 291 TYR B O 1
ATOM 5325 N N . LYS B 1 313 ? 34.965 -5.741 -30.153 1.00 85.96 292 LYS B N 1
ATOM 5326 C CA . LYS B 1 313 ? 35.590 -5.957 -31.446 1.00 88.27 292 LYS B CA 1
ATOM 5327 C C . LYS B 1 313 ? 36.029 -7.426 -31.654 1.00 89.64 292 LYS B C 1
ATOM 5328 O O . LYS B 1 313 ? 35.973 -7.924 -32.791 1.00 92.32 292 LYS B O 1
ATOM 5334 N N . ALA B 1 314 ? 36.455 -8.106 -30.580 1.00 88.21 293 ALA B N 1
ATOM 5335 C CA . ALA B 1 314 ? 36.763 -9.549 -30.639 1.00 89.09 293 ALA B CA 1
ATOM 5336 C C . ALA B 1 314 ? 35.512 -10.447 -30.611 1.00 89.02 293 ALA B C 1
ATOM 5337 O O . ALA B 1 314 ? 35.568 -11.630 -30.985 1.00 90.28 293 ALA B O 1
ATOM 5339 N N . LEU B 1 315 ? 34.393 -9.900 -30.143 1.00 87.73 294 LEU B N 1
ATOM 5340 C CA . LEU B 1 315 ? 33.113 -10.601 -30.226 1.00 87.27 294 LEU B CA 1
ATOM 5341 C C . LEU B 1 315 ? 32.562 -10.494 -31.633 1.00 90.65 294 LEU B C 1
ATOM 5342 O O . LEU B 1 315 ? 31.801 -11.378 -32.043 1.00 92.16 294 LEU B O 1
ATOM 5347 N N . GLU B 1 316 ? 32.934 -9.429 -32.375 1.00 91.77 295 GLU B N 1
ATOM 5348 C CA . GLU B 1 316 ? 32.404 -9.237 -33.726 1.00 94.71 295 GLU B CA 1
ATOM 5349 C C . GLU B 1 316 ? 33.145 -10.136 -34.721 1.00 97.05 295 GLU B C 1
ATOM 5350 O O . GLU B 1 316 ? 32.518 -10.977 -35.346 1.00 99.38 295 GLU B O 1
ATOM 5356 N N . ALA B 1 317 ? 34.456 -9.949 -34.896 1.00 97.24 296 ALA B N 1
ATOM 5357 C CA . ALA B 1 317 ? 35.318 -11.031 -35.332 1.00 98.76 296 ALA B CA 1
ATOM 5358 C C . ALA B 1 317 ? 34.808 -12.176 -34.482 1.00 97.87 296 ALA B C 1
ATOM 5359 O O . ALA B 1 317 ? 34.674 -11.992 -33.257 1.00 96.36 296 ALA B O 1
ATOM 5361 N N . ASN B 1 318 ? 34.479 -13.328 -35.070 1.00 99.56 297 ASN B N 1
ATOM 5362 C CA . ASN B 1 318 ? 33.786 -14.436 -34.323 1.00 98.25 297 ASN B CA 1
ATOM 5363 C C . ASN B 1 318 ? 32.241 -14.484 -34.396 1.00 98.14 297 ASN B C 1
ATOM 5364 O O . ASN B 1 318 ? 31.626 -15.343 -33.756 1.00 97.57 297 ASN B O 1
ATOM 5369 N N . GLY B 1 319 ? 31.623 -13.573 -35.154 1.00 98.94 298 GLY B N 1
ATOM 5370 C CA . GLY B 1 319 ? 30.165 -13.548 -35.345 1.00 99.11 298 GLY B CA 1
ATOM 5371 C C . GLY B 1 319 ? 29.355 -13.807 -34.084 1.00 96.72 298 GLY B C 1
ATOM 5372 O O . GLY B 1 319 ? 28.440 -14.648 -34.070 1.00 97.03 298 GLY B O 1
ATOM 5373 N N . ILE B 1 320 ? 29.720 -13.091 -33.020 1.00 93.77 299 ILE B N 1
ATOM 5374 C CA . ILE B 1 320 ? 28.968 -13.096 -31.788 1.00 91.61 299 ILE B CA 1
ATOM 5375 C C . ILE B 1 320 ? 28.343 -11.717 -31.616 1.00 90.92 299 ILE B C 1
ATOM 5376 O O . ILE B 1 320 ? 29.026 -10.719 -31.695 1.00 90.61 299 ILE B O 1
ATOM 5381 N N . THR B 1 321 ? 27.032 -11.673 -31.405 1.00 91.51 300 THR B N 1
ATOM 5382 C CA . THR B 1 321 ? 26.339 -10.424 -31.163 1.00 91.01 300 THR B CA 1
ATOM 5383 C C . THR B 1 321 ? 26.562 -9.969 -29.717 1.00 89.38 300 THR B C 1
ATOM 5384 O O . THR B 1 321 ? 26.354 -10.713 -28.743 1.00 88.08 300 THR B O 1
ATOM 5388 N N . SER B 1 322 ? 26.995 -8.722 -29.606 1.00 89.54 301 SER B N 1
ATOM 5389 C CA . SER B 1 322 ? 27.210 -8.048 -28.338 1.00 87.87 301 SER B CA 1
ATOM 5390 C C . SER B 1 322 ? 25.927 -7.324 -28.014 1.00 87.45 301 SER B C 1
ATOM 5391 O O . SER B 1 322 ? 25.366 -6.652 -28.843 1.00 89.66 301 SER B O 1
ATOM 5394 N N . ASP B 1 323 ? 25.431 -7.465 -26.815 1.00 85.88 302 ASP B N 1
ATOM 5395 C CA . ASP B 1 323 ? 24.223 -6.759 -26.466 1.00 85.45 302 ASP B CA 1
ATOM 5396 C C . ASP B 1 323 ? 24.590 -5.978 -25.198 1.00 84.18 302 ASP B C 1
ATOM 5397 O O . ASP B 1 323 ? 25.184 -6.539 -24.270 1.00 83.78 302 ASP B O 1
ATOM 5402 N N . LYS B 1 324 ? 24.267 -4.685 -25.181 1.00 83.66 303 LYS B N 1
ATOM 5403 C CA . LYS B 1 324 ? 24.760 -3.774 -24.178 1.00 81.54 303 LYS B CA 1
ATOM 5404 C C . LYS B 1 324 ? 23.682 -3.096 -23.382 1.00 82.03 303 LYS B C 1
ATOM 5405 O O . LYS B 1 324 ? 22.775 -2.465 -23.930 1.00 82.89 303 LYS B O 1
ATOM 5411 N N . THR B 1 325 ? 23.822 -3.174 -22.069 1.00 80.92 304 THR B N 1
ATOM 5412 C CA . THR B 1 325 ? 22.903 -2.487 -21.201 1.00 81.37 304 THR B CA 1
ATOM 5413 C C . THR B 1 325 ? 23.616 -1.347 -20.491 1.00 81.05 304 THR B C 1
ATOM 5414 O O . THR B 1 325 ? 24.845 -1.283 -20.483 1.00 80.14 304 THR B O 1
ATOM 5418 N N . ALA B 1 326 ? 22.813 -0.458 -19.913 1.00 82.04 305 ALA B N 1
ATOM 5419 C CA . ALA B 1 326 ? 23.199 0.457 -18.824 1.00 82.49 305 ALA B CA 1
ATOM 5420 C C . ALA B 1 326 ? 23.908 -0.283 -17.677 1.00 81.33 305 ALA B C 1
ATOM 5421 O O . ALA B 1 326 ? 23.913 -1.519 -17.645 1.00 80.10 305 ALA B O 1
ATOM 5423 N N . VAL B 1 327 ? 24.499 0.457 -16.741 1.00 82.02 306 VAL B N 1
ATOM 5424 C CA . VAL B 1 327 ? 25.370 -0.173 -15.768 1.00 81.48 306 VAL B CA 1
ATOM 5425 C C . VAL B 1 327 ? 24.610 -0.686 -14.548 1.00 82.84 306 VAL B C 1
ATOM 5426 O O . VAL B 1 327 ? 23.702 0.000 -14.063 1.00 84.50 306 VAL B O 1
ATOM 5430 N N . GLY B 1 328 ? 24.997 -1.892 -14.079 1.00 82.53 307 GLY B N 1
ATOM 5431 C CA . GLY B 1 328 ? 24.317 -2.652 -12.991 1.00 83.09 307 GLY B CA 1
ATOM 5432 C C . GLY B 1 328 ? 24.035 -4.133 -13.314 1.00 82.58 307 GLY B C 1
ATOM 5433 O O . GLY B 1 328 ? 23.847 -4.522 -14.490 1.00 82.29 307 GLY B O 1
ATOM 5434 N N . ASP B 1 329 ? 24.006 -4.979 -12.282 1.00 82.46 308 ASP B N 1
ATOM 5435 C CA . ASP B 1 329 ? 23.668 -6.396 -12.492 1.00 81.70 308 ASP B CA 1
ATOM 5436 C C . ASP B 1 329 ? 22.192 -6.507 -12.914 1.00 81.03 308 ASP B C 1
ATOM 5437 O O . ASP B 1 329 ? 21.892 -7.263 -13.832 1.00 80.52 308 ASP B O 1
ATOM 5442 N N . ARG B 1 330 ? 21.301 -5.744 -12.260 1.00 80.58 309 ARG B N 1
ATOM 5443 C CA . ARG B 1 330 ? 19.832 -5.795 -12.498 1.00 80.89 309 ARG B CA 1
ATOM 5444 C C . ARG B 1 330 ? 19.497 -5.759 -13.992 1.00 80.40 309 ARG B C 1
ATOM 5445 O O . ARG B 1 330 ? 18.761 -6.621 -14.497 1.00 80.95 309 ARG B O 1
ATOM 5447 N N . TYR B 1 331 ? 20.076 -4.770 -14.681 1.00 79.00 310 TYR B N 1
ATOM 5448 C CA . TYR B 1 331 ? 19.910 -4.558 -16.104 1.00 77.60 310 TYR B CA 1
ATOM 5449 C C . TYR B 1 331 ? 20.426 -5.698 -16.974 1.00 76.99 310 TYR B C 1
ATOM 5450 O O . TYR B 1 331 ? 19.829 -5.974 -18.011 1.00 78.32 310 TYR B O 1
ATOM 5459 N N . VAL B 1 332 ? 21.514 -6.359 -16.570 1.00 75.14 311 VAL B N 1
ATOM 5460 C CA . VAL B 1 332 ? 22.032 -7.475 -17.340 1.00 74.19 311 VAL B CA 1
ATOM 5461 C C . VAL B 1 332 ? 21.099 -8.695 -17.235 1.00 75.02 311 VAL B C 1
ATOM 5462 O O . VAL B 1 332 ? 20.818 -9.363 -18.232 1.00 74.98 311 VAL B O 1
ATOM 5466 N N . MET B 1 333 ? 20.591 -8.948 -16.032 1.00 75.60 312 MET B N 1
ATOM 5467 C CA . MET B 1 333 ? 19.785 -10.105 -15.767 1.00 76.36 312 MET B CA 1
ATOM 5468 C C . MET B 1 333 ? 18.502 -9.960 -16.554 1.00 78.37 312 MET B C 1
ATOM 5469 O O . MET B 1 333 ? 18.099 -10.877 -17.299 1.00 78.97 312 MET B O 1
ATOM 5474 N N . GLU B 1 334 ? 17.899 -8.779 -16.444 1.00 79.27 313 GLU B N 1
ATOM 5475 C CA . GLU B 1 334 ? 16.698 -8.477 -17.186 1.00 81.37 313 GLU B CA 1
ATOM 5476 C C . GLU B 1 334 ? 16.864 -8.777 -18.640 1.00 81.50 313 GLU B C 1
ATOM 5477 O O . GLU B 1 334 ? 16.089 -9.522 -19.210 1.00 82.94 313 GLU B O 1
ATOM 5483 N N . GLU B 1 335 ? 17.909 -8.214 -19.228 1.00 80.63 314 GLU B N 1
ATOM 5484 C CA . GLU B 1 335 ? 18.191 -8.408 -20.639 1.00 80.62 314 GLU B CA 1
ATOM 5485 C C . GLU B 1 335 ? 18.307 -9.891 -20.978 1.00 81.00 314 GLU B C 1
ATOM 5486 O O . GLU B 1 335 ? 17.775 -10.335 -22.005 1.00 82.68 314 GLU B O 1
ATOM 5492 N N . MET B 1 336 ? 19.004 -10.646 -20.122 1.00 79.54 315 MET B N 1
ATOM 5493 C CA . MET B 1 336 ? 19.261 -12.051 -20.390 1.00 79.33 315 MET B CA 1
ATOM 5494 C C . MET B 1 336 ? 17.933 -12.770 -20.318 1.00 81.14 315 MET B C 1
ATOM 5495 O O . MET B 1 336 ? 17.543 -13.439 -21.281 1.00 82.20 315 MET B O 1
ATOM 5500 N N . LYS B 1 337 ? 17.239 -12.565 -19.190 1.00 81.12 316 LYS B N 1
ATOM 5501 C CA . LYS B 1 337 ? 15.862 -13.004 -18.980 1.00 82.88 316 LYS B CA 1
ATOM 5502 C C . LYS B 1 337 ? 14.949 -12.749 -20.184 1.00 84.83 316 LYS B C 1
ATOM 5503 O O . LYS B 1 337 ? 14.288 -13.650 -20.663 1.00 86.95 316 LYS B O 1
ATOM 5509 N N . ARG B 1 338 ? 14.918 -11.525 -20.677 1.00 84.96 317 ARG B N 1
ATOM 5510 C CA . ARG B 1 338 ? 14.004 -11.147 -21.738 1.00 87.43 317 ARG B CA 1
ATOM 5511 C C . ARG B 1 338 ? 14.340 -11.836 -23.097 1.00 88.65 317 ARG B C 1
ATOM 5512 O O . ARG B 1 338 ? 13.459 -12.426 -23.768 1.00 90.80 317 ARG B O 1
ATOM 5520 N N . GLY B 1 339 ? 15.613 -11.788 -23.480 1.00 87.00 318 GLY B N 1
ATOM 5521 C CA . GLY B 1 339 ? 16.035 -12.263 -24.793 1.00 87.78 318 GLY B CA 1
ATOM 5522 C C . GLY B 1 339 ? 16.479 -13.719 -24.778 1.00 88.17 318 GLY B C 1
ATOM 5523 O O . GLY B 1 339 ? 17.016 -14.216 -25.788 1.00 89.29 318 GLY B O 1
ATOM 5524 N N . GLY B 1 340 ? 16.275 -14.395 -23.647 1.00 86.32 319 GLY B N 1
ATOM 5525 C CA . GLY B 1 340 ? 16.624 -15.788 -23.530 1.00 86.67 319 GLY B CA 1
ATOM 5526 C C . GLY B 1 340 ? 18.090 -16.110 -23.717 1.00 85.61 319 GLY B C 1
ATOM 5527 O O . GLY B 1 340 ? 18.450 -17.227 -24.062 1.00 86.49 319 GLY B O 1
ATOM 5528 N N . TYR B 1 341 ? 18.954 -15.133 -23.476 1.00 84.44 320 TYR B N 1
ATOM 5529 C CA . TYR B 1 341 ? 20.413 -15.354 -23.550 1.00 83.35 320 TYR B CA 1
ATOM 5530 C C . TYR B 1 341 ? 20.923 -16.073 -22.307 1.00 82.16 320 TYR B C 1
ATOM 5531 O O . TYR B 1 341 ? 20.236 -16.119 -21.284 1.00 81.45 320 TYR B O 1
ATOM 5540 N N . ASN B 1 342 ? 22.121 -16.644 -22.415 1.00 81.99 321 ASN B N 1
ATOM 5541 C CA . ASN B 1 342 ? 22.635 -17.564 -21.395 1.00 81.39 321 ASN B CA 1
ATOM 5542 C C . ASN B 1 342 ? 24.054 -17.291 -20.892 1.00 79.96 321 ASN B C 1
ATOM 5543 O O . ASN B 1 342 ? 24.607 -18.087 -20.117 1.00 80.32 321 ASN B O 1
ATOM 5548 N N . LEU B 1 343 ? 24.607 -16.151 -21.301 1.00 78.78 322 LEU B N 1
ATOM 5549 C CA . LEU B 1 343 ? 25.894 -15.688 -20.817 1.00 77.36 322 LEU B CA 1
ATOM 5550 C C . LEU B 1 343 ? 25.878 -14.197 -20.806 1.00 77.00 322 LEU B C 1
ATOM 5551 O O . LEU B 1 343 ? 25.658 -13.563 -21.845 1.00 77.42 322 LEU B O 1
ATOM 5556 N N . GLY B 1 344 ? 26.097 -13.637 -19.624 1.00 76.11 323 GLY B N 1
ATOM 5557 C CA . GLY B 1 344 ? 26.194 -12.189 -19.460 1.00 76.19 323 GLY B CA 1
ATOM 5558 C C . GLY B 1 344 ? 27.257 -11.795 -18.442 1.00 75.46 323 GLY B C 1
ATOM 5559 O O . GLY B 1 344 ? 27.890 -12.643 -17.787 1.00 75.21 323 GLY B O 1
ATOM 5560 N N . GLY B 1 345 ? 27.469 -10.502 -18.293 1.00 75.30 324 GLY B N 1
ATOM 5561 C CA . GLY B 1 345 ? 28.320 -10.083 -17.197 1.00 75.21 324 GLY B CA 1
ATOM 5562 C C . GLY B 1 345 ? 28.905 -8.720 -17.329 1.00 74.98 324 GLY B C 1
ATOM 5563 O O . GLY B 1 345 ? 28.472 -7.969 -18.209 1.00 75.75 324 GLY B O 1
ATOM 5564 N N . GLU B 1 346 ? 29.879 -8.436 -16.455 1.00 74.39 325 GLU B N 1
ATOM 5565 C CA . GLU B 1 346 ? 30.581 -7.152 -16.400 1.00 75.33 325 GLU B CA 1
ATOM 5566 C C . GLU B 1 346 ? 32.087 -7.347 -16.418 1.00 74.46 325 GLU B C 1
ATOM 5567 O O . GLU B 1 346 ? 32.600 -8.388 -16.023 1.00 73.36 325 GLU B O 1
ATOM 5573 N N . GLN B 1 347 ? 32.796 -6.307 -16.838 1.00 75.31 326 GLN B N 1
ATOM 5574 C CA . GLN B 1 347 ? 34.232 -6.223 -16.660 1.00 75.55 326 GLN B CA 1
ATOM 5575 C C . GLN B 1 347 ? 34.694 -6.680 -15.280 1.00 74.85 326 GLN B C 1
ATOM 5576 O O . GLN B 1 347 ? 35.772 -7.241 -15.154 1.00 74.59 326 GLN B O 1
ATOM 5582 N N . SER B 1 348 ? 33.892 -6.374 -14.246 1.00 74.78 327 SER B N 1
ATOM 5583 C CA . SER B 1 348 ? 34.249 -6.594 -12.818 1.00 73.79 327 SER B CA 1
ATOM 5584 C C . SER B 1 348 ? 34.376 -8.086 -12.501 1.00 72.60 327 SER B C 1
ATOM 5585 O O . SER B 1 348 ? 34.974 -8.435 -11.503 1.00 72.08 327 SER B O 1
ATOM 5588 N N . GLY B 1 349 ? 33.803 -8.938 -13.348 1.00 71.24 328 GLY B N 1
ATOM 5589 C CA . GLY B 1 349 ? 33.898 -10.363 -13.170 1.00 71.12 328 GLY B CA 1
ATOM 5590 C C . GLY B 1 349 ? 32.601 -10.953 -12.620 1.00 71.00 328 GLY B C 1
ATOM 5591 O O . GLY B 1 349 ? 32.528 -12.151 -12.293 1.00 70.19 328 GLY B O 1
ATOM 5592 N N . HIS B 1 350 ? 31.573 -10.111 -12.503 1.00 71.32 329 HIS B N 1
ATOM 5593 C CA . HIS B 1 350 ? 30.252 -10.588 -12.117 1.00 71.71 329 HIS B CA 1
ATOM 5594 C C . HIS B 1 350 ? 29.687 -11.224 -13.351 1.00 71.55 329 HIS B C 1
ATOM 5595 O O . HIS B 1 350 ? 29.238 -10.491 -14.235 1.00 73.23 329 HIS B O 1
ATOM 5602 N N . ILE B 1 351 ? 29.748 -12.556 -13.461 1.00 70.48 330 ILE B N 1
ATOM 5603 C CA . ILE B 1 351 ? 29.362 -13.227 -14.709 1.00 69.25 330 ILE B CA 1
ATOM 5604 C C . ILE B 1 351 ? 28.188 -14.165 -14.461 1.00 69.84 330 ILE B C 1
ATOM 5605 O O . ILE B 1 351 ? 28.099 -14.781 -13.406 1.00 69.99 330 ILE B O 1
ATOM 5610 N N . ILE B 1 352 ? 27.285 -14.278 -15.428 1.00 70.39 331 ILE B N 1
ATOM 5611 C CA . ILE B 1 352 ? 26.075 -15.070 -15.231 1.00 71.69 331 ILE B CA 1
ATOM 5612 C C . ILE B 1 352 ? 25.971 -16.223 -16.233 1.00 73.26 331 ILE B C 1
ATOM 5613 O O . ILE B 1 352 ? 26.009 -16.024 -17.440 1.00 75.61 331 ILE B O 1
ATOM 5618 N N . LEU B 1 353 ? 25.836 -17.437 -15.747 1.00 73.69 332 LEU B N 1
ATOM 5619 C CA . LEU B 1 353 ? 25.592 -18.532 -16.637 1.00 74.18 332 LEU B CA 1
ATOM 5620 C C . LEU B 1 353 ? 24.199 -18.996 -16.269 1.00 75.56 332 LEU B C 1
ATOM 5621 O O . LEU B 1 353 ? 24.017 -19.820 -15.383 1.00 75.31 332 LEU B O 1
ATOM 5626 N N . LEU B 1 354 ? 23.213 -18.403 -16.936 1.00 76.29 333 LEU B N 1
ATOM 5627 C CA . LEU B 1 354 ? 21.827 -18.596 -16.578 1.00 77.41 333 LEU B CA 1
ATOM 5628 C C . LEU B 1 354 ? 21.378 -20.025 -16.660 1.00 79.96 333 LEU B C 1
ATOM 5629 O O . LEU B 1 354 ? 20.492 -20.436 -15.920 1.00 81.51 333 LEU B O 1
ATOM 5634 N N . ASP B 1 355 ? 21.965 -20.789 -17.562 1.00 81.15 334 ASP B N 1
ATOM 5635 C CA . ASP B 1 355 ? 21.534 -22.150 -17.671 1.00 84.21 334 ASP B CA 1
ATOM 5636 C C . ASP B 1 355 ? 21.712 -22.823 -16.322 1.00 84.53 334 ASP B C 1
ATOM 5637 O O . ASP B 1 355 ? 20.887 -23.653 -15.952 1.00 86.57 334 ASP B O 1
ATOM 5642 N N . TYR B 1 356 ? 22.721 -22.439 -15.549 1.00 82.78 335 TYR B N 1
ATOM 5643 C CA . TYR B 1 356 ? 22.969 -23.168 -14.305 1.00 83.22 335 TYR B CA 1
ATOM 5644 C C . TYR B 1 356 ? 22.476 -22.561 -13.027 1.00 82.79 335 TYR B C 1
ATOM 5645 O O . TYR B 1 356 ? 22.173 -23.273 -12.091 1.00 84.91 335 TYR B O 1
ATOM 5654 N N . ILE B 1 357 ? 22.388 -21.250 -12.963 1.00 81.35 336 ILE B N 1
ATOM 5655 C CA . ILE B 1 357 ? 22.360 -20.602 -11.692 1.00 80.83 336 ILE B CA 1
ATOM 5656 C C . ILE B 1 357 ? 21.653 -19.245 -11.871 1.00 80.47 336 ILE B C 1
ATOM 5657 O O . ILE B 1 357 ? 21.720 -18.669 -12.953 1.00 80.76 336 ILE B O 1
ATOM 5662 N N . THR B 1 358 ? 20.960 -18.732 -10.850 1.00 80.88 337 THR B N 1
ATOM 5663 C CA . THR B 1 358 ? 20.068 -17.580 -11.077 1.00 80.56 337 THR B CA 1
ATOM 5664 C C . THR B 1 358 ? 20.661 -16.240 -10.681 1.00 79.14 337 THR B C 1
ATOM 5665 O O . THR B 1 358 ? 19.937 -15.287 -10.461 1.00 79.87 337 THR B O 1
ATOM 5669 N N . THR B 1 359 ? 21.978 -16.167 -10.616 1.00 77.47 338 THR B N 1
ATOM 5670 C CA . THR B 1 359 ? 22.656 -14.947 -10.253 1.00 76.60 338 THR B CA 1
ATOM 5671 C C . THR B 1 359 ? 24.124 -15.042 -10.615 1.00 75.57 338 THR B C 1
ATOM 5672 O O . THR B 1 359 ? 24.647 -16.097 -10.931 1.00 76.45 338 THR B O 1
ATOM 5676 N N . GLY B 1 360 ? 24.818 -13.927 -10.557 1.00 75.23 339 GLY B N 1
ATOM 5677 C CA . GLY B 1 360 ? 26.245 -13.974 -10.812 1.00 74.31 339 GLY B CA 1
ATOM 5678 C C . GLY B 1 360 ? 26.843 -15.022 -9.923 1.00 74.28 339 GLY B C 1
ATOM 5679 O O . GLY B 1 360 ? 26.481 -15.124 -8.743 1.00 75.59 339 GLY B O 1
ATOM 5680 N N . ASP B 1 361 ? 27.728 -15.815 -10.502 1.00 73.54 340 ASP B N 1
ATOM 5681 C CA . ASP B 1 361 ? 28.408 -16.853 -9.759 1.00 73.39 340 ASP B CA 1
ATOM 5682 C C . ASP B 1 361 ? 29.882 -16.996 -10.096 1.00 73.03 340 ASP B C 1
ATOM 5683 O O . ASP B 1 361 ? 30.242 -17.576 -11.146 1.00 74.00 340 ASP B O 1
ATOM 5688 N N . GLY B 1 362 ? 30.718 -16.498 -9.182 1.00 72.32 341 GLY B N 1
ATOM 5689 C CA . GLY B 1 362 ? 32.173 -16.543 -9.320 1.00 71.55 341 GLY B CA 1
ATOM 5690 C C . GLY B 1 362 ? 32.774 -17.931 -9.494 1.00 71.74 341 GLY B C 1
ATOM 5691 O O . GLY B 1 362 ? 33.562 -18.162 -10.406 1.00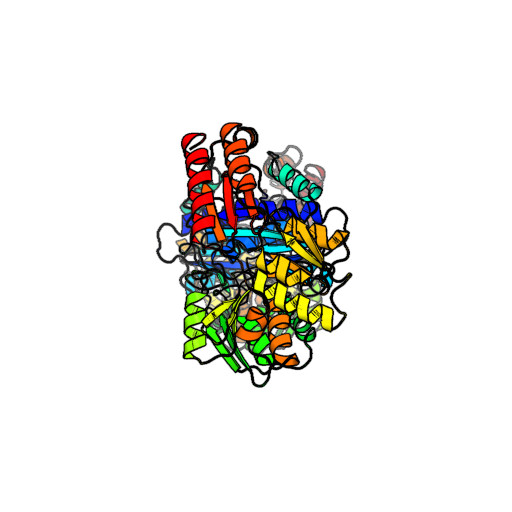 70.68 341 GLY B O 1
ATOM 5692 N N . MET B 1 363 ? 32.421 -18.859 -8.614 1.00 72.10 342 MET B N 1
ATOM 5693 C CA . MET B 1 363 ? 33.074 -20.153 -8.656 1.00 73.42 342 MET B CA 1
ATOM 5694 C C . MET B 1 363 ? 32.642 -20.909 -9.898 1.00 74.36 342 MET B C 1
ATOM 5695 O O . MET B 1 363 ? 33.444 -21.610 -10.526 1.00 75.66 342 MET B O 1
ATOM 5700 N N . LEU B 1 364 ? 31.369 -20.740 -10.255 1.00 74.02 343 LEU B N 1
ATOM 5701 C CA . LEU B 1 364 ? 30.804 -21.338 -11.453 1.00 74.01 343 LEU B CA 1
ATOM 5702 C C . LEU B 1 364 ? 31.547 -20.897 -12.723 1.00 73.35 343 LEU B C 1
ATOM 5703 O O . LEU B 1 364 ? 31.939 -21.737 -13.524 1.00 73.71 343 LEU B O 1
ATOM 5708 N N . SER B 1 365 ? 31.749 -19.591 -12.875 1.00 72.67 344 SER B N 1
ATOM 5709 C CA . SER B 1 365 ? 32.593 -19.033 -13.970 1.00 73.28 344 SER B CA 1
ATOM 5710 C C . SER B 1 365 ? 33.982 -19.667 -13.998 1.00 73.51 344 SER B C 1
ATOM 5711 O O . SER B 1 365 ? 34.459 -20.100 -15.052 1.00 73.22 344 SER B O 1
ATOM 5714 N N . ALA B 1 366 ? 34.589 -19.758 -12.810 1.00 73.49 345 ALA B N 1
ATOM 5715 C CA . ALA B 1 366 ? 35.856 -20.452 -12.624 1.00 74.41 345 ALA B CA 1
ATOM 5716 C C . ALA B 1 366 ? 35.807 -21.826 -13.269 1.00 75.88 345 ALA B C 1
ATOM 5717 O O . ALA B 1 366 ? 36.642 -22.124 -14.109 1.00 77.05 345 ALA B O 1
ATOM 5719 N N . LEU B 1 367 ? 34.831 -22.651 -12.901 1.00 76.12 346 LEU B N 1
ATOM 5720 C CA . LEU B 1 367 ? 34.783 -24.015 -13.407 1.00 77.97 346 LEU B CA 1
ATOM 5721 C C . LEU B 1 367 ? 34.663 -24.000 -14.917 1.00 79.77 346 LEU B C 1
ATOM 5722 O O . LEU B 1 367 ? 35.426 -24.666 -15.637 1.00 82.06 346 LEU B O 1
ATOM 5727 N N . GLN B 1 368 ? 33.721 -23.206 -15.408 1.00 79.00 347 GLN B N 1
ATOM 5728 C CA . GLN B 1 368 ? 33.564 -23.052 -16.830 1.00 79.59 347 GLN B CA 1
ATOM 5729 C C . GLN B 1 368 ? 34.851 -22.643 -17.494 1.00 79.78 347 GLN B C 1
ATOM 5730 O O . GLN B 1 368 ? 35.207 -23.236 -18.491 1.00 83.03 347 GLN B O 1
ATOM 5736 N N . LEU B 1 369 ? 35.567 -21.671 -16.939 1.00 77.92 348 LEU B N 1
ATOM 5737 C CA . LEU B 1 369 ? 36.827 -21.192 -17.535 1.00 77.58 348 LEU B CA 1
ATOM 5738 C C . LEU B 1 369 ? 37.849 -22.313 -17.550 1.00 79.72 348 LEU B C 1
ATOM 5739 O O . LEU B 1 369 ? 38.453 -22.628 -18.607 1.00 81.22 348 LEU B O 1
ATOM 5744 N N . VAL B 1 370 ? 38.063 -22.910 -16.369 1.00 79.33 349 VAL B N 1
ATOM 5745 C CA . VAL B 1 370 ? 39.074 -23.953 -16.224 1.00 80.80 349 VAL B CA 1
ATOM 5746 C C . VAL B 1 370 ? 38.697 -25.075 -17.149 1.00 83.31 349 VAL B C 1
ATOM 5747 O O . VAL B 1 370 ? 39.577 -25.697 -17.769 1.00 85.51 349 VAL B O 1
ATOM 5751 N N . ASN B 1 371 ? 37.387 -25.300 -17.274 1.00 82.69 350 ASN B N 1
ATOM 5752 C CA . ASN B 1 371 ? 36.920 -26.213 -18.277 1.00 85.10 350 ASN B CA 1
ATOM 5753 C C . ASN B 1 371 ? 37.429 -26.051 -19.728 1.00 86.93 350 ASN B C 1
ATOM 5754 O O . ASN B 1 371 ? 37.865 -27.031 -20.349 1.00 89.68 350 ASN B O 1
ATOM 5759 N N . ILE B 1 372 ? 37.353 -24.839 -20.267 1.00 85.69 351 ILE B N 1
ATOM 5760 C CA . ILE B 1 372 ? 37.859 -24.586 -21.592 1.00 88.01 351 ILE B CA 1
ATOM 5761 C C . ILE B 1 372 ? 39.326 -25.003 -21.656 1.00 89.92 351 ILE B C 1
ATOM 5762 O O . ILE B 1 372 ? 39.723 -25.774 -22.523 1.00 93.00 351 ILE B O 1
ATOM 5767 N N . MET B 1 373 ? 40.126 -24.508 -20.724 1.00 88.82 352 MET B N 1
ATOM 5768 C CA . MET B 1 373 ? 41.569 -24.764 -20.710 1.00 90.97 352 MET B CA 1
ATOM 5769 C C . MET B 1 373 ? 41.897 -26.238 -20.881 1.00 94.01 352 MET B C 1
ATOM 5770 O O . MET B 1 373 ? 42.800 -26.626 -21.633 1.00 96.83 352 MET B O 1
ATOM 5775 N N . LYS B 1 374 ? 41.142 -27.036 -20.133 1.00 93.78 353 LYS B N 1
ATOM 5776 C CA . LYS B 1 374 ? 41.247 -28.470 -20.072 1.00 95.53 353 LYS B CA 1
ATOM 5777 C C . LYS B 1 374 ? 40.757 -29.076 -21.374 1.00 97.71 353 LYS B C 1
ATOM 5778 O O . LYS B 1 374 ? 41.450 -29.900 -21.936 1.00 100.77 353 LYS B O 1
ATOM 5784 N N . MET B 1 375 ? 39.580 -28.670 -21.855 1.00 96.49 354 MET B N 1
ATOM 5785 C CA . MET B 1 375 ? 39.053 -29.186 -23.133 1.00 98.96 354 MET B CA 1
ATOM 5786 C C . MET B 1 375 ? 39.870 -28.794 -24.353 1.00 100.54 354 MET B C 1
ATOM 5787 O O . MET B 1 375 ? 40.016 -29.599 -25.240 1.00 104.34 354 MET B O 1
ATOM 5792 N N . THR B 1 376 ? 40.380 -27.564 -24.418 1.00 98.50 355 THR B N 1
ATOM 5793 C CA . THR B 1 376 ? 41.085 -27.073 -25.632 1.00 100.38 355 THR B CA 1
ATOM 5794 C C . THR B 1 376 ? 42.544 -27.486 -25.628 1.00 102.21 355 THR B C 1
ATOM 5795 O O . THR B 1 376 ? 43.226 -27.374 -26.647 1.00 103.87 355 THR B O 1
ATOM 5799 N N . LYS B 1 377 ? 42.990 -27.971 -24.463 1.00 101.41 356 LYS B N 1
ATOM 5800 C CA . LYS B 1 377 ? 44.393 -28.284 -24.172 1.00 103.22 356 LYS B CA 1
ATOM 5801 C C . LYS B 1 377 ? 45.266 -27.020 -24.323 1.00 102.53 356 LYS B C 1
ATOM 5802 O O . LYS B 1 377 ? 46.443 -27.105 -24.678 1.00 105.14 356 LYS B O 1
ATOM 5804 N N . LYS B 1 378 ? 44.679 -25.854 -24.047 1.00 99.65 357 LYS B N 1
ATOM 5805 C CA . LYS B 1 378 ? 45.378 -24.564 -24.168 1.00 98.91 357 LYS B CA 1
ATOM 5806 C 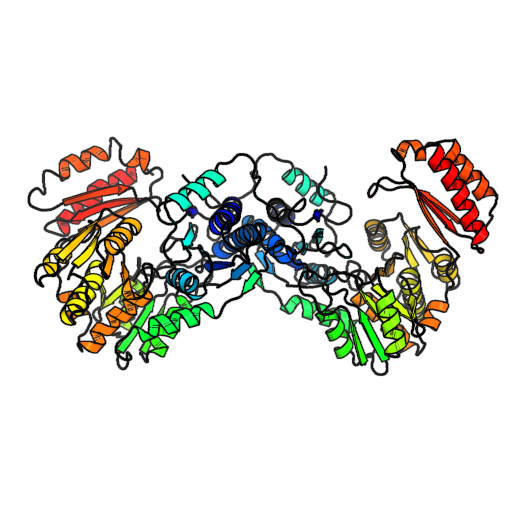C . LYS B 1 378 ? 45.641 -23.927 -22.807 1.00 96.25 357 LYS B C 1
ATOM 5807 O O . LYS B 1 378 ? 44.907 -24.168 -21.854 1.00 94.62 357 LYS B O 1
ATOM 5813 N N . PRO B 1 379 ? 46.707 -23.124 -22.714 1.00 96.35 358 PRO B N 1
ATOM 5814 C CA . PRO B 1 379 ? 46.950 -22.397 -21.477 1.00 93.90 358 PRO B CA 1
ATOM 5815 C C . PRO B 1 379 ? 46.236 -21.032 -21.510 1.00 91.82 358 PRO B C 1
ATOM 5816 O O . PRO B 1 379 ? 45.971 -20.482 -22.594 1.00 92.66 358 PRO B O 1
ATOM 5820 N N . LEU B 1 380 ? 45.931 -20.482 -20.341 1.00 89.29 359 LEU B N 1
ATOM 5821 C CA . LEU B 1 380 ? 45.100 -19.284 -20.302 1.00 87.01 359 LEU B CA 1
ATOM 5822 C C . LEU B 1 380 ? 45.633 -18.138 -21.134 1.00 87.37 359 LEU B C 1
ATOM 5823 O O . LEU B 1 380 ? 44.847 -17.432 -21.750 1.00 87.12 359 LEU B O 1
ATOM 5828 N N . SER B 1 381 ? 46.942 -17.937 -21.178 1.00 88.56 360 SER B N 1
ATOM 5829 C CA . SER B 1 381 ? 47.436 -16.770 -21.903 1.00 89.30 360 SER B CA 1
ATOM 5830 C C . SER B 1 381 ? 46.950 -16.762 -23.351 1.00 90.70 360 SER B C 1
ATOM 5831 O O . SER B 1 381 ? 46.540 -15.731 -23.862 1.00 90.73 360 SER B O 1
ATOM 5834 N N . GLU B 1 382 ? 46.956 -17.923 -23.991 1.00 92.62 361 GLU B N 1
ATOM 5835 C CA . GLU B 1 382 ? 46.509 -18.043 -25.365 1.00 94.38 361 GLU B CA 1
ATOM 5836 C C . GLU B 1 382 ? 44.981 -18.007 -25.544 1.00 93.10 361 GLU B C 1
ATOM 5837 O O . GLU B 1 382 ? 44.491 -17.698 -26.632 1.00 94.70 361 GLU B O 1
ATOM 5843 N N . LEU B 1 383 ? 44.224 -18.352 -24.511 1.00 90.74 362 LEU B N 1
ATOM 5844 C CA . LEU B 1 383 ? 42.788 -18.155 -24.576 1.00 89.34 362 LEU B CA 1
ATOM 5845 C C . LEU B 1 383 ? 42.450 -16.638 -24.481 1.00 88.67 362 LEU B C 1
ATOM 5846 O O . LEU B 1 383 ? 41.817 -16.084 -25.377 1.00 89.26 362 LEU B O 1
ATOM 5851 N N . ALA B 1 384 ? 42.907 -15.970 -23.413 1.00 87.91 363 ALA B N 1
ATOM 5852 C CA . ALA B 1 384 ? 42.767 -14.514 -23.230 1.00 86.95 363 ALA B CA 1
ATOM 5853 C C . ALA B 1 384 ? 43.370 -13.724 -24.374 1.00 89.24 363 ALA B C 1
ATOM 5854 O O . ALA B 1 384 ? 42.843 -12.702 -24.789 1.00 89.01 363 ALA B O 1
ATOM 5856 N N . GLY B 1 385 ? 44.496 -14.205 -24.873 1.00 91.81 364 GLY B N 1
ATOM 5857 C CA . GLY B 1 385 ? 45.218 -13.495 -25.895 1.00 94.02 364 GLY B CA 1
ATOM 5858 C C . GLY B 1 385 ? 44.470 -13.460 -27.202 1.00 95.27 364 GLY B C 1
ATOM 5859 O O . GLY B 1 385 ? 44.838 -12.743 -28.108 1.00 97.74 364 GLY B O 1
ATOM 5860 N N . GLU B 1 386 ? 43.407 -14.227 -27.309 1.00 94.88 365 GLU B N 1
ATOM 5861 C CA . GLU B 1 386 ? 42.657 -14.234 -28.545 1.00 96.37 365 GLU B CA 1
ATOM 5862 C C . GLU B 1 386 ? 41.963 -12.904 -28.751 1.00 94.92 365 GLU B C 1
ATOM 5863 O O . GLU B 1 386 ? 41.714 -12.516 -29.886 1.00 96.77 365 GLU B O 1
ATOM 5869 N N . MET B 1 387 ? 41.637 -12.225 -27.649 1.00 92.47 366 MET B N 1
ATOM 5870 C CA . MET B 1 387 ? 40.923 -10.937 -27.685 1.00 91.83 366 MET B CA 1
ATOM 5871 C C . MET B 1 387 ? 41.921 -9.886 -27.278 1.00 92.35 366 MET B C 1
ATOM 5872 O O . MET B 1 387 ? 42.803 -10.162 -26.461 1.00 92.73 366 MET B O 1
ATOM 5877 N N . THR B 1 388 ? 41.820 -8.678 -27.804 1.00 92.76 367 THR B N 1
ATOM 5878 C CA . THR B 1 388 ? 42.770 -7.719 -27.285 1.00 92.77 367 THR B CA 1
ATOM 5879 C C . THR B 1 388 ? 42.137 -6.557 -26.516 1.00 91.18 367 THR B C 1
ATOM 5880 O O . THR B 1 388 ? 41.168 -5.944 -26.986 1.00 91.48 367 THR B O 1
ATOM 5884 N N . LYS B 1 389 ? 42.625 -6.337 -25.290 1.00 89.17 368 LYS B N 1
ATOM 5885 C CA . LYS B 1 389 ? 42.205 -5.184 -24.508 1.00 87.72 368 LYS B CA 1
ATOM 5886 C C . LYS B 1 389 ? 42.775 -3.915 -25.168 1.00 88.59 368 LYS B C 1
ATOM 5887 O O . LYS B 1 389 ? 43.966 -3.860 -25.446 1.00 90.18 368 LYS B O 1
ATOM 5893 N N . PHE B 1 390 ? 41.913 -2.934 -25.443 1.00 87.40 369 PHE B N 1
ATOM 5894 C CA . PHE B 1 390 ? 42.324 -1.568 -25.773 1.00 88.21 369 PHE B CA 1
ATOM 5895 C C . PHE B 1 390 ? 42.458 -0.742 -24.487 1.00 86.82 369 PHE B C 1
ATOM 5896 O O . PHE B 1 390 ? 41.859 -1.106 -23.460 1.00 85.32 369 PHE B O 1
ATOM 5904 N N . PRO B 1 391 ? 43.237 0.380 -24.531 1.00 74.53 370 PRO B N 1
ATOM 5905 C CA . PRO B 1 391 ? 43.406 1.286 -23.356 1.00 71.12 370 PRO B CA 1
ATOM 5906 C C . PRO B 1 391 ? 42.097 1.771 -22.695 1.00 70.09 370 PRO B C 1
ATOM 5907 O O . PRO B 1 391 ? 41.169 2.248 -23.356 1.00 70.16 370 PRO B O 1
ATOM 5911 N N . GLN B 1 392 ? 42.039 1.592 -21.384 1.00 69.84 371 GLN B N 1
ATOM 5912 C CA . GLN B 1 392 ? 40.868 1.897 -20.605 1.00 69.98 371 GLN B CA 1
ATOM 5913 C C . GLN B 1 392 ? 41.462 2.086 -19.239 1.00 72.18 371 GLN B C 1
ATOM 5914 O O . GLN B 1 392 ? 42.517 1.484 -18.924 1.00 73.72 371 GLN B O 1
ATOM 5920 N N . LEU B 1 393 ? 40.818 2.979 -18.476 1.00 73.32 372 LEU B N 1
ATOM 5921 C CA . LEU B 1 393 ? 41.087 3.193 -17.055 1.00 76.57 372 LEU B CA 1
ATOM 5922 C C . LEU B 1 393 ? 39.779 3.573 -16.405 1.00 77.89 372 LEU B C 1
ATOM 5923 O O . LEU B 1 393 ? 39.012 4.368 -16.951 1.00 76.97 372 LEU B O 1
ATOM 5928 N N . LEU B 1 394 ? 39.528 3.007 -15.239 1.00 81.68 373 LEU B N 1
ATOM 5929 C CA . LEU B 1 394 ? 38.388 3.410 -14.426 1.00 83.73 373 LEU B CA 1
ATOM 5930 C C . LEU B 1 394 ? 38.961 3.649 -13.044 1.00 89.28 373 LEU B C 1
ATOM 5931 O O . LEU B 1 394 ? 39.529 2.736 -12.459 1.00 92.80 373 LEU B O 1
ATOM 5936 N N . VAL B 1 395 ? 38.864 4.892 -12.563 1.00 91.75 374 VAL B N 1
ATOM 5937 C CA . VAL B 1 395 ? 39.343 5.275 -11.232 1.00 99.11 374 VAL B CA 1
ATOM 5938 C C . VAL B 1 395 ? 38.112 5.725 -10.433 1.00 101.43 374 VAL B C 1
ATOM 5939 O O . VAL B 1 395 ? 37.281 6.458 -10.969 1.00 98.98 374 VAL B O 1
ATOM 5941 N N . ASN B 1 396 ? 37.983 5.247 -9.189 1.00 107.34 375 ASN B N 1
ATOM 5942 C CA . ASN B 1 396 ? 36.810 5.499 -8.323 1.00 110.38 375 ASN B CA 1
ATOM 5943 C C . ASN B 1 396 ? 37.075 6.494 -7.226 1.00 118.97 375 ASN B C 1
ATOM 5944 O O . ASN B 1 396 ? 37.713 6.129 -6.245 1.00 126.77 375 ASN B O 1
ATOM 5949 N N . VAL B 1 397 ? 36.568 7.718 -7.325 1.00 119.75 376 VAL B N 1
ATOM 5950 C CA . VAL B 1 397 ? 36.770 8.678 -6.231 1.00 129.76 376 VAL B CA 1
ATOM 5951 C C . VAL B 1 397 ? 35.831 8.422 -5.030 1.00 135.86 376 VAL B C 1
ATOM 5952 O O . VAL B 1 397 ? 34.613 8.255 -5.214 1.00 131.27 376 VAL B O 1
ATOM 5954 N N . ARG B 1 398 ? 36.424 8.391 -3.818 1.00 146.96 377 ARG B N 1
ATOM 5955 C CA . ARG B 1 398 ? 35.734 8.167 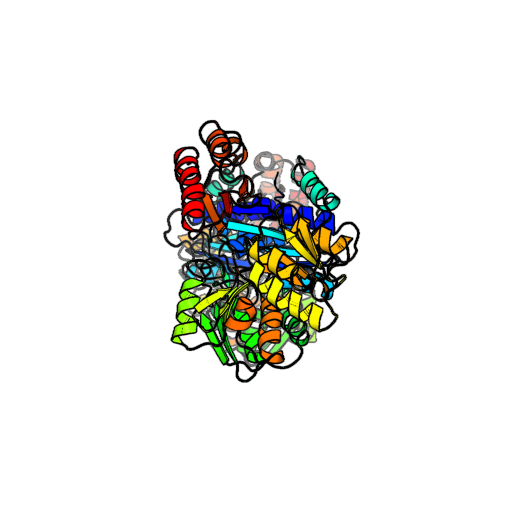-2.503 1.00 155.32 377 ARG B CA 1
ATOM 5956 C C . ARG B 1 398 ? 35.115 9.453 -1.971 1.00 161.78 377 ARG B C 1
ATOM 5957 O O . ARG B 1 398 ? 35.818 10.330 -1.473 1.00 171.63 377 ARG B O 1
ATOM 5959 N N . VAL B 1 399 ? 33.793 9.535 -2.041 1.00 158.00 378 VAL B N 1
ATOM 5960 C CA . VAL B 1 399 ? 33.083 10.816 -2.050 1.00 161.19 378 VAL B CA 1
ATOM 5961 C C . VAL B 1 399 ? 31.971 10.825 -0.962 1.00 168.12 378 VAL B C 1
ATOM 5962 O O . VAL B 1 399 ? 31.643 9.755 -0.444 1.00 168.24 378 VAL B O 1
ATOM 5966 N N . THR B 1 400 ? 31.413 11.993 -0.589 1.00 175.11 379 THR B N 1
ATOM 5967 C CA . THR B 1 400 ? 30.277 12.027 0.375 1.00 181.11 379 THR B CA 1
ATOM 5968 C C . THR B 1 400 ? 28.875 12.513 -0.107 1.00 177.58 379 THR B C 1
ATOM 5969 O O . THR B 1 400 ? 27.930 12.545 0.697 1.00 183.02 379 THR B O 1
ATOM 5973 N N . ASP B 1 401 ? 28.715 12.878 -1.382 1.00 169.74 380 ASP B N 1
ATOM 5974 C CA . ASP B 1 401 ? 27.344 13.067 -1.937 1.00 166.64 380 ASP B CA 1
ATOM 5975 C C . ASP B 1 401 ? 27.203 12.946 -3.483 1.00 156.75 380 ASP B C 1
ATOM 5976 O O . ASP B 1 401 ? 27.198 13.970 -4.180 1.00 159.10 380 ASP B O 1
ATOM 5978 N N . LYS B 1 402 ? 27.076 11.701 -3.985 1.00 147.80 381 LYS B N 1
ATOM 5979 C CA . LYS B 1 402 ? 26.789 11.366 -5.409 1.00 139.31 381 LYS B CA 1
ATOM 5980 C C . LYS B 1 402 ? 25.888 12.396 -6.105 1.00 142.67 381 LYS B C 1
ATOM 5981 O O . LYS B 1 402 ? 26.275 12.979 -7.118 1.00 141.52 381 LYS B O 1
ATOM 5983 N N . LYS B 1 403 ? 24.694 12.607 -5.553 1.00 148.13 382 LYS B N 1
ATOM 5984 C CA . LYS B 1 403 ? 23.832 13.725 -5.933 1.00 155.24 382 LYS B CA 1
ATOM 5985 C C . LYS B 1 403 ? 24.672 14.949 -6.297 1.00 160.75 382 LYS B C 1
ATOM 5986 O O . LYS B 1 403 ? 25.031 15.141 -7.469 1.00 157.48 382 LYS B O 1
ATOM 5988 N N . LEU B 1 404 ? 24.988 15.751 -5.272 1.00 170.58 383 LEU B N 1
ATOM 5989 C CA . LEU B 1 404 ? 25.716 17.015 -5.409 1.00 179.50 383 LEU B CA 1
ATOM 5990 C C . LEU B 1 404 ? 26.899 16.822 -6.331 1.00 173.42 383 LEU B C 1
ATOM 5991 O O . LEU B 1 404 ? 26.999 17.473 -7.364 1.00 175.20 383 LEU B O 1
ATOM 5993 N N . ALA B 1 405 ? 27.763 15.885 -5.959 1.00 167.54 384 ALA B N 1
ATOM 5994 C CA . ALA B 1 405 ? 28.950 15.495 -6.729 1.00 161.24 384 ALA B CA 1
ATOM 5995 C C . ALA B 1 405 ? 28.922 15.712 -8.262 1.00 157.34 384 ALA B C 1
ATOM 5996 O O . ALA B 1 405 ? 29.748 16.472 -8.787 1.00 161.24 384 ALA B O 1
ATOM 5998 N N . LEU B 1 406 ? 28.004 15.034 -8.966 1.00 151.32 385 LEU B N 1
ATOM 5999 C CA . LEU B 1 406 ? 27.967 15.034 -10.446 1.00 147.58 385 LEU B CA 1
ATOM 6000 C C . LEU B 1 406 ? 27.457 16.357 -11.046 1.00 157.59 385 LEU B C 1
ATOM 6001 O O . LEU B 1 406 ? 28.035 16.874 -12.013 1.00 159.26 385 LEU B O 1
ATOM 6003 N N . GLU B 1 407 ? 26.382 16.895 -10.467 1.00 165.03 386 GLU B N 1
ATOM 6004 C CA . GLU B 1 407 ? 25.849 18.202 -10.862 1.00 177.22 386 GLU B CA 1
ATOM 6005 C C . GLU B 1 407 ? 26.660 19.345 -10.218 1.00 187.05 386 GLU B C 1
ATOM 6006 O O . GLU B 1 407 ? 26.098 20.158 -9.483 1.00 198.17 386 GLU B O 1
ATOM 6008 N N . ASN B 1 408 ? 27.969 19.409 -10.491 1.00 184.33 387 ASN B N 1
ATOM 6009 C CA . ASN B 1 408 ? 28.857 20.377 -9.817 1.00 194.23 387 ASN B CA 1
ATOM 6010 C C . ASN B 1 408 ? 29.756 21.193 -10.727 1.00 200.12 387 ASN B C 1
ATOM 6011 O O . ASN B 1 408 ? 30.176 20.736 -11.795 1.00 192.06 387 ASN B O 1
ATOM 6013 N N . GLU B 1 409 ? 30.062 22.398 -10.241 1.00 215.29 388 GLU B N 1
ATOM 6014 C CA . GLU B 1 409 ? 30.774 23.439 -10.977 1.00 226.06 388 GLU B CA 1
ATOM 6015 C C . GLU B 1 409 ? 32.223 23.091 -11.360 1.00 219.81 388 GLU B C 1
ATOM 6016 O O . GLU B 1 409 ? 32.617 23.310 -12.504 1.00 220.11 388 GLU B O 1
ATOM 6018 N N . LYS B 1 410 ? 33.007 22.558 -10.422 1.00 215.43 389 LYS B N 1
ATOM 6019 C CA . LYS B 1 410 ? 34.415 22.221 -10.698 1.00 210.98 389 LYS B CA 1
ATOM 6020 C C . LYS B 1 410 ? 34.617 20.851 -11.390 1.00 192.81 389 LYS B C 1
ATOM 6021 O O . LYS B 1 410 ? 35.708 20.541 -11.877 1.00 188.30 389 LYS B O 1
ATOM 6023 N N . ILE B 1 411 ? 33.563 20.038 -11.439 1.00 183.56 390 ILE B N 1
ATOM 6024 C CA . ILE B 1 411 ? 33.630 18.732 -12.101 1.00 167.98 390 ILE B CA 1
ATOM 6025 C C . ILE B 1 411 ? 32.906 18.788 -13.459 1.00 166.10 390 ILE B C 1
ATOM 6026 O O . ILE B 1 411 ? 33.564 18.692 -14.493 1.00 163.31 390 ILE B O 1
ATOM 6031 N N . LYS B 1 412 ? 31.587 18.996 -13.457 1.00 169.30 391 LYS B N 1
ATOM 6032 C CA . LYS B 1 412 ? 30.776 19.061 -14.688 1.00 170.15 391 LYS B CA 1
ATOM 6033 C C . LYS B 1 412 ? 31.491 19.532 -15.980 1.00 173.65 391 LYS B C 1
ATOM 6034 O O . LYS B 1 412 ? 31.419 18.852 -17.020 1.00 166.86 391 LYS B O 1
ATOM 6036 N N . GLU B 1 413 ? 32.181 20.678 -15.900 1.00 185.07 392 GLU B N 1
ATOM 6037 C CA . GLU B 1 413 ? 32.815 21.330 -17.075 1.00 192.08 392 GLU B CA 1
ATOM 6038 C C . GLU B 1 413 ? 34.006 20.590 -17.682 1.00 181.83 392 GLU B C 1
ATOM 6039 O O . GLU B 1 413 ? 34.068 20.445 -18.905 1.00 181.03 392 GLU B O 1
ATOM 6045 N N . ILE B 1 414 ? 34.955 20.155 -16.843 1.00 175.61 393 ILE B N 1
ATOM 6046 C CA . ILE B 1 414 ? 36.153 19.436 -17.324 1.00 166.52 393 ILE B CA 1
ATOM 6047 C C . ILE B 1 414 ? 35.721 18.451 -18.385 1.00 156.75 393 ILE B C 1
ATOM 6048 O O . ILE B 1 414 ? 36.182 18.539 -19.525 1.00 157.66 393 ILE B O 1
ATOM 6053 N N . ILE B 1 415 ? 34.806 17.555 -17.986 1.00 149.21 394 ILE B N 1
ATOM 6054 C CA . ILE B 1 415 ? 34.137 16.582 -18.860 1.00 142.26 394 ILE B CA 1
ATOM 6055 C C . ILE B 1 415 ? 33.843 17.141 -20.258 1.00 150.26 394 ILE B C 1
ATOM 6056 O O . ILE B 1 415 ? 34.246 16.539 -21.266 1.00 145.62 394 ILE B O 1
ATOM 6058 N N . ARG B 1 416 ? 33.165 18.296 -20.306 1.00 163.71 395 ARG B N 1
ATOM 6059 C CA . ARG B 1 416 ? 32.894 18.997 -21.567 1.00 175.02 395 ARG B CA 1
ATOM 6060 C C . ARG B 1 416 ? 34.170 19.078 -22.417 1.00 174.86 395 ARG B C 1
ATOM 6061 O O . ARG B 1 416 ? 34.227 18.481 -23.502 1.00 172.00 395 ARG B O 1
ATOM 6063 N N . VAL B 1 417 ? 35.194 19.759 -21.889 1.00 178.45 396 VAL B N 1
ATOM 6064 C CA . VAL B 1 417 ? 36.454 20.040 -22.608 1.00 180.90 396 VAL B CA 1
ATOM 6065 C C . VAL B 1 417 ? 37.140 18.795 -23.199 1.00 167.47 396 VAL B C 1
ATOM 6066 O O . VAL B 1 417 ? 37.511 18.768 -24.383 1.00 169.51 396 VAL B O 1
ATOM 6068 N N . VAL B 1 418 ? 37.293 17.770 -22.366 1.00 155.13 397 VAL B N 1
ATOM 6069 C CA . VAL B 1 418 ? 37.860 16.497 -22.796 1.00 143.37 397 VAL B CA 1
ATOM 6070 C C . VAL B 1 418 ? 37.058 15.859 -23.933 1.00 142.88 397 VAL B C 1
ATOM 6071 O O . VAL B 1 418 ? 37.625 15.520 -24.966 1.00 142.09 397 VAL B O 1
ATOM 6075 N N . GLU B 1 419 ? 35.741 15.723 -23.755 1.00 145.36 398 GLU B N 1
ATOM 6076 C CA . GLU B 1 419 ? 34.886 15.008 -24.726 1.00 146.00 398 GLU B CA 1
ATOM 6077 C C . GLU B 1 419 ? 35.195 15.367 -26.194 1.00 154.12 398 GLU B C 1
ATOM 6078 O O . GLU B 1 419 ? 35.679 14.520 -26.964 1.00 149.05 398 GLU B O 1
ATOM 6084 N N . GLU B 1 420 ? 34.943 16.627 -26.555 1.00 167.91 399 GLU B N 1
ATOM 6085 C CA . GLU B 1 420 ? 35.270 17.151 -27.886 1.00 178.54 399 GLU B CA 1
ATOM 6086 C C . GLU B 1 420 ? 36.786 17.307 -28.027 1.00 175.08 399 GLU B C 1
ATOM 6087 O O . GLU B 1 420 ? 37.314 18.415 -28.076 1.00 184.78 399 GLU B O 1
ATOM 6089 N N . GLU B 1 421 ? 37.467 16.171 -28.071 1.00 162.29 400 GLU B N 1
ATOM 6090 C CA . GLU B 1 421 ? 38.914 16.094 -28.223 1.00 157.90 400 GLU B CA 1
ATOM 6091 C C . GLU B 1 421 ? 39.219 14.707 -28.754 1.00 148.13 400 GLU B C 1
ATOM 6092 O O . GLU B 1 421 ? 39.946 14.558 -29.746 1.00 149.61 400 GLU B O 1
ATOM 6098 N N . MET B 1 422 ? 38.668 13.689 -28.087 1.00 138.93 401 MET B N 1
ATOM 6099 C CA . MET B 1 422 ? 38.782 12.327 -28.600 1.00 132.26 401 MET B CA 1
ATOM 6100 C C . MET B 1 422 ? 38.001 12.114 -29.876 1.00 140.75 401 MET B C 1
ATOM 6101 O O . MET B 1 422 ? 38.497 11.428 -30.757 1.00 140.18 401 MET B O 1
ATOM 6106 N N . ASN B 1 423 ? 36.807 12.711 -29.982 1.00 150.41 402 ASN B N 1
ATOM 6107 C CA . ASN B 1 423 ? 35.979 12.655 -31.220 1.00 161.93 402 ASN B CA 1
ATOM 6108 C C . ASN B 1 423 ? 35.688 11.209 -31.681 1.00 157.89 402 ASN B C 1
ATOM 6109 O O . ASN B 1 423 ? 35.250 10.373 -30.852 1.00 149.55 402 ASN B O 1
ATOM 6114 N N . GLY B 1 424 ? 35.923 10.935 -32.982 1.00 164.58 403 GLY B N 1
ATOM 6115 C CA . GLY B 1 424 ? 36.083 9.558 -33.505 1.00 160.39 403 GLY B CA 1
ATOM 6116 C C . GLY B 1 424 ? 35.781 8.437 -32.495 1.00 148.93 403 GLY B C 1
ATOM 6117 O O . GLY B 1 424 ? 34.638 7.967 -32.484 1.00 153.72 403 GLY B O 1
ATOM 6118 N N . ASP B 1 425 ? 36.721 7.970 -31.639 1.00 135.46 404 ASP B N 1
ATOM 6119 C CA . ASP B 1 425 ? 38.194 8.253 -31.544 1.00 128.38 404 ASP B CA 1
ATOM 6120 C C . ASP B 1 425 ? 38.591 8.250 -30.043 1.00 116.60 404 ASP B C 1
ATOM 6121 O O . ASP B 1 425 ? 39.637 8.781 -29.659 1.00 113.31 404 ASP B O 1
ATOM 6126 N N . GLY B 1 426 ? 37.739 7.633 -29.217 1.00 111.36 405 GLY B N 1
ATOM 6127 C CA . GLY B 1 426 ? 37.887 7.568 -27.757 1.00 101.29 405 GLY B CA 1
ATOM 6128 C C . GLY B 1 426 ? 36.521 7.812 -27.155 1.00 102.55 405 GLY B C 1
ATOM 6129 O O . GLY B 1 426 ? 35.583 8.079 -27.897 1.00 111.05 405 GLY B O 1
ATOM 6130 N N . ARG B 1 427 ? 36.393 7.739 -25.830 1.00 95.86 406 ARG B N 1
ATOM 6131 C CA . ARG B 1 427 ? 35.125 8.013 -25.129 1.00 97.16 406 ARG B CA 1
ATOM 6132 C C . ARG B 1 427 ? 35.247 8.262 -23.628 1.00 92.16 406 ARG B C 1
ATOM 6133 O O . ARG B 1 427 ? 36.288 8.010 -23.033 1.00 86.84 406 ARG B O 1
ATOM 6141 N N . ILE B 1 428 ? 34.142 8.704 -23.022 1.00 94.87 407 ILE B N 1
ATOM 6142 C CA . ILE B 1 428 ? 34.053 8.947 -21.573 1.00 91.78 407 ILE B CA 1
ATOM 6143 C C . ILE B 1 428 ? 32.702 8.523 -20.949 1.00 93.84 407 ILE B C 1
ATOM 6144 O O . ILE B 1 428 ? 31.645 8.462 -21.635 1.00 98.84 407 ILE B O 1
ATOM 6149 N N . LEU B 1 429 ? 32.766 8.188 -19.652 1.00 90.28 408 LEU B N 1
ATOM 6150 C CA . LEU B 1 429 ? 31.603 7.772 -18.858 1.00 90.76 408 LEU B CA 1
ATOM 6151 C C . LEU B 1 429 ? 31.921 8.100 -17.422 1.00 88.97 408 LEU B C 1
ATOM 6152 O O . LEU B 1 429 ? 32.782 7.469 -16.794 1.00 84.90 408 LEU B O 1
ATOM 6157 N N . VAL B 1 430 ? 31.279 9.156 -16.955 1.00 93.44 409 VAL B N 1
ATOM 6158 C CA . VAL B 1 430 ? 31.430 9.625 -15.583 1.00 95.27 409 VAL B CA 1
ATOM 6159 C C . VAL B 1 430 ? 30.034 9.478 -14.949 1.00 97.99 409 VAL B C 1
ATOM 6160 O O . VAL B 1 430 ? 29.019 9.859 -15.558 1.00 102.08 409 VAL B O 1
ATOM 6162 N N . ARG B 1 431 ? 29.966 8.847 -13.779 1.00 96.71 410 ARG B N 1
ATOM 6163 C CA . ARG B 1 431 ? 28.659 8.606 -13.129 1.00 100.21 410 ARG B CA 1
ATOM 6164 C C . ARG B 1 431 ? 28.738 8.124 -11.652 1.00 101.58 410 ARG B C 1
ATOM 6165 O O . ARG B 1 431 ? 29.749 7.552 -11.215 1.00 99.63 410 ARG B O 1
ATOM 6173 N N . PRO B 1 432 ? 27.676 8.385 -10.878 1.00 106.67 411 PRO B N 1
ATOM 6174 C CA . PRO B 1 432 ? 27.445 7.853 -9.540 1.00 109.78 411 PRO B CA 1
ATOM 6175 C C . PRO B 1 432 ? 27.381 6.328 -9.553 1.00 108.68 411 PRO B C 1
ATOM 6176 O O . PRO B 1 432 ? 27.116 5.739 -10.604 1.00 106.33 411 PRO B O 1
ATOM 6180 N N . SER B 1 433 ? 27.581 5.686 -8.404 1.00 112.75 412 SER B N 1
ATOM 6181 C CA . SER B 1 433 ? 27.582 4.212 -8.369 1.00 114.05 412 SER B CA 1
ATOM 6182 C C . SER B 1 433 ? 26.189 3.581 -8.256 1.00 118.19 412 SER B C 1
ATOM 6183 O O . SER B 1 433 ? 25.771 2.842 -9.140 1.00 118.12 412 SER B O 1
ATOM 6186 N N . GLY B 1 434 ? 25.473 3.845 -7.178 1.00 123.36 413 GLY B N 1
ATOM 6187 C CA . GLY B 1 434 ? 24.198 3.154 -6.985 1.00 128.35 413 GLY B CA 1
ATOM 6188 C C . GLY B 1 434 ? 24.188 2.236 -5.770 1.00 134.65 413 GLY B C 1
ATOM 6189 O O . GLY B 1 434 ? 23.114 1.961 -5.184 1.00 140.10 413 GLY B O 1
ATOM 6190 N N . THR B 1 435 ? 25.385 1.773 -5.382 1.00 134.79 414 THR B N 1
ATOM 6191 C CA . THR B 1 435 ? 25.546 0.943 -4.171 1.00 142.09 414 THR B CA 1
ATOM 6192 C C . THR B 1 435 ? 26.746 1.269 -3.235 1.00 145.06 414 THR B C 1
ATOM 6193 O O . THR B 1 435 ? 26.681 1.002 -2.016 1.00 153.32 414 THR B O 1
ATOM 6197 N N . GLU B 1 436 ? 27.815 1.839 -3.807 1.00 138.87 415 GLU B N 1
ATOM 6198 C CA . GLU B 1 436 ? 28.981 2.294 -3.028 1.00 142.19 415 GLU B CA 1
ATOM 6199 C C . GLU B 1 436 ? 29.037 3.836 -2.913 1.00 140.32 415 GLU B C 1
ATOM 6200 O O . GLU B 1 436 ? 28.444 4.547 -3.729 1.00 134.15 415 GLU B O 1
ATOM 6206 N N . PRO B 1 437 ? 29.722 4.355 -1.871 1.00 147.44 416 PRO B N 1
ATOM 6207 C CA . PRO B 1 437 ? 30.037 5.796 -1.766 1.00 148.22 416 PRO B CA 1
ATOM 6208 C C . PRO B 1 437 ? 31.221 6.271 -2.657 1.00 142.63 416 PRO B C 1
ATOM 6209 O O . PRO B 1 437 ? 32.152 6.948 -2.176 1.00 148.58 416 PRO B O 1
ATOM 6213 N N . LEU B 1 438 ? 31.178 5.927 -3.940 1.00 132.42 417 LEU B N 1
ATOM 6214 C CA . LEU B 1 438 ? 32.167 6.447 -4.906 1.00 126.81 417 LEU B CA 1
ATOM 6215 C C . LEU B 1 438 ? 31.554 6.963 -6.209 1.00 118.67 417 LEU B C 1
ATOM 6216 O O . LEU B 1 438 ? 30.452 6.565 -6.584 1.00 115.00 417 LEU B O 1
ATOM 6221 N N . ILE B 1 439 ? 32.262 7.879 -6.870 1.00 117.17 418 ILE B N 1
ATOM 6222 C CA . ILE B 1 439 ? 31.967 8.176 -8.275 1.00 110.77 418 ILE B CA 1
ATOM 6223 C C . ILE B 1 439 ? 32.872 7.323 -9.183 1.00 104.38 418 ILE B C 1
ATOM 6224 O O . ILE B 1 439 ? 34.015 6.992 -8.852 1.00 105.50 418 ILE B O 1
ATOM 6229 N N . ARG B 1 440 ? 32.345 6.932 -10.317 1.00 98.89 419 ARG B N 1
ATOM 6230 C CA . ARG B 1 440 ? 33.143 6.125 -11.176 1.00 94.24 419 ARG B CA 1
ATOM 6231 C C . ARG B 1 440 ? 33.544 6.989 -12.363 1.00 90.92 419 ARG B C 1
ATOM 6232 O O . ARG B 1 440 ? 32.669 7.509 -13.062 1.00 91.15 419 ARG B O 1
ATOM 6240 N N . VAL B 1 441 ? 34.851 7.185 -12.561 1.00 89.29 420 VAL B N 1
ATOM 6241 C CA . VAL B 1 441 ? 35.354 7.869 -13.771 1.00 87.10 420 VAL B CA 1
ATOM 6242 C C . VAL B 1 441 ? 36.069 6.952 -14.742 1.00 81.86 420 VAL B C 1
ATOM 6243 O O . VAL B 1 441 ? 37.071 6.320 -14.412 1.00 80.62 420 VAL B O 1
ATOM 6247 N N . MET B 1 442 ? 35.542 6.890 -15.955 1.00 79.73 421 MET B N 1
ATOM 6248 C CA . MET B 1 442 ? 36.112 6.000 -16.932 1.00 76.19 421 MET B CA 1
ATOM 6249 C C . MET B 1 442 ? 36.364 6.655 -18.259 1.00 76.29 421 MET B C 1
ATOM 6250 O O . MET B 1 442 ? 35.565 7.478 -18.739 1.00 79.65 421 MET B O 1
ATOM 6255 N N . ALA B 1 443 ? 37.507 6.289 -18.827 1.00 74.11 422 ALA B N 1
ATOM 6256 C CA . ALA B 1 443 ? 37.885 6.679 -20.190 1.00 74.84 422 ALA B CA 1
ATOM 6257 C C . ALA B 1 443 ? 38.454 5.491 -20.949 1.00 72.27 422 ALA B C 1
ATOM 6258 O O . ALA B 1 443 ? 39.120 4.614 -20.365 1.00 70.99 422 ALA B O 1
ATOM 6260 N N . GLU B 1 444 ? 38.170 5.445 -22.236 1.00 73.25 423 GLU B N 1
ATOM 6261 C CA . GLU B 1 444 ? 38.999 4.649 -23.092 1.00 72.44 423 GLU B CA 1
ATOM 6262 C C . GLU B 1 444 ? 39.462 5.491 -24.279 1.00 74.96 423 GLU B C 1
ATOM 6263 O O . GLU B 1 444 ? 38.697 6.321 -24.775 1.00 80.05 423 GLU B O 1
ATOM 6269 N N . ALA B 1 445 ? 40.720 5.323 -24.693 1.00 72.73 424 ALA B N 1
ATOM 6270 C CA . ALA B 1 445 ? 41.263 6.057 -25.856 1.00 75.18 424 ALA B CA 1
ATOM 6271 C C . ALA B 1 445 ? 42.386 5.282 -26.623 1.00 73.27 424 ALA B C 1
ATOM 6272 O O . ALA B 1 445 ? 42.674 4.121 -26.300 1.00 71.08 424 ALA B O 1
ATOM 6274 N N . PRO B 1 446 ? 42.979 5.885 -27.666 1.00 75.05 425 PRO B N 1
ATOM 6275 C CA . PRO B 1 446 ? 43.960 5.119 -28.409 1.00 74.16 425 PRO B CA 1
ATOM 6276 C C . PRO B 1 446 ? 45.255 4.751 -27.659 1.00 70.36 425 PRO B C 1
ATOM 6277 O O . PRO B 1 446 ? 46.013 3.920 -28.125 1.00 68.72 425 PRO B O 1
ATOM 6281 N N . THR B 1 447 ? 45.557 5.391 -26.533 1.00 69.95 426 THR B N 1
ATOM 6282 C CA . THR B 1 447 ? 46.750 4.969 -25.789 1.00 68.69 426 THR B CA 1
ATOM 6283 C C . THR B 1 447 ? 46.525 5.034 -24.305 1.00 68.23 426 THR B C 1
ATOM 6284 O O . THR B 1 447 ? 45.884 5.964 -23.794 1.00 70.33 426 THR B O 1
ATOM 6288 N N . GLN B 1 448 ? 47.069 4.063 -23.600 1.00 67.68 427 GLN B N 1
ATOM 6289 C CA . GLN B 1 448 ? 47.032 4.133 -22.166 1.00 69.61 427 GLN B CA 1
ATOM 6290 C C . GLN B 1 448 ? 47.475 5.493 -21.642 1.00 73.55 427 GLN B C 1
ATOM 6291 O O . GLN B 1 448 ? 46.892 6.005 -20.705 1.00 75.47 427 GLN B O 1
ATOM 6297 N N . GLU B 1 449 ? 48.515 6.074 -22.233 1.00 76.59 428 GLU B N 1
ATOM 6298 C CA . GLU B 1 449 ? 48.983 7.398 -21.812 1.00 82.10 428 GLU B CA 1
ATOM 6299 C C . GLU B 1 449 ? 47.834 8.436 -21.790 1.00 83.37 428 GLU B C 1
ATOM 6300 O O . GLU B 1 449 ? 47.490 8.903 -20.709 1.00 86.31 428 GLU B O 1
ATOM 6306 N N . VAL B 1 450 ? 47.242 8.792 -22.941 1.00 82.64 429 VAL B N 1
ATOM 6307 C CA . VAL B 1 450 ? 46.120 9.764 -22.942 1.00 85.92 429 VAL B CA 1
ATOM 6308 C C . VAL B 1 450 ? 44.971 9.357 -22.052 1.00 83.77 429 VAL B C 1
ATOM 6309 O O . VAL B 1 450 ? 44.386 10.210 -21.396 1.00 87.48 429 VAL B O 1
ATOM 6313 N N . CYS B 1 451 ? 44.647 8.067 -22.058 1.00 78.82 430 CYS B N 1
ATOM 6314 C CA . CYS B 1 451 ? 43.600 7.525 -21.227 1.00 77.98 430 CYS B CA 1
ATOM 6315 C C . CYS B 1 451 ? 43.787 7.902 -19.756 1.00 81.29 430 CYS B C 1
ATOM 6316 O O . CYS B 1 451 ? 42.914 8.511 -19.141 1.00 83.19 430 CYS B O 1
ATOM 6319 N N . ASP B 1 452 ? 44.951 7.571 -19.210 1.00 83.53 431 ASP B N 1
ATOM 6320 C CA . ASP B 1 452 ? 45.282 7.865 -17.818 1.00 89.70 431 ASP B CA 1
ATOM 6321 C C . ASP B 1 452 ? 45.289 9.355 -17.539 1.00 95.85 431 ASP B C 1
ATOM 6322 O O . ASP B 1 452 ? 44.879 9.795 -16.463 1.00 101.06 431 ASP B O 1
ATOM 6327 N N . ALA B 1 453 ? 45.778 10.131 -18.498 1.00 97.49 432 ALA B N 1
ATOM 6328 C CA . ALA B 1 453 ? 45.845 11.580 -18.352 1.00 104.95 432 ALA B CA 1
ATOM 6329 C C . ALA B 1 453 ? 44.418 12.134 -18.356 1.00 105.59 432 ALA B C 1
ATOM 6330 O O . ALA B 1 453 ? 44.063 12.954 -17.493 1.00 112.03 432 ALA B O 1
ATOM 6332 N N . TYR B 1 454 ? 43.591 11.667 -19.299 1.00 99.65 433 TYR B N 1
ATOM 6333 C CA . TYR B 1 454 ? 42.192 12.066 -19.312 1.00 100.69 433 TYR B CA 1
ATOM 6334 C C . TYR B 1 454 ? 41.580 11.858 -17.937 1.00 101.37 433 TYR B C 1
ATOM 6335 O O . TYR B 1 454 ? 41.079 12.802 -17.350 1.00 107.46 433 TYR B O 1
ATOM 6344 N N . VAL B 1 455 ? 41.695 10.648 -17.395 1.00 96.71 434 VAL B N 1
ATOM 6345 C CA . VAL B 1 455 ? 41.109 10.360 -16.084 1.00 98.47 434 VAL B CA 1
ATOM 6346 C C . VAL B 1 455 ? 41.727 11.185 -14.924 1.00 107.82 434 VAL B C 1
ATOM 6347 O O . VAL B 1 455 ? 41.024 12.032 -14.347 1.00 113.86 434 VAL B O 1
ATOM 6351 N N . HIS B 1 456 ? 43.008 10.981 -14.580 1.00 110.77 435 HIS B N 1
ATOM 6352 C CA . HIS B 1 456 ? 43.545 11.612 -13.362 1.00 120.84 435 HIS B CA 1
ATOM 6353 C C . HIS B 1 456 ? 43.272 13.110 -13.311 1.00 128.44 435 HIS B C 1
ATOM 6354 O O . HIS B 1 456 ? 43.176 13.661 -12.226 1.00 137.12 435 HIS B O 1
ATOM 6361 N N . ARG B 1 457 ? 43.174 13.748 -14.484 1.00 126.46 436 ARG B N 1
ATOM 6362 C CA . ARG B 1 457 ? 42.761 15.153 -14.633 1.00 134.23 436 ARG B CA 1
ATOM 6363 C C . ARG B 1 457 ? 41.420 15.408 -13.933 1.00 135.78 436 ARG B C 1
ATOM 6364 O O . ARG B 1 457 ? 41.283 16.285 -13.068 1.00 146.03 436 ARG B O 1
ATOM 6372 N N . ILE B 1 458 ? 40.426 14.628 -14.318 1.00 126.28 437 ILE B N 1
ATOM 6373 C CA . ILE B 1 458 ? 39.134 14.716 -13.676 1.00 126.91 437 ILE B CA 1
ATOM 6374 C C . ILE B 1 458 ? 39.281 14.395 -12.187 1.00 130.28 437 ILE B C 1
ATOM 6375 O O . ILE B 1 458 ? 39.005 15.259 -11.341 1.00 139.73 437 ILE B O 1
ATOM 6380 N N . VAL B 1 459 ? 39.744 13.168 -11.899 1.00 123.67 438 VAL B N 1
ATOM 6381 C CA . VAL B 1 459 ? 39.973 12.641 -10.525 1.00 127.19 438 VAL B CA 1
ATOM 6382 C C . VAL B 1 459 ? 40.508 13.647 -9.472 1.00 140.79 438 VAL B C 1
ATOM 6383 O O . VAL B 1 459 ? 39.759 14.034 -8.556 1.00 146.50 438 VAL B O 1
ATOM 6387 N N . GLU B 1 460 ? 41.781 14.054 -9.594 1.00 146.28 439 GLU B N 1
ATOM 6388 C CA . GLU B 1 460 ? 42.374 15.041 -8.682 1.00 161.45 439 GLU B CA 1
ATOM 6389 C C . GLU B 1 460 ? 41.282 16.053 -8.274 1.00 168.27 439 GLU B C 1
ATOM 6390 O O . GLU B 1 460 ? 41.104 16.343 -7.103 1.00 177.81 439 GLU B O 1
ATOM 6392 N N . VAL B 1 461 ? 40.512 16.498 -9.269 1.00 163.73 440 VAL B N 1
ATOM 6393 C CA . VAL B 1 461 ? 39.410 17.458 -9.142 1.00 170.29 440 VAL B CA 1
ATOM 6394 C C . VAL B 1 461 ? 38.246 17.001 -8.250 1.00 168.76 440 VAL B C 1
ATOM 6395 O O . VAL B 1 461 ? 37.863 17.722 -7.313 1.00 179.79 440 VAL B O 1
ATOM 6399 N N . VAL B 1 462 ? 37.658 15.842 -8.578 1.00 155.90 441 VAL B N 1
ATOM 6400 C CA . VAL B 1 462 ? 36.632 15.215 -7.732 1.00 153.86 441 VAL B CA 1
ATOM 6401 C C . VAL B 1 462 ? 37.190 15.076 -6.301 1.00 163.51 441 VAL B C 1
ATOM 6402 O O . VAL B 1 462 ? 36.586 15.569 -5.321 1.00 172.48 441 VAL B O 1
ATOM 6406 N N . LYS B 1 463 ? 38.370 14.445 -6.216 1.00 162.98 442 LYS B N 1
ATOM 6407 C CA . LYS B 1 463 ? 39.160 14.298 -4.979 1.00 173.82 442 LYS B CA 1
ATOM 6408 C C . LYS B 1 463 ? 39.260 15.593 -4.166 1.00 190.07 442 LYS B C 1
ATOM 6409 O O . LYS B 1 463 ? 39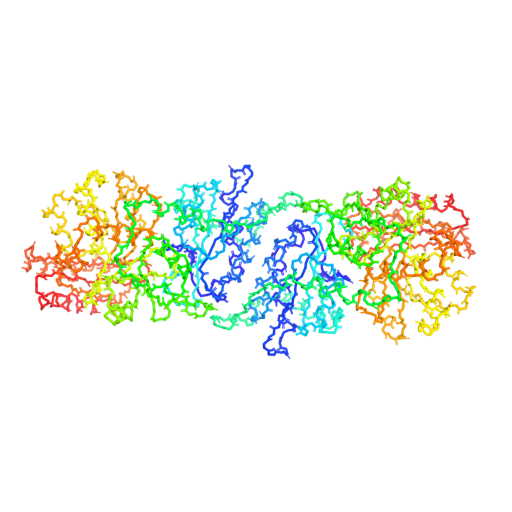.057 15.590 -2.943 1.00 200.17 442 LYS B O 1
ATOM 6411 N N . ALA B 1 464 ? 39.563 16.690 -4.866 1.00 193.97 443 ALA B N 1
ATOM 6412 C CA . ALA B 1 464 ? 39.670 18.021 -4.267 1.00 210.65 443 ALA B CA 1
ATOM 6413 C C . ALA B 1 464 ? 38.296 18.658 -3.959 1.00 213.92 443 ALA B C 1
ATOM 6414 O O . ALA B 1 464 ? 38.100 19.201 -2.871 1.00 227.35 443 ALA B O 1
ATOM 6416 N N . GLU B 1 465 ? 37.345 18.582 -4.901 1.00 202.77 444 GLU B N 1
ATOM 6417 C CA . GLU B 1 465 ? 36.036 19.218 -4.693 1.00 206.96 444 GLU B CA 1
ATOM 6418 C C . GLU B 1 465 ? 35.218 18.504 -3.582 1.00 206.35 444 GLU B C 1
ATOM 6419 O O . GLU B 1 465 ? 34.912 19.129 -2.549 1.00 219.18 444 GLU B O 1
ATOM 6425 N N . VAL B 1 466 ? 34.904 17.206 -3.780 1.00 192.54 445 VAL B N 1
ATOM 6426 C CA . VAL B 1 466 ? 33.914 16.475 -2.925 1.00 190.28 445 VAL B CA 1
ATOM 6427 C C . VAL B 1 466 ? 34.463 15.462 -1.879 1.00 192.57 445 VAL B C 1
ATOM 6428 O O . VAL B 1 466 ? 34.093 14.276 -1.883 1.00 183.08 445 VAL B O 1
ATOM 6432 N N . GLY B 1 467 ? 35.316 15.962 -0.973 1.00 207.11 446 GLY B N 1
ATOM 6433 C CA . GLY B 1 467 ? 35.912 15.160 0.109 1.00 213.57 446 GLY B CA 1
ATOM 6434 C C . GLY B 1 467 ? 36.742 13.984 -0.385 1.00 204.11 446 GLY B C 1
ATOM 6435 O O . GLY B 1 467 ? 36.282 12.840 -0.393 1.00 195.21 446 GLY B O 1
#

Organism: Bacillus anthracis (NCBI:txid1392)

Solvent-accessible surface area: 33061 Å² total; per-residue (Å²): 125,90,80,20,45,134,85,10,5,84,18,29,1,0,126,88,1,25,0,52,19,0,13,80,0,0,1,10,0,0,52,11,18,12,101,126,55,105,91,25,48,1,0,0,0,33,0,17,0,12,1,0,52,2,0,22,10,1,0,7,0,0,1,0,0,18,21,0,64,0,28,69,6,11,62,0,0,15,0,0,0,0,41,1,0,113,54,39,114,1,32,0,0,0,2,0,6,0,9,60,35,71,22,68,26,0,0,2,30,13,19,8,65,80,0,38,80,17,77,106,136,56,56,56,60,0,30,53,20,12,114,141,119,94,47,150,26,78,69,27,50,6,82,98,9,2,66,11,54,66,46,119,106,0,10,109,33,0,13,120,56,0,64,119,13,24,89,96,49,0,54,81,28,42,0,0,0,0,0,0,29,0,2,0,10,80,28,0,21,154,0,0,49,62,9,101,11,99,62,25,56,30,7,33,78,54,106,8,79,24,2,11,101,42,12,0,7,64,71,17,101,78,0,6,102,35,0,105,149,37,55,6,46,0,0,0,0,0,0,0,7,0,17,44,0,12,0,0,3,62,65,13,87,72,4,28,0,2,34,0,0,1,4,1,0,40,23,23,66,116,64,72,90,7,94,121,58,10,0,0,0,3,43,44,1,9,41,3,0,18,58,11,0,67,90,40,50,4,79,43,29,100,18,52,46,21,54,59,112,0,21,80,33,0,79,165,23,35,40,2,0,0,0,28,77,37,0,17,2,1,9,39,76,78,2,18,19,0,3,0,0,1,0,0,0,28,0,0,2,5,8,52,77,56,99,21,58,0,42,91,15,7,50,79,9,108,60,58,40,60,46,66,43,76,25,74,13,96,87,21,79,61,11,85,82,20,84,45,12,57,106,18,55,55,70,1,50,86,94,19,101,54,103,16,39,36,26,36,62,38,48,77,83,53,96,15,11,62,1,2,0,0,3,71,60,73,126,55,0,34,45,20,0,109,98,3,33,62,46,2,44,101,88,27,79,123,88,22,31,89,58,8,4,52,11,37,1,0,56,111,1,28,0,54,28,0,15,92,0,0,2,9,0,1,61,20,18,13,67,103,66,97,96,23,51,1,0,0,0,30,0,13,1,4,2,0,48,0,0,20,10,1,0,6,0,0,0,0,0,20,17,0,72,0,20,67,8,8,66,1,0,14,0,0,0,0,49,1,0,48,56,45,81,4,30,1,0,0,2,0,12,0,3,34,6,73,19,65,20,0,2,1,30,9,16,5,72,87,0,35,78,19,75,126,144,54,49,59,79,0,36,64,22,13,106,93,112,72,46,146,21,75,64,22,42,10,72,104,9,4,56,19,57,72,51,114,101,0,14,85,39,0,1,92,59,0,56,119,14,25,68,49,68,0,59,85,25,42,0,0,0,0,0,0,28,0,2,0,14,87,10,0,26,102,2,0,51,58,17,56,17,98,49,8,60,31,6,42,74,54,92,10,51,28,1,7,99,43,13,0,3,66,74,14,104,87,0,8,101,25,0,105,135,108,63,4,45,0,0,0,0,0,0,0,5,0,18,30,0,21,0,0,5,60,63,14,83,67,1,16,0,0,20,0,0,2,5,2,0,37,33,21,67,108,68,74,86,9,95,123,57,10,1,0,1,0,55,25,0,0,82,2,0,15,110,13,0,109,70,61,55,5,78,29,27,100,16,62,37,26,38,50,114,0,22,102,32,0,88,165,15,27,30,2,0,0,0,22,40,37,0,9,0,2,8,36,87,74,6,29,18,1,1,0,0,0,0,0,0,22,0,0,8,8,5,60,91,45,95,65,60,0,37,91,11,8,54,84,6,88,94,78,30,18,48,73,26,64,10,80,13,130,47,48,88,62,0,47,95,17,90,53,19,44,109,35,21,58,63,0,81,85,92,11,108,81,98,27,65,36,44,54,57,56,17,49,38,25,99,42,12,48,3,4,1,11,10,92,56,76,138,55,0,45,54,21,2,102,121,5,34,66,41,2,59,88,72,24,75

Nearest PDB structures (foldseek):
  3pdk-assembly1_B  TM=9.294E-01  e=6.053E-88  Bacillus anthracis
  7ojr-assembly1_A  TM=9.386E-01  e=5.109E-81  Bacillus subtilis subsp. subtilis str. 168
  6gyz-assembly1_B  TM=9.788E-01  e=1.276E-74  Staphylococcus aureus
  7olh-assembly1_B  TM=9.964E-01  e=4.068E-68  Bacillus subtilis subsp. subtilis str. 168
  1wqa-assembly1_A  TM=8.785E-01  e=1.374E-44  Pyrococcus horikoshii

InterPro domains:
  IPR005841 Alpha-D-phosphohexomutase superfamily [PR00509] (93-107)
  IPR005841 Alpha-D-phosphohexomutase superfamily [PR00509] (173-192)
  IPR005841 Alpha-D-phosphohexomutase superfamily [PR00509] (233-248)
  IPR005843 Alpha-D-phosphohexomutase, C-terminal [PF00408] (373-439)
  IPR005844 Alpha-D-phosphohexomutase, alpha/beta/alpha domain I [PF02878] (3-134)
  IPR005845 Alpha-D-phosphohexomutase, alpha/beta/alpha domain II [PF02879] (158-253)
  IPR005846 Alpha-D-phosphohexomutase, alpha/beta/alpha domain III [PF02880] (257-368)
  IPR006352 Phosphoglucosamine mutase, bacterial type [MF_01554_B] (1-444)
  IPR006352 Phosphoglucosamine mutase, bacterial type [TIGR01455] (5-442)
  IPR006352 Phosphoglucosamine mutase, bacterial type [cd05802] (4-438)
  IPR016055 Alpha-D-phosphohexomutase, alpha/beta/alpha I/II/III [SSF53738] (3-180)
  IPR016055 Alpha-D-phosphohexomutase, alpha/beta/alpha I/II/III [SSF53738] (158-256)
  IPR016055 Alpha-D-phosphohexomutase, alpha/beta/alpha I/II/III [SSF53738] (257-365)
  IPR016066 Alpha-D-phosphohexomutase, conserved site [PS00710] (94-103)
  IPR036900 Alpha-D-phosphohexomutase, C-terminal domain superfamily [SSF55957] (357-446)
  IPR050060 Phosphoglucosamine mutase [PTHR42946] (4-444)

CATH classification: 3.40.120.10 (+3 more: 3.40.120.10, 3.40.120.10, 3.30.310.50)

Foldseek 3Di:
DFQQPLFFGKDFECPPVDLVVLLLCLQLVLCLLQVPDDAAEEEEEEKLAQCVVSSVVSNVVNNQQQLYAYEYAYQAFPLLQLQCLQVVQHQKYWYWADWLDARRMIGIFMAGNNSHGDPPVSSVSSRVCVVDPDNPHDGDDDPSTYHYDYDNVSRVVSLVQLLVVFDAAQAPFEEEEFEQLMSCLPVLVVSNVVRHHHYDYDSSNHDNRRRNPCTALVNCQVVLVVLQVVQGQKYWGHIRRFQFIWMAGSVSDIQFPLLLLLLLLVVCVVVVNWPVQEEEEAPPFFVLSVVLSVVRVHHYHYFHPRVVTSLVVCVVVVGAWYYYRSRRIDRPVRTSGGGRSSSVSSSSSSCVVVVPGSVVSSVSTDGFQKDKDWDDFDAFVVVVVPPVLVVLCVVVPVVDPDQWDWDWQADPPRGTIMTMITHNDNVSRVVSRVRSVVVRVVPGD/DQQFQFFGKDFECPVVDLVVLLLCLQLLLVLLPVVDDQAEEEEEEKQALSVVSSVVSNVNNNQQLLYAYEYAYQAFLLLQLVVLLVVQHQKYKYWADWQDARRMIGIFMAGSNSAGDDPVSVVRSVVQSPDDDDPRDGDDDPSGYHYDYDHCSLVVSLVQLQVVFDAALAPFAEEEWAQLMRCLPVQQCSNVVSHHHYDYHSNNNPNNRGSNCFALVNCQVVLVVLQVVQGLKYWGAHRRQLFIWMAFSNSDTQFQLLLLQLLLLVCVVVVNWPPLEEEEAPQDAPLSCVLSVVSPHHYHYDHDDQSGRLVVCVVRVGAWYDYRSGNIGRPVRTNGRGRSSSVSSNSRSCRVVVHGSCVSSVSTDGAAKDKDKAQFDDQVDLQVDDQQVVLQVVVAVPQVVFKDWDWHDDRHHRIIITMITGRDNVVRVVSPVVNVVRSNVPGD

Secondary structure (DSSP, 8-state):
--S-BTTBEEEEBTTTB-HHHHHHHHHHHHHHHHTT-SS-EEEEEE-S-TTHHHHHHHHHHHHHTTT-EEEEEEE--HHHHHHHHHHHT-SEEEEE--TTS-TTEEEEEEEETTSSBPPHHHHHHHHHHHHSSS--S----GGGS--EEE-THHHHHHHHHHHTT-SS--TT-EEEEE-TTSTTTTHHHHHHHHTT-EEEEES----SS-TTSS-STTSTHHHHHHHHHHT-SEEEEE-TTSSBEEEEETTS-EE-HHHHHHHHHHHHHHTT-SGGGEEEEETTS-HHHHHHHHHTT-EEEEE-SSHHHHHHHHHHHT--EEE-TTSBEEETTT-SS--HHHHHHHHHHHHHHHT--HHHHHTTS-PPPEEEEEE--S-HHHHTT-HHHHHHHHHHHHH--SS-EEEEE--SSS--EEEEEE-SSHHHHHHHHHHHHHHHHHHH-/----SSSEEEEBTTTB-HHHHHHIIIIIHHHHHTT-SS-EEEEEE-S-THHHHHHHHHHHHHHTTT-EEEEEEE--HHHHHHHHHHTT-SEEEEE--TTS-TTEEEEEEEETTSSPPPHHHHHHHHHHHT-SS-------GGGSPPEEE-TTHHHHHHHHHHHTSSS--TT-EEEEE-TTTTTTTHHHHHHHHT--EEEEES----SS-TTSS-STTSTHHHHHHHHHTT-SEEEEE-TTS-BEEEE-TTS-EE-HHHHHHHHHHHHHHTT-SGGGEEEEETTS-HHHHHHHHTTT-EEEEE-SSHHHHHHHHHHHT---EE-TTSBEE-TTT-SS--HHHHHHHHHHHHHHHT--HHHHHTTS-PPPEEEEEEE-S-HHHHHS-HHHHHHHHHHHHHHTTS-EEEEEE-SSSSEEEEEEE-SSHHHHHHHHHHHHHHHHHH--

B-factor: mean 89.69, std 23.28, range [51.99, 245.48]

Radius of gyration: 34.55 Å; Cα contacts (8 Å, |Δi|>4): 2145; chains: 2; bounding box: 72×72×108 Å

Sequence (889 aa):
GKYFGTDGVRGVANKELTPELAFKIGRFGGYVLTKDTDRPKVIIGRDTRISGHMLEGALVAGLLSTGAEVMRLGVISTPGVAYLTKALDAQAGVMISASHNPVQDNGIKFFGSDGFKLTDEQEAEIEALLDKEVDELPRPTGTNLGQVSDYFEGGQKYLQYIKQTVEEDFSGLHIALDCAHGATSSLAPYLFADLEADISTMGTSPNGMNINDGVGSTHPEVLAELVKEKGADIGLAFDGDGDRLIAVDEKGNIVDGDQIMFICAKYMKETGQLKHNTVVSTVMSNLGFYKALEANGITSDKTAVGDRYVMEEMKRGGYNLGGEQSGHIILLDYITTGDGMLSALQLVNIMKMTKKPLSELAGEMTKFPQLLVNVRVTDKKLALENEKIKEIIRVVEEEMNGDGRILVRPSGTEPLIRVMAEAPTQEVCDAYVHRIVEVVKAEVGKYFGTDGVRGVANKELTPELAFKIGRFGGYVLTKDTDRPKVIIGRDTRISGHMLEGALVAGLLSTGAEVMRLGVISTPGVAYLTKALDAQAGVMISASHNPVQDNGIKFFGSDGFKLTDEQEAEIEALLDKEVDELPRPTGTNLGQVSDYFEGGQKYLQYIKQTVEEDFSGLHIALDCAHGATSSLAPYLFADLEADISTMGTSPNGMNINDGVGSTHPEVLAELVKEKGADIGLAFDGDGDRLIAVDEKGNIVDGDQIMFICAKYMKETGQLKHNTVVSTVMSNLGFYKALEANGITSDKTAVGDRYVMEEMKRGGYNLGGEQSGHIILLDYITTGDGMLSALQLVNIMKMTKKPLSELAGEMTKFPQLLVNVRVTDKKLALENEKIKEIIRVVEEEMNGDGRILVRPSGTEPLIRVMAEAPTQEVCDAYVHRIVEVVKAEVG